Protein AF-0000000066528084 (afdb_homodimer)

Sequence (954 aa):
MPVKANIDTDSIFRFFLPEGPGLKYKRLAQGIEESIRNGVLRQGVKLPPHRILADKLGVTAGTVSRAYGELERMGLVEARVGDGTFVRNRGRERAREAGFRNFVDSTEMCNDMSRNMHIPGNETELLSRSLQQLSAAPELLQELMLYTPDTGLLRHRQAGATWLSHGEFQAEHQQILCVNGSQHGLLVVLMAMLRAGDTLVTEQLSYPGLISAAQLLGIKVLGLEMDEEGLLPDALEEACRTNRITALYCTPTIQNPTTAVMSGARRKEIAKICREHGLIVIEDETHAVLMAERPTPLCHLLPERGILIGGMSKAVAAGLRVGYVHAPASMVSRMAAALRNSCWMATPLVLEIASRWVEDGTASALLEYQRGEIARRQALVVDLLQGLTYRSHLCCPHFWVEVPAPWRAIEIEQGMRGQQHLVTTAEAFSTGRGTLPQAIRISVSNSPGGGNTLSDGFAVLAALLREGPQEMLTMRAMPVKANIDTDSIFRFFLPEGPGLKYKRLAQGIEESIRNGVLRQGVKLPPHRILADKLGVTAGTVSRAYGELERMGLVEARVGDGTFVRNRGRERAREAGFRNFVDSTEMCNDMSRNMHIPGNETELLSRSLQQLSAAPELLQELMLYTPDTGLLRHRQAGATWLSHGEFQAEHQQILCVNGSQHGLLVVLMAMLRAGDTLVTEQLSYPGLISAAQLLGIKVLGLEMDEEGLLPDALEEACRTNRITALYCTPTIQNPTTAVMSGARRKEIAKICREHGLIVIEDETHAVLMAERPTPLCHLLPERGILIGGMSKAVAAGLRVGYVHAPASMVSRMAAALRNSCWMATPLVLEIASRWVEDGTASALLEYQRGEIARRQALVVDLLQGLTYRSHLCCPHFWVEVPAPWRAIEIEQGMRGQQHLVTTAEAFSTGRGTLPQAIRISVSNSPGGGNTLSDGFAVLAALLREGPQEMLTMRA

InterPro domains:
  IPR000524 Transcription regulator HTH, GntR [PF00392] (24-87)
  IPR000524 Transcription regulator HTH, GntR [PS50949] (22-90)
  IPR000524 Transcription regulator HTH, GntR [SM00345] (28-87)
  IPR000524 Transcription regulator HTH, GntR [cd07377] (24-88)
  IPR004839 Aminotransferase, class I/classII, large domain [PF00155] (141-444)
  IPR015421 Pyridoxal phosphate-dependent transferase, major domain [G3DSA:3.40.640.10] (142-345)
  IPR015422 Pyridoxal phosphate-dependent transferase, small domain [G3DSA:3.90.1150.10] (346-467)
  IPR015424 Pyridoxal phosphate-dependent transferase [SSF53383] (138-465)
  IPR036388 Winged helix-like DNA-binding domain superfamily [G3DSA:1.10.10.10] (24-141)
  IPR036390 Winged helix DNA-binding domain superfamily [SSF46785] (24-95)
  IPR051446 HTH-type transcriptional regulator with aminotransferase domain [PTHR46577] (21-464)

Secondary structure (DSSP, 8-state):
--------HHHHHTTSS---SS-HHHHHHHHHHHHHHTTSS-TTPBPPPHHHHHHHHT--HHHHHHHHHHHHHTTSEEEETTTEEEE--SS---TTTT-S-S-----S--EE-SS--PPP-SHHHHHHHHHHHHHT-HHHHHHHTS---TT--HHHHHHHHHHH-BTTB---GGGEEEESSHHHHHHHHHHHH--TT-EEEEESB--HHHHHHHHHHT-EEEEE-EETTEE-HHHHHHHHHHS-EEEEEE--SS-TTT-----HHHHHHHHHHHHHHT-EEEEE-TTGGG-TTPPPPHHHH-TTTEEEEEESTTTT-GGG--EEEE--HHHHHHHHHHHHHHHSS--HHHHHHHHHHHHHSHHHHHHHHHHHHHHHHHHHHGGGGTTS-EE--TT-SEEEEEPPTT--HHHHHHHHHHTTEE-EEGGGGB-SSSPPP-EEEEESS--TTHHHHHHHHHHHHHHHHHH-HHHHHHH--/--------HHHHHTTSS---SS-HHHHHHHHHHHHHHTTSS-TTPBPPPHHHHHHHHT--HHHHHHHHHHHHHTTSEEEETTTEEEE--TT---TTTT-S-S-----S--EE-SS--PPP-SHHHHHHHHHHHHHT-HHHHHHHTS---TT--HHHHHHHHHHH-BTTB---GGGEEEESSHHHHHHHHHHHH--TT-EEEEESB--HHHHHHHHHHT-EEEEE-EETTEE-HHHHHHHHHHS---EEEE--BS-TTT--B--HHHHHHHHHHHHHHT-EEEEE-TTGGG-TTPPPPHHHH-TTTEEEEEESTTTT-GGG--EEEE--HHHHHHHHHHHHHHHSS--HHHHHHHHHHHHHSHHHHHHHHHHHHHHHHHHHHGGGGTTS-EE--TT-SEEEEEPPTT--HHHHHHHHHHTTEE-EEGGGGB-SSSPPP-EEEEESS--TTHHHHHHHHHHHHHHHHHH-HHHHHHH--

Organism: Pseudomonas aeruginosa (strain ATCC 15692 / DSM 22644 / CIP 104116 / JCM 14847 / LMG 12228 / 1C / PRS 101 / PAO1) (NCBI:txid208964)

Nearest PDB structures (foldseek):
  2zp7-assembly1_A  TM=8.833E-01  e=1.364E-23  Thermus thermophilus HB27
  8tn2-assembly1_A  TM=8.317E-01  e=1.800E-24  Streptomyces hygroscopicus
  5yhv-assembly1_B  TM=8.401E-01  e=3.558E-18  Mycobacterium tuberculosis H37Rv
  4wbt-assembly1_C-2  TM=7.778E-01  e=1.616E-14  Sinorhizobium meliloti 1021
  4wbt-assembly2_B-3  TM=7.788E-01  e=3.230E-14  Sinorhizobium meliloti 1021

Foldseek 3Di:
DPPPPPPVLLVLLLPLQDDDDDDRLQSSLVSVVVCDVVCVAPFFDFDDQLVVSCVSNVHDSVSSVVSLVVCVVVVQWDQDPPPHIGGHDPPDPDPVVCFPPPDDPPPPPFQEQADAFAFDDCLVVVVVVLVVVVVPPVVVVVVLVDADQAQADQLLLVLQQLLPDDDPRGFDSLQKGKALALLRVLLLCCVLQHAAPAEEEEAQFADLSNLVSCVVRNYHYHHFYADLQTHDLVRLLVCLVVDRHAAYEYARQLGPPAGHHHDPVRLLSNLVSCVVSVHQYEYECALVSLPNDHDDDSCVVVVPRYKYKYGLGNQRNVVLSIIMIGHRSVRRVSSSVSSCVVPNHHNHPSSVVSSVCSVVVVSVVSNVVSLVVLLVLCVLAVVLCPPFDWDHDSSHQKIKTAQDPPDALVLLQVLLVVVSYHWDFSVSRGSPDDDTGRIIIGGSRRGPPPSVSSNVSSNSSSCCSVPNRVVVVVVVD/DPPPPPPVLLVLLLQLADDDDDDRLQSSLVSVVVCDVVCVAPFFDFDDQLVVSCVSNVHDSVSSVVSLVVCVVVVQWDQDPPPHIGGHDPPDPDPVVCFPPPDDPPPDPFQEQADAFAFDDCLVVVVVVLVVVVVPPVVVVVVLVDADQAQADQLLLVLQQLLPDDDPRGFDSLQKGKALALLRVLLLCCVLQHAAPAEEEEAQFADLSNLVSCVVRNYHYHHFYADLQTHDLVRVLVCLVVDVHAAYEYARQLGPPAGHHHDPVRLLSNLVSCVVSVHQYEYECALVSLPNDHDDDSCVVVVPRYKYKYGLGNQRNVVLSIIMIGHRSVRRVSSSVSSCVVPNHHNHPSSVVSSVCSVVVVSVVSSVVSLVVLLVLCVLAVVLCPPFDWDHDSSHQKIKTAQDPPDALVLLQVLLVVVSYHWAFSVSRGSPDDDTGRIIIGGSRRGPPPSVSSNVSSNSSSCCSVPNSVVVVVVVD

Radius of gyration: 29.01 Å; Cα contacts (8 Å, |Δi|>4): 1860; chains: 2; bounding box: 85×79×78 Å

Solvent-accessible surface area (backbone atoms only — not comparable to full-atom values): 48671 Å² total; per-residue (Å²): 127,81,77,69,82,65,63,67,62,72,68,56,54,61,61,22,55,60,88,70,84,71,58,64,30,49,38,32,30,48,31,47,48,51,31,42,75,70,52,75,43,44,67,60,40,71,52,72,55,46,64,59,47,10,62,70,65,72,50,51,45,65,36,40,48,49,13,52,49,51,34,36,59,53,37,50,31,45,78,39,89,96,76,46,41,24,28,43,45,88,84,58,78,56,72,72,77,44,52,89,64,83,47,80,81,61,82,62,91,50,51,48,15,49,43,82,43,38,57,90,72,63,56,43,61,52,47,25,52,51,30,42,54,51,34,72,32,59,71,58,44,46,55,35,37,35,77,54,43,36,36,42,50,68,65,40,11,42,30,42,14,58,70,73,33,52,92,88,39,75,56,50,40,85,26,30,33,38,28,40,13,39,49,23,32,50,41,25,48,46,50,42,66,48,50,64,70,38,28,35,36,31,37,33,57,30,56,47,61,57,56,52,36,30,53,61,54,45,32,41,67,43,51,28,55,63,58,82,43,32,69,36,57,68,46,53,51,50,47,54,70,75,41,80,54,49,31,37,44,45,42,54,36,47,18,53,66,63,34,19,51,42,49,71,69,56,43,53,51,42,41,50,51,32,60,70,60,58,32,36,35,41,38,47,37,52,57,27,69,46,36,87,87,56,76,78,57,60,34,66,77,29,55,83,44,18,27,40,34,30,41,35,33,58,40,57,32,40,16,54,31,39,18,28,32,38,38,28,68,52,40,40,66,51,33,36,42,32,36,34,36,39,30,45,38,46,51,40,60,49,39,50,54,51,24,49,25,50,73,72,42,50,42,57,50,38,33,50,49,37,36,51,49,38,38,53,47,46,65,67,40,54,72,55,44,64,94,58,59,64,37,62,40,72,54,41,49,41,36,24,33,55,43,51,82,88,56,49,36,69,49,48,42,50,42,36,44,76,70,38,25,40,55,31,48,46,73,68,23,47,54,78,78,78,86,73,68,46,23,34,36,42,28,68,28,32,39,94,71,38,69,63,49,44,39,48,51,46,44,51,50,38,45,35,63,74,69,39,45,69,61,59,62,55,66,80,96,127,80,74,70,80,63,65,66,61,71,68,56,53,63,61,21,55,61,87,69,85,70,59,65,29,49,37,32,29,48,30,47,50,50,30,42,74,71,52,74,42,46,68,60,40,73,52,75,56,46,64,59,47,11,62,70,65,73,50,50,46,64,38,39,48,49,13,53,48,52,34,36,60,53,37,50,31,44,77,39,89,96,75,47,40,24,30,44,46,90,81,59,76,56,73,73,76,44,52,89,63,84,48,79,79,60,83,64,91,51,51,51,16,49,44,80,44,40,57,90,73,62,56,42,61,52,47,24,52,50,29,42,55,50,34,73,32,58,71,58,44,46,56,36,35,37,76,53,41,37,35,43,50,68,66,42,12,41,28,43,15,56,69,72,32,52,91,87,40,75,55,51,41,85,25,31,33,40,28,38,14,40,50,22,33,49,42,25,48,45,51,44,66,48,50,64,71,38,28,34,36,30,36,33,57,29,55,48,62,56,57,53,35,30,53,62,54,44,31,41,66,46,52,29,55,63,57,80,42,31,69,35,56,68,45,53,52,51,47,54,72,75,42,81,54,49,32,37,43,45,42,52,36,49,17,53,67,62,35,17,52,41,48,70,69,55,43,53,50,43,40,50,51,31,61,71,59,59,32,37,35,40,36,46,37,52,55,28,70,46,37,86,88,54,75,78,57,58,35,67,77,30,55,84,43,18,28,40,33,30,41,35,34,58,38,58,31,40,16,54,31,40,17,30,30,40,38,27,68,52,41,41,65,51,33,34,44,31,35,31,36,39,31,44,37,45,52,40,59,48,40,50,53,51,23,50,26,51,74,72,40,52,42,58,54,39,32,50,49,37,39,52,49,39,37,51,44,45,65,68,38,54,71,55,45,65,93,57,59,66,37,60,40,70,55,41,50,42,36,24,32,53,43,52,83,88,56,49,37,69,51,47,43,49,43,36,43,78,69,38,25,40,54,32,47,45,72,69,23,48,53,77,78,76,87,73,68,46,22,34,36,43,29,67,29,33,39,94,71,40,69,63,50,44,40,50,52,48,44,51,49,38,45,35,61,74,68,40,47,69,60,59,62,54,66,79,95

pLDDT: mean 89.69, std 14.73, range [22.78, 98.81]

Structure (mmCIF, N/CA/C/O backbone):
data_AF-0000000066528084-model_v1
#
loop_
_entity.id
_entity.type
_entity.pdbx_description
1 polymer 'Probable transcriptional regulator'
#
loop_
_atom_site.group_PDB
_atom_site.id
_at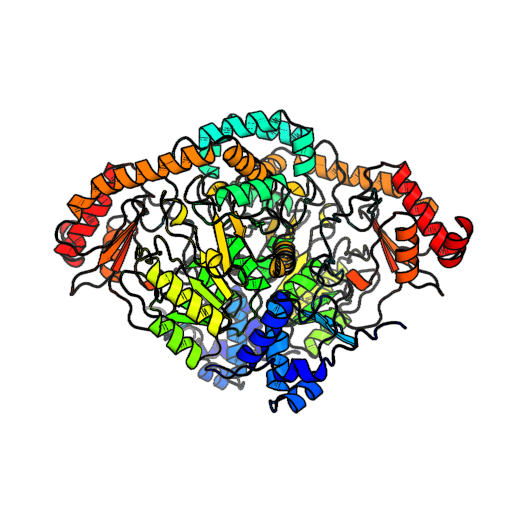om_site.type_symbol
_atom_site.label_atom_id
_atom_site.label_alt_id
_atom_site.label_comp_id
_atom_site.label_asym_id
_atom_site.label_entity_id
_atom_site.label_seq_id
_atom_site.pdbx_PDB_ins_code
_atom_site.Cartn_x
_atom_site.Cartn_y
_atom_site.Cartn_z
_atom_site.occupancy
_atom_site.B_iso_or_equiv
_atom_site.auth_seq_id
_atom_site.auth_comp_id
_atom_site.auth_asym_id
_atom_site.auth_atom_id
_atom_site.pdbx_PDB_model_num
ATOM 1 N N . MET A 1 1 ? -35.406 1.53 -43.5 1 22.78 1 MET A N 1
ATOM 2 C CA . MET A 1 1 ? -34.094 2.027 -43.969 1 22.78 1 MET A CA 1
ATOM 3 C C . MET A 1 1 ? -33.188 2.309 -42.781 1 22.78 1 MET A C 1
ATOM 5 O O . MET A 1 1 ? -33.594 2.994 -41.844 1 22.78 1 MET A O 1
ATOM 9 N N . PRO A 1 2 ? -32.25 1.439 -42.438 1 25.39 2 PRO A N 1
ATOM 10 C CA . PRO A 1 2 ? -31.422 1.535 -41.25 1 25.39 2 PRO A CA 1
ATOM 11 C C . PRO A 1 2 ? -30.734 2.893 -41.094 1 25.39 2 PRO A C 1
ATOM 13 O O . PRO A 1 2 ? -30.25 3.441 -42.094 1 25.39 2 PRO A O 1
ATOM 16 N N . VAL A 1 3 ? -31.422 3.914 -40.562 1 26.27 3 VAL A N 1
ATOM 17 C CA . VAL A 1 3 ? -30.719 5.176 -40.344 1 26.27 3 VAL A CA 1
ATOM 18 C C . VAL A 1 3 ? -29.234 4.902 -40.062 1 26.27 3 VAL A C 1
ATOM 20 O O . VAL A 1 3 ? -28.922 4.191 -39.094 1 26.27 3 VAL A O 1
ATOM 23 N N . LYS A 1 4 ? -28.469 4.785 -41.062 1 32.84 4 LYS A N 1
ATOM 24 C CA . LYS A 1 4 ? -27 4.738 -40.969 1 32.84 4 LYS A CA 1
ATOM 25 C C . LYS A 1 4 ? -26.484 5.633 -39.875 1 32.84 4 LYS A C 1
ATOM 27 O O . LYS A 1 4 ? -26.766 6.832 -39.844 1 32.84 4 LYS A O 1
ATOM 32 N N . ALA A 1 5 ? -26.5 5.254 -38.719 1 35.78 5 ALA A N 1
ATOM 33 C CA . ALA A 1 5 ? -25.859 5.75 -37.531 1 35.78 5 ALA A CA 1
ATOM 34 C C . ALA A 1 5 ? -24.578 6.52 -37.844 1 35.78 5 ALA A C 1
ATOM 36 O O . ALA A 1 5 ? -23.719 6.707 -37 1 35.78 5 ALA A O 1
ATOM 37 N N . ASN A 1 6 ? -24.266 6.664 -39.188 1 35.12 6 ASN A N 1
ATOM 38 C CA . ASN A 1 6 ? -23.156 7.473 -39.688 1 35.12 6 ASN A CA 1
ATOM 39 C C . ASN A 1 6 ? -23.281 8.93 -39.219 1 35.12 6 ASN A C 1
ATOM 41 O O . ASN A 1 6 ? -23.797 9.773 -39.969 1 35.12 6 ASN A O 1
ATOM 45 N N . ILE A 1 7 ? -23.891 9.32 -38.281 1 39.31 7 ILE A N 1
ATOM 46 C CA . ILE A 1 7 ? -23.594 10.703 -37.906 1 39.31 7 ILE A CA 1
ATOM 47 C C . ILE A 1 7 ? -22.203 11.07 -38.375 1 39.31 7 ILE A C 1
ATOM 49 O O . ILE A 1 7 ? -21.25 10.32 -38.188 1 39.31 7 ILE A O 1
ATOM 53 N N . ASP A 1 8 ? -21.922 11.719 -39.406 1 43.22 8 ASP A N 1
ATOM 54 C CA . ASP A 1 8 ? -20.688 12.203 -40 1 43.22 8 ASP A CA 1
ATOM 55 C C . ASP A 1 8 ? -19.625 12.422 -38.906 1 43.22 8 ASP A C 1
ATOM 57 O O . ASP A 1 8 ? -19.578 13.477 -38.281 1 43.22 8 ASP A O 1
ATOM 61 N N . THR A 1 9 ? -19.234 11.602 -38.125 1 50.62 9 THR A N 1
ATOM 62 C CA . THR A 1 9 ? -18.188 11.484 -37.125 1 50.62 9 THR A CA 1
ATOM 63 C C . THR A 1 9 ? -16.984 12.336 -37.5 1 50.62 9 THR A C 1
ATOM 65 O O . THR A 1 9 ? -16.297 12.898 -36.625 1 50.62 9 THR A O 1
ATOM 68 N N . ASP A 1 10 ? -16.75 12.469 -38.812 1 53.38 10 ASP A N 1
ATOM 69 C CA . ASP A 1 10 ? -15.648 13.305 -39.281 1 53.38 10 ASP A CA 1
ATOM 70 C C . ASP A 1 10 ? -15.883 14.773 -38.906 1 53.38 10 ASP A C 1
ATOM 72 O O . ASP A 1 10 ? -14.938 15.477 -38.531 1 53.38 10 ASP A O 1
ATOM 76 N N . SER A 1 11 ? -17.078 15.195 -39.125 1 57.75 11 SER A N 1
ATOM 77 C CA . SER A 1 11 ? -17.375 16.609 -38.906 1 57.75 11 SER A CA 1
ATOM 78 C C . SER A 1 11 ? -17.281 16.953 -37.406 1 57.75 11 SER A C 1
ATOM 80 O O . SER A 1 11 ? -16.922 18.062 -37.062 1 57.75 11 SER A O 1
ATOM 82 N N . ILE A 1 12 ? -17.516 16.016 -36.562 1 61.28 12 ILE A N 1
ATOM 83 C CA . ILE A 1 12 ? -17.609 16.297 -35.125 1 61.28 12 ILE A CA 1
ATOM 84 C C . ILE A 1 12 ? -16.203 16.453 -34.562 1 61.28 12 ILE A C 1
ATOM 86 O O . ILE A 1 12 ? -16 17.25 -33.625 1 61.28 12 ILE A O 1
ATOM 90 N N . PHE A 1 13 ? -15.297 15.898 -35.25 1 64.75 13 PHE A N 1
ATOM 91 C CA . PHE A 1 13 ? -13.969 15.867 -34.656 1 64.75 13 PHE A CA 1
ATOM 92 C C . PHE A 1 13 ? -13.258 17.188 -34.844 1 64.75 13 PHE A C 1
ATOM 94 O O . PHE A 1 13 ? -12.352 17.531 -34.062 1 64.75 13 PHE A O 1
ATOM 101 N N . ARG A 1 14 ? -13.898 17.953 -35.781 1 65 14 ARG A N 1
ATOM 102 C CA . ARG A 1 14 ? -13.273 19.25 -36.031 1 65 14 ARG A CA 1
ATOM 103 C C . ARG A 1 14 ? -13.5 20.203 -34.875 1 65 14 ARG A C 1
ATOM 105 O O . ARG A 1 14 ? -12.758 21.172 -34.688 1 65 14 ARG A O 1
ATOM 112 N N . PHE A 1 15 ? -14.391 19.719 -34 1 72.12 15 PHE A N 1
ATOM 113 C CA . PHE A 1 15 ? -14.75 20.625 -32.938 1 72.12 15 PHE A CA 1
ATOM 114 C C . PHE A 1 15 ? -14.133 20.156 -31.609 1 72.12 15 PHE A C 1
ATOM 116 O O . PHE A 1 15 ? -14.453 20.703 -30.547 1 72.12 15 PHE A O 1
ATOM 123 N N . PHE A 1 16 ? -13.289 19.219 -31.719 1 80.94 16 PHE A N 1
ATOM 124 C CA . PHE A 1 16 ? -12.727 18.672 -30.5 1 80.94 16 PHE A CA 1
ATOM 125 C C . PHE A 1 16 ? -11.734 19.641 -29.875 1 80.94 16 PHE A C 1
ATOM 127 O O . PHE A 1 16 ? -11.508 19.625 -28.656 1 80.94 16 PHE A O 1
ATOM 134 N N . LEU A 1 17 ? -11.188 20.531 -30.766 1 82.31 17 LEU A N 1
ATOM 135 C CA . LEU A 1 17 ? -10.133 21.406 -30.234 1 82.31 17 LEU A CA 1
ATOM 136 C C . LEU A 1 17 ? -10.648 22.828 -30.062 1 82.31 17 LEU A C 1
ATOM 138 O O . LEU A 1 17 ? -10.586 23.625 -31 1 82.31 17 LEU A O 1
ATOM 142 N N . PRO A 1 18 ? -11.141 23.125 -28.984 1 75.81 18 PRO A N 1
ATOM 143 C CA . PRO A 1 18 ? -11.586 24.5 -28.75 1 75.81 18 PRO A CA 1
ATOM 144 C C . PRO A 1 18 ? -10.422 25.5 -28.688 1 75.81 18 PRO A C 1
ATOM 146 O O . PRO A 1 18 ? -9.289 25.109 -28.422 1 75.81 18 PRO A O 1
ATOM 149 N N . GLU A 1 19 ? -10.766 26.719 -29.125 1 76.62 19 GLU A N 1
ATOM 150 C CA . GLU A 1 19 ? -9.773 27.781 -28.953 1 76.62 19 GLU A CA 1
ATOM 151 C C . GLU A 1 19 ? -9.641 28.172 -27.484 1 76.62 19 GLU A C 1
ATOM 153 O O . GLU A 1 19 ? -10.602 28.078 -26.719 1 76.62 19 GLU A O 1
ATOM 158 N N . GLY A 1 20 ? -8.492 28.281 -27.078 1 70.5 20 GLY A N 1
ATOM 159 C CA . GLY A 1 20 ? -8.305 28.688 -25.688 1 70.5 20 GLY A CA 1
ATOM 160 C C . GLY A 1 20 ? -6.867 28.594 -25.219 1 70.5 20 GLY A C 1
ATOM 161 O O . GLY A 1 20 ? -5.988 28.172 -25.984 1 70.5 20 GLY A O 1
ATOM 162 N N . PRO A 1 21 ? -6.672 29.109 -24.031 1 71.75 21 PRO A N 1
ATOM 163 C CA . PRO A 1 21 ? -5.328 29.016 -23.453 1 71.75 21 PRO A CA 1
ATOM 164 C C . PRO A 1 21 ? -4.977 27.625 -22.969 1 71.75 21 PRO A C 1
ATOM 166 O O . PRO A 1 21 ? -5.863 26.781 -22.797 1 71.75 21 PRO A O 1
ATOM 169 N N . GLY A 1 22 ? -3.699 27.328 -23.047 1 75.25 22 GLY A N 1
ATOM 170 C CA . GLY A 1 22 ? -3.23 26.062 -22.5 1 75.25 22 GLY A CA 1
ATOM 171 C C . GLY A 1 22 ? -2.6 25.156 -23.562 1 75.25 22 GLY A C 1
ATOM 172 O O . GLY A 1 22 ? -2.578 25.5 -24.734 1 75.25 22 GLY A O 1
ATOM 173 N N . LEU A 1 23 ? -2.205 24.062 -23.141 1 84.12 23 LEU A N 1
ATOM 174 C CA . LEU A 1 23 ? -1.55 23.125 -24.047 1 84.12 23 LEU A CA 1
ATOM 175 C C . LEU A 1 23 ? -2.564 22.453 -24.969 1 84.12 23 LEU A C 1
ATOM 177 O O . LEU A 1 23 ? -3.664 22.094 -24.547 1 84.12 23 LEU A O 1
ATOM 181 N N . LYS A 1 24 ? -2.273 22.328 -26.172 1 86.81 24 LYS A N 1
ATOM 182 C CA . LYS A 1 24 ? -3.188 21.844 -27.203 1 86.81 24 LYS A CA 1
ATOM 183 C C . LYS A 1 24 ? -3.717 20.453 -26.859 1 86.81 24 LYS A C 1
ATOM 185 O O . LYS A 1 24 ? -4.898 20.172 -27.062 1 86.81 24 LYS A O 1
ATOM 190 N N . TYR A 1 25 ? -2.828 19.594 -26.344 1 90 25 TYR A N 1
ATOM 191 C CA . TYR A 1 25 ? -3.291 18.234 -26.078 1 90 25 TYR A CA 1
ATOM 192 C C . TYR A 1 25 ? -4.312 18.203 -24.953 1 90 25 TYR A C 1
ATOM 194 O O . TYR A 1 25 ? -5.234 17.391 -24.953 1 90 25 TYR A O 1
ATOM 202 N N . LYS A 1 26 ? -4.227 19.109 -24.047 1 88.69 26 LYS A N 1
ATOM 203 C CA . LYS A 1 26 ? -5.195 19.203 -22.953 1 88.69 26 LYS A CA 1
ATOM 204 C C . LYS A 1 26 ? -6.539 19.719 -23.453 1 88.69 26 LYS A C 1
ATOM 206 O O . LYS A 1 26 ? -7.594 19.219 -23.062 1 88.69 26 LYS A O 1
ATOM 211 N N . ARG A 1 27 ? -6.457 20.672 -24.312 1 87.56 27 ARG A N 1
ATOM 212 C CA . ARG A 1 27 ? -7.68 21.219 -24.906 1 87.56 27 ARG A CA 1
ATOM 213 C C . ARG A 1 27 ? -8.398 20.156 -25.734 1 87.56 27 ARG A C 1
ATOM 215 O O . ARG A 1 27 ? -9.625 20.062 -25.703 1 87.56 27 ARG A O 1
ATOM 222 N N . LEU A 1 28 ? -7.594 19.5 -26.438 1 90.94 28 LEU A N 1
ATOM 223 C CA . LEU A 1 28 ? -8.156 18.422 -27.25 1 90.94 28 LEU A CA 1
ATOM 224 C C . LEU A 1 28 ? -8.805 17.359 -26.359 1 90.94 28 LEU A C 1
ATOM 226 O O . LEU A 1 28 ? -9.922 16.922 -26.625 1 90.94 28 LEU A O 1
ATOM 230 N N . ALA A 1 29 ? -8.078 16.953 -25.297 1 91.75 29 ALA A N 1
ATOM 231 C CA . ALA A 1 29 ? -8.617 15.969 -24.359 1 91.75 29 ALA A CA 1
ATOM 232 C C . ALA A 1 29 ? -9.93 16.453 -23.75 1 91.75 29 ALA A C 1
ATOM 234 O O . ALA A 1 29 ? -10.891 15.695 -23.625 1 91.75 29 ALA A O 1
ATOM 235 N N . GLN A 1 30 ? -9.961 17.688 -23.438 1 87.94 30 GLN A N 1
ATOM 236 C CA . GLN A 1 30 ? -11.156 18.281 -22.844 1 87.94 30 GLN A CA 1
ATOM 237 C C . GLN A 1 30 ? -12.32 18.25 -23.828 1 87.94 30 GLN A C 1
ATOM 239 O O . GLN A 1 30 ? -13.461 17.969 -23.438 1 87.94 30 GLN A O 1
ATOM 244 N N . GLY A 1 31 ? -12.062 18.625 -24.984 1 88.94 31 GLY A N 1
ATOM 245 C CA . GLY A 1 31 ? -13.094 18.594 -26 1 88.94 31 GLY A CA 1
ATOM 246 C C . GLY A 1 31 ? -13.688 17.219 -26.203 1 88.94 31 GLY A C 1
ATOM 247 O O . GLY A 1 31 ? -14.906 17.062 -26.297 1 88.94 31 GLY A O 1
ATOM 248 N N . ILE A 1 32 ? -12.82 16.266 -26.266 1 90.88 32 ILE A N 1
ATOM 249 C CA . ILE A 1 32 ? -13.281 14.898 -26.438 1 90.88 32 ILE A CA 1
ATOM 250 C C . ILE A 1 32 ? -14.047 14.445 -25.203 1 90.88 32 ILE A C 1
ATOM 252 O O . ILE A 1 32 ? -15.102 13.812 -25.312 1 90.88 32 ILE A O 1
ATOM 256 N N . GLU A 1 33 ? -13.5 14.75 -24.078 1 90.62 33 GLU A N 1
ATOM 257 C CA . GLU A 1 33 ? -14.164 14.414 -22.812 1 90.62 33 GLU A CA 1
ATOM 258 C C . GLU A 1 33 ? -15.578 14.977 -22.766 1 90.62 33 GLU A C 1
ATOM 260 O O . GLU A 1 33 ? -16.516 14.273 -22.391 1 90.62 33 GLU A O 1
ATOM 265 N N . GLU A 1 34 ? -15.719 16.203 -23.109 1 87.5 34 GLU A N 1
ATOM 266 C CA . GLU A 1 34 ? -17.031 16.859 -23.125 1 87.5 34 GLU A CA 1
ATOM 267 C C . GLU A 1 34 ? -17.984 16.172 -24.094 1 87.5 34 GLU A C 1
ATOM 269 O O . GLU A 1 34 ? -19.172 16.031 -23.828 1 87.5 34 GLU A O 1
ATOM 274 N N . SER A 1 35 ? -17.406 15.742 -25.172 1 89.12 35 SER A N 1
ATOM 275 C CA . SER A 1 35 ? -18.203 15.055 -26.172 1 89.12 35 SER A CA 1
ATOM 276 C C . SER A 1 35 ? -18.672 13.688 -25.688 1 89.12 35 SER A C 1
ATOM 278 O O . SER A 1 35 ? -19.781 13.242 -26.016 1 89.12 35 SER A O 1
ATOM 280 N N . ILE A 1 36 ? -17.891 13.07 -24.891 1 88.75 36 ILE A N 1
ATOM 281 C CA . ILE A 1 36 ? -18.266 11.789 -24.312 1 88.75 36 ILE A CA 1
ATOM 282 C C . ILE A 1 36 ? -19.328 12 -23.234 1 88.75 36 ILE A C 1
ATOM 284 O O . ILE A 1 36 ? -20.344 11.305 -23.219 1 88.75 36 ILE A O 1
ATOM 288 N N . ARG A 1 37 ? -19.172 12.992 -22.453 1 85 37 ARG A N 1
ATOM 289 C CA . ARG A 1 37 ? -20.062 13.25 -21.328 1 85 37 ARG A CA 1
ATOM 290 C C . ARG A 1 37 ? -21.438 13.719 -21.797 1 85 37 ARG A C 1
ATOM 292 O O . ARG A 1 37 ? -22.453 13.391 -21.188 1 85 37 ARG A O 1
ATOM 299 N N . ASN A 1 38 ? -21.438 14.477 -22.875 1 85.56 38 ASN A N 1
ATOM 300 C CA . ASN A 1 38 ? -22.688 15.016 -23.375 1 85.56 38 ASN A CA 1
ATOM 301 C C . ASN A 1 38 ? -23.375 14.047 -24.344 1 85.56 38 ASN A C 1
ATOM 303 O O . ASN A 1 38 ? -24.438 14.344 -24.875 1 85.56 38 ASN A O 1
ATOM 307 N N . GLY A 1 39 ? -22.719 12.945 -24.594 1 85.5 39 GLY A N 1
ATOM 308 C CA . GLY A 1 39 ? -23.344 11.883 -25.359 1 85.5 39 GLY A CA 1
ATOM 309 C C . GLY A 1 39 ? -23.109 12.008 -26.859 1 85.5 39 GLY A C 1
ATOM 310 O O . GLY A 1 39 ? -23.609 11.195 -27.641 1 85.5 39 GLY A O 1
ATOM 311 N N . VAL A 1 40 ? -22.375 13.008 -27.219 1 85.12 40 VAL A N 1
ATOM 312 C CA . VAL A 1 40 ? -22.031 13.148 -28.641 1 85.12 40 VAL A CA 1
ATOM 313 C C . VAL A 1 40 ? -21.234 11.93 -29.094 1 85.12 40 VAL A C 1
ATOM 315 O O . VAL A 1 40 ? -21.516 11.367 -30.156 1 85.12 40 VAL A O 1
ATOM 318 N N . LEU A 1 41 ? -20.281 11.609 -28.297 1 89.06 41 LEU A N 1
ATOM 319 C CA . LEU A 1 41 ? -19.562 10.352 -28.5 1 89.06 41 LEU A CA 1
ATOM 320 C C . LEU A 1 41 ? -20.156 9.25 -27.625 1 89.06 41 LEU A C 1
ATOM 322 O O . LEU A 1 41 ? -20.078 9.312 -26.406 1 89.06 41 LEU A O 1
ATOM 326 N N . ARG A 1 42 ? -20.734 8.336 -28.234 1 86.94 42 ARG A N 1
ATOM 327 C CA . ARG A 1 42 ? -21.406 7.258 -27.516 1 86.94 42 ARG A CA 1
ATOM 328 C C . ARG A 1 42 ? -20.406 6.262 -26.953 1 86.94 42 ARG A C 1
ATOM 330 O O . ARG A 1 42 ? -19.281 6.145 -27.469 1 86.94 42 ARG A O 1
ATOM 337 N N . GLN A 1 43 ? -20.875 5.605 -25.984 1 87.5 43 GLN A N 1
ATOM 338 C CA . GLN A 1 43 ? -20.062 4.539 -25.422 1 87.5 43 GLN A CA 1
ATOM 339 C C . GLN A 1 43 ? -19.766 3.467 -26.453 1 87.5 43 GLN A C 1
ATOM 341 O O . GLN A 1 43 ? -20.625 3.117 -27.266 1 87.5 43 GLN A O 1
ATOM 346 N N . GLY A 1 44 ? -18.562 3.07 -26.484 1 87.25 44 GLY A N 1
ATOM 347 C CA . GLY A 1 44 ? -18.172 1.979 -27.375 1 87.25 44 GLY A CA 1
ATOM 348 C C . GLY A 1 44 ? -17.703 2.447 -28.734 1 87.25 44 GLY A C 1
ATOM 349 O O . GLY A 1 44 ? -17.141 1.666 -29.5 1 87.25 44 GLY A O 1
ATOM 350 N N . VAL A 1 45 ? -17.859 3.736 -29.047 1 88.19 45 VAL A N 1
ATOM 351 C CA . VAL A 1 45 ? -17.484 4.25 -30.359 1 88.19 45 VAL A CA 1
ATOM 352 C C . VAL A 1 45 ? -15.969 4.273 -30.484 1 88.19 45 VAL A C 1
ATOM 354 O O . VAL A 1 45 ? -15.258 4.562 -29.516 1 88.19 45 VAL A O 1
ATOM 357 N N . LYS A 1 46 ? -15.508 3.941 -31.672 1 91.25 46 LYS A N 1
ATOM 358 C CA . LYS A 1 46 ? -14.086 3.99 -31.984 1 91.25 46 LYS A CA 1
ATOM 359 C C . LYS A 1 46 ? -13.648 5.414 -32.312 1 91.25 46 LYS A C 1
ATOM 361 O O . LYS A 1 46 ? -14.234 6.066 -33.156 1 91.25 46 LYS A O 1
ATOM 366 N N . LEU A 1 47 ? -12.648 5.895 -31.609 1 92.31 47 LEU A N 1
ATOM 367 C CA . LEU A 1 47 ? -12.086 7.203 -31.922 1 92.31 47 LEU A CA 1
ATOM 368 C C . LEU A 1 47 ? -11.18 7.137 -33.156 1 92.31 47 LEU A C 1
ATOM 370 O O . LEU A 1 47 ? -10.656 6.074 -33.469 1 92.31 47 LEU A O 1
ATOM 374 N N . PRO A 1 48 ? -10.969 8.227 -33.781 1 90.38 48 PRO A N 1
ATOM 375 C CA . PRO A 1 48 ? -10.086 8.211 -34.969 1 90.38 48 PRO A CA 1
ATOM 376 C C . PRO A 1 48 ? -8.648 7.855 -34.625 1 90.38 48 PRO A C 1
ATOM 378 O O . PRO A 1 48 ? -8.18 8.172 -33.531 1 90.38 48 PRO A O 1
ATOM 381 N N . PRO A 1 49 ? -8.023 7.168 -35.625 1 90.88 49 PRO A N 1
ATOM 382 C CA . PRO A 1 49 ? -6.59 6.949 -35.406 1 90.88 49 PRO A CA 1
ATOM 383 C C . PRO A 1 49 ? -5.816 8.25 -35.188 1 90.88 49 PRO A C 1
ATOM 385 O O . PRO A 1 49 ? -6.207 9.297 -35.719 1 90.88 49 PRO A O 1
ATOM 388 N N . HIS A 1 50 ? -4.727 8.148 -34.5 1 91.56 50 HIS A N 1
ATOM 389 C CA . HIS A 1 50 ? -3.947 9.305 -34.062 1 91.56 50 HIS A CA 1
ATOM 390 C C . HIS A 1 50 ? -3.572 10.188 -35.25 1 91.56 50 HIS A C 1
ATOM 392 O O . HIS A 1 50 ? -3.777 11.406 -35.219 1 91.56 50 HIS A O 1
ATOM 398 N N . ARG A 1 51 ? -3.107 9.586 -36.344 1 90.25 51 ARG A N 1
ATOM 399 C CA . ARG A 1 51 ? -2.613 10.336 -37.5 1 90.25 51 ARG A CA 1
ATOM 400 C C . ARG A 1 51 ? -3.758 11.023 -38.219 1 90.25 51 ARG A C 1
ATOM 402 O O . ARG A 1 51 ? -3.617 12.156 -38.688 1 90.25 51 ARG A O 1
ATOM 409 N N . ILE A 1 52 ? -4.852 10.406 -38.312 1 89.88 52 ILE A N 1
ATOM 410 C CA . ILE A 1 52 ? -6.008 10.953 -39 1 89.88 52 ILE A CA 1
ATOM 411 C C . ILE A 1 52 ? -6.555 12.148 -38.219 1 89.88 52 ILE A C 1
ATOM 413 O O . ILE A 1 52 ? -6.828 13.203 -38.812 1 89.88 52 ILE A O 1
ATOM 417 N N . LEU A 1 53 ? -6.707 11.945 -36.969 1 91.12 53 LEU A N 1
ATOM 418 C CA . LEU A 1 53 ? -7.223 13.039 -36.156 1 91.12 53 LEU A CA 1
ATOM 419 C C . LEU A 1 53 ? -6.254 14.219 -36.125 1 91.12 53 LEU A C 1
ATOM 421 O O . LEU A 1 53 ? -6.676 15.375 -36.188 1 91.12 53 LEU A O 1
ATOM 425 N N . ALA A 1 54 ? -4.965 13.906 -36.094 1 92.44 54 ALA A N 1
ATOM 426 C CA . ALA A 1 54 ? -3.939 14.945 -36.125 1 92.44 54 ALA A CA 1
ATOM 427 C C . ALA A 1 54 ? -4.055 15.781 -37.406 1 92.44 54 ALA A C 1
ATOM 429 O O . ALA A 1 54 ? -4.012 17.016 -37.344 1 92.44 54 ALA A O 1
ATOM 430 N N . ASP A 1 55 ? -4.246 15.117 -38.438 1 89.25 55 ASP A N 1
ATOM 431 C CA . ASP A 1 55 ? -4.371 15.773 -39.75 1 89.25 55 ASP A CA 1
ATOM 432 C C . ASP A 1 55 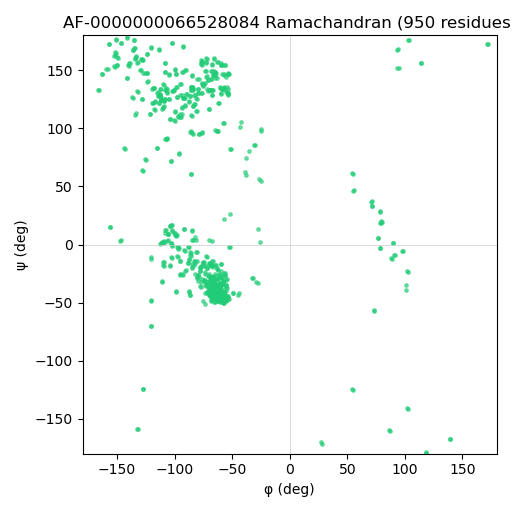? -5.629 16.641 -39.781 1 89.25 55 ASP A C 1
ATOM 434 O O . ASP A 1 55 ? -5.586 17.766 -40.281 1 89.25 55 ASP A O 1
ATOM 438 N N . LYS A 1 56 ? -6.637 16.172 -39.312 1 87.69 56 LYS A N 1
ATOM 439 C CA . LYS A 1 56 ? -7.918 16.875 -39.344 1 87.69 56 LYS A CA 1
ATOM 440 C C . LYS A 1 56 ? -7.883 18.141 -38.5 1 87.69 56 LYS A C 1
ATOM 442 O O . LYS A 1 56 ? -8.539 19.141 -38.812 1 87.69 56 LYS A O 1
ATOM 447 N N . LEU A 1 57 ? -7.164 18.047 -37.438 1 89.81 57 LEU A N 1
ATOM 448 C CA . LEU A 1 57 ? -7.172 19.141 -36.469 1 89.81 57 LEU A CA 1
ATOM 449 C C . LEU A 1 57 ? -5.965 20.062 -36.688 1 89.81 57 LEU A C 1
ATOM 451 O O . LEU A 1 57 ? -5.871 21.125 -36.062 1 89.81 57 LEU A O 1
ATOM 455 N N . GLY A 1 58 ? -5.023 19.625 -37.531 1 89 58 GLY A N 1
ATOM 456 C CA . GLY A 1 58 ? -3.822 20.422 -37.75 1 89 58 GLY A CA 1
ATOM 457 C C . GLY A 1 58 ? -2.875 20.422 -36.562 1 89 58 GLY A C 1
ATOM 458 O O . GLY A 1 58 ? -2.328 21.453 -36.188 1 89 58 GLY A O 1
ATOM 459 N N . VAL A 1 59 ? -2.826 19.312 -35.844 1 92.19 59 VAL A N 1
ATOM 460 C CA . VAL A 1 59 ? -1.901 19.156 -34.719 1 92.19 59 VAL A CA 1
ATOM 461 C C . VAL A 1 59 ? -0.985 17.969 -34.969 1 92.19 59 VAL A C 1
ATOM 463 O O . VAL A 1 59 ? -1.12 17.266 -36 1 92.19 59 VAL A O 1
ATOM 466 N N . THR A 1 60 ? 0.014 17.828 -34.188 1 92.81 60 THR A N 1
ATOM 467 C CA . THR A 1 60 ? 0.945 16.719 -34.344 1 92.81 60 THR A CA 1
ATOM 468 C C . THR A 1 60 ? 0.335 15.422 -33.812 1 92.81 60 THR A C 1
ATOM 470 O O . THR A 1 60 ? -0.567 15.453 -32.969 1 92.81 60 THR A O 1
ATOM 473 N N . ALA A 1 61 ? 0.822 14.359 -34.344 1 92.25 61 ALA A N 1
ATOM 474 C CA . ALA A 1 61 ? 0.405 13.047 -33.812 1 92.25 61 ALA A CA 1
ATOM 475 C C . ALA A 1 61 ? 0.704 12.914 -32.344 1 92.25 61 ALA A C 1
ATOM 477 O O . ALA A 1 61 ? -0.034 12.25 -31.609 1 92.25 61 ALA A O 1
ATOM 478 N N . GLY A 1 62 ? 1.734 13.547 -31.938 1 91.75 62 GLY A N 1
ATOM 479 C CA . GLY A 1 62 ? 2.094 13.547 -30.531 1 91.75 62 GLY A CA 1
ATOM 480 C C . GLY A 1 62 ? 1.054 14.219 -29.641 1 91.75 62 GLY A C 1
ATOM 481 O O . GLY A 1 62 ? 0.779 13.75 -28.531 1 91.75 62 GLY A O 1
ATOM 482 N N . THR A 1 63 ? 0.502 15.219 -30.188 1 91.81 63 THR A N 1
ATOM 483 C CA . THR A 1 63 ? -0.547 15.93 -29.469 1 91.81 63 THR A CA 1
ATOM 484 C C . THR A 1 63 ? -1.773 15.047 -29.281 1 91.81 63 THR A C 1
ATOM 486 O O . THR A 1 63 ? -2.34 14.984 -28.188 1 91.81 63 THR A O 1
ATOM 489 N N . VAL A 1 64 ? -2.107 14.367 -30.297 1 92.88 64 VAL A N 1
ATOM 490 C CA . VAL A 1 64 ? -3.256 13.469 -30.234 1 92.88 64 VAL A CA 1
ATOM 491 C C . VAL A 1 64 ? -2.953 12.312 -29.281 1 92.88 64 VAL A C 1
ATOM 493 O O . VAL A 1 64 ? -3.795 11.938 -28.469 1 92.88 64 VAL A O 1
ATOM 496 N N . SER A 1 65 ? -1.756 11.836 -29.375 1 92.5 65 SER A N 1
ATOM 497 C CA . SER A 1 65 ? -1.348 10.734 -28.5 1 92.5 65 SER A CA 1
ATOM 498 C C . SER A 1 65 ? -1.443 11.133 -27.031 1 92.5 65 SER A C 1
ATOM 500 O O . SER A 1 65 ? -1.957 10.375 -26.203 1 92.5 65 SER A O 1
ATOM 502 N N . ARG A 1 66 ? -1.022 12.281 -26.766 1 91.19 66 ARG A N 1
ATOM 503 C CA . ARG A 1 66 ? -1.066 12.773 -25.391 1 91.19 66 ARG A CA 1
ATOM 504 C C . ARG A 1 66 ? -2.504 12.992 -24.938 1 91.19 66 ARG A C 1
ATOM 506 O O . ARG A 1 66 ? -2.844 12.695 -23.781 1 91.19 66 ARG A O 1
ATOM 513 N N . ALA A 1 67 ? -3.297 13.445 -25.797 1 92.31 67 ALA A N 1
ATOM 514 C CA . ALA A 1 67 ? -4.703 13.664 -25.469 1 92.31 67 ALA A CA 1
ATOM 515 C C . ALA A 1 67 ? -5.406 12.344 -25.172 1 92.31 67 ALA A C 1
ATOM 517 O O . ALA A 1 67 ? -6.129 12.227 -24.172 1 92.31 67 ALA A O 1
ATOM 518 N N . TYR A 1 68 ? -5.152 11.398 -26.031 1 92.31 68 TYR A N 1
ATOM 519 C CA . TYR A 1 68 ? -5.73 10.078 -25.812 1 92.31 68 TYR A CA 1
ATOM 520 C C . TYR A 1 68 ? -5.215 9.469 -24.516 1 92.31 68 TYR A C 1
ATOM 522 O O . TYR A 1 68 ? -5.965 8.805 -23.797 1 92.31 68 TYR A O 1
ATOM 530 N N . GLY A 1 69 ? -3.943 9.758 -24.219 1 90.5 69 GLY A N 1
ATOM 531 C CA . GLY A 1 69 ? -3.373 9.305 -22.953 1 90.5 69 GLY A CA 1
ATOM 532 C C . GLY A 1 69 ? -4.066 9.891 -21.75 1 90.5 69 GLY A C 1
ATOM 533 O O . GLY A 1 69 ? -4.32 9.188 -20.766 1 90.5 69 GLY A O 1
ATOM 534 N N . GLU A 1 70 ? -4.371 11.117 -21.906 1 90.94 70 GLU A N 1
ATOM 535 C CA . GLU A 1 70 ? -5.09 11.781 -20.828 1 90.94 70 GLU A CA 1
ATOM 536 C C . GLU A 1 70 ? -6.477 11.172 -20.625 1 90.94 70 GLU A C 1
ATOM 538 O O . GLU A 1 70 ? -6.914 10.969 -19.484 1 90.94 70 GLU A O 1
ATOM 543 N N . LEU A 1 71 ? -7.168 10.945 -21.688 1 91.62 71 LEU A N 1
ATOM 544 C CA . LEU A 1 71 ? -8.516 10.391 -21.641 1 91.62 71 LEU A CA 1
ATOM 545 C C . LEU A 1 71 ? -8.492 8.969 -21.062 1 91.62 71 LEU A C 1
ATOM 547 O O . LEU A 1 71 ? -9.398 8.578 -20.328 1 91.62 71 LEU A O 1
ATOM 551 N N . GLU A 1 72 ? -7.438 8.273 -21.406 1 89.88 72 GLU A N 1
ATOM 552 C CA . GLU A 1 72 ? -7.27 6.926 -20.859 1 89.88 72 GLU A CA 1
ATOM 553 C C . GLU A 1 72 ? -7.023 6.965 -19.359 1 89.88 72 GLU A C 1
ATOM 555 O O . GLU A 1 72 ? -7.582 6.156 -18.609 1 89.88 72 GLU A O 1
ATOM 560 N N . ARG A 1 73 ? -6.289 7.891 -18.953 1 88.06 73 ARG A N 1
ATOM 561 C CA . ARG A 1 73 ? -6.008 8.094 -17.531 1 88.06 73 ARG A CA 1
ATOM 562 C C . ARG A 1 73 ? -7.293 8.375 -16.75 1 88.06 73 ARG A C 1
ATOM 564 O O . ARG A 1 73 ? -7.473 7.871 -15.648 1 88.06 73 ARG A O 1
ATOM 571 N N . MET A 1 74 ? -8.156 9.094 -17.438 1 89.06 74 MET A N 1
ATOM 572 C CA . MET A 1 74 ? -9.414 9.484 -16.812 1 89.06 74 MET A CA 1
ATOM 573 C C . MET A 1 74 ? -10.43 8.344 -16.875 1 89.06 74 MET A C 1
ATOM 575 O O . MET A 1 74 ? -11.531 8.453 -16.328 1 89.06 74 MET A O 1
ATOM 579 N N . GLY A 1 75 ? -10.055 7.277 -17.578 1 86.5 75 GLY A N 1
ATOM 580 C CA . GLY A 1 75 ? -10.93 6.117 -17.688 1 86.5 75 GLY A CA 1
ATOM 581 C C . GLY A 1 75 ? -12.031 6.305 -18.719 1 86.5 75 GLY A C 1
ATOM 582 O O . GLY A 1 75 ? -13.047 5.609 -18.672 1 86.5 75 GLY A O 1
ATOM 583 N N . LEU A 1 76 ? -11.914 7.203 -19.641 1 90.12 76 LEU A N 1
ATOM 584 C CA . LEU A 1 76 ? -12.977 7.535 -20.578 1 90.12 76 LEU A CA 1
ATOM 585 C C . LEU A 1 76 ? -12.82 6.758 -21.891 1 90.12 76 LEU A C 1
ATOM 587 O O . LEU A 1 76 ? -13.789 6.547 -22.609 1 90.12 76 LEU A O 1
ATOM 591 N N . VAL A 1 77 ? -11.5 6.383 -22.141 1 90.56 77 VAL A N 1
ATOM 592 C CA . VAL A 1 77 ? -11.242 5.641 -23.375 1 90.56 77 VAL A CA 1
ATOM 593 C C . VAL A 1 77 ? -10.336 4.445 -23.062 1 90.56 77 VAL A C 1
ATOM 595 O O . VAL A 1 77 ? -9.766 4.348 -21.969 1 90.56 77 VAL A O 1
ATOM 598 N N . GLU A 1 78 ? -10.289 3.494 -23.906 1 88.62 78 GLU A N 1
ATOM 599 C CA . GLU A 1 78 ? -9.43 2.32 -23.797 1 88.62 78 GLU A CA 1
ATOM 600 C C . GLU A 1 78 ? -8.766 1.985 -25.125 1 88.62 78 GLU A C 1
ATOM 602 O O . GLU A 1 78 ? -9.43 1.937 -26.156 1 88.62 78 GLU A O 1
ATOM 607 N N . ALA A 1 79 ? -7.473 1.886 -25.062 1 87.06 79 ALA A N 1
ATOM 608 C CA . ALA A 1 79 ? -6.734 1.452 -26.234 1 87.06 79 ALA A CA 1
ATOM 609 C C . ALA A 1 79 ? -6.742 -0.069 -26.359 1 87.06 79 ALA A C 1
ATOM 611 O O . ALA A 1 79 ? -6.516 -0.78 -25.391 1 87.06 79 ALA A O 1
ATOM 612 N N . ARG A 1 80 ? -7.098 -0.579 -27.469 1 81.25 80 ARG A N 1
ATOM 613 C CA . ARG A 1 80 ? -7.062 -2.004 -27.781 1 81.25 80 ARG A CA 1
ATOM 614 C C . ARG A 1 80 ? -5.988 -2.311 -28.812 1 81.25 80 ARG A C 1
ATOM 616 O O . ARG A 1 80 ? -6.047 -1.806 -29.938 1 81.25 80 ARG A O 1
ATOM 623 N N . VAL A 1 81 ? -5.074 -3.062 -28.391 1 74 81 VAL A N 1
ATOM 624 C CA . VAL A 1 81 ? -3.924 -3.367 -29.234 1 74 81 VAL A CA 1
ATOM 625 C C . VAL A 1 81 ? -4.398 -3.916 -30.578 1 74 81 VAL A C 1
ATOM 627 O O . VAL A 1 81 ? -5.184 -4.863 -30.6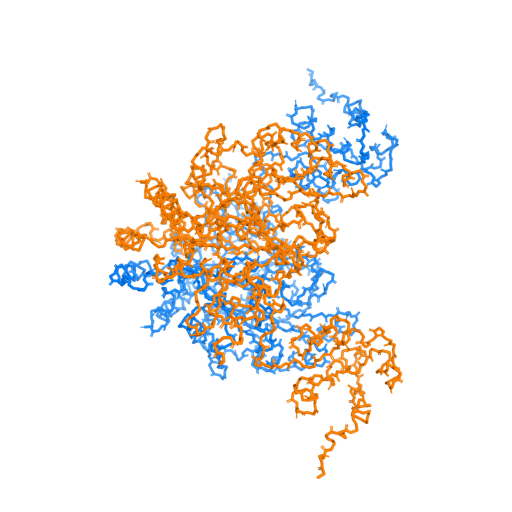25 1 74 81 VAL A O 1
ATOM 630 N N . GLY A 1 82 ? -3.902 -3.355 -31.547 1 77.44 82 GLY A N 1
ATOM 631 C CA . GLY A 1 82 ? -4.18 -3.811 -32.906 1 77.44 82 GLY A CA 1
ATOM 632 C C . GLY A 1 82 ? -5.535 -3.361 -33.406 1 77.44 82 GLY A C 1
ATOM 633 O O . GLY A 1 82 ? -5.887 -3.619 -34.562 1 77.44 82 GLY A O 1
ATOM 634 N N . ASP A 1 83 ? -6.34 -2.699 -32.625 1 82.75 83 ASP A N 1
ATOM 635 C CA . ASP A 1 83 ? -7.691 -2.338 -33.031 1 82.75 83 ASP A CA 1
ATOM 636 C C . ASP A 1 83 ? -7.887 -0.824 -33 1 82.75 83 ASP A C 1
ATOM 638 O O . ASP A 1 83 ? -8.297 -0.232 -34 1 82.75 83 ASP A O 1
ATOM 642 N N . GLY A 1 84 ? -7.465 -0.198 -31.906 1 89.5 84 GLY A N 1
ATOM 643 C CA . GLY A 1 84 ? -7.617 1.245 -31.812 1 89.5 84 GLY A CA 1
ATOM 644 C C . GLY A 1 84 ? -8.062 1.704 -30.438 1 89.5 84 GLY A C 1
ATOM 645 O O . GLY A 1 84 ? -7.953 0.962 -29.453 1 89.5 84 GLY A O 1
ATOM 646 N N . THR A 1 85 ? -8.484 2.998 -30.328 1 91.5 85 THR A N 1
ATOM 647 C CA . THR A 1 85 ? -8.938 3.592 -29.078 1 91.5 85 THR A CA 1
ATOM 648 C C . THR A 1 85 ? -10.453 3.771 -29.078 1 91.5 85 THR A C 1
ATOM 650 O O . THR A 1 85 ? -11.023 4.281 -30.047 1 91.5 85 THR A O 1
ATOM 653 N N . PHE A 1 86 ? -11.156 3.334 -28.016 1 92.12 86 PHE A N 1
ATOM 654 C CA . PHE A 1 86 ? -12.609 3.338 -27.938 1 92.12 86 PHE A CA 1
ATOM 655 C C . PHE A 1 86 ? -13.078 4.109 -26.703 1 92.12 86 PHE A C 1
ATOM 657 O O . PHE A 1 86 ? -12.406 4.113 -25.672 1 92.12 86 PHE A O 1
ATOM 664 N N . VAL A 1 87 ? -14.211 4.73 -26.844 1 91.69 87 VAL A N 1
ATOM 665 C CA . VAL A 1 87 ? -14.875 5.277 -25.672 1 91.69 87 VAL A CA 1
ATOM 666 C C . VAL A 1 87 ? -15.352 4.141 -24.766 1 91.69 87 VAL A C 1
ATOM 668 O O . VAL A 1 87 ? -16.016 3.209 -25.234 1 91.69 87 VAL A O 1
ATOM 671 N N . ARG A 1 88 ? -15.008 4.211 -23.531 1 86.69 88 ARG A N 1
ATOM 672 C CA . ARG A 1 88 ? -15.281 3.119 -22.594 1 86.69 88 ARG A CA 1
ATOM 673 C C . ARG A 1 88 ? -16.781 2.99 -22.328 1 86.69 88 ARG A C 1
ATOM 675 O O . ARG A 1 88 ? -17.484 3.994 -22.203 1 86.69 88 ARG A O 1
ATOM 682 N N . ASN A 1 89 ? -17.219 1.716 -22.203 1 75 89 ASN A N 1
ATOM 683 C CA . ASN A 1 89 ? -18.578 1.432 -21.766 1 75 89 ASN A CA 1
ATOM 684 C C . ASN A 1 89 ? -18.688 1.408 -20.25 1 75 89 ASN A C 1
ATOM 686 O O . ASN A 1 89 ? -17.891 0.735 -19.578 1 75 89 ASN A O 1
ATOM 690 N N . ARG A 1 90 ? -19.359 2.346 -19.609 1 59.59 90 ARG A N 1
ATOM 691 C CA . ARG A 1 90 ? -19.484 2.424 -18.156 1 59.59 90 ARG A CA 1
ATOM 692 C C . ARG A 1 90 ? -19.797 1.056 -17.562 1 59.59 90 ARG A C 1
ATOM 694 O O . ARG A 1 90 ? -19.344 0.732 -16.469 1 59.59 90 ARG A O 1
ATOM 701 N N . GLY A 1 91 ? -20.688 0.273 -18.125 1 50.19 91 GLY A N 1
ATOM 702 C CA . GLY A 1 91 ? -21.156 -0.989 -17.562 1 50.19 91 GLY A CA 1
ATOM 703 C C . GLY A 1 91 ? -20.188 -2.135 -17.812 1 50.19 91 GLY A C 1
ATOM 704 O O . GLY A 1 91 ? -20.312 -3.197 -17.188 1 50.19 91 GLY A O 1
ATOM 705 N N . ARG A 1 92 ? -19.453 -2.121 -18.734 1 45.28 92 ARG A N 1
ATOM 706 C CA . ARG A 1 92 ? -18.641 -3.285 -19.078 1 45.28 92 ARG A CA 1
ATOM 707 C C . ARG A 1 92 ? -17.25 -3.162 -18.484 1 45.28 92 ARG A C 1
ATOM 709 O O . ARG A 1 92 ? -16.469 -2.285 -18.875 1 45.28 92 ARG A O 1
ATOM 716 N N . GLU A 1 93 ? -17.031 -3.402 -17.234 1 43.78 93 GLU A N 1
ATOM 717 C CA . GLU A 1 93 ? -15.695 -3.566 -16.656 1 43.78 93 GLU A CA 1
ATOM 718 C C . GLU A 1 93 ? -14.805 -4.434 -17.547 1 43.78 93 GLU A C 1
ATOM 720 O O . GLU A 1 93 ? -15.227 -5.508 -17.984 1 43.78 93 GLU A O 1
ATOM 725 N N . ARG A 1 94 ? -13.906 -4.066 -18.344 1 43.09 94 ARG A N 1
ATOM 726 C CA . ARG A 1 94 ? -13.07 -4.895 -19.203 1 43.09 94 ARG A CA 1
ATOM 727 C C . ARG A 1 94 ? -12.344 -5.969 -18.406 1 43.09 94 ARG A C 1
ATOM 729 O O . ARG A 1 94 ? -11.805 -5.688 -17.328 1 43.09 94 ARG A O 1
ATOM 736 N N . ALA A 1 95 ? -12.336 -7.105 -18.906 1 40.81 95 ALA A N 1
ATOM 737 C CA . ALA A 1 95 ? -11.602 -8.32 -18.547 1 40.81 95 ALA A CA 1
ATOM 738 C C . ALA A 1 95 ? -10.117 -8.023 -18.375 1 40.81 95 ALA A C 1
ATOM 740 O O . ALA A 1 95 ? -9.469 -8.57 -17.484 1 40.81 95 ALA A O 1
ATOM 741 N N . ARG A 1 96 ? -9.633 -7.168 -19.344 1 42.16 96 ARG A N 1
ATOM 742 C CA . ARG A 1 96 ? -8.172 -7.082 -19.406 1 42.16 96 ARG A CA 1
ATOM 743 C C . ARG A 1 96 ? -7.629 -6.281 -18.219 1 42.16 96 ARG A C 1
ATOM 745 O O . ARG A 1 96 ? -6.539 -6.57 -17.719 1 42.16 96 ARG A O 1
ATOM 752 N N . GLU A 1 97 ? -8.242 -5.016 -18.031 1 41.47 97 GLU A N 1
ATOM 753 C CA . GLU A 1 97 ? -7.742 -4.242 -16.906 1 41.47 97 GLU A CA 1
ATOM 754 C C . GLU A 1 97 ? -7.941 -4.988 -15.594 1 41.47 97 GLU A C 1
ATOM 756 O O . GLU A 1 97 ? -7.281 -4.688 -14.594 1 41.47 97 GLU A O 1
ATOM 761 N N . ALA A 1 98 ? -8.914 -5.867 -15.719 1 45.81 98 ALA A N 1
ATOM 762 C CA . ALA A 1 98 ? -9.266 -6.512 -14.453 1 45.81 98 ALA A CA 1
ATOM 763 C C . ALA A 1 98 ? -8.133 -7.41 -13.961 1 45.81 98 ALA A C 1
ATOM 765 O O . ALA A 1 98 ? -8.016 -7.672 -12.766 1 45.81 98 ALA A O 1
ATOM 766 N N . GLY A 1 99 ? -7.023 -7.348 -14.781 1 46.97 99 GLY A N 1
ATOM 767 C CA . GLY A 1 99 ? -6 -8.234 -14.25 1 46.97 99 GLY A CA 1
ATOM 768 C C . GLY A 1 99 ? -6.574 -9.406 -13.477 1 46.97 99 GLY A C 1
ATOM 769 O O . GLY A 1 99 ? -7.734 -9.773 -13.672 1 46.97 99 GLY A O 1
ATOM 770 N N . PHE A 1 100 ? -5.711 -10.117 -12.852 1 49.25 100 PHE A N 1
ATOM 771 C CA . PHE A 1 100 ? -6.113 -11.188 -11.945 1 49.25 100 PHE A CA 1
ATOM 772 C C . PHE A 1 100 ? -7.031 -10.648 -10.852 1 49.25 100 PHE A C 1
ATOM 774 O O . PHE A 1 100 ? -6.68 -9.695 -10.148 1 49.25 100 PHE A O 1
ATOM 781 N N . ARG A 1 101 ? -8.242 -10.906 -10.953 1 54.53 101 ARG A N 1
ATOM 782 C CA . ARG A 1 101 ? -9.234 -10.398 -10.008 1 54.53 101 ARG A CA 1
ATOM 783 C C . ARG A 1 101 ? -9.336 -11.305 -8.789 1 54.53 101 ARG A C 1
ATOM 785 O O . ARG A 1 101 ? -9.172 -12.523 -8.891 1 54.53 101 ARG A O 1
ATOM 792 N N . ASN A 1 102 ? -9.383 -10.656 -7.641 1 48.03 102 ASN A N 1
ATOM 793 C CA . ASN A 1 102 ? -9.5 -11.383 -6.379 1 48.03 102 ASN A CA 1
ATOM 794 C C . ASN A 1 102 ? -10.898 -11.969 -6.191 1 48.03 102 ASN A C 1
ATOM 796 O O . ASN A 1 102 ? -11.086 -12.891 -5.395 1 48.03 102 ASN A O 1
ATOM 800 N N . PHE A 1 103 ? -11.93 -11.234 -6.738 1 45.91 103 PHE A N 1
ATOM 801 C CA . PHE A 1 103 ? -13.32 -11.57 -6.465 1 45.91 103 PHE A CA 1
ATOM 802 C C . PHE A 1 103 ? -14.141 -11.57 -7.75 1 45.91 103 PHE A C 1
ATOM 804 O O . PHE A 1 103 ? -13.961 -10.695 -8.602 1 45.91 103 PHE A O 1
ATOM 811 N N . VAL A 1 104 ? -14.602 -12.719 -8.133 1 43.81 104 VAL A N 1
ATOM 812 C CA . VAL A 1 104 ? -15.516 -12.773 -9.266 1 43.81 104 VAL A CA 1
ATOM 813 C C . VAL A 1 104 ? -16.906 -12.312 -8.828 1 43.81 104 VAL A C 1
ATOM 815 O O . VAL A 1 104 ? -17.516 -12.922 -7.938 1 43.81 104 VAL A O 1
ATOM 818 N N . ASP A 1 105 ? -17.266 -11.039 -9.055 1 45.75 105 ASP A N 1
ATOM 819 C CA . ASP A 1 105 ? -18.609 -10.508 -8.789 1 45.75 105 ASP A CA 1
ATOM 820 C C . ASP A 1 105 ? -19.672 -11.359 -9.461 1 45.75 105 ASP A C 1
ATOM 822 O O . ASP A 1 105 ? -20.844 -10.953 -9.547 1 45.75 105 ASP A O 1
ATOM 826 N N . SER A 1 106 ? -19.297 -12.344 -10.164 1 45.47 106 SER A N 1
ATOM 827 C CA . SER A 1 106 ? -20.391 -12.945 -10.906 1 45.47 106 SER A CA 1
ATOM 828 C C . SER A 1 106 ? -21.422 -13.555 -9.969 1 45.47 106 SER A C 1
ATOM 830 O O . SER A 1 106 ? -21.078 -14.352 -9.086 1 45.47 106 SER A O 1
ATOM 832 N N . THR A 1 107 ? -22.453 -12.852 -9.727 1 46.06 107 THR A N 1
ATOM 833 C CA . THR A 1 107 ? -23.688 -13.344 -9.133 1 46.06 107 THR A CA 1
ATOM 834 C C . THR A 1 107 ? -23.953 -14.789 -9.555 1 46.06 107 THR A C 1
ATOM 836 O O . THR A 1 107 ? -24.766 -15.477 -8.945 1 46.06 107 THR A O 1
ATOM 839 N N . GLU A 1 108 ? -23.5 -15.195 -10.695 1 51.47 108 GLU A N 1
ATOM 840 C CA . GLU A 1 108 ? -23.922 -16.516 -11.141 1 51.47 108 GLU A CA 1
ATOM 841 C C . GLU A 1 108 ? -23.062 -17.609 -10.508 1 51.47 108 GLU A C 1
ATOM 843 O O . GLU A 1 108 ? -21.875 -17.406 -10.234 1 51.47 108 GLU A O 1
ATOM 848 N N . MET A 1 109 ? -23.688 -18.547 -9.75 1 60.34 109 MET A N 1
ATOM 849 C CA . MET A 1 109 ? -23.234 -19.734 -9.039 1 60.34 109 MET A CA 1
ATOM 850 C C . MET A 1 109 ? -22.172 -20.484 -9.844 1 60.34 109 MET A C 1
ATOM 852 O O . MET A 1 109 ? -22.5 -21.344 -10.656 1 60.34 109 MET A O 1
ATOM 856 N N . CYS A 1 110 ? -20.969 -19.828 -10.133 1 79.56 110 CYS A N 1
ATOM 857 C CA . CYS A 1 110 ? -19.906 -20.547 -10.836 1 79.56 110 CYS A CA 1
ATOM 858 C C . CYS A 1 110 ? -18.906 -21.141 -9.844 1 79.56 110 CYS A C 1
ATOM 860 O O . CYS A 1 110 ? -18.703 -20.594 -8.766 1 79.56 110 CYS A O 1
ATOM 862 N N . ASN A 1 111 ? -18.672 -22.531 -10.062 1 90.31 111 ASN A N 1
ATOM 863 C CA . ASN A 1 111 ? -17.562 -23.188 -9.359 1 90.31 111 ASN A CA 1
ATOM 864 C C . ASN A 1 111 ? -16.219 -22.594 -9.766 1 90.31 111 ASN A C 1
ATOM 866 O O . ASN A 1 111 ? -15.68 -22.938 -10.812 1 90.31 111 ASN A O 1
ATOM 870 N N . ASP A 1 112 ? -15.711 -21.672 -8.938 1 91.06 112 ASP A N 1
ATOM 871 C CA . ASP A 1 112 ? -14.477 -20.969 -9.281 1 91.06 112 ASP A CA 1
ATOM 872 C C . ASP A 1 112 ? -13.258 -21.766 -8.828 1 91.06 112 ASP A C 1
ATOM 874 O O . ASP A 1 112 ? -12.828 -21.656 -7.676 1 91.06 112 ASP A O 1
ATOM 878 N N . MET A 1 113 ? -12.688 -22.516 -9.758 1 94.44 113 MET A N 1
ATOM 879 C CA . MET A 1 113 ? -11.492 -23.297 -9.477 1 94.44 113 MET A CA 1
ATOM 880 C C . MET A 1 113 ? -10.25 -22.625 -10.031 1 94.44 113 MET A C 1
ATOM 882 O O . MET A 1 113 ? -9.219 -23.266 -10.219 1 94.44 113 MET A O 1
ATOM 886 N N . SER A 1 114 ? -10.391 -21.297 -10.359 1 92.81 114 SER A N 1
ATOM 887 C CA . SER A 1 114 ? -9.305 -20.562 -11 1 92.81 114 SER A CA 1
ATOM 888 C C . SER A 1 114 ? -8.336 -19.984 -9.961 1 92.81 114 SER A C 1
ATOM 890 O O . SER A 1 114 ? -7.242 -19.547 -10.305 1 92.81 114 SER A O 1
ATOM 892 N N . ARG A 1 115 ? -8.695 -20.062 -8.633 1 89.5 115 ARG A N 1
ATOM 893 C CA . ARG A 1 115 ? -7.91 -19.406 -7.594 1 89.5 115 ARG A CA 1
ATOM 894 C C . ARG A 1 115 ? -7.578 -20.375 -6.461 1 89.5 115 ARG A C 1
ATOM 896 O O . ARG A 1 115 ? -8.344 -21.297 -6.176 1 89.5 115 ARG A O 1
ATOM 903 N N . ASN A 1 116 ? -6.441 -20.062 -5.906 1 91.81 116 ASN A N 1
ATOM 904 C CA . ASN A 1 116 ? -6.074 -20.75 -4.676 1 91.81 116 ASN A CA 1
ATOM 905 C C . ASN A 1 116 ? -6.527 -19.969 -3.443 1 91.81 116 ASN A C 1
ATOM 907 O O . ASN A 1 116 ? -6.266 -18.781 -3.334 1 91.81 116 ASN A O 1
ATOM 911 N N . MET A 1 117 ? -7.227 -20.625 -2.635 1 90.62 117 MET A N 1
ATOM 912 C CA . MET A 1 117 ? -7.656 -20.062 -1.358 1 90.62 117 MET A CA 1
ATOM 913 C C . MET A 1 117 ? -7.445 -21.062 -0.223 1 90.62 117 MET A C 1
ATOM 915 O O . MET A 1 117 ? -7.254 -22.25 -0.466 1 90.62 117 MET A O 1
ATOM 919 N N . HIS A 1 118 ? -7.41 -20.516 0.959 1 92.44 118 HIS A N 1
ATOM 920 C CA . HIS A 1 118 ? -7.465 -21.484 2.051 1 92.44 118 HIS A CA 1
ATOM 921 C C . HIS A 1 118 ? -8.812 -22.188 2.092 1 92.44 118 HIS A C 1
ATOM 923 O O . HIS A 1 118 ? -9.836 -21.609 1.722 1 92.44 118 HIS A O 1
ATOM 929 N N . ILE A 1 119 ? -8.812 -23.375 2.451 1 93.38 119 ILE A N 1
ATOM 930 C CA . ILE A 1 119 ? -10.039 -24.172 2.57 1 93.38 119 ILE A CA 1
ATOM 931 C C . ILE A 1 119 ? -10.68 -23.922 3.934 1 93.38 119 ILE A C 1
ATOM 933 O O . ILE A 1 119 ? -10.078 -24.203 4.973 1 93.38 119 ILE A O 1
ATOM 937 N N . PRO A 1 120 ? -11.914 -23.406 3.891 1 91.44 120 PRO A N 1
ATOM 938 C CA . PRO A 1 120 ? -12.547 -23.094 5.172 1 91.44 120 PRO A CA 1
ATOM 939 C C . PRO A 1 120 ? -12.594 -24.281 6.125 1 91.44 120 PRO A C 1
ATOM 941 O O . PRO A 1 120 ? -12.93 -25.391 5.707 1 91.44 120 PRO A O 1
ATOM 944 N N . GLY A 1 121 ? -12.195 -24.047 7.312 1 91.31 121 GLY A N 1
ATOM 945 C CA . GLY A 1 121 ? -12.266 -24.984 8.43 1 91.31 121 GLY A CA 1
ATOM 946 C C . GLY A 1 121 ? -12.938 -24.406 9.656 1 91.31 121 GLY A C 1
ATOM 947 O O . GLY A 1 121 ? -14.047 -23.891 9.57 1 91.31 121 GLY A O 1
ATOM 948 N N . ASN A 1 122 ? -12.234 -24.453 10.727 1 93 122 ASN A N 1
ATOM 949 C CA . ASN A 1 122 ? -12.82 -23.953 11.969 1 93 122 ASN A CA 1
ATOM 950 C C . ASN A 1 122 ? -12.258 -22.578 12.344 1 93 122 ASN A C 1
ATOM 952 O O . ASN A 1 122 ? -12.328 -22.172 13.5 1 93 122 ASN A O 1
ATOM 956 N N . GLU A 1 123 ? -11.617 -21.922 11.398 1 92.69 123 GLU A N 1
ATOM 957 C CA . GLU A 1 123 ? -10.984 -20.641 11.68 1 92.69 123 GLU A CA 1
ATOM 958 C C . GLU A 1 123 ? -12.008 -19.625 12.172 1 92.69 123 GLU A C 1
ATOM 960 O O . GLU A 1 123 ? -11.672 -18.734 12.961 1 92.69 123 GLU A O 1
ATOM 965 N N . THR A 1 124 ? -13.258 -19.75 11.781 1 94.19 124 THR A N 1
ATOM 966 C CA . THR A 1 124 ? -14.297 -18.812 12.211 1 94.19 124 THR A CA 1
ATOM 967 C C . THR A 1 124 ? -14.57 -18.953 13.703 1 94.19 124 THR A C 1
ATOM 969 O O . THR A 1 124 ? -14.68 -17.969 14.414 1 94.19 124 THR A O 1
ATOM 972 N N . GLU A 1 125 ? -14.695 -20.172 14.109 1 96.06 125 GLU A N 1
ATOM 973 C CA . GLU A 1 125 ? -14.891 -20.438 15.531 1 96.06 125 GLU A CA 1
ATOM 974 C C . GLU A 1 125 ? -13.703 -19.953 16.344 1 96.06 125 GLU A C 1
ATOM 976 O O . GLU A 1 125 ? -13.875 -19.406 17.438 1 96.06 125 GLU A O 1
ATOM 981 N N . LEU A 1 126 ? -12.57 -20.219 15.844 1 96.44 126 LEU A N 1
ATOM 982 C CA . LEU A 1 126 ? -11.352 -19.797 16.531 1 96.44 126 LEU A CA 1
ATOM 983 C C . LEU A 1 126 ? -11.258 -18.281 16.594 1 96.44 126 LEU A C 1
ATOM 985 O O . LEU A 1 126 ? -10.828 -17.719 17.609 1 96.44 126 LEU A O 1
ATOM 989 N N . LEU A 1 127 ? -11.656 -17.594 15.516 1 97.12 127 LEU A N 1
ATOM 990 C CA . LEU A 1 127 ? -11.711 -16.125 15.531 1 97.12 127 LEU A CA 1
ATOM 991 C C . LEU A 1 127 ? -12.711 -15.633 16.562 1 97.12 127 LEU A C 1
ATOM 993 O O . LEU A 1 127 ? -12.43 -14.672 17.281 1 97.12 127 LEU A O 1
ATOM 997 N N . SER A 1 128 ? -13.859 -16.266 16.578 1 97.56 128 SER A N 1
ATOM 998 C CA . SER A 1 128 ? -14.867 -15.914 17.578 1 97.56 128 SER A CA 1
ATOM 999 C C . SER A 1 128 ? -14.289 -15.945 18.984 1 97.56 128 SER A C 1
ATOM 1001 O O . SER A 1 128 ? -14.477 -15.008 19.766 1 97.56 128 SER A O 1
ATOM 1003 N N . ARG A 1 129 ? -13.586 -16.953 19.297 1 97.31 129 ARG A N 1
ATOM 1004 C CA . ARG A 1 129 ? -12.977 -17.109 20.609 1 97.31 129 ARG A CA 1
ATOM 1005 C C . ARG A 1 129 ? -11.93 -16.031 20.859 1 97.31 129 ARG A C 1
ATOM 1007 O O . ARG A 1 129 ? -11.852 -15.469 21.953 1 97.31 129 ARG A O 1
ATOM 1014 N N . SER A 1 130 ? -11.133 -15.789 19.891 1 97.25 130 SER A N 1
ATOM 1015 C CA . SER A 1 130 ? -10.086 -14.773 20.016 1 97.25 130 SER A CA 1
ATOM 1016 C C . SER A 1 130 ? -10.688 -13.391 20.234 1 97.25 130 SER A C 1
ATOM 1018 O O . SER A 1 130 ? -10.164 -12.602 21.031 1 97.25 130 SER A O 1
ATOM 1020 N N . LEU A 1 131 ? -11.758 -13.055 19.484 1 98 131 LEU A N 1
ATOM 1021 C CA . LEU A 1 131 ? -12.422 -11.766 19.656 1 98 131 LEU A CA 1
ATOM 1022 C C . LEU A 1 131 ? -12.992 -11.633 21.062 1 98 131 LEU A C 1
ATOM 1024 O O . LEU A 1 131 ? -12.93 -10.555 21.672 1 98 131 LEU A O 1
ATOM 1028 N N . GLN A 1 132 ? -13.539 -12.703 21.531 1 97.5 132 GLN A N 1
ATOM 1029 C CA . GLN A 1 132 ? -14.047 -12.711 22.891 1 97.5 132 GLN A CA 1
ATOM 1030 C C . GLN A 1 132 ? -12.938 -12.453 23.906 1 97.5 132 GLN A C 1
ATOM 1032 O O . GLN A 1 132 ? -13.094 -11.641 24.812 1 97.5 132 GLN A O 1
ATOM 1037 N N . GLN A 1 133 ? -11.859 -13.078 23.734 1 97.44 133 GLN A N 1
ATOM 1038 C CA . GLN A 1 133 ? -10.719 -12.906 24.641 1 97.44 133 GLN A CA 1
ATOM 1039 C C . GLN A 1 133 ? -10.18 -11.484 24.578 1 97.44 133 GLN A C 1
ATOM 1041 O O . GLN A 1 133 ? -9.883 -10.883 25.609 1 97.44 133 GLN A O 1
ATOM 1046 N N . LEU A 1 134 ? -10.07 -10.992 23.406 1 97.25 134 LEU A N 1
ATOM 1047 C CA . LEU A 1 134 ? -9.547 -9.641 23.234 1 97.25 134 LEU A CA 1
ATOM 1048 C C . LEU A 1 134 ? -10.484 -8.609 23.844 1 97.25 134 LEU A C 1
ATOM 1050 O O . LEU A 1 134 ? -10.039 -7.586 24.359 1 97.25 134 LEU A O 1
ATOM 1054 N N . SER A 1 135 ? -11.781 -8.883 23.734 1 97.44 135 SER A N 1
ATOM 1055 C CA . SER A 1 135 ? -12.766 -7.953 24.281 1 97.44 135 SER A CA 1
ATOM 1056 C C . SER A 1 135 ? -12.57 -7.781 25.797 1 97.44 135 SER A C 1
ATOM 1058 O O . SER A 1 135 ? -12.992 -6.773 26.359 1 97.44 135 SER A O 1
ATOM 1060 N N . ALA A 1 136 ? -11.852 -8.664 26.422 1 97 136 ALA A N 1
ATOM 1061 C CA . ALA A 1 136 ? -11.633 -8.648 27.875 1 97 136 ALA A CA 1
ATOM 1062 C C . ALA A 1 136 ? -10.258 -8.094 28.219 1 97 136 ALA A C 1
ATOM 1064 O O . ALA A 1 136 ? -9.812 -8.172 29.359 1 97 136 ALA A O 1
ATOM 1065 N N . ALA A 1 137 ? -9.578 -7.504 27.281 1 96.75 137 ALA A N 1
ATOM 1066 C CA . ALA A 1 137 ? -8.219 -7 27.5 1 96.75 137 ALA A CA 1
ATOM 1067 C C . ALA A 1 137 ? -8.125 -5.52 27.141 1 96.75 137 ALA A C 1
ATOM 1069 O O . ALA A 1 137 ? -7.402 -5.152 26.203 1 96.75 137 ALA A O 1
ATOM 1070 N N . PRO A 1 138 ? -8.664 -4.676 27.922 1 94.56 138 PRO A N 1
ATOM 1071 C CA . PRO A 1 138 ? -8.781 -3.26 27.562 1 94.56 138 PRO A CA 1
ATOM 1072 C C . PRO A 1 138 ? -7.426 -2.582 27.375 1 94.56 138 PRO A C 1
ATOM 1074 O O . PRO A 1 138 ? -7.277 -1.717 26.516 1 94.56 138 PRO A O 1
ATOM 1077 N N . GLU A 1 139 ? -6.461 -2.91 28.188 1 94.75 139 GLU A N 1
ATOM 1078 C CA . GLU A 1 139 ? -5.145 -2.295 28.047 1 94.75 139 GLU A CA 1
ATOM 1079 C C . GLU A 1 139 ? -4.52 -2.625 26.703 1 94.75 139 GLU A C 1
ATOM 1081 O O . GLU A 1 139 ? -3.902 -1.765 26.062 1 94.75 139 GLU A O 1
ATOM 1086 N N . LEU A 1 140 ? -4.715 -3.818 26.328 1 96.12 140 LEU A N 1
ATOM 1087 C CA . LEU A 1 140 ? -4.223 -4.254 25.031 1 96.12 140 LEU A CA 1
ATOM 1088 C C . LEU A 1 140 ? -4.961 -3.539 23.906 1 96.12 140 LEU A C 1
ATOM 1090 O O . LEU A 1 140 ? -4.344 -3.092 22.938 1 96.12 140 LEU A O 1
ATOM 1094 N N . LEU A 1 141 ? -6.203 -3.49 24.031 1 96.38 141 LEU A N 1
ATOM 1095 C CA . LEU A 1 141 ? -7.016 -2.83 23.016 1 96.38 141 LEU A CA 1
ATOM 1096 C C . LEU A 1 141 ? -6.645 -1.354 22.906 1 96.38 141 LEU A C 1
ATOM 1098 O O . LEU A 1 141 ? -6.641 -0.797 21.812 1 96.38 141 LEU A O 1
ATOM 1102 N N . GLN A 1 142 ? -6.355 -0.702 24 1 94.38 142 GLN A N 1
ATOM 1103 C CA . GLN A 1 142 ? -5.926 0.692 23.984 1 94.38 142 GLN A CA 1
ATOM 1104 C C . GLN A 1 142 ? -4.641 0.866 23.172 1 94.38 142 GLN A C 1
ATOM 1106 O O . GLN A 1 142 ? -4.527 1.795 22.375 1 94.38 142 GLN A O 1
ATOM 1111 N N . GLU A 1 143 ? -3.721 0.003 23.375 1 93.81 143 GLU A N 1
ATOM 1112 C CA . GLU A 1 143 ? -2.467 0.038 22.625 1 93.81 143 GLU A CA 1
ATOM 1113 C C . GLU A 1 143 ? -2.715 -0.119 21.125 1 93.81 143 GLU A C 1
ATOM 1115 O O . GLU A 1 143 ? -2.133 0.605 20.312 1 93.81 143 GLU A O 1
ATOM 1120 N N . LEU A 1 144 ? -3.598 -1.018 20.781 1 95.44 144 LEU A N 1
ATOM 1121 C CA . LEU A 1 144 ? -3.852 -1.368 19.391 1 95.44 144 LEU A CA 1
ATOM 1122 C C . LEU A 1 144 ? -4.598 -0.247 18.672 1 95.44 144 LEU A C 1
ATOM 1124 O O . LEU A 1 144 ? -4.629 -0.206 17.438 1 95.44 144 LEU A O 1
ATOM 1128 N N . MET A 1 145 ? -5.254 0.625 19.391 1 93.62 145 MET A N 1
ATOM 1129 C CA . MET A 1 145 ? -6.047 1.7 18.797 1 93.62 145 MET A CA 1
ATOM 1130 C C . MET A 1 145 ? -5.18 2.922 18.5 1 93.62 145 MET A C 1
ATOM 1132 O O . MET A 1 145 ? -5.621 3.857 17.844 1 93.62 145 MET A O 1
ATOM 1136 N N . LEU A 1 146 ? -3.914 2.906 18.938 1 90.69 146 LEU A N 1
ATOM 1137 C CA . LEU A 1 146 ? -2.973 4 18.734 1 90.69 146 LEU A CA 1
ATOM 1138 C C . LEU A 1 146 ? -2.004 3.68 17.609 1 90.69 146 LEU A C 1
ATOM 1140 O O . LEU A 1 146 ? -2.098 2.617 16.984 1 90.69 146 LEU A O 1
ATOM 1144 N N . TYR A 1 147 ? -1.238 4.621 17.266 1 88.75 147 TYR A N 1
ATOM 1145 C CA . TYR A 1 147 ? -0.158 4.355 16.312 1 88.75 147 TYR A CA 1
ATOM 1146 C C . TYR A 1 147 ? 0.889 3.432 16.922 1 88.75 147 TYR A C 1
ATOM 1148 O O . TYR A 1 147 ? 1.242 3.578 18.109 1 88.75 147 TYR A O 1
ATOM 1156 N N . THR A 1 148 ? 1.264 2.469 16.203 1 89.75 148 THR A N 1
ATOM 1157 C CA . THR A 1 148 ? 2.328 1.544 16.578 1 89.75 148 THR A CA 1
ATOM 1158 C C . THR A 1 148 ? 3.525 1.689 15.641 1 89.75 148 THR A C 1
ATOM 1160 O O . THR A 1 148 ? 3.447 2.387 14.625 1 89.75 148 THR A O 1
ATOM 1163 N N . PRO A 1 149 ? 4.637 1.101 16.016 1 90.19 149 PRO A N 1
ATOM 1164 C CA . PRO A 1 149 ? 5.793 1.195 15.125 1 90.19 149 PRO A CA 1
ATOM 1165 C C . PRO A 1 149 ? 5.48 0.738 13.703 1 90.19 149 PRO A C 1
ATOM 1167 O O . PRO A 1 149 ? 4.711 -0.208 13.516 1 90.19 149 PRO A O 1
ATOM 1170 N N . ASP A 1 150 ? 6.113 1.343 12.734 1 91.69 150 ASP A N 1
ATOM 1171 C CA . ASP A 1 150 ? 5.824 1.079 11.328 1 91.69 150 ASP A CA 1
ATOM 1172 C C . ASP A 1 150 ? 6.062 -0.39 10.984 1 91.69 150 ASP A C 1
ATOM 1174 O O . ASP A 1 150 ? 5.316 -0.978 10.195 1 91.69 150 ASP A O 1
ATOM 1178 N N . THR A 1 151 ? 7.078 -1.017 11.625 1 94.75 151 THR A N 1
ATOM 1179 C CA . THR A 1 151 ? 7.406 -2.4 11.297 1 94.75 151 THR A CA 1
ATOM 1180 C C . THR A 1 151 ? 6.492 -3.363 12.047 1 94.75 151 THR A C 1
ATOM 1182 O O . THR A 1 151 ? 6.465 -4.559 11.75 1 94.75 151 THR A O 1
ATOM 1185 N N . GLY A 1 152 ? 5.789 -2.889 13.047 1 96.5 152 GLY A N 1
ATOM 1186 C CA . GLY A 1 152 ? 4.949 -3.713 13.898 1 96.5 152 GLY A CA 1
ATOM 1187 C C . GLY A 1 152 ? 5.438 -3.779 15.328 1 96.5 152 GLY A C 1
ATOM 1188 O O . GLY A 1 152 ? 6.621 -3.545 15.602 1 96.5 152 GLY A O 1
ATOM 1189 N N . LEU A 1 153 ? 4.566 -4.062 16.281 1 97.19 153 LEU A N 1
ATOM 1190 C CA . LEU A 1 153 ? 4.926 -4.281 17.672 1 97.19 153 LEU A CA 1
ATOM 1191 C C . LEU A 1 153 ? 5.902 -5.445 17.812 1 97.19 153 LEU A C 1
ATOM 1193 O O . LEU A 1 153 ? 5.91 -6.352 16.969 1 97.19 153 LEU A O 1
ATOM 1197 N N . LEU A 1 154 ? 6.664 -5.41 18.844 1 97.38 154 LEU A N 1
ATOM 1198 C CA . LEU A 1 154 ? 7.691 -6.426 19.047 1 97.38 154 LEU A CA 1
ATOM 1199 C C . LEU A 1 154 ? 7.094 -7.824 19 1 97.38 154 LEU A C 1
ATOM 1201 O O . LEU A 1 154 ? 7.602 -8.695 18.281 1 97.38 154 LEU A O 1
ATOM 1205 N N . ARG A 1 155 ? 5.984 -8.023 19.703 1 97.88 155 ARG A N 1
ATOM 1206 C CA . ARG A 1 155 ? 5.391 -9.352 19.766 1 97.88 155 ARG A CA 1
ATOM 1207 C C . ARG A 1 155 ? 4.836 -9.766 18.406 1 97.88 155 ARG A C 1
ATOM 1209 O O . ARG A 1 155 ? 4.812 -10.953 18.062 1 97.88 155 ARG A O 1
ATOM 1216 N N . HIS A 1 156 ? 4.387 -8.781 17.578 1 98.62 156 HIS A N 1
ATOM 1217 C CA . HIS A 1 156 ? 3.934 -9.094 16.234 1 98.62 156 HIS A CA 1
ATOM 1218 C C . HIS A 1 156 ? 5.094 -9.547 15.352 1 98.62 156 HIS A C 1
ATOM 1220 O O . HIS A 1 156 ? 4.961 -10.508 14.586 1 98.62 156 HIS A O 1
ATOM 1226 N N . ARG A 1 157 ? 6.223 -8.852 15.445 1 98.69 157 ARG A N 1
ATOM 1227 C CA . ARG A 1 157 ? 7.414 -9.203 14.68 1 98.69 157 ARG A CA 1
ATOM 1228 C C . ARG A 1 157 ? 7.973 -10.547 15.133 1 98.69 157 ARG A C 1
ATOM 1230 O O . ARG A 1 157 ? 8.469 -11.328 14.312 1 98.69 157 ARG A O 1
ATOM 1237 N N . GLN A 1 158 ? 7.898 -10.805 16.453 1 98.75 158 GLN A N 1
ATOM 1238 C CA . GLN A 1 158 ? 8.32 -12.102 16.984 1 98.75 158 GLN A CA 1
ATOM 1239 C C . GLN A 1 158 ? 7.461 -13.234 16.422 1 98.75 158 GLN A C 1
ATOM 1241 O O . GLN A 1 158 ? 7.973 -14.289 16.047 1 98.75 158 GLN A O 1
ATOM 1246 N N . ALA A 1 159 ? 6.211 -13.031 16.359 1 98.69 159 ALA A N 1
ATOM 1247 C CA . ALA A 1 159 ? 5.305 -14.008 15.75 1 98.69 159 ALA A CA 1
ATOM 1248 C C . ALA A 1 159 ? 5.648 -14.242 14.281 1 98.69 159 ALA A C 1
ATOM 1250 O O . ALA A 1 159 ? 5.637 -15.383 13.812 1 98.69 159 ALA A O 1
ATOM 1251 N N . GLY A 1 160 ? 5.969 -13.164 13.57 1 98.56 160 GLY A N 1
ATOM 1252 C CA . GLY A 1 160 ? 6.391 -13.289 12.18 1 98.56 160 GLY A CA 1
ATOM 1253 C C . GLY A 1 160 ? 7.664 -14.102 12.016 1 98.56 160 GLY A C 1
ATOM 1254 O O . GLY A 1 160 ? 7.773 -14.922 11.102 1 98.56 160 GLY A O 1
ATOM 1255 N N . ALA A 1 161 ? 8.586 -13.836 12.906 1 98.62 161 ALA A N 1
ATOM 1256 C CA . ALA A 1 161 ? 9.828 -14.602 12.891 1 98.62 161 ALA A CA 1
ATOM 1257 C C . ALA A 1 161 ? 9.555 -16.094 13.086 1 98.62 161 ALA A C 1
ATOM 1259 O O . ALA A 1 161 ? 10.086 -16.922 12.344 1 98.62 161 ALA A O 1
ATOM 1260 N N . THR A 1 162 ? 8.727 -16.359 14.023 1 98.31 162 THR A N 1
ATOM 1261 C CA . THR A 1 162 ? 8.359 -17.75 14.289 1 98.31 162 THR A CA 1
ATOM 1262 C C . THR A 1 162 ? 7.66 -18.375 13.086 1 98.31 162 THR A C 1
ATOM 1264 O O . THR A 1 162 ? 7.984 -19.484 12.68 1 98.31 162 THR A O 1
ATOM 1267 N N . TRP A 1 163 ? 6.777 -17.688 12.492 1 97.56 163 TRP A N 1
ATOM 1268 C CA . TRP A 1 163 ? 5.973 -18.172 11.383 1 97.56 163 TRP A CA 1
ATOM 1269 C C . TRP A 1 163 ? 6.848 -18.5 10.18 1 97.56 163 TRP A C 1
ATOM 1271 O O . TRP A 1 163 ? 6.625 -19.516 9.492 1 97.56 163 TRP A O 1
ATOM 1281 N N . LEU A 1 164 ? 7.879 -17.672 9.898 1 97.62 164 LEU A N 1
ATOM 1282 C CA . LEU A 1 164 ? 8.703 -17.828 8.703 1 97.62 164 LEU A CA 1
ATOM 1283 C C . LEU A 1 164 ? 9.82 -18.828 8.93 1 97.62 164 LEU A C 1
ATOM 1285 O O . LEU A 1 164 ? 10.375 -19.375 7.977 1 97.62 164 LEU A O 1
ATOM 1289 N N . SER A 1 165 ? 10.133 -19.078 10.195 1 97.44 165 SER A N 1
ATOM 1290 C CA . SER A 1 165 ? 11.258 -19.953 10.516 1 97.44 165 SER A CA 1
ATOM 1291 C C . SER A 1 165 ? 10.906 -21.422 10.25 1 97.44 165 SER A C 1
ATOM 1293 O O . SER A 1 165 ? 9.781 -21.844 10.508 1 97.44 165 SER A O 1
ATOM 1295 N N . HIS A 1 166 ? 11.805 -22.156 9.695 1 95.5 166 HIS A N 1
ATOM 1296 C CA . HIS A 1 166 ? 11.695 -23.594 9.508 1 95.5 166 HIS A CA 1
ATOM 1297 C C . HIS A 1 166 ? 13.062 -24.219 9.211 1 95.5 166 HIS A C 1
ATOM 1299 O O . HIS A 1 166 ? 13.922 -23.562 8.602 1 95.5 166 HIS A O 1
ATOM 1305 N N . GLY A 1 167 ? 13.242 -25.406 9.672 1 94.69 167 GLY A N 1
ATOM 1306 C CA . GLY A 1 167 ? 14.516 -26.078 9.445 1 94.69 167 GLY A CA 1
ATOM 1307 C C . GLY A 1 167 ? 15.703 -25.266 9.93 1 94.69 167 GLY A C 1
ATOM 1308 O O . GLY A 1 167 ? 15.727 -24.812 11.078 1 94.69 167 GLY A O 1
ATOM 1309 N N . GLU A 1 168 ? 16.656 -25.047 8.938 1 95.31 168 GLU A N 1
ATOM 1310 C CA . GLU A 1 168 ? 17.859 -24.328 9.281 1 95.31 168 GLU A CA 1
ATOM 1311 C C . GLU A 1 168 ? 17.641 -22.812 9.227 1 95.31 168 GLU A C 1
ATOM 1313 O O . GLU A 1 168 ? 18.438 -22.047 9.758 1 95.31 168 GLU A O 1
ATOM 1318 N N . PHE A 1 169 ? 16.656 -22.453 8.594 1 97.12 169 PHE A N 1
ATOM 1319 C CA . PHE A 1 169 ? 16.375 -21.031 8.484 1 97.12 169 PHE A CA 1
ATOM 1320 C C . PHE A 1 169 ? 15.68 -20.516 9.734 1 97.12 169 PHE A C 1
ATOM 1322 O O . PHE A 1 169 ? 14.555 -20.922 10.031 1 97.12 169 PHE A O 1
ATOM 1329 N N . GLN A 1 170 ? 16.359 -19.641 10.445 1 97.19 170 GLN A N 1
ATOM 1330 C CA . GLN A 1 170 ? 15.828 -19.016 11.656 1 97.19 170 GLN A CA 1
ATOM 1331 C C . GLN A 1 170 ? 15.797 -17.5 11.523 1 97.19 170 GLN A C 1
ATOM 1333 O O . GLN A 1 170 ? 16.844 -16.844 11.492 1 97.19 170 GLN A O 1
ATOM 1338 N N . ALA A 1 171 ? 14.578 -16.984 11.469 1 96.75 171 ALA A N 1
ATOM 1339 C CA . ALA A 1 171 ? 14.414 -15.531 11.344 1 96.75 171 ALA A CA 1
ATOM 1340 C C . ALA A 1 171 ? 14.469 -14.859 12.711 1 96.75 171 ALA A C 1
ATOM 1342 O O . ALA A 1 171 ? 14.016 -15.43 13.711 1 96.75 171 ALA A O 1
ATOM 1343 N N . GLU A 1 172 ? 15.016 -13.68 12.742 1 97.31 172 GLU A N 1
ATOM 1344 C CA . GLU A 1 172 ? 15.023 -12.844 13.938 1 97.31 172 GLU A CA 1
ATOM 1345 C C . GLU A 1 172 ? 14.023 -11.703 13.82 1 97.31 172 GLU A C 1
ATOM 1347 O O . GLU A 1 172 ? 13.852 -11.125 12.742 1 97.31 172 GLU A O 1
ATOM 1352 N N . HIS A 1 173 ? 13.422 -11.328 14.953 1 97.38 173 HIS A N 1
ATOM 1353 C CA . HIS A 1 173 ? 12.359 -10.336 14.945 1 97.38 173 HIS A CA 1
ATOM 1354 C C . HIS A 1 173 ? 12.859 -8.992 14.422 1 97.38 173 HIS A C 1
ATOM 1356 O O . HIS A 1 173 ? 12.086 -8.219 13.852 1 97.38 173 HIS A O 1
ATOM 1362 N N . GLN A 1 174 ? 14.156 -8.672 14.539 1 96.19 174 GLN A N 1
ATOM 1363 C CA . GLN A 1 174 ? 14.727 -7.406 14.094 1 96.19 174 GLN A CA 1
ATOM 1364 C C . GLN A 1 174 ? 14.734 -7.312 12.57 1 96.19 174 GLN A C 1
ATOM 1366 O O . GLN A 1 174 ? 14.883 -6.223 12.008 1 96.19 174 GLN A O 1
ATOM 1371 N N . GLN A 1 175 ? 14.555 -8.453 11.93 1 97.69 175 GLN A N 1
ATOM 1372 C CA . GLN A 1 175 ? 14.602 -8.516 10.469 1 97.69 175 GLN A CA 1
ATOM 1373 C C . GLN A 1 175 ? 13.195 -8.68 9.891 1 97.69 175 GLN A C 1
ATOM 1375 O O . GLN A 1 175 ? 13.047 -8.969 8.695 1 97.69 175 GLN A O 1
ATOM 1380 N N . ILE A 1 176 ? 12.211 -8.539 10.789 1 98.62 176 ILE A N 1
ATOM 1381 C CA . ILE A 1 176 ? 10.836 -8.812 10.359 1 98.62 176 ILE A CA 1
ATOM 1382 C C . ILE A 1 176 ? 10.07 -7.496 10.234 1 98.62 176 ILE A C 1
ATOM 1384 O O . ILE A 1 176 ? 10.164 -6.633 11.109 1 98.62 176 ILE A O 1
ATOM 1388 N N . LEU A 1 177 ? 9.367 -7.32 9.141 1 98.69 177 LEU A N 1
ATOM 1389 C CA . LEU A 1 177 ? 8.352 -6.285 8.969 1 98.69 177 LEU A CA 1
ATOM 1390 C C . LEU A 1 177 ? 6.961 -6.902 8.852 1 98.69 177 LEU A C 1
ATOM 1392 O O . LEU A 1 177 ? 6.754 -7.832 8.07 1 98.69 177 LEU A O 1
ATOM 1396 N N . CYS A 1 178 ? 6.012 -6.422 9.656 1 98.75 178 CYS A N 1
ATOM 1397 C CA . CYS A 1 178 ? 4.613 -6.82 9.531 1 98.75 178 CYS A CA 1
ATOM 1398 C C . CYS A 1 178 ? 3.928 -6.059 8.406 1 98.75 178 CYS A C 1
ATOM 1400 O O . CYS A 1 178 ? 4.082 -4.844 8.297 1 98.75 178 CYS A O 1
ATOM 1402 N N . VAL A 1 179 ? 3.199 -6.738 7.586 1 98.69 179 VAL A N 1
ATOM 1403 C CA . VAL A 1 179 ? 2.551 -6.129 6.43 1 98.69 179 VAL A CA 1
ATOM 1404 C C . VAL A 1 179 ? 1.115 -6.641 6.312 1 98.69 179 VAL A C 1
ATOM 1406 O O . VAL A 1 179 ? 0.732 -7.594 6.992 1 98.69 179 VAL A O 1
ATOM 1409 N N . ASN A 1 180 ? 0.296 -6.004 5.484 1 98.31 180 ASN A N 1
ATOM 1410 C CA . ASN A 1 180 ? -1.097 -6.375 5.258 1 98.31 180 ASN A CA 1
ATOM 1411 C C . ASN A 1 180 ? -1.223 -7.453 4.184 1 98.31 180 ASN A C 1
ATOM 1413 O O . ASN A 1 180 ? -1.9 -7.25 3.176 1 98.31 180 ASN A O 1
ATOM 1417 N N . GLY A 1 181 ? -0.604 -8.625 4.438 1 97.69 181 GLY A N 1
ATOM 1418 C CA . GLY A 1 181 ? -0.579 -9.727 3.49 1 97.69 181 GLY A CA 1
ATOM 1419 C C . GLY A 1 181 ? 0.652 -9.719 2.604 1 97.69 181 GLY A C 1
ATOM 1420 O O . GLY A 1 181 ? 1.365 -8.719 2.527 1 97.69 181 GLY A O 1
ATOM 1421 N N . SER A 1 182 ? 0.885 -10.812 1.89 1 97.69 182 SER A N 1
ATOM 1422 C CA . SER A 1 182 ? 2.088 -11 1.085 1 97.69 182 SER A CA 1
ATOM 1423 C C . SER A 1 182 ? 2.139 -10.008 -0.073 1 97.69 182 SER A C 1
ATOM 1425 O O . SER A 1 182 ? 3.213 -9.531 -0.444 1 97.69 182 SER A O 1
ATOM 1427 N N . GLN A 1 183 ? 1.011 -9.703 -0.678 1 97.62 183 GLN A N 1
ATOM 1428 C CA . GLN A 1 183 ? 0.985 -8.742 -1.772 1 97.62 183 GLN A CA 1
ATOM 1429 C C . GLN A 1 183 ? 1.474 -7.371 -1.311 1 97.62 183 GLN A C 1
ATOM 1431 O O . GLN A 1 183 ? 2.223 -6.699 -2.023 1 97.62 183 GLN A O 1
ATOM 1436 N N . HIS A 1 184 ? 1.002 -6.938 -0.163 1 98.5 184 HIS A N 1
ATOM 1437 C CA . HIS A 1 184 ? 1.504 -5.688 0.398 1 98.5 184 HIS A CA 1
ATOM 1438 C C . HIS A 1 184 ? 3.004 -5.766 0.66 1 98.5 184 HIS A C 1
ATOM 1440 O O . HIS A 1 184 ? 3.736 -4.812 0.384 1 98.5 184 HIS A O 1
ATOM 1446 N N . GLY A 1 185 ? 3.434 -6.902 1.233 1 98.69 185 GLY A N 1
ATOM 1447 C CA . GLY A 1 185 ? 4.863 -7.109 1.413 1 98.69 185 GLY A CA 1
ATOM 1448 C C . GLY A 1 185 ? 5.652 -6.961 0.128 1 98.69 185 GLY A C 1
ATOM 1449 O O . GLY A 1 185 ? 6.707 -6.324 0.111 1 98.69 185 GLY A O 1
ATOM 1450 N N . LEU A 1 186 ? 5.141 -7.543 -0.931 1 98.62 186 LEU A N 1
ATOM 1451 C CA . LEU A 1 186 ? 5.781 -7.445 -2.24 1 98.62 186 LEU A CA 1
ATOM 1452 C C . LEU A 1 186 ? 5.871 -5.992 -2.689 1 98.62 186 LEU A C 1
ATOM 1454 O O . LEU A 1 186 ? 6.926 -5.543 -3.148 1 98.62 186 LEU A O 1
ATOM 1458 N N . LEU A 1 187 ? 4.812 -5.281 -2.531 1 98.5 187 LEU A N 1
ATOM 1459 C CA . LEU A 1 187 ? 4.812 -3.871 -2.906 1 98.5 187 LEU A CA 1
ATOM 1460 C C . LEU A 1 187 ? 5.867 -3.098 -2.123 1 98.5 187 LEU A C 1
ATOM 1462 O O . LEU A 1 187 ? 6.625 -2.314 -2.699 1 98.5 187 LEU A O 1
ATOM 1466 N N . VAL A 1 188 ? 5.918 -3.279 -0.838 1 98.38 188 VAL A N 1
ATOM 1467 C CA . VAL A 1 188 ? 6.867 -2.604 0.04 1 98.38 188 VAL A CA 1
ATOM 1468 C C . VAL A 1 188 ? 8.297 -2.885 -0.427 1 98.38 188 VAL A C 1
ATOM 1470 O O . VAL A 1 188 ? 9.109 -1.968 -0.535 1 98.38 188 VAL A O 1
ATOM 1473 N N . VAL A 1 189 ? 8.555 -4.137 -0.724 1 98.56 189 VAL A N 1
ATOM 1474 C CA . VAL A 1 189 ? 9.891 -4.531 -1.156 1 98.56 189 VAL A CA 1
ATOM 1475 C C . VAL A 1 189 ? 10.227 -3.852 -2.482 1 98.56 189 VAL A C 1
ATOM 1477 O O . VAL A 1 189 ? 11.312 -3.297 -2.643 1 98.56 189 VAL A O 1
ATOM 1480 N N . LEU A 1 190 ? 9.312 -3.867 -3.41 1 98.19 190 LEU A N 1
ATOM 1481 C CA . LEU A 1 190 ? 9.555 -3.271 -4.723 1 98.19 190 LEU A CA 1
ATOM 1482 C C . LEU A 1 190 ? 9.789 -1.77 -4.602 1 98.19 190 LEU A C 1
ATOM 1484 O O . LEU A 1 190 ? 10.734 -1.236 -5.191 1 98.19 190 LEU A O 1
ATOM 1488 N N . MET A 1 191 ? 8.984 -1.132 -3.822 1 96.44 191 MET A N 1
ATOM 1489 C CA . MET A 1 191 ? 9.109 0.312 -3.648 1 96.44 191 MET A CA 1
ATOM 1490 C C . MET A 1 191 ? 10.414 0.665 -2.951 1 96.44 191 MET A C 1
ATOM 1492 O O . MET A 1 191 ? 11.016 1.699 -3.24 1 96.44 191 MET A O 1
ATOM 1496 N N . ALA A 1 192 ? 10.828 -0.154 -2.041 1 96 192 ALA A N 1
ATOM 1497 C CA . ALA A 1 192 ? 12.008 0.134 -1.229 1 96 192 ALA A CA 1
ATOM 1498 C C . ALA A 1 192 ? 13.289 -0.133 -2.012 1 96 192 ALA A C 1
ATOM 1500 O O . ALA A 1 192 ? 14.273 0.593 -1.865 1 96 192 ALA A O 1
ATOM 1501 N N . MET A 1 193 ? 13.242 -1.19 -2.857 1 96.38 193 MET A N 1
ATOM 1502 C CA . MET A 1 193 ? 14.516 -1.711 -3.35 1 96.38 193 MET A CA 1
ATOM 1503 C C . MET A 1 193 ? 14.688 -1.4 -4.832 1 96.38 193 MET A C 1
ATOM 1505 O O . MET A 1 193 ? 15.797 -1.479 -5.359 1 96.38 193 MET A O 1
ATOM 1509 N N . LEU A 1 194 ? 13.602 -1.074 -5.52 1 96.12 194 LEU A N 1
ATOM 1510 C CA . LEU A 1 194 ? 13.695 -0.845 -6.957 1 96.12 194 LEU A CA 1
ATOM 1511 C C . LEU A 1 194 ? 13.164 0.536 -7.324 1 96.12 194 LEU A C 1
ATOM 1513 O O . LEU A 1 194 ? 12.531 1.199 -6.504 1 96.12 194 LEU A O 1
ATOM 1517 N N . ARG A 1 195 ? 13.516 0.955 -8.531 1 92.62 195 ARG A N 1
ATOM 1518 C CA . ARG A 1 195 ? 13.039 2.197 -9.133 1 92.62 195 ARG A CA 1
ATOM 1519 C C . ARG A 1 195 ? 12.469 1.948 -10.523 1 92.62 195 ARG A C 1
ATOM 1521 O O . ARG A 1 195 ? 12.758 0.923 -11.148 1 92.62 195 ARG A O 1
ATOM 1528 N N . ALA A 1 196 ? 11.617 2.936 -10.953 1 93.44 196 ALA A N 1
ATOM 1529 C CA . ALA A 1 196 ? 11.148 2.861 -12.328 1 93.44 196 ALA A CA 1
ATOM 1530 C C . ALA A 1 196 ? 12.32 2.762 -13.305 1 93.44 196 ALA A C 1
ATOM 1532 O O . ALA A 1 196 ? 13.305 3.49 -13.172 1 93.44 196 ALA A O 1
ATOM 1533 N N . GLY A 1 197 ? 12.211 1.797 -14.195 1 93.94 197 GLY A N 1
ATOM 1534 C CA . GLY A 1 197 ? 13.273 1.601 -15.172 1 93.94 197 GLY A CA 1
ATOM 1535 C C . GLY A 1 197 ? 14.18 0.433 -14.836 1 93.94 197 GLY A C 1
ATOM 1536 O O . GLY A 1 197 ? 14.875 -0.09 -15.703 1 93.94 197 GLY A O 1
ATOM 1537 N N . ASP A 1 198 ? 14.25 0.041 -13.555 1 95.38 198 ASP A N 1
ATOM 1538 C CA . ASP A 1 198 ? 15.023 -1.135 -13.172 1 95.38 198 ASP A CA 1
ATOM 1539 C C . ASP A 1 198 ? 14.461 -2.398 -13.82 1 95.38 198 ASP A C 1
ATOM 1541 O O . ASP A 1 198 ? 13.289 -2.443 -14.188 1 95.38 198 ASP A O 1
ATOM 1545 N N . THR A 1 199 ? 15.312 -3.424 -13.953 1 97.25 199 THR A N 1
ATOM 1546 C CA . THR A 1 199 ? 14.898 -4.711 -14.508 1 97.25 199 THR A CA 1
ATOM 1547 C C . THR A 1 199 ? 14.859 -5.777 -13.414 1 97.25 199 THR A C 1
ATOM 1549 O O . THR A 1 199 ? 15.836 -5.957 -12.688 1 97.25 199 THR A O 1
ATOM 1552 N N . LEU A 1 200 ? 13.766 -6.336 -13.297 1 98.38 200 LEU A N 1
ATOM 1553 C CA . LEU A 1 200 ? 13.516 -7.477 -12.422 1 98.38 200 LEU A CA 1
ATOM 1554 C C . LEU A 1 200 ? 13.328 -8.75 -13.234 1 98.38 200 LEU A C 1
ATOM 1556 O O . LEU A 1 200 ? 12.531 -8.781 -14.172 1 98.38 200 LEU A O 1
ATOM 1560 N N . VAL A 1 201 ? 14.141 -9.805 -12.922 1 98.44 201 VAL A N 1
ATOM 1561 C CA . VAL A 1 201 ? 13.953 -11.086 -13.609 1 98.44 201 VAL A CA 1
ATOM 1562 C C . VAL A 1 201 ? 13.141 -12.031 -12.727 1 98.44 201 VAL A C 1
ATOM 1564 O O . VAL A 1 201 ? 13.188 -11.938 -11.5 1 98.44 201 VAL A O 1
ATOM 1567 N N . THR A 1 202 ? 12.359 -12.852 -13.328 1 98.44 202 THR A N 1
ATOM 1568 C CA . THR A 1 202 ? 11.539 -13.852 -12.656 1 98.44 202 THR A CA 1
ATOM 1569 C C . THR A 1 202 ? 11.312 -15.062 -13.57 1 98.44 202 THR A C 1
ATOM 1571 O O . THR A 1 202 ? 11.875 -15.133 -14.664 1 98.44 202 THR A O 1
ATOM 1574 N N . GLU A 1 203 ? 10.68 -16.062 -13.094 1 97.5 203 GLU A N 1
ATOM 1575 C CA . GLU A 1 203 ? 10.258 -17.203 -13.891 1 97.5 203 GLU A CA 1
ATOM 1576 C C . GLU A 1 203 ? 9.359 -16.766 -15.055 1 97.5 203 GLU A C 1
ATOM 1578 O O . GLU A 1 203 ? 8.562 -15.844 -14.914 1 97.5 203 GLU A O 1
ATOM 1583 N N . GLN A 1 204 ? 9.453 -17.469 -16.172 1 96.25 204 GLN A N 1
ATOM 1584 C CA . GLN A 1 204 ? 8.656 -17.141 -17.344 1 96.25 204 GLN A CA 1
ATOM 1585 C C . GLN A 1 204 ? 7.172 -17.109 -17.016 1 96.25 204 GLN A C 1
ATOM 1587 O O . GLN A 1 204 ? 6.43 -16.281 -17.547 1 96.25 204 GLN A O 1
ATOM 1592 N N . LEU A 1 205 ? 6.719 -18.109 -16.281 1 96.75 205 LEU A N 1
ATOM 1593 C CA . LEU A 1 205 ? 5.406 -18.109 -15.648 1 96.75 205 LEU A CA 1
ATOM 1594 C C . LEU A 1 205 ? 5.516 -17.734 -14.172 1 96.75 205 LEU A C 1
ATOM 1596 O O . LEU A 1 205 ? 6.168 -18.453 -13.398 1 96.75 205 LEU A O 1
ATOM 1600 N N . SER A 1 206 ? 4.953 -16.594 -13.844 1 96.81 206 SER A N 1
ATOM 1601 C CA . SER A 1 206 ? 5.156 -16.078 -12.492 1 96.81 206 SER A CA 1
ATOM 1602 C C . SER A 1 206 ? 3.85 -15.562 -11.898 1 96.81 206 SER A C 1
ATOM 1604 O O . SER A 1 206 ? 2.787 -15.695 -12.508 1 96.81 206 SER A O 1
ATOM 1606 N N . TYR A 1 207 ? 3.906 -15.164 -10.68 1 96.81 207 TYR A N 1
ATOM 1607 C CA . TYR A 1 207 ? 2.762 -14.68 -9.914 1 96.81 207 TYR A CA 1
ATOM 1608 C C . TYR A 1 207 ? 2.176 -13.422 -10.555 1 96.81 207 TYR A C 1
ATOM 1610 O O . TYR A 1 207 ? 2.859 -12.406 -10.672 1 96.81 207 TYR A O 1
ATOM 1618 N N . PRO A 1 208 ? 0.889 -13.43 -10.93 1 95 208 PRO A N 1
ATOM 1619 C CA . PRO A 1 208 ? 0.278 -12.273 -11.594 1 95 208 PRO A CA 1
ATOM 1620 C C . PRO A 1 208 ? 0.366 -11 -10.758 1 95 208 PRO A C 1
ATOM 1622 O O . PRO A 1 208 ? 0.489 -9.898 -11.305 1 95 208 PRO A O 1
ATOM 1625 N N . GLY A 1 209 ? 0.29 -11.125 -9.414 1 95.5 209 GLY A N 1
ATOM 1626 C CA . GLY A 1 209 ? 0.408 -9.961 -8.539 1 95.5 209 GLY A CA 1
ATOM 1627 C C . GLY A 1 209 ? 1.739 -9.25 -8.68 1 95.5 209 GLY A C 1
ATOM 1628 O O . GLY A 1 209 ? 1.801 -8.023 -8.594 1 95.5 209 GLY A O 1
ATOM 1629 N N . LEU A 1 210 ? 2.83 -9.992 -8.914 1 97.31 210 LEU A N 1
ATOM 1630 C CA . LEU A 1 210 ? 4.141 -9.414 -9.172 1 97.31 210 LEU A CA 1
ATOM 1631 C C . LEU A 1 210 ? 4.141 -8.633 -10.484 1 97.31 210 LEU A C 1
ATOM 1633 O O . LEU A 1 210 ? 4.617 -7.496 -10.539 1 97.31 210 LEU A O 1
ATOM 1637 N N . ILE A 1 211 ? 3.643 -9.25 -11.5 1 95 211 ILE A N 1
ATOM 1638 C CA . ILE A 1 211 ? 3.66 -8.672 -12.836 1 95 211 ILE A CA 1
ATOM 1639 C C . ILE A 1 211 ? 2.896 -7.352 -12.844 1 95 211 ILE A C 1
ATOM 1641 O O . ILE A 1 211 ? 3.408 -6.336 -13.32 1 95 211 ILE A O 1
ATOM 1645 N N . SER A 1 212 ? 1.763 -7.363 -12.242 1 93.62 212 SER A N 1
ATOM 1646 C CA . SER A 1 212 ? 0.915 -6.176 -12.227 1 93.62 212 SER A CA 1
ATOM 1647 C C . SER A 1 212 ? 1.522 -5.074 -11.367 1 93.62 212 SER A C 1
ATOM 1649 O O . SER A 1 212 ? 1.496 -3.898 -11.742 1 93.62 212 SER A O 1
ATOM 1651 N N . ALA A 1 213 ? 2.053 -5.41 -10.211 1 95.5 213 ALA A N 1
ATOM 1652 C CA . ALA A 1 213 ? 2.686 -4.426 -9.328 1 95.5 213 ALA A CA 1
ATOM 1653 C C . ALA A 1 213 ? 3.9 -3.795 -10 1 95.5 213 ALA A C 1
ATOM 1655 O O . ALA A 1 213 ? 4.102 -2.58 -9.914 1 95.5 213 ALA A O 1
ATOM 1656 N N . ALA A 1 214 ? 4.711 -4.598 -10.68 1 95.81 214 ALA A N 1
ATOM 1657 C CA . ALA A 1 214 ? 5.887 -4.094 -11.383 1 95.81 214 ALA A CA 1
ATOM 1658 C C . ALA A 1 214 ? 5.488 -3.109 -12.477 1 95.81 214 ALA A C 1
ATOM 1660 O O . ALA A 1 214 ? 6.113 -2.057 -12.633 1 95.81 214 ALA A O 1
ATOM 1661 N N . GLN A 1 215 ? 4.453 -3.486 -13.164 1 91.38 215 GLN A N 1
ATOM 1662 C CA . GLN A 1 215 ? 3.959 -2.611 -14.227 1 91.38 215 GLN A CA 1
ATOM 1663 C C . GLN A 1 215 ? 3.527 -1.26 -13.664 1 91.38 215 GLN A C 1
ATOM 1665 O O . GLN A 1 215 ? 3.875 -0.214 -14.219 1 91.38 215 GLN A O 1
ATOM 1670 N N . LEU A 1 216 ? 2.822 -1.294 -12.641 1 89.19 216 LEU A N 1
ATOM 1671 C CA . LEU A 1 216 ? 2.34 -0.071 -12.008 1 89.19 216 LEU A CA 1
ATOM 1672 C C . LEU A 1 216 ? 3.504 0.804 -11.555 1 89.19 216 LEU A C 1
ATOM 1674 O O . LEU A 1 216 ? 3.422 2.033 -11.609 1 89.19 216 LEU A O 1
ATOM 1678 N N . LEU A 1 217 ? 4.594 0.218 -11.156 1 94.19 217 LEU A N 1
ATOM 1679 C CA . LEU A 1 217 ? 5.734 0.938 -10.602 1 94.19 217 LEU A CA 1
ATOM 1680 C C . LEU A 1 217 ? 6.734 1.299 -11.695 1 94.19 217 LEU A C 1
ATOM 1682 O O . LEU A 1 217 ? 7.762 1.925 -11.422 1 94.19 217 LEU A O 1
ATOM 1686 N N . GLY A 1 218 ? 6.465 0.825 -12.93 1 93.19 218 GLY A N 1
ATOM 1687 C CA . GLY A 1 218 ? 7.359 1.115 -14.039 1 93.19 218 GLY A CA 1
ATOM 1688 C C . GLY A 1 218 ? 8.602 0.245 -14.047 1 93.19 218 GLY A C 1
ATOM 1689 O O . GLY A 1 218 ? 9.617 0.607 -14.648 1 93.19 218 GLY A O 1
ATOM 1690 N N . ILE A 1 219 ? 8.578 -0.859 -13.344 1 96.06 219 ILE A N 1
ATOM 1691 C CA . ILE A 1 219 ? 9.68 -1.813 -13.297 1 96.06 219 ILE A CA 1
ATOM 1692 C C . ILE A 1 219 ? 9.602 -2.76 -14.492 1 96.06 219 ILE A C 1
ATOM 1694 O O . ILE A 1 219 ? 8.516 -3.25 -14.828 1 96.06 219 ILE A O 1
ATOM 1698 N N . LYS A 1 220 ? 10.672 -3.004 -15.188 1 96.44 220 LYS A N 1
ATOM 1699 C CA . LYS A 1 220 ? 10.727 -3.949 -16.297 1 96.44 220 LYS A CA 1
ATOM 1700 C C . LYS A 1 220 ? 10.844 -5.383 -15.789 1 96.44 220 LYS A C 1
ATOM 1702 O O . LYS A 1 220 ? 11.703 -5.688 -14.961 1 96.44 220 LYS A O 1
ATOM 1707 N N . VAL A 1 221 ? 9.984 -6.25 -16.312 1 97 221 VAL A N 1
ATOM 1708 C CA . VAL A 1 221 ? 9.992 -7.648 -15.891 1 97 221 VAL A CA 1
ATOM 1709 C C . VAL A 1 221 ? 10.469 -8.531 -17.047 1 97 221 VAL A C 1
ATOM 1711 O O . VAL A 1 221 ? 9.953 -8.438 -18.156 1 97 221 VAL A O 1
ATOM 1714 N N . LEU A 1 222 ? 11.492 -9.297 -16.781 1 96.81 222 LEU A N 1
ATOM 1715 C CA . LEU A 1 222 ? 12.008 -10.258 -17.75 1 96.81 222 LEU A CA 1
ATOM 1716 C C . LEU A 1 222 ? 11.789 -11.688 -17.266 1 96.81 222 LEU A C 1
ATOM 1718 O O . LEU A 1 222 ? 12.289 -12.07 -16.203 1 96.81 222 LEU A O 1
ATOM 1722 N N . GLY A 1 223 ? 11.07 -12.469 -18.062 1 97.19 223 GLY A N 1
ATOM 1723 C CA . GLY A 1 223 ? 10.82 -13.867 -17.75 1 97.19 223 GLY A CA 1
ATOM 1724 C C . GLY A 1 223 ? 11.93 -14.789 -18.234 1 97.19 223 GLY A C 1
ATOM 1725 O O . GLY A 1 223 ? 12.383 -14.672 -19.375 1 97.19 223 GLY A O 1
ATOM 1726 N N . LEU A 1 224 ? 12.352 -15.664 -17.375 1 97.19 224 LEU A N 1
ATOM 1727 C CA . LEU A 1 224 ? 13.43 -16.594 -17.688 1 97.19 224 LEU A CA 1
ATOM 1728 C C . LEU A 1 224 ? 12.891 -18 -17.859 1 97.19 224 LEU A C 1
ATOM 1730 O O . LEU A 1 224 ? 11.898 -18.375 -17.234 1 97.19 224 LEU A O 1
ATOM 1734 N N . GLU A 1 225 ? 13.602 -18.781 -18.578 1 96.31 225 GLU A N 1
ATOM 1735 C CA . GLU A 1 225 ? 13.203 -20.141 -18.891 1 96.31 225 GLU A CA 1
ATOM 1736 C C . GLU A 1 225 ? 13.172 -21 -17.625 1 96.31 225 GLU A C 1
ATOM 1738 O O . GLU A 1 225 ? 13.945 -20.781 -16.688 1 96.31 225 GLU A O 1
ATOM 1743 N N . MET A 1 226 ? 12.25 -21.969 -17.672 1 96.56 226 MET A N 1
ATOM 1744 C CA . MET A 1 226 ? 12.008 -22.844 -16.531 1 96.56 226 MET A CA 1
ATOM 1745 C C . MET A 1 226 ? 12.055 -24.312 -16.969 1 96.56 226 MET A C 1
ATOM 1747 O O . MET A 1 226 ? 11.977 -24.609 -18.156 1 96.56 226 MET A O 1
ATOM 1751 N N . ASP A 1 227 ? 12.266 -25.188 -16.047 1 96.81 227 ASP A N 1
ATOM 1752 C CA . ASP A 1 227 ? 12.047 -26.625 -16.234 1 96.81 227 ASP A CA 1
ATOM 1753 C C . ASP A 1 227 ? 11.258 -27.219 -15.062 1 96.81 227 ASP A C 1
ATOM 1755 O O . ASP A 1 227 ? 10.484 -26.516 -14.406 1 96.81 227 ASP A O 1
ATOM 1759 N N . GLU A 1 228 ? 11.305 -28.5 -14.82 1 95.69 228 GLU A N 1
ATOM 1760 C CA . GLU A 1 228 ? 10.484 -29.188 -13.836 1 95.69 228 GLU A CA 1
ATOM 1761 C C . GLU A 1 228 ? 10.844 -28.766 -12.414 1 95.69 228 GLU A C 1
ATOM 1763 O O . GLU A 1 228 ? 10.07 -28.984 -11.477 1 95.69 228 GLU A O 1
ATOM 1768 N N . GLU A 1 229 ? 12 -28.109 -12.297 1 96.88 229 GLU A N 1
ATOM 1769 C CA . GLU A 1 229 ? 12.43 -27.641 -10.977 1 96.88 229 GLU A CA 1
ATOM 1770 C C . GLU A 1 229 ? 12.266 -26.141 -10.844 1 96.88 229 GLU A C 1
ATOM 1772 O O . GLU A 1 229 ? 12.641 -25.547 -9.82 1 96.88 229 GLU A O 1
ATOM 1777 N N . GLY A 1 230 ? 11.719 -25.484 -11.828 1 97.19 230 GLY A N 1
ATOM 1778 C CA . GLY A 1 230 ? 11.547 -24.047 -11.773 1 97.19 230 GLY A CA 1
ATOM 1779 C C . GLY A 1 230 ? 12.578 -23.297 -12.586 1 97.19 230 GLY A C 1
ATOM 1780 O O . GLY A 1 230 ? 12.906 -23.688 -13.703 1 97.19 230 GLY A O 1
ATOM 1781 N N . LEU A 1 231 ? 13.055 -22.219 -12.117 1 98.06 231 LEU A N 1
ATOM 1782 C CA . LEU A 1 231 ? 13.953 -21.281 -12.781 1 98.06 231 LEU A CA 1
ATOM 1783 C C . LEU A 1 231 ? 15.25 -21.969 -13.195 1 98.06 231 LEU A C 1
ATOM 1785 O O . LEU A 1 231 ? 15.852 -22.688 -12.398 1 98.06 231 LEU A O 1
ATOM 1789 N N . LEU A 1 232 ? 15.695 -21.75 -14.43 1 98.44 232 LEU A N 1
ATOM 1790 C CA . LEU A 1 232 ? 16.938 -22.328 -14.93 1 98.44 232 LEU A CA 1
ATOM 1791 C C . LEU A 1 232 ? 18.125 -21.438 -14.578 1 98.44 232 LEU A C 1
ATOM 1793 O O . LEU A 1 232 ? 18.156 -20.266 -14.938 1 98.44 232 LEU A O 1
ATOM 1797 N N . PRO A 1 233 ? 19.172 -22.047 -13.953 1 98.38 233 PRO A N 1
ATOM 1798 C CA . PRO A 1 233 ? 20.359 -21.266 -13.625 1 98.38 233 PRO A CA 1
ATOM 1799 C C . PRO A 1 233 ? 21.047 -20.672 -14.859 1 98.38 233 PRO A C 1
ATOM 1801 O O . PRO A 1 233 ? 21.469 -19.516 -14.836 1 98.38 233 PRO A O 1
ATOM 1804 N N . ASP A 1 234 ? 21.109 -21.422 -15.938 1 98.12 234 ASP A N 1
ATOM 1805 C CA . ASP A 1 234 ? 21.766 -20.953 -17.156 1 98.12 234 ASP A CA 1
ATOM 1806 C C . ASP A 1 234 ? 21.047 -19.734 -17.734 1 98.12 234 ASP A C 1
ATOM 1808 O O . ASP A 1 234 ? 21.688 -18.797 -18.219 1 98.12 234 ASP A O 1
ATOM 1812 N N . ALA A 1 235 ? 19.781 -19.75 -17.688 1 97.56 235 ALA A N 1
ATOM 1813 C CA . ALA A 1 235 ? 19 -18.609 -18.172 1 97.56 235 ALA A CA 1
ATOM 1814 C C . ALA A 1 235 ? 19.266 -17.375 -17.328 1 97.56 235 ALA A C 1
ATOM 1816 O O . ALA A 1 235 ? 19.375 -16.266 -17.844 1 97.56 235 ALA A O 1
ATOM 1817 N N . LEU A 1 236 ? 19.344 -17.562 -16.031 1 98.12 236 LEU A N 1
ATOM 1818 C CA . LEU A 1 236 ? 19.656 -16.469 -15.117 1 98.12 236 LEU A CA 1
ATOM 1819 C C . LEU A 1 236 ? 21.031 -15.891 -15.406 1 98.12 236 LEU A C 1
ATOM 1821 O O . LEU A 1 236 ? 21.203 -14.672 -15.5 1 98.12 236 LEU A O 1
ATOM 1825 N N . GLU A 1 237 ? 21.969 -16.781 -15.578 1 96.81 237 GLU A N 1
ATOM 1826 C CA . GLU A 1 237 ? 23.344 -16.359 -15.875 1 96.81 237 GLU A CA 1
ATOM 1827 C C . GLU A 1 237 ? 23.406 -15.555 -17.172 1 96.81 237 GLU A C 1
ATOM 1829 O O . GLU A 1 237 ? 24.047 -14.508 -17.219 1 96.81 237 GLU A O 1
ATOM 1834 N N . GLU A 1 238 ? 22.766 -16.062 -18.141 1 96.25 238 GLU A N 1
ATOM 1835 C CA . GLU A 1 238 ? 22.75 -15.391 -19.438 1 96.25 238 GLU A CA 1
ATOM 1836 C C . GLU A 1 238 ? 22.094 -14.016 -19.344 1 96.25 238 GLU A C 1
ATOM 1838 O O . GLU A 1 238 ? 22.594 -13.039 -19.906 1 96.25 238 GLU A O 1
ATOM 1843 N N . ALA A 1 239 ? 20.984 -13.93 -18.656 1 95.75 239 ALA A N 1
ATOM 1844 C CA . ALA A 1 239 ? 20.312 -12.648 -18.469 1 95.75 239 ALA A CA 1
ATOM 1845 C C . ALA A 1 239 ? 21.219 -11.641 -17.781 1 95.75 239 ALA A C 1
ATOM 1847 O O . ALA A 1 239 ? 21.25 -10.461 -18.156 1 95.75 239 ALA A O 1
ATOM 1848 N N . CYS A 1 240 ? 21.969 -12.078 -16.797 1 93.69 240 CYS A N 1
ATOM 1849 C CA . CYS A 1 240 ? 22.844 -11.203 -16.031 1 93.69 240 CYS A CA 1
ATOM 1850 C C . CYS A 1 240 ? 24 -10.703 -16.891 1 93.69 240 CYS A C 1
ATOM 1852 O O . CYS A 1 240 ? 24.516 -9.609 -16.672 1 93.69 240 CYS A O 1
ATOM 1854 N N . ARG A 1 241 ? 24.344 -11.492 -17.844 1 89.81 241 ARG A N 1
ATOM 1855 C CA . ARG A 1 241 ? 25.453 -11.133 -18.719 1 89.81 241 ARG A CA 1
ATOM 1856 C C . ARG A 1 241 ? 25.031 -10.117 -19.766 1 89.81 241 ARG A C 1
ATOM 1858 O O . ARG A 1 241 ? 25.828 -9.281 -20.203 1 89.81 241 ARG A O 1
ATOM 1865 N N . THR A 1 242 ? 23.781 -10.156 -20.094 1 91.06 242 THR A N 1
ATOM 1866 C CA . THR A 1 242 ? 23.344 -9.398 -21.266 1 91.06 242 THR A CA 1
ATOM 1867 C C . THR A 1 242 ? 22.5 -8.195 -20.844 1 91.06 242 THR A C 1
ATOM 1869 O O . THR A 1 242 ? 22.219 -7.316 -21.656 1 91.06 242 THR A O 1
ATOM 1872 N N . ASN A 1 243 ? 22.062 -8.203 -19.625 1 91.19 243 ASN A N 1
ATOM 1873 C CA . ASN A 1 243 ? 21.203 -7.129 -19.141 1 91.19 243 ASN A CA 1
ATOM 1874 C C . ASN A 1 243 ? 21.688 -6.594 -17.797 1 91.19 243 ASN A C 1
ATOM 1876 O O . ASN A 1 243 ? 22.406 -7.277 -17.062 1 91.19 243 ASN A O 1
ATOM 1880 N N . ARG A 1 244 ? 21.312 -5.379 -17.516 1 91.88 244 ARG A N 1
ATOM 1881 C CA . ARG A 1 244 ? 21.484 -4.824 -16.188 1 91.88 244 ARG A CA 1
ATOM 1882 C C . ARG A 1 244 ? 20.328 -5.219 -15.273 1 91.88 244 ARG A C 1
ATOM 1884 O O . ARG A 1 244 ? 19.312 -4.523 -15.211 1 91.88 244 ARG A O 1
ATOM 1891 N N . ILE A 1 245 ? 20.562 -6.25 -14.562 1 95.69 245 ILE A N 1
ATOM 1892 C CA . ILE A 1 245 ? 19.516 -6.793 -13.719 1 95.69 245 ILE A CA 1
ATOM 1893 C C . ILE A 1 245 ? 19.688 -6.301 -12.281 1 95.69 245 ILE A C 1
ATOM 1895 O O . ILE A 1 245 ? 20.797 -6.352 -11.742 1 95.69 245 ILE A O 1
ATOM 1899 N N . THR A 1 246 ? 18.547 -5.887 -11.672 1 96.25 246 THR A N 1
ATOM 1900 C CA . THR A 1 246 ? 18.609 -5.367 -10.312 1 96.25 246 THR A CA 1
ATOM 1901 C C . THR A 1 246 ? 18.219 -6.445 -9.305 1 96.25 246 THR A C 1
ATOM 1903 O O . THR A 1 246 ? 18.812 -6.551 -8.234 1 96.25 246 THR A O 1
ATOM 1906 N N . ALA A 1 247 ? 17.219 -7.203 -9.656 1 98.38 247 ALA A N 1
ATOM 1907 C CA . ALA A 1 247 ? 16.656 -8.125 -8.672 1 98.38 247 ALA A CA 1
ATOM 1908 C C . ALA A 1 247 ? 16.078 -9.367 -9.344 1 98.38 247 ALA A C 1
ATOM 1910 O O . ALA A 1 247 ? 15.781 -9.352 -10.539 1 98.38 247 ALA A O 1
ATOM 1911 N N . LEU A 1 248 ? 16.031 -10.445 -8.578 1 98.75 248 LEU A N 1
ATOM 1912 C CA . LEU A 1 248 ? 15.32 -11.68 -8.914 1 98.75 248 LEU A CA 1
ATOM 1913 C C . LEU A 1 248 ? 14.125 -11.891 -7.996 1 98.75 248 LEU A C 1
ATOM 1915 O O . LEU A 1 248 ? 14.258 -11.812 -6.773 1 98.75 248 LEU A O 1
ATOM 1919 N N . TYR A 1 249 ? 12.984 -12.047 -8.586 1 98.81 249 TYR A N 1
ATOM 1920 C CA . TYR A 1 249 ? 11.828 -12.602 -7.875 1 98.81 249 TYR A CA 1
ATOM 1921 C C . TYR A 1 249 ? 11.625 -14.07 -8.227 1 98.81 249 TYR A C 1
ATOM 1923 O O . TYR A 1 249 ? 11.617 -14.438 -9.406 1 98.81 249 TYR A O 1
ATOM 1931 N N . CYS A 1 250 ? 11.422 -14.938 -7.188 1 97.38 250 CYS A N 1
ATOM 1932 C CA . CYS A 1 250 ? 11.195 -16.328 -7.531 1 97.38 250 CYS A CA 1
ATOM 1933 C C . CYS A 1 250 ? 10.344 -17.031 -6.469 1 97.38 250 CYS A C 1
ATOM 1935 O O . CYS A 1 250 ? 10.273 -16.562 -5.328 1 97.38 250 CYS A O 1
ATOM 1937 N N . THR A 1 251 ? 9.641 -18.031 -6.828 1 98.12 251 THR A N 1
ATOM 1938 C CA . THR A 1 251 ? 8.859 -18.953 -6 1 98.12 251 THR A CA 1
ATOM 1939 C C . THR A 1 251 ? 9.438 -20.359 -6.074 1 98.12 251 THR A C 1
ATOM 1941 O O . THR A 1 251 ? 8.875 -21.234 -6.746 1 98.12 251 THR A O 1
ATOM 1944 N N . PRO A 1 252 ? 10.453 -20.656 -5.289 1 98.19 252 PRO A N 1
ATOM 1945 C CA . PRO A 1 252 ? 11.203 -21.906 -5.473 1 98.19 252 PRO A CA 1
ATOM 1946 C C . PRO A 1 252 ? 10.477 -23.125 -4.922 1 98.19 252 PRO A C 1
ATOM 1948 O O . PRO A 1 252 ? 10.859 -24.266 -5.215 1 98.19 252 PRO A O 1
ATOM 1951 N N . THR A 1 253 ? 9.523 -22.922 -4.055 1 98.12 253 THR A N 1
ATOM 1952 C CA . THR A 1 253 ? 8.781 -24.016 -3.461 1 98.12 253 THR A CA 1
ATOM 1953 C C . THR A 1 253 ? 7.293 -23.906 -3.795 1 98.12 253 THR A C 1
ATOM 1955 O O . THR A 1 253 ? 6.645 -22.922 -3.449 1 98.12 253 THR A O 1
ATOM 1958 N N . ILE A 1 254 ? 6.801 -25.016 -4.453 1 97.56 254 ILE A N 1
ATOM 1959 C CA . ILE A 1 254 ? 5.426 -25.047 -4.941 1 97.56 254 ILE A CA 1
ATOM 1960 C C . ILE A 1 254 ? 5.168 -23.828 -5.828 1 97.56 254 ILE A C 1
ATOM 1962 O O . ILE A 1 254 ? 4.309 -23 -5.52 1 97.56 254 ILE A O 1
ATOM 1966 N N . GLN A 1 255 ? 5.934 -23.812 -6.883 1 97.88 255 GLN A N 1
ATOM 1967 C CA . GLN A 1 255 ? 5.914 -22.688 -7.816 1 97.88 255 GLN A CA 1
ATOM 1968 C C . GLN A 1 255 ? 4.523 -22.5 -8.414 1 97.88 255 GLN A C 1
ATOM 1970 O O . GLN A 1 255 ? 3.854 -23.469 -8.773 1 97.88 255 GLN A O 1
ATOM 1975 N N . ASN A 1 256 ? 4.039 -21.375 -8.383 1 96.62 256 ASN A N 1
ATOM 1976 C CA . ASN A 1 256 ? 2.779 -20.969 -9 1 96.62 256 ASN A CA 1
ATOM 1977 C C . ASN A 1 256 ? 2.998 -20.375 -10.383 1 96.62 256 ASN A C 1
ATOM 1979 O O . ASN A 1 256 ? 3.576 -19.281 -10.516 1 96.62 256 ASN A O 1
ATOM 1983 N N . PRO A 1 257 ? 2.594 -21.094 -11.414 1 96.75 257 PRO A N 1
ATOM 1984 C CA . PRO A 1 257 ? 1.508 -22.078 -11.391 1 96.75 257 PRO A CA 1
ATOM 1985 C C . PRO A 1 257 ? 2.002 -23.516 -11.586 1 96.75 257 PRO A C 1
ATOM 1987 O O . PRO A 1 257 ? 1.208 -24.453 -11.531 1 96.75 257 PRO A O 1
ATOM 1990 N N . THR A 1 258 ? 3.238 -23.797 -11.734 1 97.38 258 THR A N 1
ATOM 1991 C CA . THR A 1 258 ? 3.729 -25.031 -12.32 1 97.38 258 THR A CA 1
ATOM 1992 C C . THR A 1 258 ? 3.875 -26.109 -11.242 1 97.38 258 THR A C 1
ATOM 1994 O O . THR A 1 258 ? 4.133 -27.281 -11.555 1 97.38 258 THR A O 1
ATOM 1997 N N . THR A 1 259 ? 3.814 -25.75 -10.008 1 97.69 259 THR A N 1
ATOM 1998 C CA . THR A 1 259 ? 3.869 -26.656 -8.859 1 97.69 259 THR A CA 1
ATOM 1999 C C . THR A 1 259 ? 5.301 -27.125 -8.602 1 97.69 259 THR A C 1
ATOM 2001 O O . THR A 1 259 ? 5.543 -27.953 -7.719 1 97.69 259 THR A O 1
ATOM 2004 N N . ALA A 1 260 ? 6.297 -26.625 -9.289 1 97.5 260 ALA A N 1
ATOM 2005 C CA . ALA A 1 260 ? 7.691 -27.062 -9.203 1 97.5 260 ALA A CA 1
ATOM 2006 C C . ALA A 1 260 ? 8.266 -26.781 -7.812 1 97.5 260 ALA A C 1
ATOM 2008 O O . ALA A 1 260 ? 7.922 -25.781 -7.176 1 97.5 260 ALA A O 1
ATOM 2009 N N . VAL A 1 261 ? 9.094 -27.672 -7.344 1 98.06 261 VAL A N 1
ATOM 2010 C CA . VAL A 1 261 ? 9.914 -27.5 -6.148 1 98.06 261 VAL A CA 1
ATOM 2011 C C . VAL A 1 261 ? 11.391 -27.547 -6.523 1 98.06 261 VAL A C 1
ATOM 2013 O O . VAL A 1 261 ? 11.883 -28.562 -7.023 1 98.06 261 VAL A O 1
ATOM 2016 N N . MET A 1 262 ? 12.055 -26.469 -6.332 1 98.38 262 MET A N 1
ATOM 2017 C CA . MET A 1 262 ? 13.469 -26.344 -6.672 1 98.38 262 MET A CA 1
ATOM 2018 C C . MET A 1 262 ? 14.328 -27.203 -5.742 1 98.38 262 MET A C 1
ATOM 2020 O O . MET A 1 262 ? 14.156 -27.156 -4.52 1 98.38 262 MET A O 1
ATOM 2024 N N . SER A 1 263 ? 15.266 -27.969 -6.289 1 97.81 263 SER A N 1
ATOM 2025 C CA . SER A 1 263 ? 16.141 -28.828 -5.492 1 97.81 263 SER A CA 1
ATOM 2026 C C . SER A 1 263 ? 17.172 -27.984 -4.738 1 97.81 263 SER A C 1
ATOM 2028 O O . SER A 1 263 ? 17.406 -26.828 -5.07 1 97.81 263 SER A O 1
ATOM 2030 N N . GLY A 1 264 ? 17.75 -28.609 -3.684 1 97.25 264 GLY A N 1
ATOM 2031 C CA . GLY A 1 264 ? 18.812 -27.953 -2.938 1 97.25 264 GLY A CA 1
ATOM 2032 C C . GLY A 1 264 ? 20 -27.562 -3.803 1 97.25 264 GLY A C 1
ATOM 2033 O O . GLY A 1 264 ? 20.547 -26.469 -3.648 1 97.25 264 GLY A O 1
ATOM 2034 N N . ALA A 1 265 ? 20.391 -28.469 -4.668 1 97.94 265 ALA A N 1
ATOM 2035 C CA . ALA A 1 265 ? 21.516 -28.203 -5.559 1 97.94 265 ALA A CA 1
ATOM 2036 C C . ALA A 1 265 ? 21.25 -27 -6.441 1 97.94 265 ALA A C 1
ATOM 2038 O O . ALA A 1 265 ? 22.125 -26.141 -6.609 1 97.94 265 ALA A O 1
ATOM 2039 N N . ARG A 1 266 ? 20.109 -26.938 -7 1 98.19 266 ARG A N 1
ATOM 2040 C CA . ARG A 1 266 ? 19.734 -25.828 -7.859 1 98.19 266 ARG A CA 1
ATOM 2041 C C . ARG A 1 266 ? 19.672 -24.516 -7.066 1 98.19 266 ARG A C 1
ATOM 2043 O O . ARG A 1 266 ? 20.062 -23.469 -7.574 1 98.19 266 ARG A O 1
ATOM 2050 N N . ARG A 1 267 ? 19.172 -24.531 -5.906 1 98.38 267 ARG A N 1
ATOM 2051 C CA . ARG A 1 267 ? 19.141 -23.359 -5.039 1 98.38 267 ARG A CA 1
ATOM 2052 C C . ARG A 1 267 ? 20.531 -22.812 -4.805 1 98.38 267 ARG A C 1
ATOM 2054 O O . ARG A 1 267 ? 20.75 -21.594 -4.836 1 98.38 267 ARG A O 1
ATOM 2061 N N . LYS A 1 268 ? 21.484 -23.672 -4.551 1 98.25 268 LYS A N 1
ATOM 2062 C CA . LYS A 1 268 ? 22.859 -23.25 -4.348 1 98.25 268 LYS A CA 1
ATOM 2063 C C . LYS A 1 268 ? 23.438 -22.594 -5.602 1 98.25 268 LYS A C 1
ATOM 2065 O O . LYS A 1 268 ? 24.141 -21.594 -5.512 1 98.25 268 LYS A O 1
ATOM 2070 N N . GLU A 1 269 ? 23.109 -23.188 -6.711 1 98.38 269 GLU A N 1
ATOM 2071 C CA . GLU A 1 269 ? 23.578 -22.625 -7.977 1 98.38 269 GLU A CA 1
ATOM 2072 C C . GLU A 1 269 ? 22.984 -21.234 -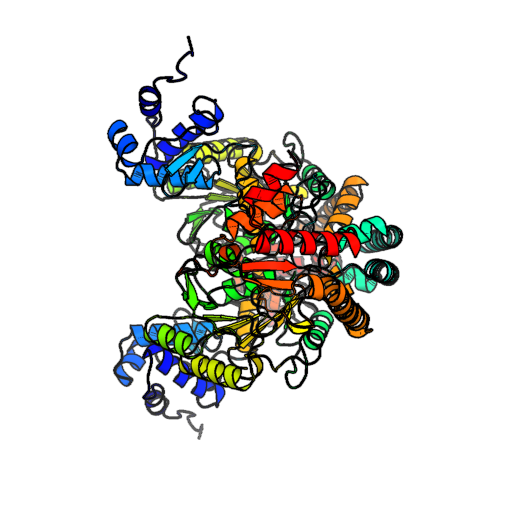8.219 1 98.38 269 GLU A C 1
ATOM 2074 O O . GLU A 1 269 ? 23.719 -20.312 -8.586 1 98.38 269 GLU A O 1
ATOM 2079 N N . ILE A 1 270 ? 21.719 -21.078 -8.016 1 98.56 270 ILE A N 1
ATOM 2080 C CA . ILE A 1 270 ? 21.031 -19.797 -8.203 1 98.56 270 ILE A CA 1
ATOM 2081 C C . ILE A 1 270 ? 21.609 -18.766 -7.234 1 98.56 270 ILE A C 1
ATOM 2083 O O . ILE A 1 270 ? 21.875 -17.625 -7.625 1 98.56 270 ILE A O 1
ATOM 2087 N N . ALA A 1 271 ? 21.797 -19.156 -5.98 1 98.06 271 ALA A N 1
ATOM 2088 C CA . ALA A 1 271 ? 22.359 -18.25 -4.977 1 98.06 271 ALA A CA 1
ATOM 2089 C C . ALA A 1 271 ? 23.734 -17.766 -5.398 1 98.06 271 ALA A C 1
ATOM 2091 O O . ALA A 1 271 ? 24.062 -16.578 -5.258 1 98.06 271 ALA A O 1
ATOM 2092 N N . LYS A 1 272 ? 24.516 -18.703 -5.918 1 96.75 272 LYS A N 1
ATOM 2093 C CA . LYS A 1 272 ? 25.859 -18.359 -6.375 1 96.75 272 LYS A CA 1
ATOM 2094 C C . LYS A 1 272 ? 25.812 -17.297 -7.48 1 96.75 272 LYS A C 1
ATOM 2096 O O . LYS A 1 272 ? 26.531 -16.312 -7.43 1 96.75 272 LYS A O 1
ATOM 2101 N N . ILE A 1 273 ? 24.953 -17.5 -8.453 1 96.56 273 ILE A N 1
ATOM 2102 C CA . ILE A 1 273 ? 24.828 -16.562 -9.57 1 96.56 273 ILE A CA 1
ATOM 2103 C C . ILE A 1 273 ? 24.375 -15.203 -9.062 1 96.56 273 ILE A C 1
ATOM 2105 O O . ILE A 1 273 ? 24.938 -14.172 -9.453 1 96.56 273 ILE A O 1
ATOM 2109 N N . CYS A 1 274 ? 23.391 -15.18 -8.172 1 96.56 274 CYS A N 1
ATOM 2110 C CA . CYS A 1 274 ? 22.859 -13.93 -7.645 1 96.56 274 CYS A CA 1
ATOM 2111 C C . CYS A 1 274 ? 23.938 -13.164 -6.871 1 96.56 274 CYS A C 1
ATOM 2113 O O . CYS A 1 274 ? 24.031 -11.945 -6.977 1 96.56 274 CYS A O 1
ATOM 2115 N N . ARG A 1 275 ? 24.703 -13.914 -6.117 1 92.75 275 ARG A N 1
ATOM 2116 C CA . ARG A 1 275 ? 25.781 -13.289 -5.363 1 92.75 275 ARG A CA 1
ATOM 2117 C C . ARG A 1 275 ? 26.812 -12.672 -6.301 1 92.75 275 ARG A C 1
ATOM 2119 O O . ARG A 1 275 ? 27.219 -11.523 -6.117 1 92.75 275 ARG A O 1
ATOM 2126 N N . GLU A 1 276 ? 27.188 -13.414 -7.309 1 90.25 276 GLU A N 1
ATOM 2127 C CA . GLU A 1 276 ? 28.219 -12.992 -8.25 1 90.25 276 GLU A CA 1
ATOM 2128 C C . GLU A 1 276 ? 27.797 -11.734 -9.008 1 90.25 276 GLU A C 1
ATOM 2130 O O . GLU A 1 276 ? 28.625 -10.883 -9.32 1 90.25 276 GLU A O 1
ATOM 2135 N N . HIS A 1 277 ? 26.562 -11.656 -9.266 1 91.81 277 HIS A N 1
ATOM 2136 C CA . HIS A 1 277 ? 26.094 -10.547 -10.086 1 91.81 277 HIS A CA 1
ATOM 2137 C C . HIS A 1 277 ? 25.422 -9.469 -9.234 1 91.81 277 HIS A C 1
ATOM 2139 O O . HIS A 1 277 ? 24.891 -8.492 -9.766 1 91.81 277 HIS A O 1
ATOM 2145 N N . GLY A 1 278 ? 25.391 -9.664 -7.934 1 91.75 278 GLY A N 1
ATOM 2146 C CA . GLY A 1 278 ? 24.906 -8.648 -7.012 1 91.75 278 GLY A CA 1
ATOM 2147 C C . GLY A 1 278 ? 23.406 -8.43 -7.086 1 91.75 278 GLY A C 1
ATOM 2148 O O . GLY A 1 278 ? 22.938 -7.297 -6.988 1 91.75 278 GLY A O 1
ATOM 2149 N N . LEU A 1 279 ? 22.609 -9.453 -7.289 1 95.69 279 LEU A N 1
ATOM 2150 C CA . LEU A 1 279 ? 21.156 -9.328 -7.395 1 95.69 279 LEU A CA 1
ATOM 2151 C C . LEU A 1 279 ? 20.5 -9.359 -6.02 1 95.69 279 LEU A C 1
ATOM 2153 O O . LEU A 1 279 ? 20.906 -10.141 -5.156 1 95.69 279 LEU A O 1
ATOM 2157 N N . ILE A 1 280 ? 19.547 -8.461 -5.793 1 97.25 280 ILE A N 1
ATOM 2158 C CA . ILE A 1 280 ? 18.609 -8.656 -4.688 1 97.25 280 ILE A CA 1
ATOM 2159 C C . ILE A 1 280 ? 17.688 -9.828 -4.992 1 97.25 280 ILE A C 1
ATOM 2161 O O . ILE A 1 280 ? 17.203 -9.977 -6.117 1 97.25 280 ILE A O 1
ATOM 2165 N N . VAL A 1 281 ? 17.516 -10.703 -4.051 1 98.44 281 VAL A N 1
ATOM 2166 C CA . VAL A 1 281 ? 16.656 -11.859 -4.273 1 98.44 281 VAL A CA 1
ATOM 2167 C C . VAL A 1 281 ? 15.391 -11.727 -3.443 1 98.44 281 VAL A C 1
ATOM 2169 O O . VAL A 1 281 ? 15.445 -11.617 -2.215 1 98.44 281 VAL A O 1
ATOM 2172 N N . ILE A 1 282 ? 14.25 -11.672 -4.09 1 98.81 282 ILE A N 1
ATOM 2173 C CA . ILE A 1 282 ? 12.93 -11.648 -3.471 1 98.81 282 ILE A CA 1
ATOM 2174 C C . ILE A 1 282 ? 12.273 -13.023 -3.6 1 98.81 282 ILE A C 1
ATOM 2176 O O . ILE A 1 282 ? 11.898 -13.438 -4.699 1 98.81 282 ILE A O 1
ATOM 2180 N N . GLU A 1 283 ? 12.188 -13.695 -2.531 1 98.81 283 GLU A N 1
ATOM 2181 C CA . GLU A 1 283 ? 11.656 -15.055 -2.508 1 98.81 283 GLU A CA 1
ATOM 2182 C C . GLU A 1 283 ? 10.242 -15.086 -1.933 1 98.81 283 GLU A C 1
ATOM 2184 O O . GLU A 1 283 ? 10 -14.578 -0.837 1 98.81 283 GLU A O 1
ATOM 2189 N N . ASP A 1 284 ? 9.305 -15.641 -2.666 1 97.94 284 ASP A N 1
ATOM 2190 C CA . ASP A 1 284 ? 7.906 -15.773 -2.268 1 97.94 284 ASP A CA 1
ATOM 2191 C C . ASP A 1 284 ? 7.645 -17.125 -1.611 1 97.94 284 ASP A C 1
ATOM 2193 O O . ASP A 1 284 ? 7.703 -18.172 -2.273 1 97.94 284 ASP A O 1
ATOM 2197 N N . GLU A 1 285 ? 7.258 -17.094 -0.393 1 95.06 285 GLU A N 1
ATOM 2198 C CA . GLU A 1 285 ? 7.062 -18.297 0.413 1 95.06 285 GLU A CA 1
ATOM 2199 C C . GLU A 1 285 ? 5.578 -18.578 0.643 1 95.06 285 GLU A C 1
ATOM 2201 O O . GLU A 1 285 ? 5.219 -19.422 1.458 1 95.06 285 GLU A O 1
ATOM 2206 N N . THR A 1 286 ? 4.734 -17.969 -0.016 1 93.88 286 THR A N 1
ATOM 2207 C CA . THR A 1 286 ? 3.301 -17.969 0.248 1 93.88 286 THR A CA 1
ATOM 2208 C C . THR A 1 286 ? 2.74 -19.375 0.227 1 93.88 286 THR A C 1
ATOM 2210 O O . THR A 1 286 ? 2.014 -19.781 1.139 1 93.88 286 THR A O 1
ATOM 2213 N N . HIS A 1 287 ? 3.078 -20.203 -0.774 1 95.81 287 HIS A N 1
ATOM 2214 C CA . HIS A 1 287 ? 2.576 -21.578 -0.857 1 95.81 287 HIS A CA 1
ATOM 2215 C C . HIS A 1 287 ? 3.51 -22.547 -0.144 1 95.81 287 HIS A C 1
ATOM 2217 O O . HIS A 1 287 ? 3.105 -23.656 0.201 1 95.81 287 HIS A O 1
ATOM 2223 N N . ALA A 1 288 ? 4.762 -22.125 0.01 1 96.81 288 ALA A N 1
ATOM 2224 C CA . ALA A 1 288 ? 5.789 -23.016 0.543 1 96.81 288 ALA A CA 1
ATOM 2225 C C . ALA A 1 288 ? 5.41 -23.531 1.933 1 96.81 288 ALA A C 1
ATOM 2227 O O . ALA A 1 288 ? 5.738 -24.656 2.301 1 96.81 288 ALA A O 1
ATOM 2228 N N . VAL A 1 289 ? 4.715 -22.719 2.648 1 95.38 289 VAL A N 1
ATOM 2229 C CA . VAL A 1 289 ? 4.371 -23.016 4.035 1 95.38 289 VAL A CA 1
ATOM 2230 C C . VAL A 1 289 ? 3.496 -24.266 4.09 1 95.38 289 VAL A C 1
ATOM 2232 O O . VAL A 1 289 ? 3.465 -24.969 5.109 1 95.38 289 VAL A O 1
ATOM 2235 N N . LEU A 1 290 ? 2.85 -24.625 3.014 1 97 290 LEU A N 1
ATOM 2236 C CA . LEU A 1 290 ? 1.963 -25.781 2.951 1 97 290 LEU A CA 1
ATOM 2237 C C . LEU A 1 290 ? 2.764 -27.078 2.928 1 97 290 LEU A C 1
ATOM 2239 O O . LEU A 1 290 ? 2.205 -28.172 3.115 1 97 290 LEU A O 1
ATOM 2243 N N . MET A 1 291 ? 4.043 -26.953 2.66 1 95.94 291 MET A N 1
ATOM 2244 C CA . MET A 1 291 ? 4.949 -28.109 2.684 1 95.94 291 MET A CA 1
ATOM 2245 C C . MET A 1 291 ? 5.676 -28.203 4.02 1 95.94 291 MET A C 1
ATOM 2247 O O . MET A 1 291 ? 6.539 -27.375 4.32 1 95.94 291 MET A O 1
ATOM 2251 N N . ALA A 1 292 ? 5.352 -29.156 4.785 1 92.06 292 ALA A N 1
ATOM 2252 C CA . ALA A 1 292 ? 5.902 -29.281 6.129 1 92.06 292 ALA A CA 1
ATOM 2253 C C . ALA A 1 292 ? 7.426 -29.359 6.094 1 92.06 292 ALA A C 1
ATOM 2255 O O . ALA A 1 292 ? 8.109 -28.625 6.824 1 92.06 292 ALA A O 1
ATOM 2256 N N . GLU A 1 293 ? 7.895 -30.25 5.242 1 92.5 293 GLU A N 1
ATOM 2257 C CA . GLU A 1 293 ? 9.336 -30.375 5.066 1 92.5 293 GLU A CA 1
ATOM 2258 C C . GLU A 1 293 ? 9.797 -29.703 3.773 1 92.5 293 GLU A C 1
ATOM 2260 O O . GLU A 1 293 ? 10.25 -30.375 2.846 1 92.5 293 GLU A O 1
ATOM 2265 N N . ARG A 1 294 ? 9.75 -28.406 3.828 1 93.44 294 ARG A N 1
ATOM 2266 C CA . ARG A 1 294 ? 10.148 -27.672 2.631 1 93.44 294 ARG A CA 1
ATOM 2267 C C . ARG A 1 294 ? 11.641 -27.359 2.65 1 93.44 294 ARG A C 1
ATOM 2269 O O . ARG A 1 294 ? 12.234 -27.234 3.721 1 93.44 294 ARG A O 1
ATOM 2276 N N . PRO A 1 295 ? 12.258 -27.281 1.416 1 95.75 295 PRO A N 1
ATOM 2277 C CA . PRO A 1 295 ? 13.688 -26.953 1.333 1 95.75 295 PRO A CA 1
ATOM 2278 C C . PRO A 1 295 ? 14.031 -25.609 1.957 1 95.75 295 PRO A C 1
ATOM 2280 O O . PRO A 1 295 ? 13.172 -24.734 2.049 1 95.75 295 PRO A O 1
ATOM 2283 N N . THR A 1 296 ? 15.258 -25.531 2.355 1 95.94 296 THR A N 1
ATOM 2284 C CA . THR A 1 296 ? 15.766 -24.266 2.881 1 95.94 296 THR A CA 1
ATOM 2285 C C . THR A 1 296 ? 15.602 -23.141 1.857 1 95.94 296 THR A C 1
ATOM 2287 O O . THR A 1 296 ? 15.898 -23.328 0.676 1 95.94 296 THR A O 1
ATOM 2290 N N . PRO A 1 297 ? 15.102 -22 2.314 1 97.12 297 PRO A N 1
ATOM 2291 C CA . PRO A 1 297 ? 14.898 -20.906 1.354 1 97.12 297 PRO A CA 1
ATOM 2292 C C . PRO A 1 297 ? 16.203 -20.344 0.807 1 97.12 297 PRO A C 1
ATOM 2294 O O . PRO A 1 297 ? 17.25 -20.453 1.457 1 97.12 297 PRO A O 1
ATOM 2297 N N . LEU A 1 298 ? 16.172 -19.766 -0.364 1 97.12 298 LEU A N 1
ATOM 2298 C CA . LEU A 1 298 ? 17.312 -19.109 -1.002 1 97.12 298 LEU A CA 1
ATOM 2299 C C . LEU A 1 298 ? 17.906 -18.047 -0.09 1 97.12 298 LEU A C 1
ATOM 2301 O O . LEU A 1 298 ? 19.125 -17.859 -0.065 1 97.12 298 LEU A O 1
ATOM 2305 N N . CYS A 1 299 ? 17.062 -17.359 0.628 1 95.94 299 CYS A N 1
ATOM 2306 C CA . CYS A 1 299 ? 17.5 -16.25 1.45 1 95.94 299 CYS A CA 1
ATOM 2307 C C . CYS A 1 299 ? 18.438 -16.719 2.555 1 95.94 299 CYS A C 1
ATOM 2309 O O . CYS A 1 299 ? 19.234 -15.938 3.074 1 95.94 299 CYS A O 1
ATOM 2311 N N . HIS A 1 300 ? 18.266 -17.969 2.945 1 97.19 300 HIS A N 1
ATOM 2312 C CA . HIS A 1 300 ? 19.203 -18.547 3.9 1 97.19 300 HIS A CA 1
ATOM 2313 C C . HIS A 1 300 ? 20.609 -18.625 3.314 1 97.19 300 HIS A C 1
ATOM 2315 O O . HIS A 1 300 ? 21.609 -18.453 4.035 1 97.19 300 HIS A O 1
ATOM 2321 N N . LEU A 1 301 ? 20.734 -18.938 2.031 1 97.31 301 LEU A N 1
ATOM 2322 C CA . LEU A 1 301 ? 22 -19.047 1.326 1 97.31 301 LEU A CA 1
ATOM 2323 C C . LEU A 1 301 ? 22.562 -17.672 0.989 1 97.31 301 LEU A C 1
ATOM 2325 O O . LEU A 1 301 ? 23.75 -17.531 0.69 1 97.31 301 LEU A O 1
ATOM 2329 N N . LEU A 1 302 ? 21.688 -16.656 1 1 96.5 302 LEU A N 1
ATOM 2330 C CA . LEU A 1 302 ? 22.047 -15.273 0.67 1 96.5 302 LEU A CA 1
ATOM 2331 C C . LEU A 1 302 ? 21.609 -14.32 1.772 1 96.5 302 LEU A C 1
ATOM 2333 O O . LEU A 1 302 ? 20.812 -13.406 1.527 1 96.5 302 LEU A O 1
ATOM 2337 N N . PRO A 1 303 ? 22.125 -14.43 2.969 1 94.75 303 PRO A N 1
ATOM 2338 C CA . PRO A 1 303 ? 21.641 -13.625 4.09 1 94.75 303 PRO A CA 1
ATOM 2339 C C . PRO A 1 303 ? 21.891 -12.125 3.893 1 94.75 303 PRO A C 1
ATOM 2341 O O . PRO A 1 303 ? 21.219 -11.297 4.516 1 94.75 303 PRO A O 1
ATOM 2344 N N . GLU A 1 304 ? 22.766 -11.789 3.006 1 91.56 304 GLU A N 1
ATOM 2345 C CA . GLU A 1 304 ? 23.141 -10.391 2.816 1 91.56 304 GLU A CA 1
ATOM 2346 C C . GLU A 1 304 ? 22.219 -9.711 1.804 1 91.56 304 GLU A C 1
ATOM 2348 O O . GLU A 1 304 ? 22.188 -8.477 1.708 1 91.56 304 GLU A O 1
ATOM 2353 N N . ARG A 1 305 ? 21.453 -10.492 1.004 1 95 305 ARG A N 1
ATOM 2354 C CA . ARG A 1 305 ? 20.703 -9.836 -0.054 1 95 305 ARG A CA 1
ATOM 2355 C C . ARG A 1 305 ? 19.375 -10.562 -0.312 1 95 305 ARG A C 1
ATOM 2357 O O . ARG A 1 305 ? 18.609 -10.164 -1.188 1 95 305 ARG A O 1
ATOM 2364 N N . GLY A 1 306 ? 19.109 -11.555 0.452 1 97.69 306 GLY A N 1
ATOM 2365 C CA . GLY A 1 306 ? 17.875 -12.305 0.3 1 97.69 306 GLY A CA 1
ATOM 2366 C C . GLY A 1 306 ? 16.719 -11.75 1.129 1 97.69 306 GLY A C 1
ATOM 2367 O O . GLY A 1 306 ? 16.891 -11.477 2.318 1 97.69 306 GLY A O 1
ATOM 2368 N N . ILE A 1 307 ? 15.594 -11.531 0.508 1 98.69 307 ILE A N 1
ATOM 2369 C CA . ILE A 1 307 ? 14.352 -11.102 1.138 1 98.69 307 ILE A CA 1
ATOM 2370 C C . ILE A 1 307 ? 13.297 -12.203 1.011 1 98.69 307 ILE A C 1
ATOM 2372 O O . ILE A 1 307 ? 13.133 -12.789 -0.06 1 98.69 307 ILE A O 1
ATOM 2376 N N . LEU A 1 308 ? 12.656 -12.523 2.117 1 98.75 308 LEU A N 1
ATOM 2377 C CA . LEU A 1 308 ? 11.625 -13.555 2.139 1 98.75 308 LEU A CA 1
ATOM 2378 C C . LEU A 1 308 ? 10.266 -12.953 2.455 1 98.75 308 LEU A C 1
ATOM 2380 O O . LEU A 1 308 ? 10.125 -12.188 3.412 1 98.75 308 LEU A O 1
ATOM 2384 N N . ILE A 1 309 ? 9.273 -13.258 1.606 1 98.69 309 ILE A N 1
ATOM 2385 C CA . ILE A 1 309 ? 7.906 -12.797 1.822 1 98.69 309 ILE A CA 1
ATOM 2386 C C . ILE A 1 309 ? 7.008 -14 2.125 1 98.69 309 ILE A C 1
ATOM 2388 O O . ILE A 1 309 ? 6.98 -14.969 1.366 1 98.69 309 ILE A O 1
ATOM 2392 N N . GLY A 1 310 ? 6.297 -13.914 3.201 1 97.62 310 GLY A N 1
ATOM 2393 C CA . GLY A 1 310 ? 5.332 -14.945 3.568 1 97.62 310 GLY A CA 1
ATOM 2394 C C . GLY A 1 310 ? 4.047 -14.383 4.145 1 97.62 310 GLY A C 1
ATOM 2395 O O . GLY A 1 310 ? 4.039 -13.281 4.699 1 97.62 310 GLY A O 1
ATOM 2396 N N . GLY A 1 311 ? 2.998 -15.094 4.023 1 95.81 311 GLY A N 1
ATOM 2397 C CA . GLY A 1 311 ? 1.706 -14.672 4.535 1 95.81 311 GLY A CA 1
ATOM 2398 C C . GLY A 1 311 ? 0.899 -15.805 5.133 1 95.81 311 GLY A C 1
ATOM 2399 O O . GLY A 1 311 ? 1.344 -16.953 5.137 1 95.81 311 GLY A O 1
ATOM 2400 N N . MET A 1 312 ? -0.214 -15.477 5.633 1 96.5 312 MET A N 1
ATOM 2401 C CA . MET A 1 312 ? -1.057 -16.438 6.32 1 96.5 312 MET A CA 1
ATOM 2402 C C . MET A 1 312 ? -2.309 -16.75 5.508 1 96.5 312 MET A C 1
ATOM 2404 O O . MET A 1 312 ? -3.131 -17.578 5.918 1 96.5 312 MET A O 1
ATOM 2408 N N . SER A 1 313 ? -2.449 -16.188 4.352 1 94.62 313 SER A N 1
ATOM 2409 C CA . SER A 1 313 ? -3.691 -16.219 3.586 1 94.62 313 SER A CA 1
ATOM 2410 C C . SER A 1 313 ? -3.998 -17.609 3.068 1 94.62 313 SER A C 1
ATOM 2412 O O . SER A 1 313 ? -5.16 -17.969 2.881 1 94.62 313 SER A O 1
ATOM 2414 N N . LYS A 1 314 ? -2.99 -18.422 2.771 1 94 314 LYS A N 1
ATOM 2415 C CA . LYS A 1 314 ? -3.205 -19.734 2.186 1 94 314 LYS A CA 1
ATOM 2416 C C . LYS A 1 314 ? -3.229 -20.828 3.26 1 94 314 LYS A C 1
ATOM 2418 O O . LYS A 1 314 ? -3.691 -21.938 3.016 1 94 314 LYS A O 1
ATOM 2423 N N . ALA A 1 315 ? -2.789 -20.5 4.449 1 93.88 315 ALA A N 1
ATOM 2424 C CA . ALA A 1 315 ? -2.619 -21.5 5.504 1 93.88 315 ALA A CA 1
ATOM 2425 C C . ALA A 1 315 ? -3.641 -21.297 6.617 1 93.88 315 ALA A C 1
ATOM 2427 O O . ALA A 1 315 ? -3.988 -22.25 7.328 1 93.88 315 ALA A O 1
ATOM 2428 N N . VAL A 1 316 ? -4.027 -20.062 6.84 1 94.44 316 VAL A N 1
ATOM 2429 C CA . VAL A 1 316 ? -4.836 -19.719 8.008 1 94.44 316 VAL A CA 1
ATOM 2430 C C . VAL A 1 316 ? -6.152 -19.094 7.555 1 94.44 316 VAL A C 1
ATOM 2432 O O . VAL A 1 316 ? -7.211 -19.719 7.641 1 94.44 316 VAL A O 1
ATOM 2435 N N . ALA A 1 317 ? -6.055 -17.906 7.035 1 93.38 317 ALA A N 1
ATOM 2436 C CA . ALA A 1 317 ? -7.25 -17.219 6.543 1 93.38 317 ALA A CA 1
ATOM 2437 C C . ALA A 1 317 ? -6.875 -16.016 5.676 1 93.38 317 ALA A C 1
ATOM 2439 O O . ALA A 1 317 ? -6.074 -15.18 6.09 1 93.38 317 ALA A O 1
ATOM 2440 N N . ALA A 1 318 ? -7.539 -15.953 4.547 1 91.38 318 ALA A N 1
ATOM 2441 C CA . ALA A 1 318 ? -7.262 -14.875 3.605 1 91.38 318 ALA A CA 1
ATOM 2442 C C . ALA A 1 318 ? -7.703 -13.523 4.176 1 91.38 318 ALA A C 1
ATOM 2444 O O . ALA A 1 318 ? -7.031 -12.516 3.979 1 91.38 318 ALA A O 1
ATOM 2445 N N . GLY A 1 319 ? -8.742 -13.508 4.914 1 94 319 GLY A N 1
ATOM 2446 C CA . GLY A 1 319 ? -9.359 -12.273 5.379 1 94 319 GLY A CA 1
ATOM 2447 C C . GLY A 1 319 ? -8.586 -11.609 6.508 1 94 319 GLY A C 1
ATOM 2448 O O . GLY A 1 319 ? -8.805 -10.438 6.812 1 94 319 GLY A O 1
ATOM 2449 N N . LEU A 1 320 ? -7.688 -12.312 7.152 1 95.12 320 LEU A N 1
ATOM 2450 C CA . LEU A 1 320 ? -6.867 -11.703 8.195 1 95.12 320 LEU A CA 1
ATOM 2451 C C . LEU A 1 320 ? -5.934 -10.648 7.613 1 95.12 320 LEU A C 1
ATOM 2453 O O . LEU A 1 320 ? -5.547 -9.711 8.312 1 95.12 320 LEU A O 1
ATOM 2457 N N . ARG A 1 321 ? -5.543 -10.836 6.387 1 97.06 321 ARG A N 1
ATOM 2458 C CA . ARG A 1 321 ? -4.66 -9.922 5.668 1 97.06 321 ARG A CA 1
ATOM 2459 C C . ARG A 1 321 ? -3.361 -9.703 6.441 1 97.06 321 ARG A C 1
ATOM 2461 O O . ARG A 1 321 ? -2.906 -8.562 6.582 1 97.06 321 ARG A O 1
ATOM 2468 N N . VAL A 1 322 ? -2.764 -10.742 6.898 1 98.25 322 VAL A N 1
ATOM 2469 C CA . VAL A 1 322 ? -1.505 -10.664 7.633 1 98.25 322 VAL A CA 1
ATOM 2470 C C . VAL A 1 322 ? -0.389 -11.312 6.812 1 98.25 322 VAL A C 1
ATOM 2472 O O . VAL A 1 322 ? -0.572 -12.383 6.238 1 98.25 322 VAL A O 1
ATOM 2475 N N . GLY A 1 323 ? 0.712 -10.648 6.727 1 98.38 323 GLY A N 1
ATOM 2476 C CA . GLY A 1 323 ? 1.938 -11.148 6.125 1 98.38 323 GLY A CA 1
ATOM 2477 C C . GLY A 1 323 ? 3.191 -10.633 6.801 1 98.38 323 GLY A C 1
ATOM 2478 O O . GLY A 1 323 ? 3.115 -9.781 7.691 1 98.38 323 GLY A O 1
ATOM 2479 N N . TYR A 1 324 ? 4.32 -11.141 6.41 1 98.81 324 TYR A N 1
ATOM 2480 C CA . TYR A 1 324 ? 5.621 -10.789 6.973 1 98.81 324 TYR A CA 1
ATOM 2481 C C . TYR A 1 324 ? 6.688 -10.727 5.883 1 98.81 324 TYR A C 1
ATOM 2483 O O . TYR A 1 324 ? 6.668 -11.523 4.945 1 98.81 324 TYR A O 1
ATOM 2491 N N . VAL A 1 325 ? 7.574 -9.789 6.051 1 98.81 325 VAL A N 1
ATOM 2492 C CA . VAL A 1 325 ? 8.773 -9.695 5.223 1 98.81 325 VAL A CA 1
ATOM 2493 C C . VAL A 1 325 ? 10.016 -9.875 6.086 1 98.81 325 VAL A C 1
ATOM 2495 O O . VAL A 1 325 ? 10.164 -9.227 7.125 1 98.81 325 VAL A O 1
ATOM 2498 N N . HIS A 1 326 ? 10.828 -10.82 5.766 1 98.75 326 HIS A N 1
ATOM 2499 C CA . HIS A 1 326 ? 12.164 -10.961 6.336 1 98.75 326 HIS A CA 1
ATOM 2500 C C . HIS A 1 326 ? 13.227 -10.367 5.418 1 98.75 326 HIS A C 1
ATOM 2502 O O . HIS A 1 326 ? 13.266 -10.68 4.227 1 98.75 326 HIS A O 1
ATOM 2508 N N . ALA A 1 327 ? 13.992 -9.539 5.922 1 98 327 ALA A N 1
ATOM 2509 C CA . ALA A 1 327 ? 15.023 -8.883 5.125 1 98 327 ALA A CA 1
ATOM 2510 C C . ALA A 1 327 ? 16.328 -8.773 5.906 1 98 327 ALA A C 1
ATOM 2512 O O . ALA A 1 327 ? 16.328 -8.805 7.137 1 98 327 ALA A O 1
ATOM 2513 N N . PRO A 1 328 ? 17.5 -8.656 5.148 1 95.69 328 PRO A N 1
ATOM 2514 C CA . PRO A 1 328 ? 18.734 -8.305 5.844 1 95.69 328 PRO A CA 1
ATOM 2515 C C . PRO A 1 328 ? 18.609 -7.043 6.691 1 95.69 328 PRO A C 1
ATOM 2517 O O . PRO A 1 328 ? 17.906 -6.105 6.305 1 95.69 328 PRO A O 1
ATOM 2520 N N . ALA A 1 329 ? 19.312 -7.004 7.777 1 92.12 329 ALA A N 1
ATOM 2521 C CA . ALA A 1 329 ? 19.219 -5.902 8.727 1 92.12 329 ALA A CA 1
ATOM 2522 C C . ALA A 1 329 ? 19.484 -4.562 8.047 1 92.12 329 ALA A C 1
ATOM 2524 O O . ALA A 1 329 ? 18.844 -3.562 8.359 1 92.12 329 ALA A O 1
ATOM 2525 N N . SER A 1 330 ? 20.359 -4.547 7.098 1 90.12 330 SER A N 1
ATOM 2526 C CA . SER A 1 330 ? 20.781 -3.32 6.43 1 90.12 330 SER A CA 1
ATOM 2527 C C . SER A 1 330 ? 19.656 -2.756 5.566 1 90.12 330 SER A C 1
ATOM 2529 O O . SER A 1 330 ? 19.688 -1.586 5.18 1 90.12 330 SER A O 1
ATOM 2531 N N . MET A 1 331 ? 18.656 -3.574 5.254 1 93.62 331 MET A N 1
ATOM 2532 C CA . MET A 1 331 ? 17.594 -3.16 4.332 1 93.62 331 MET A CA 1
ATOM 2533 C C . MET A 1 331 ? 16.328 -2.791 5.086 1 93.62 331 MET A C 1
ATOM 2535 O O . MET A 1 331 ? 15.406 -2.207 4.516 1 93.62 331 MET A O 1
ATOM 2539 N N . VAL A 1 332 ? 16.234 -3.086 6.383 1 94.75 332 VAL A N 1
ATOM 2540 C CA . VAL A 1 332 ? 15.008 -2.992 7.164 1 94.75 332 VAL A CA 1
ATOM 2541 C C . VAL A 1 332 ? 14.539 -1.539 7.223 1 94.75 332 VAL A C 1
ATOM 2543 O O . VAL A 1 332 ? 13.352 -1.255 7.066 1 94.75 332 VAL A O 1
ATOM 2546 N N . SER A 1 333 ? 15.422 -0.595 7.418 1 90.75 333 SER A N 1
ATOM 2547 C CA . SER A 1 333 ? 15.047 0.808 7.566 1 90.75 333 SER A CA 1
ATOM 2548 C C . SER A 1 333 ? 14.391 1.344 6.301 1 90.75 333 SER A C 1
ATOM 2550 O O . SER A 1 333 ? 13.406 2.084 6.371 1 90.75 333 SER A O 1
ATOM 2552 N N . ARG A 1 334 ? 14.922 1.002 5.172 1 91.56 334 ARG A N 1
ATOM 2553 C CA . ARG A 1 334 ? 14.352 1.442 3.902 1 91.56 334 ARG A CA 1
ATOM 2554 C C . ARG A 1 334 ? 12.977 0.82 3.672 1 91.56 334 ARG A C 1
ATOM 2556 O O . ARG A 1 334 ? 12.07 1.478 3.16 1 91.56 334 ARG A O 1
ATOM 2563 N N . MET A 1 335 ? 12.883 -0.406 4.027 1 95.88 335 MET A N 1
ATOM 2564 C CA . MET A 1 335 ? 11.594 -1.076 3.879 1 95.88 335 MET A CA 1
ATOM 2565 C C . MET A 1 335 ? 10.562 -0.503 4.852 1 95.88 335 MET A C 1
ATOM 2567 O O . MET A 1 335 ? 9.383 -0.39 4.516 1 95.88 335 MET A O 1
ATOM 2571 N N . ALA A 1 336 ? 11.031 -0.183 6.035 1 95.56 336 ALA A N 1
ATOM 2572 C CA . ALA A 1 336 ? 10.148 0.465 7.008 1 95.56 336 ALA A CA 1
ATOM 2573 C C . ALA A 1 336 ? 9.633 1.796 6.473 1 95.56 336 ALA A C 1
ATOM 2575 O O . ALA A 1 336 ? 8.453 2.119 6.637 1 95.56 336 ALA A O 1
ATOM 2576 N N . ALA A 1 337 ? 10.469 2.531 5.836 1 92.88 337 ALA A N 1
ATOM 2577 C CA . ALA A 1 337 ? 10.055 3.795 5.23 1 92.88 337 ALA A CA 1
ATOM 2578 C C . ALA A 1 337 ? 9.016 3.566 4.137 1 92.88 337 ALA A C 1
ATOM 2580 O O . ALA A 1 337 ? 8.016 4.285 4.062 1 92.88 337 ALA A O 1
ATOM 2581 N N . ALA A 1 338 ? 9.258 2.576 3.309 1 96.25 338 ALA A N 1
ATOM 2582 C CA . ALA A 1 338 ? 8.297 2.242 2.26 1 96.25 338 ALA A CA 1
ATOM 2583 C C . ALA A 1 338 ? 6.957 1.825 2.857 1 96.25 338 ALA A C 1
ATOM 2585 O O . ALA A 1 338 ? 5.898 2.186 2.336 1 96.25 338 ALA A O 1
ATOM 2586 N N . LEU A 1 339 ? 7.043 1.062 3.902 1 97.62 339 LEU A N 1
ATOM 2587 C CA . LEU A 1 339 ? 5.836 0.636 4.598 1 97.62 339 LEU A CA 1
ATOM 2588 C C . LEU A 1 339 ? 5.07 1.836 5.148 1 97.62 339 LEU A C 1
ATOM 2590 O O . LEU A 1 339 ? 3.863 1.96 4.934 1 97.62 339 LEU A O 1
ATOM 2594 N N . ARG A 1 340 ? 5.75 2.727 5.766 1 95.5 340 ARG A N 1
ATOM 2595 C CA . ARG A 1 340 ? 5.141 3.941 6.297 1 95.5 340 ARG A CA 1
ATOM 2596 C C . ARG A 1 340 ? 4.496 4.762 5.188 1 95.5 340 ARG A C 1
ATOM 2598 O O . ARG A 1 340 ? 3.375 5.254 5.344 1 95.5 340 ARG A O 1
ATOM 2605 N N . ASN A 1 341 ? 5.16 4.812 4.117 1 94.75 341 ASN A N 1
ATOM 2606 C CA . ASN A 1 341 ? 4.672 5.605 2.994 1 94.75 341 ASN A CA 1
ATOM 2607 C C . ASN A 1 341 ? 3.492 4.926 2.303 1 94.75 341 ASN A C 1
ATOM 2609 O O . ASN A 1 341 ? 2.754 5.57 1.555 1 94.75 341 ASN A O 1
ATOM 2613 N N . SER A 1 342 ? 3.365 3.662 2.541 1 97.31 342 SER A N 1
ATOM 2614 C CA . SER A 1 342 ? 2.277 2.928 1.901 1 97.31 342 SER A CA 1
ATOM 2615 C C . SER A 1 342 ? 0.996 3.01 2.723 1 97.31 342 SER A C 1
ATOM 2617 O O . SER A 1 342 ? -0.084 3.244 2.176 1 97.31 342 SER A O 1
ATOM 2619 N N . CYS A 1 343 ? 1.188 2.84 4.035 1 96.5 343 CYS A N 1
ATOM 2620 C CA . CYS A 1 343 ? -0.039 2.789 4.82 1 96.5 343 CYS A CA 1
ATOM 2621 C C . CYS A 1 343 ? 0.225 3.178 6.273 1 96.5 343 CYS A C 1
ATOM 2623 O O . CYS A 1 343 ? -0.589 2.895 7.152 1 96.5 343 CYS A O 1
ATOM 2625 N N . TRP A 1 344 ? 1.342 3.775 6.578 1 93.75 344 TRP A N 1
ATOM 2626 C CA . TRP A 1 344 ? 1.784 4.18 7.91 1 93.75 344 TRP A CA 1
ATOM 2627 C C . TRP A 1 344 ? 2.193 2.965 8.734 1 93.75 344 TRP A C 1
ATOM 2629 O O . TRP A 1 344 ? 3.314 2.902 9.25 1 93.75 344 TRP A O 1
ATOM 2639 N N . MET A 1 345 ? 1.342 2.033 8.914 1 95.81 345 MET A N 1
ATOM 2640 C CA . MET A 1 345 ? 1.559 0.775 9.625 1 95.81 345 MET A CA 1
ATOM 2641 C C . MET A 1 345 ? 0.543 -0.276 9.188 1 95.81 345 MET A C 1
ATOM 2643 O O . MET A 1 345 ? -0.558 0.062 8.75 1 95.81 345 MET A O 1
ATOM 2647 N N . ALA A 1 346 ? 0.996 -1.496 9.273 1 97.75 346 ALA A N 1
ATOM 2648 C CA . ALA A 1 346 ? 0.031 -2.572 9.062 1 97.75 346 ALA A CA 1
ATOM 2649 C C . ALA A 1 346 ? -1.015 -2.596 10.172 1 97.75 346 ALA A C 1
ATOM 2651 O O . ALA A 1 346 ? -0.802 -2.029 11.25 1 97.75 346 ALA A O 1
ATOM 2652 N N . THR A 1 347 ? -2.129 -3.195 9.953 1 98.06 347 THR A N 1
ATOM 2653 C CA . THR A 1 347 ? -3.291 -3.125 10.828 1 98.06 347 THR A CA 1
ATOM 2654 C C . THR A 1 347 ? -3.033 -3.879 12.125 1 98.06 347 THR A C 1
ATOM 2656 O O . THR A 1 347 ? -2.932 -5.105 12.133 1 98.06 347 THR A O 1
ATOM 2659 N N . PRO A 1 348 ? -3.035 -3.209 13.242 1 97.75 348 PRO A N 1
ATOM 2660 C CA . PRO A 1 348 ? -2.574 -3.814 14.5 1 97.75 348 PRO A CA 1
ATOM 2661 C C . PRO A 1 348 ? -3.518 -4.902 15.008 1 97.75 348 PRO A C 1
ATOM 2663 O O . PRO A 1 348 ? -3.062 -5.938 15.5 1 97.75 348 PRO A O 1
ATOM 2666 N N . LEU A 1 349 ? -4.785 -4.734 14.898 1 98 349 LEU A N 1
ATOM 2667 C CA . LEU A 1 349 ? -5.746 -5.648 15.508 1 98 349 LEU A CA 1
ATOM 2668 C C . LEU A 1 349 ? -5.594 -7.055 14.938 1 98 349 LEU A C 1
ATOM 2670 O O . LEU A 1 349 ? -5.508 -8.031 15.688 1 98 349 LEU A O 1
ATOM 2674 N N . VAL A 1 350 ? -5.52 -7.188 13.641 1 98.19 350 VAL A N 1
ATOM 2675 C CA . VAL A 1 350 ? -5.434 -8.508 13.031 1 98.19 350 VAL A CA 1
ATOM 2676 C C . VAL A 1 350 ? -4.035 -9.086 13.234 1 98.19 350 VAL A C 1
ATOM 2678 O O . VAL A 1 350 ? -3.869 -10.297 13.375 1 98.19 350 VAL A O 1
ATOM 2681 N N . LEU A 1 351 ? -3.047 -8.219 13.297 1 98.44 351 LEU A N 1
ATOM 2682 C CA . LEU A 1 351 ? -1.704 -8.68 13.625 1 98.44 351 LEU A CA 1
ATOM 2683 C C . LEU A 1 351 ? -1.663 -9.258 15.039 1 98.44 351 LEU A C 1
ATOM 2685 O O . LEU A 1 351 ? -0.957 -10.234 15.297 1 98.44 351 LEU A O 1
ATOM 2689 N N . GLU A 1 352 ? -2.414 -8.617 15.93 1 98.5 352 GLU A N 1
ATOM 2690 C CA . GLU A 1 352 ? -2.498 -9.141 17.297 1 98.5 352 GLU A CA 1
ATOM 2691 C C . GLU A 1 352 ? -3.131 -10.523 17.312 1 98.5 352 GLU A C 1
ATOM 2693 O O . GLU A 1 352 ? -2.619 -11.438 17.969 1 98.5 352 GLU A O 1
ATOM 2698 N N . ILE A 1 353 ? -4.203 -10.688 16.594 1 98.25 353 ILE A N 1
ATOM 2699 C CA . ILE A 1 353 ? -4.887 -11.977 16.516 1 98.25 353 ILE A CA 1
ATOM 2700 C C . ILE A 1 353 ? -3.938 -13.023 15.938 1 98.25 353 ILE A C 1
ATOM 2702 O O . ILE A 1 353 ? -3.773 -14.102 16.516 1 98.25 353 ILE A O 1
ATOM 2706 N N . ALA A 1 354 ? -3.285 -12.719 14.859 1 98.38 354 ALA A N 1
ATOM 2707 C CA . ALA A 1 354 ? -2.354 -13.633 14.211 1 98.38 354 ALA A CA 1
ATOM 2708 C C . ALA A 1 354 ? -1.21 -14.008 15.148 1 98.38 354 ALA A C 1
ATOM 2710 O O . ALA A 1 354 ? -0.786 -15.164 15.188 1 98.38 354 ALA A O 1
ATOM 2711 N N . SER A 1 355 ? -0.71 -12.992 15.859 1 98.44 355 SER A N 1
ATOM 2712 C CA . SER A 1 355 ? 0.394 -13.242 16.781 1 98.44 355 SER A CA 1
ATOM 2713 C C . SER A 1 355 ? -0.01 -14.219 17.875 1 98.44 355 SER A C 1
ATOM 2715 O O . SER A 1 355 ? 0.747 -15.141 18.203 1 98.44 355 SER A O 1
ATOM 2717 N N . ARG A 1 356 ? -1.167 -14.055 18.391 1 98 356 ARG A N 1
ATOM 2718 C CA . ARG A 1 356 ? -1.684 -14.977 19.406 1 98 356 ARG A CA 1
ATOM 2719 C C . ARG A 1 356 ? -1.843 -16.375 18.828 1 98 356 ARG A C 1
ATOM 2721 O O . ARG A 1 356 ? -1.511 -17.375 19.484 1 98 356 ARG A O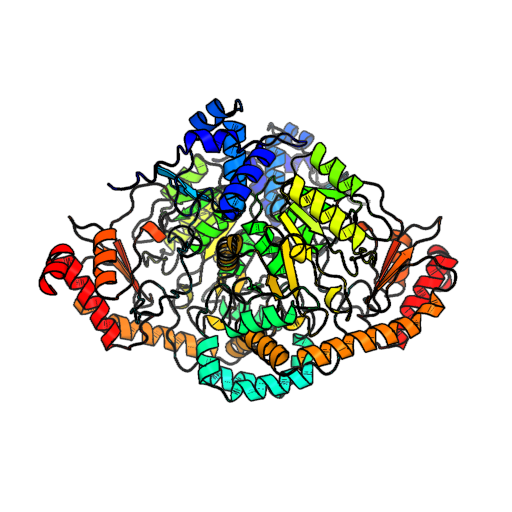 1
ATOM 2728 N N . TRP A 1 357 ? -2.34 -16.453 17.625 1 98.44 357 TRP A N 1
ATOM 2729 C CA . TRP A 1 357 ? -2.562 -17.734 16.969 1 98.44 357 TRP A CA 1
ATOM 2730 C C . TRP A 1 357 ? -1.241 -18.453 16.703 1 98.44 357 TRP A C 1
ATOM 2732 O O . TRP A 1 357 ? -1.174 -19.688 16.75 1 98.44 357 TRP A O 1
ATOM 2742 N N . VAL A 1 358 ? -0.19 -17.703 16.406 1 98.38 358 VAL A N 1
ATOM 2743 C CA . VAL A 1 358 ? 1.133 -18.281 16.234 1 98.38 358 VAL A CA 1
ATOM 2744 C C . VAL A 1 358 ? 1.661 -18.781 17.578 1 98.38 358 VAL A C 1
ATOM 2746 O O . VAL A 1 358 ? 2.172 -19.906 17.672 1 98.38 358 VAL A O 1
ATOM 2749 N N . GLU A 1 359 ? 1.51 -18.031 18.562 1 97.69 359 GLU A N 1
ATOM 2750 C CA . GLU A 1 359 ? 2.064 -18.312 19.891 1 97.69 359 GLU A CA 1
ATOM 2751 C C . GLU A 1 359 ? 1.361 -19.5 20.547 1 97.69 359 GLU A C 1
ATOM 2753 O O . GLU A 1 359 ? 2.008 -20.344 21.156 1 97.69 359 GLU A O 1
ATOM 2758 N N . ASP A 1 360 ? 0.043 -19.578 20.359 1 97.38 360 ASP A N 1
ATOM 2759 C CA . ASP A 1 360 ? -0.691 -20.578 21.125 1 97.38 360 ASP A CA 1
ATOM 2760 C C . ASP A 1 360 ? -0.895 -21.844 20.297 1 97.38 360 ASP A C 1
ATOM 2762 O O . ASP A 1 360 ? -1.549 -22.797 20.75 1 97.38 360 ASP A O 1
ATOM 2766 N N . GLY A 1 361 ? -0.459 -21.844 19.047 1 97.38 361 GLY A N 1
ATOM 2767 C CA . GLY A 1 361 ? -0.502 -23.047 18.25 1 97.38 361 GLY A CA 1
ATOM 2768 C C . GLY A 1 361 ? -1.703 -23.109 17.328 1 97.38 361 GLY A C 1
ATOM 2769 O O . GLY A 1 361 ? -1.808 -24.016 16.484 1 97.38 361 GLY A O 1
ATOM 2770 N N . THR A 1 362 ? -2.596 -22.188 17.406 1 97.69 362 THR A N 1
ATOM 2771 C CA . THR A 1 362 ? -3.781 -22.141 16.547 1 97.69 362 THR A CA 1
ATOM 2772 C C . THR A 1 362 ? -3.391 -22.078 15.078 1 97.69 362 THR A C 1
ATOM 2774 O O . THR A 1 362 ? -3.941 -22.812 14.258 1 97.69 362 THR A O 1
ATOM 2777 N N . ALA A 1 363 ? -2.443 -21.25 14.75 1 97.81 363 ALA A N 1
ATOM 2778 C CA . ALA A 1 363 ? -1.997 -21.125 13.367 1 97.81 363 ALA A CA 1
ATOM 2779 C C . ALA A 1 363 ? -1.453 -22.438 12.836 1 97.81 363 ALA A C 1
ATOM 2781 O O . ALA A 1 363 ? -1.752 -22.828 11.703 1 97.81 363 ALA A O 1
ATOM 2782 N N . SER A 1 364 ? -0.689 -23.109 13.641 1 97.06 364 SER A N 1
ATOM 2783 C CA . SER A 1 364 ? -0.139 -24.406 13.242 1 97.06 364 SER A CA 1
ATOM 2784 C C . SER A 1 364 ? -1.245 -25.438 13.031 1 97.06 364 SER A C 1
ATOM 2786 O O . SER A 1 364 ? -1.169 -26.25 12.109 1 97.06 364 SER A O 1
ATOM 2788 N N . ALA A 1 365 ? -2.219 -25.422 13.867 1 97.56 365 ALA A N 1
ATOM 2789 C CA . ALA A 1 365 ? -3.34 -26.359 13.734 1 97.56 365 ALA A CA 1
ATOM 2790 C C . ALA A 1 365 ? -4.117 -26.094 12.445 1 97.56 365 ALA A C 1
ATOM 2792 O O . ALA A 1 365 ? -4.508 -27.047 11.75 1 97.56 365 ALA A O 1
ATOM 2793 N N . LEU A 1 366 ? -4.34 -24.875 12.164 1 97.44 366 LEU A N 1
ATOM 2794 C CA . LEU A 1 366 ? -5.039 -24.516 10.938 1 97.44 366 LEU A CA 1
ATOM 2795 C C . LEU A 1 366 ? -4.219 -24.906 9.711 1 97.44 366 LEU A C 1
ATOM 2797 O O . LEU A 1 366 ? -4.77 -25.359 8.711 1 97.44 366 LEU A O 1
ATOM 2801 N N . LEU A 1 367 ? -2.934 -24.688 9.766 1 97.38 367 LEU A N 1
ATOM 2802 C CA . LEU A 1 367 ? -2.033 -25.094 8.695 1 97.38 367 LEU A CA 1
ATOM 2803 C C . LEU A 1 367 ? -2.107 -26.594 8.453 1 97.38 367 LEU A C 1
ATOM 2805 O O . LEU A 1 367 ? -2.176 -27.047 7.309 1 97.38 367 LEU A O 1
ATOM 2809 N N . GLU A 1 368 ? -2.09 -27.359 9.516 1 97.12 368 GLU A N 1
ATOM 2810 C CA . GLU A 1 368 ? -2.186 -28.812 9.391 1 97.12 368 GLU A CA 1
ATOM 2811 C C . GLU A 1 368 ? -3.527 -29.234 8.789 1 97.12 368 GLU A C 1
ATOM 2813 O O . GLU A 1 368 ? -3.594 -30.172 8 1 97.12 368 GLU A O 1
ATOM 2818 N N . TYR A 1 369 ? -4.535 -28.562 9.18 1 96.5 369 TYR A N 1
ATOM 2819 C CA . TYR A 1 369 ? -5.844 -28.797 8.578 1 96.5 369 TYR A CA 1
ATOM 2820 C C . TYR A 1 369 ? -5.793 -28.578 7.066 1 96.5 369 TYR A C 1
ATOM 2822 O O . TYR A 1 369 ? -6.324 -29.391 6.301 1 96.5 369 TYR A O 1
ATOM 2830 N N . GLN A 1 370 ? -5.191 -27.484 6.621 1 96.44 370 GLN A N 1
ATOM 2831 C CA . GLN A 1 370 ? -5.062 -27.203 5.199 1 96.44 370 GLN A CA 1
ATOM 2832 C C . GLN A 1 370 ? -4.328 -28.328 4.477 1 96.44 370 GLN A C 1
ATOM 2834 O O . GLN A 1 370 ? -4.77 -28.781 3.424 1 96.44 370 GLN A O 1
ATOM 2839 N N . ARG A 1 371 ? -3.207 -28.797 5.051 1 96.62 371 ARG A N 1
ATOM 2840 C CA . ARG A 1 371 ? -2.422 -29.875 4.453 1 96.62 371 ARG A CA 1
ATOM 2841 C C . ARG A 1 371 ? -3.266 -31.125 4.27 1 96.62 371 ARG A C 1
ATOM 2843 O O . ARG A 1 371 ? -3.262 -31.734 3.195 1 96.62 371 ARG A O 1
ATOM 2850 N N . GLY A 1 372 ? -3.963 -31.469 5.309 1 96.31 372 GLY A N 1
ATOM 2851 C CA . GLY A 1 372 ? -4.812 -32.656 5.25 1 96.31 372 GLY A CA 1
ATOM 2852 C C . GLY A 1 372 ? -5.934 -32.531 4.234 1 96.31 372 GLY A C 1
ATOM 2853 O O . GLY A 1 372 ? -6.195 -33.469 3.482 1 96.31 372 GLY A O 1
ATOM 2854 N N . GLU A 1 373 ? -6.562 -31.375 4.219 1 95.5 373 GLU A N 1
ATOM 2855 C CA . GLU A 1 373 ? -7.695 -31.172 3.32 1 95.5 373 GLU A CA 1
ATOM 2856 C C . GLU A 1 373 ? -7.238 -31.125 1.865 1 95.5 373 GLU A C 1
ATOM 2858 O O . GLU A 1 373 ? -7.926 -31.625 0.974 1 95.5 373 GLU A O 1
ATOM 2863 N N . ILE A 1 374 ? -6.137 -30.484 1.584 1 96.62 374 ILE A N 1
ATOM 2864 C CA . ILE A 1 374 ? -5.586 -30.438 0.234 1 96.62 374 ILE A CA 1
ATOM 2865 C C . ILE A 1 374 ? -5.301 -31.859 -0.256 1 96.62 374 ILE A C 1
ATOM 2867 O O . ILE A 1 374 ? -5.699 -32.219 -1.362 1 96.62 374 ILE A O 1
ATOM 2871 N N . ALA A 1 375 ? -4.68 -32.625 0.581 1 96.44 375 ALA A N 1
ATOM 2872 C CA . ALA A 1 375 ? -4.371 -34.031 0.228 1 96.44 375 ALA A CA 1
ATOM 2873 C C . ALA A 1 375 ? -5.648 -34.812 -0.046 1 96.44 375 ALA A C 1
ATOM 2875 O O . ALA A 1 375 ? -5.719 -35.562 -1.014 1 96.44 375 ALA A O 1
ATOM 2876 N N . ARG A 1 376 ? -6.578 -34.656 0.781 1 95.69 376 ARG A N 1
ATOM 2877 C CA . ARG A 1 376 ? -7.852 -35.344 0.634 1 95.69 376 ARG A CA 1
ATOM 2878 C C . ARG A 1 376 ? -8.531 -34.969 -0.676 1 95.69 376 ARG A C 1
ATOM 2880 O O . ARG A 1 376 ? -9.016 -35.844 -1.402 1 95.69 376 ARG A O 1
ATOM 2887 N N . ARG A 1 377 ? -8.602 -33.719 -0.936 1 96.31 377 ARG A N 1
ATOM 2888 C CA . ARG A 1 377 ? -9.281 -33.25 -2.135 1 96.31 377 ARG A CA 1
ATOM 2889 C C . ARG A 1 377 ? -8.523 -33.656 -3.395 1 96.31 377 ARG A C 1
ATOM 2891 O O . ARG A 1 377 ? -9.133 -33.938 -4.426 1 96.31 377 ARG A O 1
ATOM 2898 N N . GLN A 1 378 ? -7.207 -33.656 -3.35 1 96.81 378 GLN A N 1
ATOM 2899 C CA . GLN A 1 378 ? -6.422 -34.188 -4.465 1 96.81 378 GLN A CA 1
ATOM 2900 C C . GLN A 1 378 ? -6.754 -35.625 -4.734 1 96.81 378 GLN A C 1
ATOM 2902 O O . GLN A 1 378 ? -6.91 -36.031 -5.891 1 96.81 378 GLN A O 1
ATOM 2907 N N . ALA A 1 379 ? -6.859 -36.406 -3.711 1 96.31 379 ALA A N 1
ATOM 2908 C CA . ALA A 1 379 ? -7.156 -37.812 -3.836 1 96.31 379 ALA A CA 1
ATOM 2909 C C . ALA A 1 379 ? -8.516 -38.062 -4.488 1 96.31 379 ALA A C 1
ATOM 2911 O O . ALA A 1 379 ? -8.719 -39.031 -5.184 1 96.31 379 ALA A O 1
ATOM 2912 N N . LEU A 1 380 ? -9.391 -37.125 -4.281 1 95.75 380 LEU A N 1
ATOM 2913 C CA . LEU A 1 380 ? -10.734 -37.219 -4.832 1 95.75 380 LEU A CA 1
ATOM 2914 C C . LEU A 1 380 ? -10.719 -37.062 -6.348 1 95.75 380 LEU A C 1
ATOM 2916 O O . LEU A 1 380 ? -11.609 -37.562 -7.043 1 95.75 380 LEU A O 1
ATOM 2920 N N . VAL A 1 381 ? -9.695 -36.344 -6.855 1 97.25 381 VAL A N 1
ATOM 2921 C CA . VAL A 1 381 ? -9.859 -35.938 -8.242 1 97.25 381 VAL A CA 1
ATOM 2922 C C . VAL A 1 381 ? -8.734 -36.5 -9.094 1 97.25 381 VAL A C 1
ATOM 2924 O O . VAL A 1 381 ? -8.82 -36.5 -10.328 1 97.25 381 VAL A O 1
ATOM 2927 N N . VAL A 1 382 ? -7.68 -37.062 -8.531 1 97.06 382 VAL A N 1
ATOM 2928 C CA . VAL A 1 382 ? -6.473 -37.469 -9.242 1 97.06 382 VAL A CA 1
ATOM 2929 C C . VAL A 1 382 ? -6.82 -38.531 -10.273 1 97.06 382 VAL A C 1
ATOM 2931 O O . VAL A 1 382 ? -6.281 -38.531 -11.383 1 97.06 382 VAL A O 1
ATOM 2934 N N . ASP A 1 383 ? -7.73 -39.406 -9.977 1 97.06 383 ASP A N 1
ATOM 2935 C CA . ASP A 1 383 ? -8.102 -40.5 -10.867 1 97.06 383 ASP A CA 1
ATOM 2936 C C . ASP A 1 383 ? -8.828 -39.969 -12.109 1 97.06 383 ASP A C 1
ATOM 2938 O O . ASP A 1 383 ? -8.797 -40.625 -13.164 1 97.06 383 ASP A O 1
ATOM 2942 N N . LEU A 1 384 ? -9.492 -38.906 -11.938 1 97.19 384 LEU A N 1
ATOM 2943 C CA . LEU A 1 384 ? -10.211 -38.312 -13.062 1 97.19 384 LEU A CA 1
ATOM 2944 C C . LEU A 1 384 ? -9.242 -37.781 -14.117 1 97.19 384 LEU A C 1
ATOM 2946 O O . LEU A 1 384 ? -9.633 -37.562 -15.266 1 97.19 384 LEU A O 1
ATOM 2950 N N . LEU A 1 385 ? -7.988 -37.594 -13.773 1 97.19 385 LEU A N 1
ATOM 2951 C CA . LEU A 1 385 ? -6.988 -37.031 -14.68 1 97.19 385 LEU A CA 1
ATOM 2952 C C . LEU A 1 385 ? -6.133 -38.125 -15.297 1 97.19 385 LEU A C 1
ATOM 2954 O O . LEU A 1 385 ? -5.117 -37.844 -15.938 1 97.19 385 LEU A O 1
ATOM 2958 N N . GLN A 1 386 ? -6.559 -39.312 -15.086 1 95.88 386 GLN A N 1
ATOM 2959 C CA . GLN A 1 386 ? -5.809 -40.438 -15.648 1 95.88 386 GLN A CA 1
ATOM 2960 C C . GLN A 1 386 ? -5.672 -40.312 -17.156 1 95.88 386 GLN A C 1
ATOM 2962 O O . GLN A 1 386 ? -6.641 -39.969 -17.844 1 95.88 386 GLN A O 1
ATOM 2967 N N . GLY A 1 387 ? -4.465 -40.562 -17.641 1 95.25 387 GLY A N 1
ATOM 2968 C CA . GLY A 1 387 ? -4.207 -40.469 -19.062 1 95.25 387 GLY A CA 1
ATOM 2969 C C . GLY A 1 387 ? -3.818 -39.094 -19.531 1 95.25 387 GLY A C 1
ATOM 2970 O O . GLY A 1 387 ? -3.41 -38.906 -20.672 1 95.25 387 GLY A O 1
ATOM 2971 N N . LEU A 1 388 ? -3.982 -38.156 -18.688 1 96.81 388 LEU A N 1
ATOM 2972 C CA . LEU A 1 388 ? -3.6 -36.781 -19 1 96.81 388 LEU A CA 1
ATOM 2973 C C . LEU A 1 388 ? -2.244 -36.438 -18.391 1 96.81 388 LEU A C 1
ATOM 2975 O O . LEU A 1 388 ? -1.829 -37.062 -17.406 1 96.81 388 LEU A O 1
ATOM 2979 N N . THR A 1 389 ? -1.553 -35.562 -19.047 1 97.31 389 THR A N 1
ATOM 2980 C CA . THR A 1 389 ? -0.272 -35.094 -18.531 1 97.31 389 THR A CA 1
ATOM 2981 C C . THR A 1 389 ? -0.469 -33.906 -17.594 1 97.31 389 THR A C 1
ATOM 2983 O O . THR A 1 389 ? -1.06 -32.875 -17.984 1 97.31 389 THR A O 1
ATOM 2986 N N . TYR A 1 390 ? -0.026 -33.969 -16.406 1 97.56 390 TYR A N 1
ATOM 2987 C CA . TYR A 1 390 ? -0.146 -32.906 -15.43 1 97.56 390 TYR A CA 1
ATOM 2988 C C . TYR A 1 390 ? 0.977 -32.969 -14.406 1 97.56 390 TYR A C 1
ATOM 2990 O O . TYR A 1 390 ? 1.72 -33.938 -14.344 1 97.56 390 TYR A O 1
ATOM 2998 N N . ARG A 1 391 ? 1.16 -31.875 -13.727 1 97.06 391 ARG A N 1
ATOM 2999 C CA . ARG A 1 391 ? 2.045 -31.797 -12.57 1 97.06 391 ARG A CA 1
ATOM 3000 C C . ARG A 1 391 ? 1.291 -31.297 -11.344 1 97.06 391 ARG A C 1
ATOM 3002 O O . ARG A 1 391 ? 0.419 -30.422 -11.453 1 97.06 391 ARG A O 1
ATOM 3009 N N . SER A 1 392 ? 1.625 -31.891 -10.242 1 95.81 392 SER A N 1
ATOM 3010 C CA . SER A 1 392 ? 1.203 -31.406 -8.938 1 95.81 392 SER A CA 1
ATOM 3011 C C . SER A 1 392 ? 2.135 -31.891 -7.836 1 95.81 392 SER A C 1
ATOM 3013 O O . SER A 1 392 ? 3.186 -32.469 -8.117 1 95.81 392 SER A O 1
ATOM 3015 N N . HIS A 1 393 ? 1.939 -31.406 -6.703 1 92.88 393 HIS A N 1
ATOM 3016 C CA . HIS A 1 393 ? 2.555 -31.875 -5.465 1 92.88 393 HIS A CA 1
ATOM 3017 C C . HIS A 1 393 ? 1.5 -32.156 -4.406 1 92.88 393 HIS A C 1
ATOM 3019 O O . HIS A 1 393 ? 0.441 -31.547 -4.379 1 92.88 393 HIS A O 1
ATOM 3025 N N . LEU A 1 394 ? 1.771 -33.094 -3.604 1 90.94 394 LEU A N 1
ATOM 3026 C CA . LEU A 1 394 ? 0.801 -33.562 -2.607 1 90.94 394 LEU A CA 1
ATOM 3027 C C . LEU A 1 394 ? 0.336 -32.375 -1.745 1 90.94 394 LEU A C 1
ATOM 3029 O O . LEU A 1 394 ? -0.798 -32.375 -1.26 1 90.94 394 LEU A O 1
ATOM 3033 N N . CYS A 1 395 ? 1.192 -31.438 -1.568 1 93 395 CYS A N 1
ATOM 3034 C CA . CYS A 1 395 ? 0.883 -30.297 -0.702 1 93 395 CYS A CA 1
ATOM 3035 C C . CYS A 1 395 ? 0.4 -29.109 -1.517 1 93 395 CYS A C 1
ATOM 3037 O O . CYS A 1 395 ? 0.073 -28.062 -0.956 1 93 395 CYS A O 1
ATOM 3039 N N . CYS A 1 396 ? 0.381 -29.188 -2.777 1 96.38 396 CYS A N 1
ATOM 3040 C CA . CYS A 1 396 ? 0.012 -28.094 -3.662 1 96.38 396 CYS A CA 1
ATOM 3041 C C . CYS A 1 396 ? -1.501 -28.016 -3.832 1 96.38 396 CYS A C 1
ATOM 3043 O O . CYS A 1 396 ? -2.154 -29.031 -4.098 1 96.38 396 CYS A O 1
ATOM 3045 N N . PRO A 1 397 ? -2.092 -26.859 -3.754 1 96.88 397 PRO A N 1
ATOM 3046 C CA . PRO A 1 397 ? -3.551 -26.75 -3.814 1 96.88 397 PRO A CA 1
ATOM 3047 C C . PRO A 1 397 ? -4.082 -26.703 -5.246 1 96.88 397 PRO A C 1
ATOM 3049 O O . PRO A 1 397 ? -5.242 -26.344 -5.469 1 96.88 397 PRO A O 1
ATOM 3052 N N . HIS A 1 398 ? -3.254 -27.016 -6.25 1 97.62 398 HIS A N 1
ATOM 3053 C CA . HIS A 1 398 ? -3.744 -27.016 -7.625 1 97.62 398 HIS A CA 1
ATOM 3054 C C . HIS A 1 398 ? -2.975 -28 -8.492 1 97.62 398 HIS A C 1
ATOM 3056 O O . HIS A 1 398 ? -1.974 -28.578 -8.047 1 97.62 398 HIS A O 1
ATOM 3062 N N . PHE A 1 399 ? -3.516 -28.297 -9.656 1 98.19 399 PHE A N 1
ATOM 3063 C CA . PHE A 1 399 ? -2.883 -29.062 -10.719 1 98.19 399 PHE A CA 1
ATOM 3064 C C . PHE A 1 399 ? -2.545 -28.172 -11.906 1 98.19 399 PHE A C 1
ATOM 3066 O O . PHE A 1 399 ? -3.297 -27.25 -12.227 1 98.19 399 PHE A O 1
ATOM 3073 N N . TRP A 1 400 ? -1.4 -28.406 -12.406 1 98.38 400 TRP A N 1
ATOM 3074 C CA . TRP A 1 400 ? -0.986 -27.812 -13.68 1 98.38 400 TRP A CA 1
ATOM 3075 C C . TRP A 1 400 ? -1.124 -28.828 -14.812 1 98.38 400 TRP A C 1
ATOM 3077 O O . TRP A 1 400 ? -0.314 -29.75 -14.93 1 98.38 400 TRP A O 1
ATOM 3087 N N . VAL A 1 401 ? -2.141 -28.641 -15.688 1 98.38 401 VAL A N 1
ATOM 3088 C CA . VAL A 1 401 ? -2.539 -29.688 -16.625 1 98.38 401 VAL A CA 1
ATOM 3089 C C . VAL A 1 401 ? -2.225 -29.234 -18.062 1 98.38 401 VAL A C 1
ATOM 3091 O O . VAL A 1 401 ? -2.604 -28.141 -18.469 1 98.38 401 VAL A O 1
ATOM 3094 N N . GLU A 1 402 ? -1.551 -30.062 -18.781 1 97.81 402 GLU A N 1
ATOM 3095 C CA . GLU A 1 402 ? -1.257 -29.781 -20.188 1 97.81 402 GLU A CA 1
ATOM 3096 C C . GLU A 1 402 ? -2.486 -30.016 -21.062 1 97.81 402 GLU A C 1
ATOM 3098 O O . GLU A 1 402 ? -3.242 -30.953 -20.844 1 97.81 402 GLU A O 1
ATOM 3103 N N . VAL A 1 403 ? -2.652 -29.141 -21.953 1 97.5 403 VAL A N 1
ATOM 3104 C CA . VAL A 1 403 ? -3.719 -29.281 -22.938 1 97.5 403 VAL A CA 1
ATOM 3105 C C . VAL A 1 403 ? -3.195 -30.031 -24.172 1 97.5 403 VAL A C 1
ATOM 3107 O O . VAL A 1 403 ? -2.303 -29.547 -24.859 1 97.5 403 VAL A O 1
ATOM 3110 N N . PRO A 1 404 ? -3.773 -31.141 -24.453 1 95.38 404 PRO A N 1
ATOM 3111 C CA . PRO A 1 404 ? -3.275 -31.891 -25.609 1 95.38 404 PRO A CA 1
ATOM 3112 C C . PRO A 1 404 ? -3.635 -31.25 -26.938 1 95.38 404 PRO A C 1
ATOM 3114 O O . PRO A 1 404 ? -4.703 -30.656 -27.078 1 95.38 404 PRO A O 1
ATOM 3117 N N . ALA A 1 405 ? -2.721 -31.391 -27.844 1 91.94 405 ALA A N 1
ATOM 3118 C CA . ALA A 1 405 ? -3.023 -30.953 -29.219 1 91.94 405 ALA A CA 1
ATOM 3119 C C . ALA A 1 405 ? -4.266 -31.672 -29.75 1 91.94 405 ALA A C 1
ATOM 3121 O O . ALA A 1 405 ? -4.523 -32.812 -29.406 1 91.94 405 ALA A O 1
ATOM 3122 N N . PRO A 1 406 ? -4.98 -31.062 -30.484 1 93.06 406 PRO A N 1
ATOM 3123 C CA . PRO A 1 406 ? -4.777 -29.766 -31.109 1 93.06 406 PRO A CA 1
ATOM 3124 C C . PRO A 1 406 ? -5.457 -28.625 -30.359 1 93.06 406 PRO A C 1
ATOM 3126 O O . PRO A 1 406 ? -5.535 -27.5 -30.859 1 93.06 406 PRO A O 1
ATOM 3129 N N . TRP A 1 407 ? -5.953 -28.969 -29.219 1 92.75 407 TRP A N 1
ATOM 3130 C CA . TRP A 1 407 ? -6.746 -27.969 -28.531 1 92.75 407 TRP A CA 1
ATOM 3131 C C . TRP A 1 407 ? -5.855 -26.859 -27.969 1 92.75 407 TRP A C 1
ATOM 3133 O O . TRP A 1 407 ? -4.664 -27.062 -27.75 1 92.75 407 TRP A O 1
ATOM 3143 N N . ARG A 1 408 ? -6.551 -25.719 -27.797 1 93.88 408 ARG A N 1
ATOM 3144 C CA . ARG A 1 408 ? -5.895 -24.594 -27.156 1 93.88 408 ARG A CA 1
ATOM 3145 C C . ARG A 1 408 ? -6.438 -24.359 -25.75 1 93.88 408 ARG A C 1
ATOM 3147 O O . ARG A 1 408 ? -7.621 -24.594 -25.484 1 93.88 408 ARG A O 1
ATOM 3154 N N . ALA A 1 409 ? -5.535 -23.859 -24.906 1 95.56 409 ALA A N 1
ATOM 3155 C CA . ALA A 1 409 ? -5.91 -23.641 -23.516 1 95.56 409 ALA A CA 1
ATOM 3156 C C . ALA A 1 409 ? -7.133 -22.719 -23.406 1 95.56 409 ALA A C 1
ATOM 3158 O O . ALA A 1 409 ? -8.023 -22.953 -22.594 1 95.56 409 ALA A O 1
ATOM 3159 N N . ILE A 1 410 ? -7.18 -21.719 -24.266 1 92.19 410 ILE A N 1
ATOM 3160 C CA . ILE A 1 410 ? -8.266 -20.75 -24.203 1 92.19 410 ILE A CA 1
ATOM 3161 C C . ILE A 1 410 ? -9.586 -21.438 -24.578 1 92.19 410 ILE A C 1
ATOM 3163 O O . ILE A 1 410 ? -10.641 -21.094 -24.031 1 92.19 410 ILE A O 1
ATOM 3167 N N . GLU A 1 411 ? -9.594 -22.406 -25.438 1 94.12 411 GLU A N 1
ATOM 3168 C CA . GLU A 1 411 ? -10.789 -23.141 -25.812 1 94.12 411 GLU A CA 1
ATOM 3169 C C . GLU A 1 411 ? -11.305 -23.984 -24.656 1 94.12 411 GLU A C 1
ATOM 3171 O O . GLU A 1 411 ? -12.516 -24.078 -24.438 1 94.12 411 GLU A O 1
ATOM 3176 N N . ILE A 1 412 ? -10.352 -24.578 -24.031 1 96.06 412 ILE A N 1
ATOM 3177 C CA . ILE A 1 412 ? -10.727 -25.391 -22.875 1 96.06 412 ILE A CA 1
ATOM 3178 C C . ILE A 1 412 ? -11.32 -24.5 -21.781 1 96.06 412 ILE A C 1
ATOM 3180 O O . ILE A 1 412 ? -12.328 -24.859 -21.172 1 96.06 412 ILE A O 1
ATOM 3184 N N . GLU A 1 413 ? -10.688 -23.359 -21.5 1 95.19 413 GLU A N 1
ATOM 3185 C CA . GLU A 1 413 ? -11.18 -22.406 -20.516 1 95.19 413 GLU A CA 1
ATOM 3186 C C . GLU A 1 413 ? -12.609 -21.969 -20.828 1 95.19 413 GLU A C 1
ATOM 3188 O O . GLU A 1 413 ? -13.453 -21.906 -19.938 1 95.19 413 GLU A O 1
ATOM 3193 N N . GLN A 1 414 ? -12.883 -21.688 -22.062 1 92.56 414 GLN A N 1
ATOM 3194 C CA . GLN A 1 414 ? -14.219 -21.281 -22.5 1 92.56 414 GLN A CA 1
ATOM 3195 C C . GLN A 1 414 ? -15.227 -22.422 -22.312 1 92.56 414 GLN A C 1
ATOM 3197 O O . GLN A 1 414 ? -16.359 -22.188 -21.906 1 92.56 414 GLN A O 1
ATOM 3202 N N . GLY A 1 415 ? -14.812 -23.594 -22.703 1 93.62 415 GLY A N 1
ATOM 3203 C CA . GLY A 1 415 ? -15.656 -24.75 -22.469 1 93.62 415 GLY A CA 1
ATOM 3204 C C . GLY A 1 415 ? -16.016 -24.938 -21.016 1 93.62 415 GLY A C 1
ATOM 3205 O O . GLY A 1 415 ? -17.172 -25.234 -20.688 1 93.62 415 GLY A O 1
ATOM 3206 N N . MET A 1 416 ? -15.023 -24.828 -20.156 1 95.31 416 MET A N 1
ATOM 3207 C CA . MET A 1 416 ? -15.242 -24.922 -18.719 1 95.31 416 MET A CA 1
ATOM 3208 C C . MET A 1 416 ? -16.234 -23.859 -18.25 1 95.31 416 MET A C 1
ATOM 3210 O O . MET A 1 416 ? -17.156 -24.156 -17.5 1 95.31 416 MET A O 1
ATOM 3214 N N . ARG A 1 417 ? -16.016 -22.641 -18.703 1 92 417 ARG A N 1
ATOM 3215 C CA . ARG A 1 417 ? -16.906 -21.531 -18.344 1 92 417 ARG A CA 1
ATOM 3216 C C . ARG A 1 417 ? -18.328 -21.812 -18.781 1 92 417 ARG A C 1
ATOM 3218 O O . ARG A 1 417 ? -19.281 -21.5 -18.062 1 92 417 ARG A O 1
ATOM 3225 N N . GLY A 1 418 ? -18.484 -22.297 -19.969 1 89.88 418 GLY A N 1
ATOM 3226 C CA . GLY A 1 418 ? -19.797 -22.656 -20.469 1 89.88 418 GLY A CA 1
ATOM 3227 C C . GLY A 1 418 ? -20.516 -23.656 -19.578 1 89.88 418 GLY A C 1
ATOM 3228 O O . GLY A 1 418 ? -21.75 -23.719 -19.578 1 89.88 418 GLY A O 1
ATOM 3229 N N . GLN A 1 419 ? -19.75 -24.422 -18.875 1 91.94 419 GLN A N 1
ATOM 3230 C CA . GLN A 1 419 ? -20.297 -25.391 -17.938 1 91.94 419 GLN A CA 1
ATOM 3231 C C . GLN A 1 419 ? -20.281 -24.875 -16.516 1 91.94 419 GLN A C 1
ATOM 3233 O O . GLN A 1 419 ? -20.359 -25.656 -15.562 1 91.94 419 GLN A O 1
ATOM 3238 N N . GLN A 1 420 ? -19.953 -23.625 -16.312 1 90.69 420 GLN A N 1
ATOM 3239 C CA . GLN A 1 420 ? -20.047 -22.906 -15.055 1 90.69 420 GLN A CA 1
ATOM 3240 C C . GLN A 1 420 ? -18.875 -23.266 -14.133 1 90.69 420 GLN A C 1
ATOM 3242 O O . GLN A 1 420 ? -19.047 -23.344 -12.914 1 90.69 420 GLN A O 1
ATOM 3247 N N . HIS A 1 421 ? -17.766 -23.625 -14.742 1 93.19 421 HIS A N 1
ATOM 3248 C CA . HIS A 1 421 ? -16.516 -23.812 -14.016 1 93.19 421 HIS A CA 1
ATOM 3249 C C . HIS A 1 421 ? -15.445 -22.828 -14.5 1 93.19 421 HIS A C 1
ATOM 3251 O O . HIS A 1 421 ? -15.289 -22.609 -15.703 1 93.19 421 HIS A O 1
ATOM 3257 N N . LEU A 1 422 ? -14.742 -22.219 -13.547 1 93.44 422 LEU A N 1
ATOM 3258 C CA . LEU A 1 422 ? -13.68 -21.281 -13.914 1 93.44 422 LEU A CA 1
ATOM 3259 C C . LEU A 1 422 ? -12.312 -21.891 -13.656 1 93.44 422 LEU A C 1
ATOM 3261 O O . LEU A 1 422 ? -12.102 -22.562 -12.633 1 93.44 422 LEU A O 1
ATOM 3265 N N . VAL A 1 423 ? -11.406 -21.781 -14.586 1 95.12 423 VAL A N 1
ATOM 3266 C CA . VAL A 1 423 ? -10.016 -22.203 -14.477 1 95.12 423 VAL A CA 1
ATOM 3267 C C . VAL A 1 423 ? -9.094 -21.109 -15.023 1 95.12 423 VAL A C 1
ATOM 3269 O O . VAL A 1 423 ? -9.57 -20.125 -15.594 1 95.12 423 VAL A O 1
ATOM 3272 N N . THR A 1 424 ? -7.797 -21.25 -14.781 1 95.38 424 THR A N 1
ATOM 3273 C CA . THR A 1 424 ? -6.855 -20.234 -15.234 1 95.38 424 THR A CA 1
ATOM 3274 C C . THR A 1 424 ? -5.844 -20.828 -16.219 1 95.38 424 THR A C 1
ATOM 3276 O O . THR A 1 424 ? -5.305 -21.906 -15.977 1 95.38 424 THR A O 1
ATOM 3279 N N . THR A 1 425 ? -5.621 -20.109 -17.312 1 95.62 425 THR A N 1
ATOM 3280 C CA . THR A 1 425 ? -4.668 -20.562 -18.328 1 95.62 425 THR A CA 1
ATOM 3281 C C . THR A 1 425 ? -3.287 -19.969 -18.062 1 95.62 425 THR A C 1
ATOM 3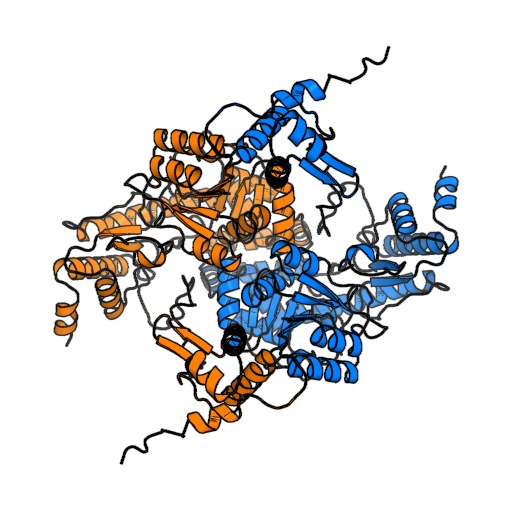283 O O . THR A 1 425 ? -3.137 -19.078 -17.234 1 95.62 425 THR A O 1
ATOM 3286 N N . ALA A 1 426 ? -2.326 -20.453 -18.781 1 95.5 426 ALA A N 1
ATOM 3287 C CA . ALA A 1 426 ? -0.937 -20.016 -18.656 1 95.5 426 ALA A CA 1
ATOM 3288 C C . ALA A 1 426 ? -0.796 -18.531 -18.938 1 95.5 426 ALA A C 1
ATOM 3290 O O . ALA A 1 426 ? 0.084 -17.859 -18.375 1 95.5 426 ALA A O 1
ATOM 3291 N N . GLU A 1 427 ? -1.627 -17.969 -19.672 1 91.38 427 GLU A N 1
ATOM 3292 C CA . GLU A 1 427 ? -1.558 -16.562 -20.094 1 91.38 427 GLU A CA 1
ATOM 3293 C C . GLU A 1 427 ? -1.619 -15.625 -18.891 1 91.38 427 GLU A C 1
ATOM 3295 O O . GLU A 1 427 ? -0.971 -14.578 -18.875 1 91.38 427 GLU A O 1
ATOM 3300 N N . ALA A 1 428 ? -2.33 -16 -17.906 1 92.44 428 ALA A N 1
ATOM 3301 C CA . ALA A 1 428 ? -2.518 -15.164 -16.734 1 92.44 428 ALA A CA 1
ATOM 3302 C C . ALA A 1 428 ? -1.215 -15.023 -15.945 1 92.44 428 ALA A C 1
ATOM 3304 O O . ALA A 1 428 ? -1.054 -14.086 -15.164 1 92.44 428 ALA A O 1
ATOM 3305 N N . PHE A 1 429 ? -0.273 -15.922 -16.172 1 95.88 429 PHE A N 1
ATOM 3306 C CA . PHE A 1 429 ? 0.954 -15.984 -15.391 1 95.88 429 PHE A CA 1
ATOM 3307 C C . PHE A 1 429 ? 2.15 -15.531 -16.219 1 95.88 429 PHE A C 1
ATOM 3309 O O . PHE A 1 429 ? 3.283 -15.523 -15.734 1 95.88 429 PHE A O 1
ATOM 3316 N N . SER A 1 430 ? 1.883 -15.141 -17.438 1 94.62 430 SER A N 1
ATOM 3317 C CA . SER A 1 430 ? 2.963 -14.891 -18.391 1 94.62 430 SER A CA 1
ATOM 3318 C C . SER A 1 430 ? 3.604 -13.531 -18.141 1 94.62 430 SER A C 1
ATOM 3320 O O . SER A 1 430 ? 2.906 -12.547 -17.875 1 94.62 430 SER A O 1
ATOM 3322 N N . THR A 1 431 ? 4.887 -13.438 -18.297 1 91.75 431 THR A N 1
ATOM 3323 C CA . THR A 1 431 ? 5.617 -12.18 -18.188 1 91.75 431 THR A CA 1
ATOM 3324 C C . THR A 1 431 ? 5.742 -11.508 -19.547 1 91.75 431 THR A C 1
ATOM 3326 O O . THR A 1 431 ? 6.332 -10.438 -19.672 1 91.75 431 THR A O 1
ATOM 3329 N N . GLY A 1 432 ? 5.016 -11.938 -20.531 1 78.06 432 GLY A N 1
ATOM 3330 C CA . GLY A 1 432 ? 4.914 -11.273 -21.812 1 78.06 432 GLY A CA 1
ATOM 3331 C C . GLY A 1 432 ? 5.777 -11.922 -22.891 1 78.06 432 GLY A C 1
ATOM 3332 O O . GLY A 1 432 ? 5.465 -11.836 -24.078 1 78.06 432 GLY A O 1
ATOM 3333 N N . ARG A 1 433 ? 6.973 -12.469 -22.625 1 67.25 433 ARG A N 1
ATOM 3334 C CA . ARG A 1 433 ? 7.879 -12.898 -23.688 1 67.25 433 ARG A CA 1
ATOM 3335 C C . ARG A 1 433 ? 7.836 -14.414 -23.875 1 67.25 433 ARG A C 1
ATOM 3337 O O . ARG A 1 433 ? 7.668 -15.156 -22.906 1 67.25 433 ARG A O 1
ATOM 3344 N N . GLY A 1 434 ? 7.707 -14.727 -25.125 1 70.38 434 GLY A N 1
ATOM 3345 C CA . GLY A 1 434 ? 7.957 -16.109 -25.484 1 70.38 434 GLY A CA 1
ATOM 3346 C C . GLY A 1 434 ? 6.684 -16.906 -25.719 1 70.38 434 GLY A C 1
ATOM 3347 O O . GLY A 1 434 ? 5.582 -16.375 -25.578 1 70.38 434 GLY A O 1
ATOM 3348 N N . THR A 1 435 ? 6.898 -18.094 -26.109 1 83.88 435 THR A N 1
ATOM 3349 C CA . THR A 1 435 ? 5.809 -19.031 -26.328 1 83.88 435 THR A CA 1
ATOM 3350 C C . THR A 1 435 ? 5.273 -19.578 -25.016 1 83.88 435 THR A C 1
ATOM 3352 O O . THR A 1 435 ? 6.047 -19.953 -24.125 1 83.88 435 THR A O 1
ATOM 3355 N N . LEU A 1 436 ? 4.031 -19.531 -24.891 1 89.94 436 LEU A N 1
ATOM 3356 C CA . LEU A 1 436 ? 3.395 -20.031 -23.672 1 89.94 436 LEU A CA 1
ATOM 3357 C C . LEU A 1 436 ? 2.949 -21.469 -23.828 1 89.94 436 LEU A C 1
ATOM 3359 O O . LEU A 1 436 ? 2.471 -21.859 -24.906 1 89.94 436 LEU A O 1
ATOM 3363 N N . PRO A 1 437 ? 3.16 -22.25 -22.844 1 93 437 PRO A N 1
ATOM 3364 C CA . PRO A 1 437 ? 2.611 -23.594 -22.906 1 93 437 PRO A CA 1
ATOM 3365 C C . PRO A 1 437 ? 1.084 -23.609 -22.906 1 93 437 PRO A C 1
ATOM 3367 O O . PRO A 1 437 ? 0.449 -22.719 -22.359 1 93 437 PRO A O 1
ATOM 3370 N N . GLN A 1 438 ? 0.585 -24.578 -23.625 1 95.5 438 GLN A N 1
ATOM 3371 C CA . GLN A 1 438 ? -0.844 -24.844 -23.516 1 95.5 438 GLN A CA 1
ATOM 3372 C C . GLN A 1 438 ? -1.158 -25.641 -22.25 1 95.5 438 GLN A C 1
ATOM 3374 O O . GLN A 1 438 ? -1.055 -26.875 -22.234 1 95.5 438 GLN A O 1
ATOM 3379 N N . ALA A 1 439 ? -1.513 -24.922 -21.219 1 97.38 439 ALA A N 1
ATOM 3380 C CA . ALA A 1 439 ? -1.74 -25.547 -19.922 1 97.38 439 ALA A CA 1
ATOM 3381 C C . ALA A 1 439 ? -2.797 -24.797 -19.125 1 97.38 439 ALA A C 1
ATOM 3383 O O . ALA A 1 439 ? -3.104 -23.641 -19.422 1 97.38 439 ALA A O 1
ATOM 3384 N N . ILE A 1 440 ? -3.348 -25.484 -18.156 1 97 440 ILE A N 1
ATOM 3385 C CA . ILE A 1 440 ? -4.398 -24.953 -17.281 1 97 440 ILE A CA 1
ATOM 3386 C C . ILE A 1 440 ? -4.055 -25.234 -15.828 1 97 440 ILE A C 1
ATOM 3388 O O . ILE A 1 440 ? -3.637 -26.344 -15.484 1 97 440 ILE A O 1
ATOM 3392 N N . ARG A 1 441 ? -4.172 -24.188 -15.055 1 97.69 441 ARG A N 1
ATOM 3393 C CA . ARG A 1 441 ? -4.145 -24.391 -13.609 1 97.69 441 ARG A CA 1
ATOM 3394 C C . ARG A 1 441 ? -5.551 -24.594 -13.055 1 97.69 441 ARG A C 1
ATOM 3396 O O . ARG A 1 441 ? -6.438 -23.781 -13.281 1 97.69 441 ARG A O 1
ATOM 3403 N N . ILE A 1 442 ? -5.793 -25.625 -12.352 1 97.12 442 ILE A N 1
ATOM 3404 C CA . ILE A 1 442 ? -7.082 -25.906 -11.734 1 97.12 442 ILE A CA 1
ATOM 3405 C C . ILE A 1 442 ? -6.891 -26.203 -10.25 1 97.12 442 ILE A C 1
ATOM 3407 O O . ILE A 1 442 ? -6.098 -27.078 -9.891 1 97.12 442 ILE A O 1
ATOM 3411 N N . SER A 1 443 ? -7.578 -25.5 -9.398 1 96.62 443 SER A N 1
ATOM 3412 C CA . SER A 1 443 ? -7.391 -25.547 -7.953 1 96.62 443 SER A CA 1
ATOM 3413 C C . SER A 1 443 ? -8.336 -26.547 -7.305 1 96.62 443 SER A C 1
ATOM 3415 O O . SER A 1 443 ? -9.461 -26.734 -7.766 1 96.62 443 SER A O 1
ATOM 3417 N N . VAL A 1 444 ? -7.949 -27.172 -6.242 1 96.31 444 VAL A N 1
ATOM 3418 C CA . VAL A 1 444 ? -8.797 -28.047 -5.441 1 96.31 444 VAL A CA 1
ATOM 3419 C C . VAL A 1 444 ? -9.25 -27.312 -4.18 1 96.31 444 VAL A C 1
ATOM 3421 O O . VAL A 1 444 ? -10.008 -27.875 -3.379 1 96.31 444 VAL A O 1
ATOM 3424 N N . SER A 1 445 ? -8.773 -26.047 -4.07 1 92 445 SER A N 1
ATOM 3425 C CA . SER A 1 445 ? -8.953 -25.391 -2.779 1 92 445 SER A CA 1
ATOM 3426 C C . SER A 1 445 ? -10.242 -24.578 -2.75 1 92 445 SER A C 1
ATOM 3428 O O . SER A 1 445 ? -10.75 -24.25 -1.677 1 92 445 SER A O 1
ATOM 3430 N N . ASN A 1 446 ? -10.695 -24.141 -3.814 1 81.12 446 ASN A N 1
ATOM 3431 C CA . ASN A 1 446 ? -11.914 -23.344 -3.834 1 81.12 446 ASN A CA 1
ATOM 3432 C C . ASN A 1 446 ? -13.094 -24.109 -4.414 1 81.12 446 ASN A C 1
ATOM 3434 O O . ASN A 1 446 ? -13.305 -24.109 -5.629 1 81.12 446 ASN A O 1
ATOM 3438 N N . SER A 1 447 ? -13.891 -24.812 -3.637 1 77.31 447 SER A N 1
ATOM 3439 C CA . SER A 1 447 ? -15.102 -25.516 -4.055 1 77.31 447 SER A CA 1
ATOM 3440 C C . SER A 1 447 ? -16.172 -25.453 -2.982 1 77.31 447 SER A C 1
ATOM 3442 O O . SER A 1 447 ? -16.328 -26.375 -2.186 1 77.31 447 SER A O 1
ATOM 3444 N N . PRO A 1 448 ? -16.859 -24.328 -3.018 1 71.5 448 PRO A N 1
ATOM 3445 C CA . PRO A 1 448 ? -17.859 -24.125 -1.973 1 71.5 448 PRO A CA 1
ATOM 3446 C C . PRO A 1 448 ? -18.891 -25.25 -1.929 1 71.5 448 PRO A C 1
ATOM 3448 O O . PRO A 1 448 ? -19.484 -25.5 -0.878 1 71.5 448 PRO A O 1
ATOM 3451 N N . GLY A 1 449 ? -19.125 -25.953 -2.99 1 73.56 449 GLY A N 1
ATOM 3452 C CA . GLY A 1 449 ? -20.109 -27.016 -3.041 1 73.56 449 GLY A CA 1
ATOM 3453 C C . GLY A 1 449 ? -19.594 -28.344 -2.537 1 73.56 449 GLY A C 1
ATOM 3454 O O . GLY A 1 449 ? -20.281 -29.359 -2.602 1 73.56 449 GLY A O 1
ATOM 3455 N N . GLY A 1 450 ? -18.406 -28.359 -2.059 1 82.06 450 GLY A N 1
ATOM 3456 C CA . GLY A 1 450 ? -17.859 -29.578 -1.459 1 82.06 450 GLY A CA 1
ATOM 3457 C C . GLY A 1 450 ? -17.203 -30.5 -2.469 1 82.06 450 GLY A C 1
ATOM 3458 O O . GLY A 1 450 ? -16.797 -30.047 -3.547 1 82.06 450 GLY A O 1
ATOM 3459 N N . GLY A 1 451 ? -17.094 -31.719 -2.039 1 88.75 451 GLY A N 1
ATOM 3460 C CA . GLY A 1 451 ? -16.375 -32.719 -2.803 1 88.75 451 GLY A CA 1
ATOM 3461 C C . GLY A 1 451 ? -17.031 -33.031 -4.133 1 88.75 451 GLY A C 1
ATOM 3462 O O . GLY A 1 451 ? -16.344 -33.25 -5.137 1 88.75 451 GLY A O 1
ATOM 3463 N N . ASN A 1 452 ? -18.312 -33.031 -4.16 1 91 452 ASN A N 1
ATOM 3464 C CA . ASN A 1 452 ? -19.031 -33.344 -5.391 1 91 452 ASN A CA 1
ATOM 3465 C C . ASN A 1 452 ? -18.812 -32.312 -6.465 1 91 452 ASN A C 1
ATOM 3467 O O . ASN A 1 452 ? -18.562 -32.625 -7.629 1 91 452 ASN A O 1
ATOM 3471 N N . THR A 1 453 ? -18.906 -31.094 -6.039 1 92.12 453 THR A N 1
ATOM 3472 C CA . THR A 1 453 ? -18.688 -30 -6.973 1 92.12 453 THR A CA 1
ATOM 3473 C C . THR A 1 453 ? -17.25 -30 -7.492 1 92.12 453 THR A C 1
ATOM 3475 O O . THR A 1 453 ? -17 -29.719 -8.664 1 92.12 453 THR A O 1
ATOM 3478 N N . LEU A 1 454 ? -16.375 -30.344 -6.609 1 95 454 LEU A N 1
ATOM 3479 C CA . LEU A 1 454 ? -14.977 -30.453 -6.977 1 95 454 LEU A CA 1
ATOM 3480 C C . LEU A 1 454 ? -14.773 -31.547 -8.023 1 95 454 LEU A C 1
ATOM 3482 O O . LEU A 1 454 ? -14.148 -31.312 -9.062 1 95 454 LEU A O 1
ATOM 3486 N N . SER A 1 455 ? -15.336 -32.688 -7.77 1 96.06 455 SER A N 1
ATOM 3487 C CA . SER A 1 455 ? -15.219 -33.812 -8.688 1 96.06 455 SER A CA 1
ATOM 3488 C C . SER A 1 455 ? -15.859 -33.469 -10.031 1 96.06 455 SER A C 1
ATOM 3490 O O . SER A 1 455 ? -15.336 -33.844 -11.086 1 96.06 455 SER A O 1
ATOM 3492 N N . ASP A 1 456 ? -16.969 -32.812 -9.938 1 95.12 456 ASP A N 1
ATOM 3493 C CA . ASP A 1 456 ? -17.672 -32.406 -11.156 1 95.12 456 ASP A CA 1
ATOM 3494 C C . ASP A 1 456 ? -16.797 -31.516 -12.031 1 95.12 456 ASP A C 1
ATOM 3496 O O . ASP A 1 456 ? -16.703 -31.703 -13.242 1 95.12 456 ASP A O 1
ATOM 3500 N N . GLY A 1 457 ? -16.172 -30.516 -11.453 1 96.19 457 GLY A N 1
ATOM 3501 C CA . GLY A 1 457 ? -15.297 -29.625 -12.188 1 96.19 457 GLY A CA 1
ATOM 3502 C C . GLY A 1 457 ? -14.141 -30.344 -12.859 1 96.19 457 GLY A C 1
ATOM 3503 O O . GLY A 1 457 ? -13.836 -30.094 -14.023 1 96.19 457 GLY A O 1
ATOM 3504 N N . PHE A 1 458 ? -13.531 -31.266 -12.203 1 97.69 458 PHE A N 1
ATOM 3505 C CA . PHE A 1 458 ? -12.398 -32 -12.742 1 97.69 458 PHE A CA 1
ATOM 3506 C C . PHE A 1 458 ? -12.859 -33 -13.812 1 97.69 458 PHE A C 1
ATOM 3508 O O . PHE A 1 458 ? -12.141 -33.25 -14.789 1 97.69 458 PHE A O 1
ATOM 3515 N N . ALA A 1 459 ? -14.039 -33.562 -13.617 1 97.12 459 ALA A N 1
ATOM 3516 C CA . ALA A 1 459 ? -14.594 -34.469 -14.633 1 97.12 459 ALA A CA 1
ATOM 3517 C C . ALA A 1 459 ? -14.852 -33.719 -15.938 1 97.12 459 ALA A C 1
ATOM 3519 O O . ALA A 1 459 ? -14.57 -34.219 -17.016 1 97.12 459 ALA A O 1
ATOM 3520 N N . VAL A 1 460 ? -15.406 -32.562 -15.758 1 96.5 460 VAL A N 1
ATOM 3521 C CA . VAL A 1 460 ? -15.672 -31.719 -16.922 1 96.5 460 VAL A CA 1
ATOM 3522 C C . VAL A 1 460 ? -14.359 -31.391 -17.625 1 96.5 460 VAL A C 1
ATOM 3524 O O . VAL A 1 460 ? -14.266 -31.469 -18.859 1 96.5 460 VAL A O 1
ATOM 3527 N N . LEU A 1 461 ? -13.328 -31.031 -16.891 1 97.62 461 LEU A N 1
ATOM 3528 C CA . LEU A 1 461 ? -12.023 -30.719 -17.484 1 97.62 461 LEU A CA 1
ATOM 3529 C C . LEU A 1 461 ? -11.477 -31.922 -18.25 1 97.62 461 LEU A C 1
ATOM 3531 O O . LEU A 1 461 ? -11.023 -31.781 -19.391 1 97.62 461 LEU A O 1
ATOM 3535 N N . ALA A 1 462 ? -11.531 -33.062 -17.609 1 97.38 462 ALA A N 1
ATOM 3536 C CA . ALA A 1 462 ? -11.016 -34.281 -18.234 1 97.38 462 ALA A CA 1
ATOM 3537 C C . ALA A 1 462 ? -11.734 -34.562 -19.531 1 97.38 462 ALA A C 1
ATOM 3539 O O . ALA A 1 462 ? -11.102 -34.938 -20.531 1 97.38 462 ALA A O 1
ATOM 3540 N N . ALA A 1 463 ? -13.008 -34.438 -19.5 1 96.25 463 ALA A N 1
ATOM 3541 C CA . ALA A 1 463 ? -13.812 -34.688 -20.703 1 96.25 463 ALA A CA 1
ATOM 3542 C C . ALA A 1 463 ? -13.445 -33.719 -21.828 1 96.25 463 ALA A C 1
ATOM 3544 O O . ALA A 1 463 ? -13.289 -34.125 -22.969 1 96.25 463 ALA A O 1
ATOM 3545 N N . LEU A 1 464 ? -13.32 -32.469 -21.469 1 96.5 464 LEU A N 1
ATOM 3546 C CA . LEU A 1 464 ? -12.977 -31.453 -22.469 1 96.5 464 LEU A CA 1
ATOM 3547 C C . LEU A 1 464 ? -11.594 -31.703 -23.047 1 96.5 464 LEU A C 1
ATOM 3549 O O . LEU A 1 464 ? -11.375 -31.5 -24.25 1 96.5 464 LEU A O 1
ATOM 3553 N N . LEU A 1 465 ? -10.688 -32.188 -22.266 1 96.88 465 LEU A N 1
ATOM 3554 C CA . LEU A 1 465 ? -9.32 -32.406 -22.703 1 96.88 465 LEU A CA 1
ATOM 3555 C C . LEU A 1 465 ? -9.242 -33.656 -23.594 1 96.88 465 LEU A C 1
ATOM 3557 O O . LEU A 1 465 ? -8.422 -33.719 -24.516 1 96.88 465 LEU A O 1
ATOM 3561 N N . ARG A 1 466 ? -10.133 -34.625 -23.359 1 94.19 466 ARG A N 1
ATOM 3562 C CA . ARG A 1 466 ? -10.117 -35.875 -24.109 1 94.19 466 ARG A CA 1
ATOM 3563 C C . ARG A 1 466 ? -10.93 -35.75 -25.391 1 94.19 466 ARG A C 1
ATOM 3565 O O . ARG A 1 466 ? -10.516 -36.25 -26.438 1 94.19 466 ARG A O 1
ATOM 3572 N N . GLU A 1 467 ? -12.086 -35.062 -25.25 1 90.69 467 GLU A N 1
ATOM 3573 C CA . GLU A 1 467 ? -13.047 -35.094 -26.359 1 90.69 467 GLU A CA 1
ATOM 3574 C C . GLU A 1 467 ? -13.016 -33.781 -27.125 1 90.69 467 GLU A C 1
ATOM 3576 O O . GLU A 1 467 ? -13.5 -33.688 -28.266 1 90.69 467 GLU A O 1
ATOM 3581 N N . GLY A 1 468 ? -12.508 -32.719 -26.594 1 87.56 468 GLY A N 1
ATOM 3582 C CA . GLY A 1 468 ? -12.469 -31.422 -27.234 1 87.56 468 GLY A CA 1
ATOM 3583 C C . GLY A 1 468 ? -13.641 -30.531 -26.844 1 87.56 468 GLY A C 1
ATOM 3584 O O . GLY A 1 468 ? -14.688 -31.016 -26.422 1 87.56 468 GLY A O 1
ATOM 3585 N N . PRO A 1 469 ? -13.516 -29.188 -26.844 1 79.81 469 PRO A N 1
ATOM 3586 C CA . PRO A 1 469 ? -14.555 -28.25 -26.453 1 79.81 469 PRO A CA 1
ATOM 3587 C C . PRO A 1 469 ? -15.742 -28.219 -27.406 1 79.81 469 PRO A C 1
ATOM 3589 O O . PRO A 1 469 ? -16.828 -27.781 -27.047 1 79.81 469 PRO A O 1
ATOM 3592 N N . GLN A 1 470 ? -15.758 -28.312 -28.688 1 64.12 470 GLN A N 1
ATOM 3593 C CA . GLN A 1 470 ? -16.844 -28.188 -29.656 1 64.12 470 GLN A CA 1
ATOM 3594 C C . GLN A 1 470 ? -17.953 -29.203 -29.375 1 64.12 470 GLN A C 1
ATOM 3596 O O . GLN A 1 470 ? -19.125 -28.906 -29.547 1 64.12 470 GLN A O 1
ATOM 3601 N N . GLU A 1 471 ? -17.594 -30.391 -29.203 1 53.94 471 GLU A N 1
ATOM 3602 C CA . GLU A 1 471 ? -18.609 -31.438 -29.156 1 53.94 471 GLU A CA 1
ATOM 3603 C C . GLU A 1 471 ? -19.547 -31.266 -27.969 1 53.94 471 GLU A C 1
ATOM 3605 O O . GLU A 1 471 ? -20.719 -31.609 -28.031 1 53.94 471 GLU A O 1
ATOM 3610 N N . MET A 1 472 ? -19.125 -30.734 -26.953 1 50.88 472 MET A N 1
ATOM 3611 C CA . MET A 1 472 ? -19.969 -30.625 -25.766 1 50.88 472 MET A CA 1
ATOM 3612 C C . MET A 1 472 ? -20.938 -29.469 -25.875 1 50.88 472 MET A C 1
ATOM 3614 O O . MET A 1 472 ? -21.922 -29.391 -25.125 1 50.88 472 MET A O 1
ATOM 3618 N N . LEU A 1 473 ? -20.609 -28.484 -26.562 1 48.06 473 LEU A N 1
ATOM 3619 C CA . LEU A 1 473 ? -21.625 -27.469 -26.812 1 48.06 473 LEU A CA 1
ATOM 3620 C C . LEU A 1 473 ? -22.766 -28.031 -27.656 1 48.06 473 LEU A C 1
ATOM 3622 O O . LEU A 1 473 ? -23.906 -27.562 -27.531 1 48.06 473 LEU A O 1
ATOM 3626 N N . THR A 1 474 ? -22.531 -28.953 -28.5 1 43.59 474 THR A N 1
ATOM 3627 C CA . THR A 1 474 ? -23.578 -29.562 -29.312 1 43.59 474 THR A CA 1
ATOM 3628 C C . THR A 1 474 ? -24.391 -30.562 -28.484 1 43.59 474 THR A C 1
ATOM 3630 O O . THR A 1 474 ? -25.5 -30.922 -28.859 1 43.59 474 THR A O 1
ATOM 3633 N N . MET A 1 475 ? -23.859 -31.203 -27.578 1 39.38 475 MET A N 1
ATOM 3634 C CA . MET A 1 475 ? -24.672 -32.219 -26.875 1 39.38 475 MET A CA 1
ATOM 3635 C C . MET A 1 475 ? -25.719 -31.531 -26 1 39.38 475 MET A C 1
ATOM 3637 O O . MET A 1 475 ? -26.688 -32.156 -25.578 1 39.38 475 MET A O 1
ATOM 3641 N N . ARG A 1 476 ? -25.422 -30.453 -25.297 1 40.72 476 ARG A N 1
ATOM 3642 C CA . ARG A 1 476 ? -26.516 -29.859 -24.547 1 40.72 476 ARG A CA 1
ATOM 3643 C C . ARG A 1 476 ? -27.359 -28.953 -25.438 1 40.72 476 ARG A C 1
ATOM 3645 O O . ARG A 1 476 ? -28.281 -28.281 -24.953 1 40.72 476 ARG A O 1
ATOM 3652 N N . ALA A 1 477 ? -27.094 -28.938 -26.719 1 36.28 477 ALA A N 1
ATOM 3653 C CA . ALA A 1 477 ? -28.219 -28.422 -27.484 1 36.28 477 ALA A CA 1
ATOM 3654 C C . ALA A 1 477 ? -29.188 -29.547 -27.844 1 36.28 477 ALA A C 1
ATOM 3656 O O . ALA A 1 477 ? -28.766 -30.656 -28.188 1 36.28 477 ALA A O 1
ATOM 3657 N N . MET B 1 1 ? 51.062 8.602 21.531 1 23.88 1 MET B N 1
ATOM 3658 C CA . MET B 1 1 ? 51.094 8.969 20.125 1 23.88 1 MET B CA 1
ATOM 3659 C C . MET B 1 1 ? 49.844 8.438 19.406 1 23.88 1 MET B C 1
ATOM 3661 O O . MET B 1 1 ? 49.5 7.254 19.531 1 23.88 1 MET B O 1
ATOM 3665 N N . PRO B 1 2 ? 48.812 9.219 19.156 1 26.78 2 PRO B N 1
ATOM 3666 C CA . PRO B 1 2 ? 47.531 8.781 18.594 1 26.78 2 PRO B CA 1
ATOM 3667 C C . PRO B 1 2 ? 47.688 7.957 17.328 1 26.78 2 PRO B C 1
ATOM 3669 O O . PRO B 1 2 ? 48.5 8.297 16.453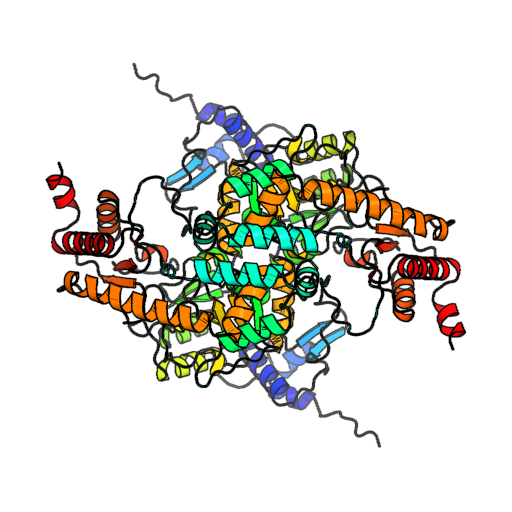 1 26.78 2 PRO B O 1
ATOM 3672 N N . VAL B 1 3 ? 47.969 6.672 17.422 1 26.31 3 VAL B N 1
ATOM 3673 C CA . VAL B 1 3 ? 48 5.871 16.203 1 26.31 3 VAL B CA 1
ATOM 3674 C C . VAL B 1 3 ? 47 6.434 15.188 1 26.31 3 VAL B C 1
ATOM 3676 O O . VAL B 1 3 ? 45.812 6.504 15.461 1 26.31 3 VAL B O 1
ATOM 3679 N N . LYS B 1 4 ? 47.469 7.402 14.445 1 32.84 4 LYS B N 1
ATOM 3680 C CA . LYS B 1 4 ? 46.719 7.855 13.266 1 32.84 4 LYS B CA 1
ATOM 3681 C C . LYS B 1 4 ? 46.062 6.684 12.531 1 32.84 4 LYS B C 1
ATOM 3683 O O . LYS B 1 4 ? 46.75 5.742 12.125 1 32.84 4 LYS B O 1
ATOM 3688 N N . ALA B 1 5 ? 45.094 6.156 12.977 1 35.47 5 ALA B N 1
ATOM 3689 C CA . ALA B 1 5 ? 44.188 5.211 12.344 1 35.47 5 ALA B CA 1
ATOM 3690 C C . ALA B 1 5 ? 44.156 5.391 10.828 1 35.47 5 ALA B C 1
ATOM 3692 O O . ALA B 1 5 ? 43.125 5.707 10.25 1 35.47 5 ALA B O 1
ATOM 3693 N N . ASN B 1 6 ? 45.125 6.16 10.25 1 35.72 6 ASN B N 1
ATOM 3694 C CA . ASN B 1 6 ? 45.375 6.254 8.812 1 35.72 6 ASN B CA 1
ATOM 3695 C C . ASN B 1 6 ? 45.531 4.875 8.18 1 35.72 6 ASN B C 1
ATOM 3697 O O . ASN B 1 6 ? 46.656 4.391 8.039 1 35.72 6 ASN B O 1
ATOM 3701 N N . ILE B 1 7 ? 45.062 3.84 8.578 1 40.09 7 ILE B N 1
ATOM 3702 C CA . ILE B 1 7 ? 45.125 2.727 7.637 1 40.09 7 ILE B CA 1
ATOM 3703 C C . ILE B 1 7 ? 45.188 3.26 6.207 1 40.09 7 ILE B C 1
ATOM 3705 O O . ILE B 1 7 ? 44.406 4.137 5.824 1 40.09 7 ILE B O 1
ATOM 3709 N N . ASP B 1 8 ? 46.219 3.395 5.559 1 43.88 8 ASP B N 1
ATOM 3710 C CA . ASP B 1 8 ? 46.469 3.781 4.172 1 43.88 8 ASP B CA 1
ATOM 3711 C C . ASP B 1 8 ? 45.25 3.463 3.305 1 43.88 8 ASP B C 1
ATOM 3713 O O . ASP B 1 8 ? 45.094 2.344 2.809 1 43.88 8 ASP B O 1
ATOM 3717 N N . THR B 1 9 ? 44.094 3.838 3.504 1 51.09 9 THR B N 1
ATOM 3718 C CA . THR B 1 9 ? 42.812 3.812 2.811 1 51.09 9 THR B CA 1
ATOM 3719 C C . THR B 1 9 ? 43.031 3.793 1.299 1 51.09 9 THR B C 1
ATOM 3721 O O . THR B 1 9 ? 42.25 3.172 0.572 1 51.09 9 THR B O 1
ATOM 3724 N N . ASP B 1 10 ? 44.094 4.445 0.84 1 53.56 10 ASP B N 1
ATOM 3725 C CA . ASP B 1 10 ? 44.375 4.445 -0.592 1 53.56 10 ASP B CA 1
ATOM 3726 C C . ASP B 1 10 ? 44.688 3.035 -1.089 1 53.56 10 ASP B C 1
ATOM 3728 O O . ASP B 1 10 ? 44.281 2.65 -2.182 1 53.56 10 ASP B O 1
ATOM 3732 N N . SER B 1 11 ? 45.5 2.377 -0.339 1 57.81 11 SER B N 1
ATOM 3733 C CA . SER B 1 11 ? 45.938 1.053 -0.774 1 57.81 11 SER B CA 1
ATOM 3734 C C . SER B 1 11 ? 44.781 0.066 -0.782 1 57.81 11 SER B C 1
ATOM 3736 O O . SER B 1 11 ? 44.719 -0.851 -1.605 1 57.81 11 SER B O 1
ATOM 3738 N N . ILE B 1 12 ? 43.812 0.285 0.023 1 60.84 12 ILE B N 1
ATOM 3739 C CA . ILE B 1 12 ? 42.719 -0.682 0.187 1 60.84 12 ILE B CA 1
ATOM 3740 C C . ILE B 1 12 ? 41.75 -0.58 -0.99 1 60.84 12 ILE B C 1
ATOM 3742 O O . ILE B 1 12 ? 41.188 -1.586 -1.425 1 60.84 12 ILE B O 1
ATOM 3746 N N . PHE B 1 13 ? 41.812 0.56 -1.583 1 64.19 13 PHE B N 1
ATOM 3747 C CA . PHE B 1 13 ? 40.781 0.785 -2.58 1 64.19 13 PHE B CA 1
ATOM 3748 C C . PHE B 1 13 ? 41.156 0.132 -3.906 1 64.19 13 PHE B C 1
ATOM 3750 O O . PHE B 1 13 ? 40.281 -0.197 -4.711 1 64.19 13 PHE B O 1
ATOM 3757 N N . ARG B 1 14 ? 42.469 -0.195 -3.939 1 64.56 14 ARG B N 1
ATOM 3758 C CA . ARG B 1 14 ? 42.906 -0.826 -5.176 1 64.56 14 ARG B CA 1
ATOM 3759 C C . ARG B 1 14 ? 42.375 -2.248 -5.293 1 64.56 14 ARG B C 1
ATOM 3761 O O . ARG B 1 14 ? 42.281 -2.797 -6.391 1 64.56 14 ARG B O 1
ATOM 3768 N N . PHE B 1 15 ? 41.844 -2.654 -4.141 1 71.81 15 PHE B N 1
ATOM 3769 C CA . PHE B 1 15 ? 41.406 -4.047 -4.133 1 71.81 15 PHE B CA 1
ATOM 3770 C C . PHE B 1 15 ? 39.875 -4.137 -4.199 1 71.81 15 PHE B C 1
ATOM 3772 O O . PHE B 1 15 ? 39.312 -5.227 -4.07 1 71.81 15 PHE B O 1
ATOM 3779 N N . PHE B 1 16 ? 39.312 -3.025 -4.43 1 80.06 16 PHE B N 1
ATOM 3780 C CA . PHE B 1 16 ? 37.844 -3.029 -4.43 1 80.06 16 PHE B CA 1
ATOM 3781 C C . PHE B 1 16 ? 37.312 -3.699 -5.688 1 80.06 16 PHE B C 1
ATOM 3783 O O . PHE B 1 16 ? 36.188 -4.238 -5.688 1 80.06 16 PHE B O 1
ATOM 3790 N N . LEU B 1 17 ? 38.156 -3.67 -6.754 1 81.75 17 LEU B N 1
ATOM 3791 C CA . LEU B 1 17 ? 37.625 -4.191 -8.008 1 81.75 17 LEU B CA 1
ATOM 3792 C C . LEU B 1 17 ? 38.25 -5.551 -8.328 1 81.75 17 LEU B C 1
ATOM 3794 O O . LEU B 1 17 ? 39.312 -5.629 -8.953 1 81.75 17 LEU B O 1
ATOM 3798 N N . PRO B 1 18 ? 37.656 -6.551 -7.93 1 75.5 18 PRO B N 1
ATOM 3799 C CA . PRO B 1 18 ? 38.188 -7.883 -8.266 1 75.5 18 PRO B CA 1
ATOM 3800 C C . PRO B 1 18 ? 38.062 -8.203 -9.758 1 75.5 18 PRO B C 1
ATOM 3802 O O . PRO B 1 18 ? 37.219 -7.621 -10.445 1 75.5 18 PRO B O 1
ATOM 3805 N N . GLU B 1 19 ? 39.031 -9.008 -10.211 1 76.31 19 GLU B N 1
ATOM 3806 C CA . GLU B 1 19 ? 38.906 -9.508 -11.57 1 76.31 19 GLU B CA 1
ATOM 3807 C C . GLU B 1 19 ? 37.781 -10.547 -11.68 1 76.31 19 GLU B C 1
ATOM 3809 O O . GLU B 1 19 ? 37.5 -11.273 -10.719 1 76.31 19 GLU B O 1
ATOM 3814 N N . GLY B 1 20 ? 37 -10.391 -12.609 1 70.5 20 GLY B N 1
ATOM 3815 C CA . GLY B 1 20 ? 35.969 -11.383 -12.773 1 70.5 20 GLY B CA 1
ATOM 3816 C C . GLY B 1 20 ? 34.938 -10.992 -13.828 1 70.5 20 GLY B C 1
ATOM 3817 O O . GLY B 1 20 ? 35.062 -9.93 -14.445 1 70.5 20 GLY B O 1
ATOM 3818 N N . PRO B 1 21 ? 34.094 -11.93 -14.094 1 71.88 21 PRO B N 1
ATOM 3819 C CA . PRO B 1 21 ? 33.031 -11.664 -15.062 1 71.88 21 PRO B CA 1
ATOM 3820 C C . PRO B 1 21 ? 31.938 -10.734 -14.523 1 71.88 21 PRO B C 1
ATOM 3822 O O . PRO B 1 21 ? 31.828 -10.555 -13.305 1 71.88 21 PRO B O 1
ATOM 3825 N N . GLY B 1 22 ? 31.359 -9.984 -15.43 1 75.38 22 GLY B N 1
ATOM 3826 C CA . GLY B 1 22 ? 30.234 -9.148 -15.047 1 75.38 22 GLY B CA 1
ATOM 3827 C C . GLY B 1 22 ? 30.5 -7.664 -15.242 1 75.38 22 GLY B C 1
ATOM 3828 O O . GLY B 1 22 ? 31.609 -7.273 -15.617 1 75.38 22 GLY B O 1
ATOM 3829 N N . LEU B 1 23 ? 29.578 -6.91 -14.906 1 84.06 23 LEU B N 1
ATOM 3830 C CA . LEU B 1 23 ? 29.688 -5.465 -15.078 1 84.06 23 LEU B CA 1
ATOM 3831 C C . LEU B 1 23 ? 30.609 -4.867 -14.016 1 84.06 23 LEU B C 1
ATOM 3833 O O . LEU B 1 23 ? 30.562 -5.258 -12.852 1 84.06 23 LEU B O 1
ATOM 3837 N N . LYS B 1 24 ? 31.438 -4.012 -14.383 1 86.75 24 LYS B N 1
ATOM 3838 C CA . LYS B 1 24 ? 32.469 -3.447 -13.523 1 86.75 24 LYS B CA 1
ATOM 3839 C C . LYS B 1 24 ? 31.875 -2.801 -12.281 1 86.75 24 LYS B C 1
ATOM 3841 O O . LYS B 1 24 ? 32.406 -2.936 -11.18 1 86.75 24 LYS B O 1
ATOM 3846 N N . TYR B 1 25 ? 30.734 -2.082 -12.461 1 89.94 25 TYR B N 1
ATOM 3847 C CA . TYR B 1 25 ? 30.188 -1.391 -11.297 1 89.94 25 TYR B CA 1
ATOM 3848 C C . TYR B 1 25 ? 29.672 -2.385 -10.266 1 89.94 25 TYR B C 1
ATOM 3850 O O . TYR B 1 25 ? 29.734 -2.133 -9.062 1 89.94 25 TYR B O 1
ATOM 3858 N N . LYS B 1 26 ? 29.219 -3.508 -10.688 1 88.69 26 LYS B N 1
ATOM 3859 C CA . LYS B 1 26 ? 28.766 -4.547 -9.766 1 88.69 26 LYS B CA 1
ATOM 3860 C C . LYS B 1 26 ? 29.922 -5.176 -9.016 1 88.69 26 LYS B C 1
ATOM 3862 O O . LYS B 1 26 ? 29.828 -5.434 -7.816 1 88.69 26 LYS B O 1
ATOM 3867 N N . ARG B 1 27 ? 30.969 -5.402 -9.742 1 87.5 27 ARG B N 1
ATOM 3868 C CA . ARG B 1 27 ? 32.156 -5.965 -9.117 1 87.5 27 ARG B CA 1
ATOM 3869 C C . ARG B 1 27 ? 32.75 -5.008 -8.078 1 87.5 27 ARG B C 1
ATOM 3871 O O . ARG B 1 27 ? 33.156 -5.43 -7.004 1 87.5 27 ARG B O 1
ATOM 3878 N N . LEU B 1 28 ? 32.719 -3.82 -8.484 1 90.88 28 LEU B N 1
ATOM 3879 C CA . LEU B 1 28 ? 33.219 -2.799 -7.555 1 90.88 28 LEU B CA 1
ATOM 3880 C C . LEU B 1 28 ? 32.344 -2.744 -6.312 1 90.88 28 LEU B C 1
ATOM 3882 O O . LEU B 1 28 ? 32.844 -2.709 -5.188 1 90.88 28 LEU B O 1
ATOM 3886 N N . ALA B 1 29 ? 31 -2.732 -6.527 1 91.75 29 ALA B N 1
ATOM 3887 C CA . ALA B 1 29 ? 30.062 -2.723 -5.406 1 91.75 29 ALA B CA 1
ATOM 3888 C C . ALA B 1 29 ? 30.281 -3.928 -4.496 1 91.75 29 ALA B C 1
ATOM 3890 O O . ALA B 1 29 ? 30.281 -3.795 -3.27 1 91.75 29 ALA B O 1
ATOM 3891 N N . GLN B 1 30 ? 30.516 -5.02 -5.086 1 87.88 30 GLN B N 1
ATOM 3892 C CA . GLN B 1 30 ? 30.734 -6.246 -4.324 1 87.88 30 GLN B CA 1
ATOM 3893 C C . GLN B 1 30 ? 32.031 -6.152 -3.502 1 87.88 30 GLN B C 1
ATOM 3895 O O . GLN B 1 30 ? 32.062 -6.598 -2.354 1 87.88 30 GLN B O 1
ATOM 3900 N N . GLY B 1 31 ? 33 -5.703 -4.102 1 88.88 31 GLY B N 1
ATOM 3901 C CA . GLY B 1 31 ? 34.25 -5.523 -3.391 1 88.88 31 GLY B CA 1
ATOM 3902 C C . GLY B 1 31 ? 34.156 -4.613 -2.184 1 88.88 31 GLY B C 1
ATOM 3903 O O . GLY B 1 31 ? 34.656 -4.93 -1.107 1 88.88 31 GLY B O 1
ATOM 3904 N N . ILE B 1 32 ? 33.469 -3.545 -2.389 1 90.88 32 ILE B N 1
ATOM 3905 C CA . ILE B 1 32 ? 33.281 -2.602 -1.293 1 90.88 32 ILE B CA 1
ATOM 3906 C C . ILE B 1 32 ? 32.375 -3.232 -0.224 1 90.88 32 ILE B C 1
ATOM 3908 O O . ILE B 1 32 ? 32.656 -3.113 0.972 1 90.88 32 ILE B O 1
ATOM 3912 N N . GLU B 1 33 ? 31.359 -3.861 -0.667 1 90.5 33 GLU B N 1
ATOM 3913 C CA . GLU B 1 33 ? 30.453 -4.555 0.25 1 90.5 33 GLU B CA 1
ATOM 3914 C C . GLU B 1 33 ? 31.219 -5.547 1.125 1 90.5 33 GLU B C 1
ATOM 3916 O O . GLU B 1 33 ? 31.016 -5.59 2.34 1 90.5 33 GLU B O 1
ATOM 3921 N N . GLU B 1 34 ? 32.031 -6.34 0.527 1 87.44 34 GLU B N 1
ATOM 3922 C CA . GLU B 1 34 ? 32.812 -7.324 1.256 1 87.44 34 GLU B CA 1
ATOM 3923 C C . GLU B 1 34 ? 33.75 -6.648 2.264 1 87.44 34 GLU B C 1
ATOM 3925 O O . GLU B 1 34 ? 33.938 -7.16 3.367 1 87.44 34 GLU B O 1
ATOM 3930 N N . SER B 1 35 ? 34.25 -5.531 1.854 1 89.12 35 SER B N 1
ATOM 3931 C CA . SER B 1 35 ? 35.125 -4.785 2.732 1 89.12 35 SER B CA 1
ATOM 3932 C C . SER B 1 35 ? 34.375 -4.223 3.934 1 89.12 35 SER B C 1
ATOM 3934 O O . SER B 1 35 ? 34.938 -4.129 5.031 1 89.12 35 SER B O 1
ATOM 3936 N N . ILE B 1 36 ? 33.188 -3.877 3.74 1 88.69 36 ILE B N 1
ATOM 3937 C CA . ILE B 1 36 ? 32.344 -3.385 4.832 1 88.69 36 ILE B CA 1
ATOM 3938 C C . ILE B 1 36 ? 31.969 -4.539 5.762 1 88.69 36 ILE B C 1
ATOM 3940 O O . ILE B 1 36 ? 32.094 -4.426 6.984 1 88.69 36 ILE B O 1
ATOM 3944 N N . ARG B 1 37 ? 31.656 -5.645 5.215 1 84.75 37 ARG B N 1
ATOM 3945 C CA . ARG B 1 37 ? 31.188 -6.793 5.977 1 84.75 37 ARG B CA 1
ATOM 3946 C C . ARG B 1 37 ? 32.312 -7.426 6.781 1 84.75 37 ARG B C 1
ATOM 3948 O O . ARG B 1 37 ? 32.094 -7.902 7.898 1 84.75 37 ARG B O 1
ATOM 3955 N N . ASN B 1 38 ? 33.5 -7.402 6.211 1 85.5 38 ASN B N 1
ATOM 3956 C CA . ASN B 1 38 ? 34.625 -8.023 6.875 1 85.5 38 ASN B CA 1
ATOM 3957 C C . ASN B 1 38 ? 35.344 -7.051 7.824 1 85.5 38 ASN B C 1
ATOM 3959 O O . ASN B 1 38 ? 36.312 -7.402 8.461 1 85.5 38 ASN B O 1
ATOM 3963 N N . GLY B 1 39 ? 34.844 -5.844 7.836 1 85.38 39 GLY B N 1
ATOM 3964 C CA . GLY B 1 39 ? 35.344 -4.883 8.812 1 85.38 39 GLY B CA 1
ATOM 3965 C C . GLY B 1 39 ? 36.531 -4.07 8.32 1 85.38 39 GLY B C 1
ATOM 3966 O O . GLY B 1 39 ? 37.062 -3.244 9.055 1 85.38 39 GLY B O 1
ATOM 3967 N N . VAL B 1 40 ? 36.906 -4.328 7.117 1 85.19 40 VAL B N 1
ATOM 3968 C CA . VAL B 1 40 ? 38 -3.529 6.543 1 85.19 40 VAL B CA 1
ATOM 3969 C C . VAL B 1 40 ? 37.562 -2.062 6.48 1 85.19 40 VAL B C 1
ATOM 3971 O O . VAL B 1 40 ? 38.344 -1.174 6.855 1 85.19 40 VAL B O 1
ATOM 3974 N N . LEU B 1 41 ? 36.406 -1.887 5.977 1 88.94 41 LEU B N 1
ATOM 3975 C CA . LEU B 1 41 ? 35.781 -0.564 6.043 1 88.94 41 LEU B CA 1
ATOM 3976 C C . LEU B 1 41 ? 34.875 -0.446 7.262 1 88.94 41 LEU B C 1
ATOM 3978 O O . LEU B 1 41 ? 33.844 -1.129 7.344 1 88.94 41 LEU B O 1
ATOM 3982 N N . ARG B 1 42 ? 35.25 0.338 8.148 1 86.88 42 ARG B N 1
ATOM 3983 C CA . ARG B 1 42 ? 34.531 0.488 9.391 1 86.88 42 ARG B CA 1
ATOM 3984 C C . ARG B 1 42 ? 33.25 1.324 9.188 1 86.88 42 ARG B C 1
ATOM 3986 O O . ARG B 1 42 ? 33.188 2.129 8.258 1 86.88 42 ARG B O 1
ATOM 3993 N N . GLN B 1 43 ? 32.375 1.102 10.086 1 87.44 43 GLN B N 1
ATOM 3994 C CA . GLN B 1 43 ? 31.172 1.911 10.078 1 87.44 43 GLN B CA 1
ATOM 3995 C C . GLN B 1 43 ? 31.5 3.391 10.25 1 87.44 43 GLN B C 1
ATOM 3997 O O . GLN B 1 43 ? 32.375 3.75 11.039 1 87.44 43 GLN B O 1
ATOM 4002 N N . GLY B 1 44 ? 30.875 4.18 9.477 1 87.19 44 GLY B N 1
ATOM 4003 C CA . GLY B 1 44 ? 31.031 5.617 9.617 1 87.19 44 GLY B CA 1
ATOM 4004 C C . GLY B 1 44 ? 32.156 6.191 8.766 1 87.19 44 GLY B C 1
ATOM 4005 O O . GLY B 1 44 ? 32.25 7.41 8.609 1 87.19 44 GLY B O 1
ATOM 4006 N N . VAL B 1 45 ? 32.969 5.332 8.156 1 88.12 45 VAL B N 1
ATOM 4007 C CA . VAL B 1 45 ? 34.094 5.805 7.363 1 88.12 45 VAL B CA 1
ATOM 4008 C C . VAL B 1 45 ? 33.594 6.453 6.074 1 88.12 45 VAL B C 1
ATOM 4010 O O . VAL B 1 45 ? 32.625 5.988 5.48 1 88.12 45 VAL B O 1
ATOM 4013 N N . LYS B 1 46 ? 34.25 7.508 5.695 1 91.12 46 LYS B N 1
ATOM 4014 C CA . LYS B 1 46 ? 33.938 8.195 4.445 1 91.12 46 LYS B CA 1
ATOM 4015 C C . LYS B 1 46 ? 34.594 7.484 3.258 1 91.12 46 LYS B C 1
ATOM 4017 O O . LYS B 1 46 ? 35.812 7.227 3.262 1 91.12 46 LYS B O 1
ATOM 4022 N N . LEU B 1 47 ? 33.812 7.141 2.281 1 92.25 47 LEU B N 1
ATOM 4023 C CA . LEU B 1 47 ? 34.312 6.547 1.056 1 92.25 47 LEU B CA 1
ATOM 4024 C C . LEU B 1 47 ? 34.938 7.609 0.16 1 92.25 47 LEU B C 1
ATOM 4026 O O . LEU B 1 47 ? 34.594 8.789 0.248 1 92.25 47 LEU B O 1
ATOM 4030 N N . PRO B 1 48 ? 35.812 7.246 -0.696 1 90.31 48 PRO B N 1
ATOM 4031 C CA . PRO B 1 48 ? 36.438 8.234 -1.593 1 90.31 48 PRO B CA 1
ATOM 4032 C C . PRO B 1 48 ? 35.406 8.875 -2.537 1 90.31 48 PRO B C 1
ATOM 4034 O O . PRO B 1 48 ? 34.438 8.227 -2.926 1 90.31 48 PRO B O 1
ATOM 4037 N N . PRO B 1 49 ? 35.719 10.164 -2.834 1 90.75 49 PRO B N 1
ATOM 4038 C CA . PRO B 1 49 ? 34.875 10.773 -3.865 1 90.75 49 PRO B CA 1
ATOM 4039 C C . PRO B 1 49 ? 34.875 9.992 -5.176 1 90.75 49 PRO B C 1
ATOM 4041 O O . PRO B 1 49 ? 35.875 9.336 -5.5 1 90.75 49 PRO B O 1
ATOM 4044 N N . HIS B 1 50 ? 33.844 10.117 -5.922 1 91.5 50 HIS B N 1
ATOM 4045 C CA . HIS B 1 50 ? 33.594 9.32 -7.125 1 91.5 50 HIS B CA 1
ATOM 4046 C C . HIS B 1 50 ? 34.781 9.453 -8.102 1 91.5 50 HIS B C 1
ATOM 4048 O O . HIS B 1 50 ? 35.312 8.445 -8.578 1 91.5 50 HIS B O 1
ATOM 4054 N N . ARG B 1 51 ? 35.25 10.672 -8.328 1 90.12 51 ARG B N 1
ATOM 4055 C CA . ARG B 1 51 ? 36.281 10.922 -9.32 1 90.12 51 ARG B CA 1
ATOM 4056 C C . ARG B 1 51 ? 37.625 10.367 -8.867 1 90.12 51 ARG B C 1
ATOM 4058 O O . ARG B 1 51 ? 38.375 9.82 -9.664 1 90.12 51 ARG B O 1
ATOM 4065 N N . ILE B 1 52 ? 37.906 10.445 -7.641 1 89.75 52 ILE B N 1
ATOM 4066 C CA . ILE B 1 52 ? 39.156 9.969 -7.094 1 89.75 52 ILE B CA 1
ATOM 4067 C C . ILE B 1 52 ? 39.219 8.445 -7.176 1 89.75 52 ILE B C 1
ATOM 4069 O O . ILE B 1 52 ? 40.219 7.875 -7.613 1 89.75 52 ILE B O 1
ATOM 4073 N N . LEU B 1 53 ? 38.156 7.852 -6.734 1 91.06 53 LEU B N 1
ATOM 4074 C CA . LEU B 1 53 ? 38.125 6.395 -6.781 1 91.06 53 LEU B CA 1
ATOM 4075 C C . LEU B 1 53 ? 38.188 5.891 -8.219 1 91.06 53 LEU B C 1
ATOM 4077 O O . LEU B 1 53 ? 38.844 4.887 -8.508 1 91.06 53 LEU B O 1
ATOM 4081 N N . ALA B 1 54 ? 37.469 6.586 -9.109 1 92.31 54 ALA B N 1
ATOM 4082 C CA . ALA B 1 54 ? 37.5 6.238 -10.523 1 92.31 54 ALA B CA 1
ATOM 4083 C C . ALA B 1 54 ? 38.906 6.266 -11.078 1 92.31 54 ALA B C 1
ATOM 4085 O O . ALA B 1 54 ? 39.344 5.336 -11.766 1 92.31 54 ALA B O 1
ATOM 4086 N N . ASP B 1 55 ? 39.594 7.254 -10.719 1 89.12 55 ASP B N 1
ATOM 4087 C CA . ASP B 1 55 ? 40.969 7.414 -11.172 1 89.12 55 ASP B CA 1
ATOM 4088 C C . ASP B 1 55 ? 41.875 6.312 -10.617 1 89.12 55 ASP B C 1
ATOM 4090 O O . ASP B 1 55 ? 42.688 5.75 -11.336 1 89.12 55 ASP B O 1
ATOM 4094 N N . LYS B 1 56 ? 41.688 5.992 -9.461 1 87.5 56 LYS B N 1
ATOM 4095 C CA . LYS B 1 56 ? 42.531 4.996 -8.789 1 87.5 56 LYS B CA 1
ATOM 4096 C C . LYS B 1 56 ? 42.312 3.605 -9.375 1 87.5 56 LYS B C 1
ATOM 4098 O O . LYS B 1 56 ? 43.219 2.789 -9.43 1 87.5 56 LYS B O 1
ATOM 4103 N N . LEU B 1 57 ? 41.094 3.379 -9.758 1 89.69 57 LEU B N 1
ATOM 4104 C CA . LEU B 1 57 ? 40.719 2.035 -10.203 1 89.69 57 LEU B CA 1
ATOM 4105 C C . LEU B 1 57 ? 40.75 1.936 -11.719 1 89.69 57 LEU B C 1
ATOM 4107 O O . LEU B 1 57 ? 40.594 0.846 -12.281 1 89.69 57 LEU B O 1
ATOM 4111 N N . GLY B 1 58 ? 40.906 3.082 -12.398 1 88.81 58 GLY B N 1
ATOM 4112 C CA . GLY B 1 58 ? 40.906 3.084 -13.852 1 88.81 58 GLY B CA 1
ATOM 4113 C C . GLY B 1 58 ? 39.531 2.816 -14.453 1 88.81 58 GLY B C 1
ATOM 4114 O O . GLY B 1 58 ? 39.406 2.059 -15.422 1 88.81 58 GLY B O 1
ATOM 4115 N N . VAL B 1 59 ? 38.5 3.26 -13.781 1 92 59 VAL B N 1
ATOM 4116 C CA . VAL B 1 59 ? 37.156 3.135 -14.289 1 92 59 VAL B CA 1
ATOM 4117 C C . VAL B 1 59 ? 36.531 4.52 -14.43 1 92 59 VAL B C 1
ATOM 4119 O O . VAL B 1 59 ? 37.156 5.527 -14.094 1 92 59 VAL B O 1
ATOM 4122 N N . THR B 1 60 ? 35.406 4.578 -15.055 1 92.69 60 THR B N 1
ATOM 4123 C CA . THR B 1 60 ? 34.719 5.855 -15.242 1 92.69 60 THR B CA 1
ATOM 4124 C C . THR B 1 60 ? 34.031 6.293 -13.953 1 92.69 60 THR B C 1
ATOM 4126 O O . THR B 1 60 ? 33.719 5.465 -13.102 1 92.69 60 THR B O 1
ATOM 4129 N N . ALA B 1 61 ? 33.844 7.559 -13.859 1 92.25 61 ALA B N 1
ATOM 4130 C CA . ALA B 1 61 ? 33.094 8.102 -12.727 1 92.25 61 ALA B CA 1
ATOM 4131 C C . ALA B 1 61 ? 31.703 7.512 -12.672 1 92.25 61 ALA B C 1
ATOM 4133 O O . ALA B 1 61 ? 31.141 7.324 -11.594 1 92.25 61 ALA B O 1
ATOM 4134 N N . GLY B 1 62 ? 31.188 7.223 -13.797 1 91.81 62 GLY B N 1
ATOM 4135 C CA . GLY B 1 62 ? 29.875 6.602 -13.875 1 91.81 62 GLY B CA 1
ATOM 4136 C C . GLY B 1 62 ? 29.828 5.223 -13.25 1 91.81 62 GLY B C 1
ATOM 4137 O O . GLY B 1 62 ? 28.844 4.863 -12.602 1 91.81 62 GLY B O 1
ATOM 4138 N N . THR B 1 63 ? 30.891 4.555 -13.422 1 91.75 63 THR B N 1
ATOM 4139 C CA . THR B 1 63 ? 31 3.227 -12.836 1 91.75 63 THR B CA 1
ATOM 4140 C C . THR B 1 63 ? 31 3.309 -11.312 1 91.75 63 THR B C 1
ATOM 4142 O O . THR B 1 63 ? 30.297 2.541 -10.641 1 91.75 63 THR B O 1
ATOM 4145 N N . VAL B 1 64 ? 31.703 4.238 -10.82 1 92.81 64 VAL B N 1
ATOM 4146 C CA . VAL B 1 64 ? 31.781 4.422 -9.375 1 92.81 64 VAL B CA 1
ATOM 4147 C C . VAL B 1 64 ? 30.422 4.891 -8.852 1 92.81 64 VAL B C 1
ATOM 4149 O O . VAL B 1 64 ? 29.938 4.395 -7.828 1 92.81 64 VAL B O 1
ATOM 4152 N N . SER B 1 65 ? 29.812 5.754 -9.602 1 92.5 65 SER B N 1
ATOM 4153 C CA . SER B 1 65 ? 28.5 6.258 -9.211 1 92.5 65 SER B CA 1
ATOM 4154 C C . SER B 1 65 ? 27.484 5.133 -9.125 1 92.5 65 SER B C 1
ATOM 4156 O O . SER B 1 65 ? 26.719 5.051 -8.156 1 92.5 65 SER B O 1
ATOM 4158 N N . ARG B 1 66 ? 27.531 4.297 -10.039 1 91.19 66 ARG B N 1
ATOM 4159 C CA . ARG B 1 66 ? 26.609 3.168 -10.062 1 91.19 66 ARG B CA 1
ATOM 4160 C C . ARG B 1 66 ? 26.906 2.199 -8.922 1 91.19 66 ARG B C 1
ATOM 4162 O O . ARG B 1 66 ? 25.984 1.663 -8.305 1 91.19 66 ARG B O 1
ATOM 4169 N N . ALA B 1 67 ? 28.109 2.014 -8.648 1 92.31 67 ALA B N 1
ATOM 4170 C CA . ALA B 1 67 ? 28.5 1.126 -7.551 1 92.31 67 ALA B CA 1
ATOM 4171 C C . ALA B 1 67 ? 28.016 1.676 -6.211 1 92.31 67 ALA B C 1
ATOM 4173 O O . ALA B 1 67 ? 27.453 0.943 -5.398 1 92.31 67 ALA B O 1
ATOM 4174 N N . TYR B 1 68 ? 28.281 2.949 -6.051 1 92.31 68 TYR B N 1
ATOM 4175 C CA . TYR B 1 68 ? 27.828 3.59 -4.82 1 92.31 68 TYR B CA 1
ATOM 4176 C C . TYR B 1 68 ? 26.312 3.545 -4.715 1 92.31 68 TYR B C 1
ATOM 4178 O O . TYR B 1 68 ? 25.766 3.355 -3.627 1 92.31 68 TYR B O 1
ATOM 4186 N N . GLY B 1 69 ? 25.656 3.666 -5.875 1 90.44 69 GLY B N 1
ATOM 4187 C CA . GLY B 1 69 ? 24.203 3.547 -5.906 1 90.44 69 GLY B CA 1
ATOM 4188 C C . GLY B 1 69 ? 23.703 2.182 -5.469 1 90.44 69 GLY B C 1
ATOM 4189 O O . GLY B 1 69 ? 22.734 2.078 -4.727 1 90.44 69 GLY B O 1
ATOM 4190 N N . GLU B 1 70 ? 24.422 1.229 -5.902 1 90.88 70 GLU B N 1
ATOM 4191 C CA . GLU B 1 70 ? 24.078 -0.135 -5.508 1 90.88 70 GLU B CA 1
ATOM 4192 C C . GLU B 1 70 ? 24.25 -0.331 -4.004 1 90.88 70 GLU B C 1
ATOM 4194 O O . GLU B 1 70 ? 23.406 -0.961 -3.357 1 90.88 70 GLU B O 1
ATOM 4199 N N . LEU B 1 71 ? 25.328 0.148 -3.469 1 91.56 71 LEU B N 1
ATOM 4200 C CA . LEU B 1 71 ? 25.609 0.009 -2.045 1 91.56 71 LEU B CA 1
ATOM 4201 C C . LEU B 1 71 ? 24.594 0.763 -1.207 1 91.56 71 LEU B C 1
ATOM 4203 O O . LEU B 1 71 ? 24.203 0.302 -0.131 1 91.56 71 LEU B O 1
ATOM 4207 N N . GLU B 1 72 ? 24.156 1.871 -1.757 1 89.75 72 GLU B N 1
ATOM 4208 C CA . GLU B 1 72 ? 23.125 2.645 -1.082 1 89.75 72 GLU B CA 1
ATOM 4209 C C . GLU B 1 72 ? 21.797 1.898 -1.075 1 89.75 72 GLU B C 1
ATOM 4211 O O . GLU B 1 72 ? 21.094 1.875 -0.06 1 89.75 72 GLU B O 1
ATOM 4216 N N . ARG B 1 73 ? 21.516 1.278 -2.113 1 87.94 73 ARG B N 1
ATOM 4217 C CA . ARG B 1 73 ? 20.312 0.47 -2.236 1 87.94 73 ARG B CA 1
ATOM 4218 C C . ARG B 1 73 ? 20.297 -0.659 -1.212 1 87.94 73 ARG B C 1
ATOM 4220 O O . ARG B 1 73 ? 19.266 -0.954 -0.615 1 87.94 73 ARG B O 1
ATOM 4227 N N . MET B 1 74 ? 21.5 -1.17 -1.003 1 89.06 74 MET B N 1
ATOM 4228 C CA . MET B 1 74 ? 21.641 -2.293 -0.079 1 89.06 74 MET B CA 1
ATOM 4229 C C . MET B 1 74 ? 21.656 -1.808 1.367 1 89.06 74 MET B C 1
ATOM 4231 O O . MET B 1 74 ? 21.703 -2.615 2.297 1 89.06 74 MET B O 1
ATOM 4235 N N . GLY B 1 75 ? 21.672 -0.483 1.526 1 86.44 75 GLY B N 1
ATOM 4236 C CA . GLY B 1 75 ? 21.672 0.101 2.857 1 86.44 75 GLY B CA 1
ATOM 4237 C C . GLY B 1 75 ? 23.047 0.089 3.516 1 86.44 75 GLY B C 1
ATOM 4238 O O . GLY B 1 75 ? 23.156 0.182 4.738 1 86.44 75 GLY B O 1
ATOM 4239 N N . LEU B 1 76 ? 24.109 -0.024 2.789 1 90.12 76 LEU B N 1
ATOM 4240 C CA . LEU B 1 76 ? 25.453 -0.179 3.346 1 90.12 76 LEU B CA 1
ATOM 4241 C C . LEU B 1 76 ? 26.156 1.167 3.436 1 90.12 76 LEU B C 1
ATOM 4243 O O . LEU B 1 76 ? 27.078 1.336 4.238 1 90.12 76 LEU B O 1
ATOM 4247 N N . VAL B 1 77 ? 25.703 2.1 2.514 1 90.56 77 VAL B N 1
ATOM 4248 C CA . VAL B 1 77 ? 26.312 3.422 2.512 1 90.56 77 VAL B CA 1
ATOM 4249 C C . VAL B 1 77 ? 25.234 4.5 2.459 1 90.56 77 VAL B C 1
ATOM 4251 O O . VAL B 1 77 ? 24.062 4.203 2.209 1 90.56 77 VAL B O 1
ATOM 4254 N N . GLU B 1 78 ? 25.547 5.688 2.793 1 88.56 78 GLU B N 1
ATOM 4255 C CA . GLU B 1 78 ? 24.641 6.832 2.74 1 88.56 78 GLU B CA 1
ATOM 4256 C C . GLU B 1 78 ? 25.344 8.062 2.172 1 88.56 78 GLU B C 1
ATOM 4258 O O . GLU B 1 78 ? 26.453 8.391 2.586 1 88.56 78 GLU B O 1
ATOM 4263 N N . ALA B 1 79 ? 24.719 8.617 1.175 1 87 79 ALA B N 1
ATOM 4264 C CA . ALA B 1 79 ? 25.234 9.867 0.625 1 87 79 ALA B CA 1
ATOM 4265 C C . ALA B 1 79 ? 24.75 11.062 1.44 1 87 79 ALA B C 1
ATOM 4267 O O . ALA B 1 79 ? 23.562 11.148 1.783 1 87 79 ALA B O 1
ATOM 4268 N N . ARG B 1 80 ? 25.609 11.898 1.851 1 81.31 80 ARG B N 1
ATOM 4269 C CA . ARG B 1 80 ? 25.297 13.141 2.549 1 81.31 80 ARG B CA 1
ATOM 4270 C C . ARG B 1 80 ? 25.594 14.352 1.673 1 81.31 80 ARG B C 1
ATOM 4272 O O . ARG B 1 80 ? 26.75 14.555 1.267 1 81.31 80 ARG B O 1
ATOM 4279 N N . VAL B 1 81 ? 24.578 15.047 1.393 1 74.19 81 VAL B N 1
ATOM 4280 C CA . VAL B 1 81 ? 24.688 16.188 0.482 1 74.19 81 VAL B CA 1
ATOM 4281 C C . VAL B 1 81 ? 25.781 17.141 0.964 1 74.19 81 VAL B C 1
ATOM 4283 O O . VAL B 1 81 ? 25.797 17.547 2.129 1 74.19 81 VAL B O 1
ATOM 4286 N N . GLY B 1 82 ? 26.594 17.438 0.112 1 77.56 82 GLY B N 1
ATOM 4287 C CA . GLY B 1 82 ? 27.641 18.391 0.382 1 77.56 82 GLY B CA 1
ATOM 4288 C C . GLY B 1 82 ? 28.797 17.797 1.174 1 77.56 82 GLY B C 1
ATOM 4289 O O . GLY B 1 82 ? 29.797 18.484 1.43 1 77.56 82 GLY B O 1
ATOM 4290 N N . ASP B 1 83 ? 28.734 16.562 1.586 1 82.81 83 ASP B N 1
ATOM 4291 C CA . ASP B 1 83 ? 29.766 15.977 2.439 1 82.81 83 ASP B CA 1
ATOM 4292 C C . ASP B 1 83 ? 30.406 14.766 1.774 1 82.81 83 ASP B C 1
ATOM 4294 O O . ASP B 1 83 ? 31.625 14.719 1.616 1 82.81 83 ASP B O 1
ATOM 4298 N N . GLY B 1 84 ? 29.594 13.875 1.273 1 89.44 84 GLY B N 1
ATOM 4299 C CA . GLY B 1 84 ? 30.125 12.688 0.622 1 89.44 84 GLY B CA 1
ATOM 4300 C C . GLY B 1 84 ? 29.344 11.422 0.951 1 89.44 84 GLY B C 1
ATOM 4301 O O . GLY B 1 84 ? 28.203 11.492 1.421 1 89.44 84 GLY B O 1
ATOM 4302 N N . THR B 1 85 ? 29.938 10.234 0.6 1 91.5 85 THR B N 1
ATOM 4303 C CA . THR B 1 85 ? 29.312 8.938 0.837 1 91.5 85 THR B CA 1
ATOM 4304 C C . THR B 1 85 ? 30 8.211 1.99 1 91.5 85 THR B C 1
ATOM 4306 O O . THR B 1 85 ? 31.219 8.133 2.039 1 91.5 85 THR B O 1
ATOM 4309 N N . PHE B 1 86 ? 29.234 7.691 2.979 1 92.06 86 PHE B N 1
ATOM 4310 C CA . PHE B 1 86 ? 29.766 7.074 4.191 1 92.06 86 PHE B CA 1
ATOM 4311 C C . PHE B 1 86 ? 29.234 5.652 4.348 1 92.06 86 PHE B C 1
ATOM 4313 O O . PHE B 1 86 ? 28.109 5.359 3.951 1 92.06 86 PHE B O 1
ATOM 4320 N N . VAL B 1 87 ? 30.062 4.816 4.922 1 91.56 87 VAL B N 1
ATOM 4321 C CA . VAL B 1 87 ? 29.562 3.514 5.352 1 91.56 87 VAL B CA 1
ATOM 4322 C C . VAL B 1 87 ? 28.578 3.688 6.504 1 91.56 87 VAL B C 1
ATOM 4324 O O . VAL B 1 87 ? 28.875 4.371 7.488 1 91.56 87 VAL B O 1
ATOM 4327 N N . ARG B 1 88 ? 27.422 3.102 6.363 1 86.62 88 ARG B N 1
ATOM 4328 C CA . ARG B 1 88 ? 26.344 3.311 7.324 1 86.62 88 ARG B CA 1
ATOM 4329 C C . ARG B 1 88 ? 26.672 2.676 8.672 1 86.62 88 ARG B C 1
ATOM 4331 O O . ARG B 1 88 ? 27.25 1.589 8.727 1 86.62 88 ARG B O 1
ATOM 4338 N N . ASN B 1 89 ? 26.266 3.396 9.742 1 74.75 89 ASN B N 1
ATOM 4339 C CA . ASN B 1 89 ? 26.344 2.84 11.086 1 74.75 89 ASN B CA 1
ATOM 4340 C C . ASN B 1 89 ? 25.125 1.986 11.414 1 74.75 89 ASN B C 1
ATOM 4342 O O . ASN B 1 89 ? 23.984 2.422 11.219 1 74.75 89 ASN B O 1
ATOM 4346 N N . ARG B 1 90 ? 25.234 0.673 11.539 1 59.53 90 ARG B N 1
ATOM 4347 C CA . ARG B 1 90 ? 24.109 -0.225 11.812 1 59.53 90 ARG B CA 1
ATOM 4348 C C . ARG B 1 90 ? 23.203 0.349 12.898 1 59.53 90 ARG B C 1
ATOM 4350 O O . ARG B 1 90 ? 21.984 0.159 12.859 1 59.53 90 ARG B O 1
ATOM 4357 N N . GLY B 1 91 ? 23.719 0.934 13.961 1 50.16 91 GLY B N 1
ATOM 4358 C CA . GLY B 1 91 ? 22.938 1.397 15.109 1 50.16 91 GLY B CA 1
ATOM 4359 C C . GLY B 1 91 ? 22.312 2.756 14.883 1 50.16 91 GLY B C 1
ATOM 4360 O O . GLY B 1 91 ? 21.438 3.168 15.648 1 50.16 91 GLY B O 1
ATOM 4361 N N . ARG B 1 92 ? 22.781 3.533 14.125 1 45.62 92 ARG B N 1
ATOM 4362 C CA . ARG B 1 92 ? 22.266 4.895 14.031 1 45.62 92 ARG B CA 1
ATOM 4363 C C . ARG B 1 92 ? 21.266 5.023 12.891 1 45.62 92 ARG B C 1
ATOM 4365 O O . ARG B 1 92 ? 21.625 4.887 11.719 1 45.62 92 ARG B O 1
ATOM 4372 N N . GLU B 1 93 ? 20.047 4.609 13.039 1 43.62 93 GLU B N 1
ATOM 4373 C CA . GLU B 1 93 ? 18.953 4.918 12.109 1 43.62 93 GLU B CA 1
ATOM 4374 C C . GLU B 1 93 ? 19 6.383 11.68 1 43.62 93 GLU B C 1
ATOM 4376 O O . GLU B 1 93 ? 19.172 7.273 12.516 1 43.62 93 GLU B O 1
ATOM 4381 N N . ARG B 1 94 ? 19.375 6.863 10.547 1 43.84 94 ARG B N 1
ATOM 4382 C CA . ARG B 1 94 ? 19.422 8.258 10.109 1 43.84 94 ARG B CA 1
ATOM 4383 C C . ARG B 1 94 ? 18.078 8.945 10.305 1 43.84 94 ARG B C 1
ATOM 4385 O O . ARG B 1 94 ? 17.047 8.398 9.93 1 43.84 94 ARG B O 1
ATOM 4392 N N . ALA B 1 95 ? 18.125 10.07 10.836 1 40.97 95 ALA B N 1
ATOM 4393 C CA . ALA B 1 95 ? 17.078 11.078 10.953 1 40.97 95 ALA B CA 1
ATOM 4394 C C . ALA B 1 95 ? 16.406 11.336 9.609 1 40.97 95 ALA B C 1
ATOM 4396 O O . ALA B 1 95 ? 15.195 11.508 9.531 1 40.97 95 ALA B O 1
ATOM 4397 N N . ARG B 1 96 ? 17.312 11.391 8.562 1 42.41 96 ARG B N 1
ATOM 4398 C CA . ARG B 1 96 ? 16.781 11.906 7.309 1 42.41 96 ARG B CA 1
ATOM 4399 C C . ARG B 1 96 ? 15.906 10.867 6.617 1 42.41 96 ARG B C 1
ATOM 4401 O O . ARG B 1 96 ? 14.93 11.211 5.953 1 42.41 96 ARG B O 1
ATOM 4408 N N . GLU B 1 97 ? 16.484 9.57 6.512 1 42 97 GLU B N 1
ATOM 4409 C CA . GLU B 1 97 ? 15.656 8.562 5.863 1 42 97 GLU B CA 1
ATOM 4410 C C . GLU B 1 97 ? 14.367 8.32 6.645 1 42 97 GLU B C 1
ATOM 4412 O O . GLU B 1 97 ? 13.398 7.781 6.105 1 42 97 GLU B O 1
ATOM 4417 N N . ALA B 1 98 ? 14.531 8.711 7.914 1 46.31 98 ALA B N 1
ATOM 4418 C CA . ALA B 1 98 ? 13.383 8.375 8.75 1 46.31 98 ALA B CA 1
ATOM 4419 C C . ALA B 1 98 ? 12.172 9.227 8.391 1 46.31 98 ALA B C 1
ATOM 4421 O O . ALA B 1 98 ? 11.031 8.828 8.633 1 46.31 98 ALA B O 1
ATOM 4422 N N . GLY B 1 99 ? 12.398 10.062 7.32 1 46.84 99 GLY B N 1
ATOM 4423 C CA . GLY B 1 99 ? 11.211 10.859 7.047 1 46.84 99 GLY B CA 1
ATOM 4424 C C . GLY B 1 99 ? 10.352 11.094 8.273 1 46.84 99 GLY B C 1
ATOM 4425 O O . GLY B 1 99 ? 10.836 11.008 9.406 1 46.84 99 GLY B O 1
ATOM 4426 N N . PHE B 1 100 ? 9.203 11.609 8.031 1 49.5 100 PHE B N 1
ATOM 4427 C CA . PHE B 1 100 ? 8.203 11.773 9.078 1 49.5 100 PHE B CA 1
ATOM 4428 C C . PHE B 1 100 ? 7.875 10.43 9.719 1 49.5 100 PHE B C 1
ATOM 4430 O O . PHE B 1 100 ? 7.512 9.477 9.031 1 49.5 100 PHE B O 1
ATOM 4437 N N . ARG B 1 101 ? 8.352 10.203 10.852 1 54.44 101 ARG B N 1
ATOM 4438 C CA . ARG B 1 101 ? 8.172 8.938 11.547 1 54.44 101 ARG B CA 1
ATOM 4439 C C . ARG B 1 101 ? 6.852 8.906 12.305 1 54.44 101 ARG B C 1
ATOM 4441 O O . ARG B 1 101 ? 6.395 9.938 12.805 1 54.44 101 ARG B O 1
ATOM 4448 N N . ASN B 1 102 ? 6.176 7.777 12.164 1 48.25 102 ASN B N 1
ATOM 4449 C CA . ASN B 1 102 ? 4.898 7.59 12.844 1 48.25 102 ASN B CA 1
ATOM 4450 C C . ASN B 1 102 ? 5.086 7.395 14.352 1 48.25 102 ASN B C 1
ATOM 4452 O O . ASN B 1 102 ? 4.148 7.582 15.125 1 48.25 102 ASN B O 1
ATOM 4456 N N . PHE B 1 103 ? 6.242 6.75 14.734 1 46.69 103 PHE B N 1
ATOM 4457 C CA . PHE B 1 103 ? 6.461 6.305 16.109 1 46.69 103 PHE B CA 1
ATOM 4458 C C . PHE B 1 103 ? 7.859 6.676 16.578 1 46.69 103 PHE B C 1
ATOM 4460 O O . PHE B 1 103 ? 8.828 6.555 15.82 1 46.69 103 PHE B O 1
ATOM 4467 N N . VAL B 1 104 ? 7.941 7.582 17.5 1 43.91 104 VAL B N 1
ATOM 4468 C CA . VAL B 1 104 ? 9.242 7.859 18.109 1 43.91 104 VAL B CA 1
ATOM 4469 C C . VAL B 1 104 ? 9.602 6.75 19.094 1 43.91 104 VAL B C 1
ATOM 4471 O O . VAL B 1 104 ? 8.875 6.52 20.062 1 43.91 104 VAL B O 1
ATOM 4474 N N . ASP B 1 105 ? 10.398 5.746 18.656 1 45.47 105 ASP B N 1
ATOM 4475 C CA . ASP B 1 105 ? 10.906 4.691 19.531 1 45.47 105 ASP B CA 1
ATOM 4476 C C . ASP B 1 105 ? 11.578 5.281 20.766 1 45.47 105 ASP B C 1
ATOM 4478 O O . ASP B 1 105 ? 12.281 4.574 21.5 1 45.47 105 ASP B O 1
ATOM 4482 N N . SER B 1 106 ? 11.648 6.543 20.844 1 45.09 106 SER B N 1
ATOM 4483 C CA . SER B 1 106 ? 12.477 6.973 21.969 1 45.09 106 SER B CA 1
ATOM 4484 C C . SER B 1 106 ? 11.898 6.52 23.297 1 45.09 106 SER B C 1
ATOM 4486 O O . SER B 1 106 ? 10.727 6.77 23.594 1 45.09 106 SER B O 1
ATOM 4488 N N . THR B 1 107 ? 12.398 5.449 23.781 1 45.44 107 THR B N 1
ATOM 4489 C CA . THR B 1 107 ? 12.242 5.016 25.156 1 45.44 107 THR B CA 1
ATOM 4490 C C . THR B 1 107 ? 12.133 6.215 26.094 1 45.44 107 THR B C 1
ATOM 4492 O O . THR B 1 107 ? 11.711 6.074 27.25 1 45.44 107 THR B O 1
ATOM 4495 N N . GLU B 1 108 ? 12.727 7.32 25.75 1 51.25 108 GLU B N 1
ATOM 4496 C CA . GLU B 1 108 ? 12.758 8.375 26.766 1 51.25 108 GLU B CA 1
ATOM 4497 C C . GLU B 1 108 ? 11.453 9.172 26.766 1 51.25 108 GLU B C 1
ATOM 4499 O O . GLU B 1 108 ? 10.812 9.328 25.719 1 51.25 108 GLU B O 1
ATOM 4504 N N . MET B 1 109 ? 10.742 9.203 27.906 1 60.09 109 MET B N 1
ATOM 4505 C CA . MET B 1 109 ? 9.516 9.875 28.328 1 60.09 109 MET B CA 1
ATOM 4506 C C . MET B 1 109 ? 9.438 11.281 27.75 1 60.09 109 MET B C 1
ATOM 4508 O O . MET B 1 109 ? 9.844 12.25 28.391 1 60.09 109 MET B O 1
ATOM 4512 N N . CYS B 1 110 ? 9.445 11.43 26.344 1 79.44 110 CYS B N 1
ATOM 4513 C CA . CYS B 1 110 ? 9.297 12.766 25.766 1 79.44 110 CYS B CA 1
ATOM 4514 C C . CYS B 1 110 ? 7.836 13.055 25.438 1 79.44 110 CYS B C 1
ATOM 4516 O O . CYS B 1 110 ? 7.066 12.141 25.141 1 79.44 110 CYS B O 1
ATOM 4518 N N . ASN B 1 111 ? 7.383 14.297 25.969 1 90.25 111 ASN B N 1
ATOM 4519 C CA . ASN B 1 111 ? 6.102 14.828 25.531 1 90.25 111 ASN B CA 1
ATOM 4520 C C . ASN B 1 111 ? 6.105 15.133 24.031 1 90.25 111 ASN B C 1
ATOM 4522 O O . ASN B 1 111 ? 6.625 16.172 23.609 1 90.25 111 ASN B O 1
ATOM 4526 N N . ASP B 1 112 ? 5.57 14.188 23.234 1 91.06 112 ASP B N 1
ATOM 4527 C CA . ASP B 1 112 ? 5.609 14.336 21.781 1 91.06 112 ASP B CA 1
ATOM 4528 C C . ASP B 1 112 ? 4.43 15.164 21.281 1 91.06 112 ASP B C 1
ATOM 4530 O O . ASP B 1 112 ? 3.342 14.633 21.047 1 91.06 112 ASP B O 1
ATOM 4534 N N . MET B 1 113 ? 4.691 16.438 21.062 1 94.38 113 MET B N 1
ATOM 4535 C CA . MET B 1 113 ? 3.67 17.344 20.531 1 94.38 113 MET B CA 1
ATOM 4536 C C . MET B 1 113 ? 3.889 17.625 19.062 1 94.38 113 MET B C 1
ATOM 4538 O O . MET B 1 113 ? 3.377 18.609 18.516 1 94.38 113 MET B O 1
ATOM 4542 N N . SER B 1 114 ? 4.723 16.766 18.406 1 92.75 114 SER B N 1
ATOM 4543 C CA . SER B 1 114 ? 5.102 16.969 17.016 1 92.75 114 SER B CA 1
ATOM 4544 C C . SER B 1 114 ? 4.074 16.375 16.062 1 92.75 114 SER B C 1
ATOM 4546 O O . SER B 1 114 ? 4.086 16.656 14.859 1 92.75 114 SER B O 1
ATOM 4548 N N . ARG B 1 115 ? 3.08 15.57 16.594 1 89.5 115 ARG B N 1
ATOM 4549 C CA . ARG B 1 115 ? 2.162 14.828 15.742 1 89.5 115 ARG B CA 1
ATOM 4550 C C . ARG B 1 115 ? 0.714 15.055 16.172 1 89.5 115 ARG B C 1
ATOM 4552 O O . ARG B 1 115 ? 0.434 15.289 17.344 1 89.5 115 ARG B O 1
ATOM 4559 N N . ASN B 1 116 ? -0.092 14.969 15.141 1 91.75 116 ASN B N 1
ATOM 4560 C CA . ASN B 1 116 ? -1.527 14.953 15.398 1 91.75 116 ASN B CA 1
ATOM 4561 C C . ASN B 1 116 ? -2.057 13.523 15.539 1 91.75 116 ASN B C 1
ATOM 4563 O O . ASN B 1 116 ? -1.779 12.672 14.695 1 91.75 116 ASN B O 1
ATOM 4567 N N . MET B 1 117 ? -2.691 13.297 16.594 1 90.62 117 MET B N 1
ATOM 4568 C CA . MET B 1 117 ? -3.354 12.023 16.828 1 90.62 117 MET B CA 1
ATOM 4569 C C . MET B 1 117 ? -4.762 12.234 17.375 1 90.62 117 MET B C 1
ATOM 4571 O O . MET B 1 117 ? -5.098 13.328 17.828 1 90.62 117 MET B O 1
ATOM 4575 N N . HIS B 1 118 ? -5.543 11.195 17.234 1 92.44 118 HIS B N 1
ATOM 4576 C CA . HIS B 1 118 ? -6.797 11.305 17.969 1 92.44 118 HIS B CA 1
ATOM 4577 C C . HIS B 1 118 ? -6.559 11.289 19.484 1 92.44 118 HIS B C 1
ATOM 4579 O O . HIS B 1 118 ? -5.613 10.656 19.953 1 92.44 118 HIS B O 1
ATOM 4585 N N . ILE B 1 119 ? -7.32 11.984 20.172 1 93.44 119 ILE B N 1
ATOM 4586 C CA . ILE B 1 119 ? -7.227 12.031 21.625 1 93.44 119 ILE B CA 1
ATOM 4587 C C . ILE B 1 119 ? -7.992 10.852 22.234 1 93.44 119 ILE B C 1
ATOM 4589 O O . ILE B 1 119 ? -9.203 10.727 22.031 1 93.44 119 ILE B O 1
ATOM 4593 N N . PRO B 1 120 ? -7.262 10.016 22.969 1 91.44 120 PRO B N 1
ATOM 4594 C CA . PRO B 1 120 ? -7.934 8.836 23.516 1 91.44 120 PRO B CA 1
ATOM 4595 C C . PRO B 1 120 ? -9.164 9.188 24.344 1 91.44 120 PRO B C 1
ATOM 4597 O O . PRO B 1 120 ? -9.117 10.117 25.156 1 91.44 120 PRO B O 1
ATOM 4600 N N . GLY B 1 121 ? -10.227 8.531 24.062 1 91.31 121 GLY B N 1
ATOM 4601 C CA . GLY B 1 121 ? -11.477 8.594 24.797 1 91.31 121 GLY B CA 1
ATOM 4602 C C . GLY B 1 121 ? -11.992 7.227 25.219 1 91.31 121 GLY B C 1
ATOM 4603 O O . GLY B 1 121 ? -11.266 6.453 25.844 1 91.31 121 GLY B O 1
ATOM 4604 N N . ASN B 1 122 ? -13.18 6.957 24.828 1 92.94 122 ASN B N 1
ATOM 4605 C CA . ASN B 1 122 ? -13.766 5.684 25.234 1 92.94 122 ASN B CA 1
ATOM 4606 C C . ASN B 1 122 ? -13.773 4.684 24.078 1 92.94 122 ASN B C 1
ATOM 4608 O O . ASN B 1 122 ? -14.539 3.719 24.094 1 92.94 122 ASN B O 1
ATOM 4612 N N . GLU B 1 123 ? -13 4.957 23.062 1 92.69 123 GLU B N 1
ATOM 4613 C CA . GLU B 1 123 ? -12.992 4.094 21.875 1 92.69 123 GLU B CA 1
ATOM 4614 C C . GLU B 1 123 ? -12.586 2.666 22.25 1 92.69 123 GLU B C 1
ATOM 4616 O O . GLU B 1 123 ? -13.023 1.708 21.609 1 92.69 123 GLU B O 1
ATOM 4621 N N . THR B 1 124 ? -11.805 2.486 23.281 1 94.19 124 THR B N 1
ATOM 4622 C CA . THR B 1 124 ? -11.367 1.161 23.703 1 94.19 124 THR B CA 1
ATOM 4623 C C . THR B 1 124 ? -12.547 0.35 24.234 1 94.19 124 THR B C 1
ATOM 4625 O O . THR B 1 124 ? -12.703 -0.825 23.891 1 94.19 124 THR B O 1
ATOM 4628 N N . GLU B 1 125 ? -13.297 0.993 25.062 1 96.06 125 GLU B N 1
ATOM 4629 C CA . GLU B 1 125 ? -14.5 0.341 25.578 1 96.06 125 GLU B CA 1
ATOM 4630 C C . GLU B 1 125 ? -15.477 -0.004 24.469 1 96.06 125 GLU B C 1
ATOM 4632 O O . GLU B 1 125 ? -16.094 -1.072 24.469 1 96.06 125 GLU B O 1
ATOM 4637 N N . LEU B 1 126 ? -15.617 0.895 23.594 1 96.5 126 LEU B N 1
ATOM 4638 C CA . LEU B 1 126 ? -16.516 0.685 22.453 1 96.5 126 LEU B CA 1
ATOM 4639 C C . LEU B 1 126 ? -16.016 -0.447 21.562 1 96.5 126 LEU B C 1
ATOM 4641 O O . LEU B 1 126 ? -16.812 -1.243 21.062 1 96.5 126 LEU B O 1
ATOM 4645 N N . LEU B 1 127 ? -14.703 -0.529 21.359 1 97.12 127 LEU B N 1
ATOM 4646 C CA . LEU B 1 127 ? -14.125 -1.642 20.625 1 97.12 127 LEU B CA 1
ATOM 4647 C C . LEU B 1 127 ? -14.375 -2.965 21.328 1 97.12 127 LEU B C 1
ATOM 4649 O O . LEU B 1 127 ? -14.719 -3.965 20.688 1 97.12 127 LEU B O 1
ATOM 4653 N N . SER B 1 128 ? -14.172 -2.945 22.625 1 97.56 128 SER B N 1
ATOM 4654 C CA . SER B 1 128 ? -14.445 -4.137 23.422 1 97.56 128 SER B CA 1
ATOM 4655 C C . SER B 1 128 ? -15.859 -4.652 23.188 1 97.56 128 SER B C 1
ATOM 4657 O O . SER B 1 128 ? -16.062 -5.844 22.938 1 97.56 128 SER B O 1
ATOM 4659 N N . ARG B 1 129 ? -16.781 -3.799 23.188 1 97.31 129 ARG B N 1
ATOM 4660 C CA . ARG B 1 129 ? -18.188 -4.156 22.969 1 97.31 129 ARG B CA 1
ATOM 4661 C C . ARG B 1 129 ? -18.391 -4.688 21.547 1 97.31 129 ARG B C 1
ATOM 4663 O O . ARG B 1 129 ? -19.109 -5.672 21.359 1 97.31 129 ARG B O 1
ATOM 4670 N N . SER B 1 130 ? -17.828 -4.031 20.609 1 97.25 130 SER B N 1
ATOM 4671 C CA . SER B 1 130 ? -17.969 -4.449 19.219 1 97.25 130 SER B CA 1
ATOM 4672 C C . SER B 1 130 ? -17.375 -5.836 19 1 97.25 130 SER B C 1
ATOM 4674 O O . SER B 1 130 ? -17.922 -6.648 18.266 1 97.25 130 SER B O 1
ATOM 4676 N N . LEU B 1 131 ? -16.172 -6.102 19.594 1 98 131 LEU B N 1
ATOM 4677 C CA . LEU B 1 131 ? -15.547 -7.41 19.469 1 98 131 LEU B CA 1
ATOM 4678 C C . LEU B 1 131 ? -16.422 -8.492 20.078 1 98 131 LEU B C 1
ATOM 4680 O O . LEU B 1 131 ? -16.531 -9.594 19.531 1 98 131 LEU B O 1
ATOM 4684 N N . GLN B 1 132 ? -17 -8.148 21.188 1 97.5 132 GLN B N 1
ATOM 4685 C CA . GLN B 1 132 ? -17.922 -9.086 21.812 1 97.5 132 GLN B CA 1
ATOM 4686 C C . GLN B 1 132 ? -19.109 -9.391 20.906 1 97.5 132 GLN B C 1
ATOM 4688 O O . GLN B 1 132 ? -19.484 -10.555 20.75 1 97.5 132 GLN B O 1
ATOM 4693 N N . GLN B 1 133 ? -19.656 -8.422 20.328 1 97.44 133 GLN B N 1
ATOM 4694 C CA . GLN B 1 133 ? -20.797 -8.594 19.438 1 97.44 133 GLN B CA 1
ATOM 4695 C C . GLN B 1 133 ? -20.422 -9.414 18.219 1 97.44 133 GLN B C 1
ATOM 4697 O O . GLN B 1 133 ? -21.156 -10.305 17.797 1 97.44 133 GLN B O 1
ATOM 4702 N N . LEU B 1 134 ? -19.297 -9.109 17.672 1 97.31 134 LEU B N 1
ATOM 4703 C CA . LEU B 1 134 ? -18.844 -9.812 16.484 1 97.31 134 LEU B CA 1
ATOM 4704 C C . LEU B 1 134 ? -18.562 -11.281 16.797 1 97.31 134 LEU B C 1
ATOM 4706 O O . LEU B 1 134 ? -18.781 -12.148 15.945 1 97.31 134 LEU B O 1
ATOM 4710 N N . SER B 1 135 ? -18.062 -11.516 18 1 97.44 135 SER B N 1
ATOM 4711 C CA . SER B 1 135 ? -17.766 -12.891 18.391 1 97.44 135 SER B CA 1
ATOM 4712 C C . SER B 1 135 ? -19.016 -13.758 18.359 1 97.44 135 SER B C 1
ATOM 4714 O O . SER B 1 135 ? -18.938 -14.984 18.25 1 97.44 135 SER B O 1
ATOM 4716 N N . ALA B 1 136 ? -20.172 -13.164 18.344 1 97 136 ALA B N 1
ATOM 4717 C CA . ALA B 1 136 ? -21.453 -13.875 18.375 1 97 136 ALA B CA 1
ATOM 4718 C C . ALA B 1 136 ? -22.078 -13.93 16.984 1 97 136 ALA B C 1
ATOM 4720 O O . ALA B 1 136 ? -23.234 -14.328 16.844 1 97 136 ALA B O 1
ATOM 4721 N N . ALA B 1 137 ? -21.359 -13.609 15.969 1 96.81 137 ALA B N 1
ATOM 4722 C CA . ALA B 1 137 ? -21.891 -13.57 14.609 1 96.81 137 ALA B CA 1
ATOM 4723 C C . ALA B 1 137 ? -21.047 -14.438 13.672 1 96.81 137 ALA B C 1
ATOM 4725 O O . ALA B 1 137 ? -20.422 -13.93 12.742 1 96.81 137 ALA B O 1
ATOM 4726 N N . PRO B 1 138 ? -21.156 -15.695 13.773 1 94.56 138 PRO B N 1
ATOM 4727 C CA . PRO B 1 138 ? -20.266 -16.609 13.055 1 94.56 138 PRO B CA 1
ATOM 4728 C C . PRO B 1 138 ? -20.391 -16.484 11.539 1 94.56 138 PRO B C 1
ATOM 4730 O O . PRO B 1 138 ? -19.406 -16.594 10.812 1 94.56 138 PRO B O 1
ATOM 4733 N N . GLU B 1 139 ? -21.578 -16.297 11.039 1 94.75 139 GLU B N 1
ATOM 4734 C CA . GLU B 1 139 ? -21.766 -16.172 9.594 1 94.75 139 GLU B CA 1
ATOM 4735 C C . GLU B 1 139 ? -21.031 -14.945 9.055 1 94.75 139 GLU B C 1
ATOM 4737 O O . GLU B 1 139 ? -20.422 -15.008 7.98 1 94.75 139 GLU B O 1
ATOM 4742 N N . LEU B 1 140 ? -21.125 -13.938 9.797 1 96.19 140 LEU B N 1
ATOM 4743 C CA . LEU B 1 140 ? -20.406 -12.719 9.43 1 96.19 140 LEU B CA 1
ATOM 4744 C C . LEU B 1 140 ? -18.906 -12.93 9.484 1 96.19 140 LEU B C 1
ATOM 4746 O O . LEU B 1 140 ? -18.172 -12.492 8.586 1 96.19 140 LEU B O 1
ATOM 4750 N N . LEU B 1 141 ? -18.484 -13.516 10.508 1 96.44 141 LEU B N 1
ATOM 4751 C CA . LEU B 1 141 ? -17.062 -13.773 10.672 1 96.44 141 LEU B CA 1
ATOM 4752 C C . LEU B 1 141 ? -16.547 -14.664 9.547 1 96.44 141 LEU B C 1
ATOM 4754 O O . LEU B 1 141 ? -15.414 -14.477 9.07 1 96.44 141 LEU B O 1
ATOM 4758 N N . GLN B 1 142 ? -17.297 -15.633 9.125 1 94.44 142 GLN B N 1
ATOM 4759 C CA . GLN B 1 142 ? -16.922 -16.5 8.016 1 94.44 142 GLN B CA 1
ATOM 4760 C C . GLN B 1 142 ? -16.719 -15.695 6.734 1 94.44 142 GLN B C 1
ATOM 4762 O O . GLN B 1 142 ? -15.734 -15.906 6.016 1 94.44 142 GLN B O 1
ATOM 4767 N N . GLU B 1 143 ? -17.594 -14.797 6.461 1 93.88 143 GLU B N 1
ATOM 4768 C CA . GLU B 1 143 ? -17.469 -13.93 5.293 1 93.88 143 GLU B CA 1
ATOM 4769 C C . GLU B 1 143 ? -16.188 -13.094 5.355 1 93.88 143 GLU B C 1
ATOM 4771 O O . GLU B 1 143 ? -15.477 -12.969 4.355 1 93.88 143 GLU B O 1
ATOM 4776 N N . LEU B 1 144 ? -15.891 -12.578 6.516 1 95.5 144 LEU B N 1
ATOM 4777 C CA . LEU B 1 144 ? -14.773 -11.664 6.703 1 95.5 144 LEU B CA 1
ATOM 4778 C C . LEU B 1 144 ? -13.445 -12.398 6.605 1 95.5 144 LEU B C 1
ATOM 4780 O O . LEU B 1 144 ? -12.398 -11.773 6.422 1 95.5 144 LEU B O 1
ATOM 4784 N N . MET B 1 145 ? -13.43 -13.688 6.785 1 93.75 145 MET B N 1
ATOM 4785 C CA . MET B 1 145 ? -12.203 -14.477 6.77 1 93.75 145 MET B CA 1
ATOM 4786 C C . MET B 1 145 ? -11.844 -14.898 5.348 1 93.75 145 MET B C 1
ATOM 4788 O O . MET B 1 145 ? -10.742 -15.406 5.105 1 93.75 145 MET B O 1
ATOM 4792 N N . LEU B 1 146 ? -12.711 -14.633 4.371 1 90.81 146 LEU B N 1
ATOM 4793 C CA . LEU B 1 146 ? -12.5 -14.977 2.969 1 90.81 146 LEU B CA 1
ATOM 4794 C C . LEU B 1 146 ? -12.078 -13.742 2.17 1 90.81 146 LEU B C 1
ATOM 4796 O O . LEU B 1 146 ? -11.945 -12.656 2.727 1 90.81 146 LEU B O 1
ATOM 4800 N N . TYR B 1 147 ? -11.742 -13.969 0.975 1 88.94 147 TYR B N 1
ATOM 4801 C CA . TYR B 1 147 ? -11.5 -12.836 0.083 1 88.94 147 TYR B CA 1
ATOM 4802 C C . TYR B 1 147 ? -12.789 -12.078 -0.189 1 88.94 147 TYR B C 1
ATOM 4804 O O . TYR B 1 147 ? -13.852 -12.68 -0.384 1 88.94 147 TYR B O 1
ATOM 4812 N N . THR B 1 148 ? -12.727 -10.812 -0.084 1 89.88 148 THR B N 1
ATOM 4813 C CA . THR B 1 148 ? -13.828 -9.914 -0.405 1 89.88 148 THR B CA 1
ATOM 4814 C C . THR B 1 148 ? -13.492 -9.055 -1.619 1 89.88 148 THR B C 1
ATOM 4816 O O . THR B 1 148 ? -12.352 -9.055 -2.09 1 89.88 148 THR B O 1
ATOM 4819 N N . PRO B 1 149 ? -14.484 -8.383 -2.158 1 90.38 149 PRO B N 1
ATOM 4820 C CA . PRO B 1 149 ? -14.18 -7.52 -3.303 1 90.38 149 PRO B CA 1
ATOM 4821 C C . PRO B 1 149 ? -13.055 -6.531 -3.012 1 90.38 149 PRO B C 1
ATOM 4823 O O . PRO B 1 149 ? -12.945 -6.02 -1.893 1 90.38 149 PRO B O 1
ATOM 4826 N N . ASP B 1 150 ? -12.281 -6.203 -4.016 1 91.81 150 ASP B N 1
ATOM 4827 C CA . ASP B 1 150 ? -11.102 -5.355 -3.85 1 91.81 150 ASP B CA 1
ATOM 4828 C C . ASP B 1 150 ? -11.484 -3.986 -3.297 1 91.81 150 ASP B C 1
ATOM 4830 O O . ASP B 1 150 ? -10.75 -3.414 -2.484 1 91.81 150 ASP B O 1
ATOM 4834 N N . THR B 1 151 ? -12.664 -3.467 -3.699 1 94.88 151 THR B N 1
ATOM 4835 C CA . THR B 1 151 ? -13.062 -2.131 -3.268 1 94.88 151 THR B CA 1
ATOM 4836 C C . THR B 1 151 ? -13.688 -2.174 -1.874 1 94.88 151 THR B C 1
ATOM 4838 O O . THR B 1 151 ? -13.891 -1.132 -1.247 1 94.88 151 THR B O 1
ATOM 4841 N N . GLY B 1 152 ? -14.039 -3.342 -1.398 1 96.62 152 GLY B N 1
ATOM 4842 C CA . GLY B 1 152 ? -14.727 -3.514 -0.128 1 96.62 152 GLY B CA 1
ATOM 4843 C C . GLY B 1 152 ? -16.141 -4.055 -0.28 1 96.62 152 GLY B C 1
ATOM 4844 O O . GLY B 1 152 ? -16.75 -3.916 -1.34 1 96.62 152 GLY B O 1
ATOM 4845 N N . LEU B 1 153 ? -16.672 -4.695 0.74 1 97.19 153 LEU B N 1
ATOM 4846 C CA . LEU B 1 153 ? -18.062 -5.152 0.77 1 97.19 153 LEU B CA 1
ATOM 4847 C C . LEU B 1 153 ? -19.016 -3.98 0.616 1 97.19 153 LEU B C 1
ATOM 4849 O O . LEU B 1 153 ? -18.688 -2.848 0.972 1 97.19 153 LEU B O 1
ATOM 4853 N N . LEU B 1 154 ? -20.172 -4.27 0.132 1 97.44 154 LEU B N 1
ATOM 4854 C CA . LEU B 1 154 ? -21.156 -3.227 -0.135 1 97.44 154 LEU B CA 1
ATOM 4855 C C . LEU B 1 154 ? -21.422 -2.389 1.112 1 97.44 154 LEU B C 1
ATOM 4857 O O . LEU B 1 154 ? -21.375 -1.157 1.057 1 97.44 154 LEU B O 1
ATOM 4861 N N . ARG B 1 155 ? -21.609 -3.053 2.242 1 97.88 155 ARG B N 1
ATOM 4862 C CA . ARG B 1 155 ? -21.938 -2.324 3.465 1 97.88 155 ARG B CA 1
ATOM 4863 C C . ARG B 1 155 ? -20.75 -1.496 3.941 1 97.88 155 ARG B C 1
ATOM 4865 O O . ARG B 1 155 ? -20.938 -0.439 4.551 1 97.88 155 ARG B O 1
ATOM 4872 N N . HIS B 1 156 ? -19.516 -1.962 3.646 1 98.62 156 HIS B 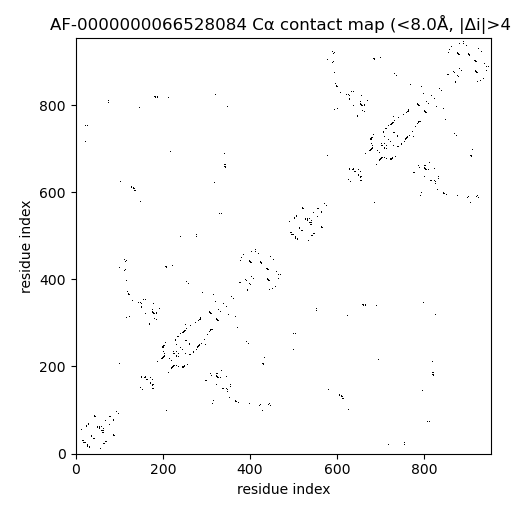N 1
ATOM 4873 C CA . HIS B 1 156 ? -18.344 -1.173 3.986 1 98.62 156 HIS B CA 1
ATOM 4874 C C . HIS B 1 156 ? -18.266 0.094 3.139 1 98.62 156 HIS B C 1
ATOM 4876 O O . HIS B 1 156 ? -17.953 1.171 3.652 1 98.62 156 HIS B O 1
ATOM 4882 N N . ARG B 1 157 ? -18.516 -0.043 1.847 1 98.69 157 ARG B N 1
ATOM 4883 C CA . ARG B 1 157 ? -18.516 1.099 0.938 1 98.69 157 ARG B CA 1
ATOM 4884 C C . ARG B 1 157 ? -19.641 2.072 1.271 1 98.69 157 ARG B C 1
ATOM 4886 O O . ARG B 1 157 ? -19.469 3.287 1.159 1 98.69 157 ARG B O 1
ATOM 4893 N N . GLN B 1 158 ? -20.797 1.521 1.675 1 98.75 158 GLN B N 1
ATOM 4894 C CA . GLN B 1 158 ? -21.906 2.365 2.107 1 98.75 158 GLN B CA 1
ATOM 4895 C C . GLN B 1 158 ? -21.531 3.174 3.348 1 98.75 158 GLN B C 1
ATOM 4897 O O . GLN B 1 158 ? -21.859 4.359 3.439 1 98.75 158 GLN B O 1
ATOM 4902 N N . ALA B 1 159 ? -20.891 2.578 4.262 1 98.69 159 ALA B N 1
ATOM 4903 C CA . ALA B 1 159 ? -20.406 3.279 5.449 1 98.69 159 ALA B CA 1
ATOM 4904 C C . ALA B 1 159 ? -19.422 4.387 5.07 1 98.69 159 ALA B C 1
ATOM 4906 O O . ALA B 1 159 ? -19.469 5.484 5.629 1 98.69 159 ALA B O 1
ATOM 4907 N N . GLY B 1 160 ? -18.547 4.09 4.113 1 98.56 160 GLY B N 1
ATOM 4908 C CA . GLY B 1 160 ? -17.625 5.102 3.621 1 98.56 160 GLY B CA 1
ATOM 4909 C C . GLY B 1 160 ? -18.328 6.285 2.982 1 98.56 160 GLY B C 1
ATOM 4910 O O . GLY B 1 160 ? -17.938 7.434 3.199 1 98.56 160 GLY B O 1
ATOM 4911 N N . ALA B 1 161 ? -19.328 5.969 2.215 1 98.62 161 ALA B N 1
ATOM 4912 C CA . ALA B 1 161 ? -20.125 7.031 1.604 1 98.62 161 ALA B CA 1
ATOM 4913 C C . ALA B 1 161 ? -20.75 7.93 2.668 1 98.62 161 ALA B C 1
ATOM 4915 O O . ALA B 1 161 ? -20.688 9.156 2.57 1 98.62 161 ALA B O 1
ATOM 4916 N N . THR B 1 162 ? -21.297 7.301 3.645 1 98.31 162 THR B N 1
ATOM 4917 C CA . THR B 1 162 ? -21.906 8.047 4.742 1 98.31 162 THR B CA 1
ATOM 4918 C C . THR B 1 162 ? -20.859 8.891 5.473 1 98.31 162 THR B C 1
ATOM 4920 O O . THR B 1 162 ? -21.094 10.07 5.746 1 98.31 162 THR B O 1
ATOM 4923 N N . TRP B 1 163 ? -19.734 8.344 5.727 1 97.56 163 TRP B N 1
ATOM 4924 C CA . TRP B 1 163 ? -18.688 9.008 6.496 1 97.56 163 TRP B CA 1
ATOM 4925 C C . TRP B 1 163 ? -18.172 10.242 5.766 1 97.56 163 TRP B C 1
ATOM 4927 O O . TRP B 1 163 ? -17.922 11.273 6.391 1 97.56 163 TRP B O 1
ATOM 4937 N N . LEU B 1 164 ? -18.047 10.172 4.418 1 97.56 164 LEU B N 1
ATOM 4938 C CA . LEU B 1 164 ? -17.453 11.25 3.637 1 97.56 164 LEU B CA 1
ATOM 4939 C C . LEU B 1 164 ? -18.484 12.312 3.295 1 97.56 164 LEU B C 1
ATOM 4941 O O . LEU B 1 164 ? -18.141 13.453 2.982 1 97.56 164 LEU B O 1
ATOM 4945 N N . SER B 1 165 ? -19.75 11.945 3.359 1 97.44 165 SER B N 1
ATOM 4946 C CA . SER B 1 165 ? -20.812 12.859 2.959 1 97.44 165 SER B CA 1
ATOM 4947 C C . SER B 1 165 ? -21.016 13.953 4 1 97.44 165 SER B C 1
ATOM 4949 O O . SER B 1 165 ? -20.953 13.703 5.203 1 97.44 165 SER B O 1
ATOM 4951 N N . HIS B 1 166 ? -21.219 15.156 3.574 1 95.38 166 HIS B N 1
ATOM 4952 C CA . HIS B 1 166 ? -21.578 16.297 4.414 1 95.38 166 HIS B CA 1
ATOM 4953 C C . HIS B 1 166 ? -22.141 17.438 3.576 1 95.38 166 HIS B C 1
ATOM 4955 O O . HIS B 1 166 ? -21.719 17.641 2.428 1 95.38 166 HIS B O 1
ATOM 4961 N N . GLY B 1 167 ? -23.062 18.156 4.148 1 94.62 167 GLY B N 1
ATOM 4962 C CA . GLY B 1 167 ? -23.656 19.266 3.42 1 94.62 167 GLY B CA 1
ATOM 4963 C C . GLY B 1 167 ? -24.219 18.859 2.07 1 94.62 167 GLY B C 1
ATOM 4964 O O . GLY B 1 167 ? -24.984 17.906 1.976 1 94.62 167 GLY B O 1
ATOM 4965 N N . GLU B 1 168 ? -23.688 19.594 1.022 1 95.25 168 GLU B N 1
ATOM 4966 C CA . GLU B 1 168 ? -24.188 19.344 -0.327 1 95.25 168 GLU B CA 1
ATOM 4967 C C . GLU B 1 168 ? -23.453 18.172 -0.968 1 95.25 168 GLU B C 1
ATOM 4969 O O . GLU B 1 168 ? -23.922 17.609 -1.969 1 95.25 168 GLU B O 1
ATOM 4974 N N . PHE B 1 169 ? -22.406 17.859 -0.441 1 97.06 169 PHE B N 1
ATOM 4975 C CA . PHE B 1 169 ? -21.641 16.75 -0.999 1 97.06 169 PHE B CA 1
ATOM 4976 C C . PHE B 1 169 ? -22.188 15.414 -0.511 1 97.06 169 PHE B C 1
ATOM 4978 O O . PHE B 1 169 ? -22.125 15.109 0.683 1 97.06 169 PHE B O 1
ATOM 4985 N N . GLN B 1 170 ? -22.703 14.641 -1.446 1 97.12 170 GLN B N 1
ATOM 4986 C CA . GLN B 1 170 ? -23.25 13.312 -1.167 1 97.12 170 GLN B CA 1
ATOM 4987 C C . GLN B 1 170 ? -22.531 12.242 -1.983 1 97.12 170 GLN B C 1
ATOM 4989 O O . GLN B 1 170 ? -22.672 12.188 -3.207 1 97.12 170 GLN B O 1
ATOM 4994 N N . ALA B 1 171 ? -21.797 11.414 -1.252 1 96.69 171 ALA B N 1
ATOM 4995 C CA . ALA B 1 171 ? -21.062 10.336 -1.917 1 96.69 171 ALA B CA 1
ATOM 4996 C C . ALA B 1 171 ? -21.953 9.109 -2.121 1 96.69 171 ALA B C 1
ATOM 4998 O O . ALA B 1 171 ? -22.812 8.82 -1.29 1 96.69 171 ALA B O 1
ATOM 4999 N N . GLU B 1 172 ? -21.734 8.445 -3.215 1 97.25 172 GLU B N 1
ATOM 5000 C CA . GLU B 1 172 ? -22.406 7.176 -3.49 1 97.25 172 GLU B CA 1
ATOM 5001 C C . GLU B 1 172 ? -21.469 5.996 -3.301 1 97.25 172 GLU B C 1
ATOM 5003 O O . GLU B 1 172 ? -20.281 6.086 -3.631 1 97.25 172 GLU B O 1
ATOM 5008 N N . HIS B 1 173 ? -22.016 4.867 -2.842 1 97.31 173 HIS B N 1
ATOM 5009 C CA . HIS B 1 173 ? -21.188 3.711 -2.504 1 97.31 173 HIS B CA 1
ATOM 5010 C C . HIS B 1 173 ? -20.438 3.195 -3.727 1 97.31 173 HIS B C 1
ATOM 5012 O O . HIS B 1 173 ? -19.344 2.631 -3.6 1 97.31 173 HIS B O 1
ATOM 5018 N N . GLN B 1 174 ? -20.922 3.412 -4.957 1 96.19 174 GLN B N 1
ATOM 5019 C CA . GLN B 1 174 ? -20.297 2.936 -6.184 1 96.19 174 GLN B CA 1
ATOM 5020 C C . GLN B 1 174 ? -19 3.695 -6.469 1 96.19 174 GLN B C 1
ATOM 5022 O O . GLN B 1 174 ? -18.172 3.246 -7.27 1 96.19 174 GLN B O 1
ATOM 5027 N N . GLN B 1 175 ? -18.844 4.82 -5.789 1 97.69 175 GLN B N 1
ATOM 5028 C CA . GLN B 1 175 ? -17.688 5.676 -6.008 1 97.69 175 GLN B CA 1
ATOM 5029 C C . GLN B 1 175 ? -16.703 5.562 -4.852 1 97.69 175 GLN B C 1
ATOM 5031 O O . GLN B 1 175 ? -15.758 6.359 -4.754 1 97.69 175 GLN B O 1
ATOM 5036 N N . ILE B 1 176 ? -16.984 4.586 -3.979 1 98.62 176 ILE B N 1
ATOM 5037 C CA . ILE B 1 176 ? -16.172 4.488 -2.768 1 98.62 176 ILE B CA 1
ATOM 5038 C C . ILE B 1 176 ? -15.258 3.273 -2.861 1 98.62 176 ILE B C 1
ATOM 5040 O O . ILE B 1 176 ? -15.68 2.193 -3.275 1 98.62 176 ILE B O 1
ATOM 5044 N N . LEU B 1 177 ? -13.992 3.465 -2.541 1 98.69 177 LEU B N 1
ATOM 5045 C CA . LEU B 1 177 ? -13.039 2.393 -2.289 1 98.69 177 LEU B CA 1
ATOM 5046 C C . LEU B 1 177 ? -12.609 2.375 -0.826 1 98.69 177 LEU B C 1
ATOM 5048 O O . LEU B 1 177 ? -12.242 3.412 -0.27 1 98.69 177 LEU B O 1
ATOM 5052 N N . CYS B 1 178 ? -12.711 1.214 -0.175 1 98.75 178 CYS B N 1
ATOM 5053 C CA . CYS B 1 178 ? -12.195 1.034 1.178 1 98.75 178 CYS B CA 1
ATOM 5054 C C . CYS B 1 178 ? -10.688 0.805 1.16 1 98.75 178 CYS B C 1
ATOM 5056 O O . CYS B 1 178 ? -10.18 0.018 0.356 1 98.75 178 CYS B O 1
ATOM 5058 N N . VAL B 1 179 ? -9.969 1.478 2.006 1 98.69 179 VAL B N 1
ATOM 5059 C CA . VAL B 1 179 ? -8.516 1.396 2.033 1 98.69 179 VAL B CA 1
ATOM 5060 C C . VAL B 1 179 ? -8.031 1.283 3.479 1 98.69 179 VAL B C 1
ATOM 5062 O O . VAL B 1 179 ? -8.812 1.478 4.418 1 98.69 179 VAL B O 1
ATOM 5065 N N . ASN B 1 180 ? -6.766 0.938 3.686 1 98.31 180 ASN B N 1
ATOM 5066 C CA . ASN B 1 180 ? -6.156 0.797 5.004 1 98.31 180 ASN B CA 1
ATOM 5067 C C . ASN B 1 180 ? -5.633 2.133 5.527 1 98.31 180 ASN B C 1
ATOM 5069 O O . ASN B 1 180 ? -4.445 2.266 5.82 1 98.31 180 ASN B O 1
ATOM 5073 N N . GLY B 1 181 ? -6.555 3.111 5.688 1 97.69 181 GLY B N 1
ATOM 5074 C CA . GLY B 1 181 ? -6.203 4.457 6.121 1 97.69 181 GLY B CA 1
ATOM 5075 C C . GLY B 1 181 ? -5.977 5.414 4.965 1 97.69 181 GLY B C 1
ATOM 5076 O O . GLY B 1 181 ? -5.816 4.984 3.82 1 97.69 181 GLY B O 1
ATOM 5077 N N . SER B 1 182 ? -5.895 6.699 5.254 1 97.62 182 SER B N 1
ATOM 5078 C CA . SER B 1 182 ? -5.793 7.742 4.238 1 97.62 182 SER B CA 1
ATOM 5079 C C . SER B 1 182 ? -4.473 7.652 3.48 1 97.62 182 SER B C 1
ATOM 5081 O O . SER B 1 182 ? -4.418 7.926 2.281 1 97.62 182 SER B O 1
ATOM 5083 N N . GLN B 1 183 ? -3.393 7.312 4.156 1 97.62 183 GLN B N 1
ATOM 5084 C CA . GLN B 1 183 ? -2.104 7.176 3.488 1 97.62 183 GLN B CA 1
ATOM 5085 C C . GLN B 1 183 ? -2.154 6.094 2.41 1 97.62 183 GLN B C 1
ATOM 5087 O O . GLN B 1 183 ? -1.61 6.273 1.318 1 97.62 183 GLN B O 1
ATOM 5092 N N . HIS B 1 184 ? -2.746 4.969 2.742 1 98.44 184 HIS B N 1
ATOM 5093 C CA . HIS B 1 184 ? -2.932 3.932 1.735 1 98.44 184 HIS B CA 1
ATOM 5094 C C . HIS B 1 184 ? -3.789 4.43 0.578 1 98.44 184 HIS B C 1
ATOM 5096 O O . HIS B 1 184 ? -3.488 4.156 -0.586 1 98.44 184 HIS B O 1
ATOM 5102 N N . GLY B 1 185 ? -4.879 5.133 0.929 1 98.69 185 GLY B N 1
ATOM 5103 C CA . GLY B 1 185 ? -5.688 5.746 -0.111 1 98.69 185 GLY B CA 1
ATOM 5104 C C . GLY B 1 185 ? -4.891 6.637 -1.042 1 98.69 185 GLY B C 1
ATOM 5105 O O . GLY B 1 185 ? -5.062 6.582 -2.262 1 98.69 185 GLY B O 1
ATOM 5106 N N . LEU B 1 186 ? -4.035 7.449 -0.463 1 98.62 186 LEU B N 1
ATOM 5107 C CA . LEU B 1 186 ? -3.176 8.328 -1.243 1 98.62 186 LEU B CA 1
ATOM 5108 C C . LEU B 1 186 ? -2.277 7.527 -2.176 1 98.62 186 LEU B C 1
ATOM 5110 O O . LEU B 1 186 ? -2.152 7.852 -3.359 1 98.62 186 LEU B O 1
ATOM 5114 N N . LEU B 1 187 ? -1.699 6.492 -1.664 1 98.5 187 LEU B N 1
ATOM 5115 C CA . LEU B 1 187 ? -0.84 5.645 -2.486 1 98.5 187 LEU B CA 1
ATOM 5116 C C . LEU B 1 187 ? -1.618 5.055 -3.656 1 98.5 187 LEU B C 1
ATOM 5118 O O . LEU B 1 187 ? -1.146 5.078 -4.797 1 98.5 187 LEU B O 1
ATOM 5122 N N . VAL B 1 188 ? -2.771 4.516 -3.402 1 98.31 188 VAL B N 1
ATOM 5123 C CA . VAL B 1 188 ? -3.625 3.906 -4.418 1 98.31 188 VAL B CA 1
ATOM 5124 C C . VAL B 1 188 ? -3.93 4.926 -5.516 1 98.31 188 VAL B C 1
ATOM 5126 O O . VAL B 1 188 ? -3.816 4.617 -6.703 1 98.31 188 VAL B O 1
ATOM 5129 N N . VAL B 1 189 ? -4.273 6.117 -5.098 1 98.56 189 VAL B N 1
ATOM 5130 C CA . VAL B 1 189 ? -4.613 7.168 -6.051 1 98.56 189 VAL B CA 1
ATOM 5131 C C . VAL B 1 189 ? -3.391 7.512 -6.898 1 98.56 189 VAL B C 1
ATOM 5133 O O . VAL B 1 189 ? -3.486 7.609 -8.125 1 98.56 189 VAL B O 1
ATOM 5136 N N . LEU B 1 190 ? -2.26 7.672 -6.285 1 98.19 190 LEU B N 1
ATOM 5137 C CA . LEU B 1 190 ? -1.043 8.031 -7.004 1 98.19 190 LEU B CA 1
ATOM 5138 C C . LEU B 1 190 ? -0.656 6.938 -7.996 1 98.19 190 LEU B C 1
ATOM 5140 O O . LEU B 1 190 ? -0.344 7.227 -9.156 1 98.19 190 LEU B O 1
ATOM 5144 N N . MET B 1 191 ? -0.717 5.723 -7.559 1 96.5 191 MET B N 1
ATOM 5145 C CA . MET B 1 191 ? -0.351 4.602 -8.422 1 96.5 191 MET B CA 1
ATOM 5146 C C . MET B 1 191 ? -1.324 4.469 -9.586 1 96.5 191 MET B C 1
ATOM 5148 O O . MET B 1 191 ? -0.928 4.098 -10.695 1 96.5 191 MET B O 1
ATOM 5152 N N . ALA B 1 192 ? -2.559 4.746 -9.336 1 96.06 192 ALA B N 1
ATOM 5153 C CA . ALA B 1 192 ? -3.598 4.551 -10.344 1 96.06 192 ALA B CA 1
ATOM 5154 C C . ALA B 1 192 ? -3.576 5.668 -11.383 1 96.06 192 ALA B C 1
ATOM 5156 O O . ALA B 1 192 ? -3.811 5.43 -12.57 1 96.06 192 ALA B O 1
ATOM 5157 N N . MET B 1 193 ? -3.268 6.898 -10.891 1 96.38 193 MET B N 1
ATOM 5158 C CA . MET B 1 193 ? -3.582 8.047 -11.734 1 96.38 193 MET B CA 1
ATOM 5159 C C . MET B 1 193 ? -2.309 8.688 -12.281 1 96.38 193 MET B C 1
ATOM 5161 O O . MET B 1 193 ? -2.355 9.461 -13.234 1 96.38 193 MET B O 1
ATOM 5165 N N . LEU B 1 194 ? -1.173 8.391 -11.656 1 96.12 194 LEU B N 1
ATOM 5166 C CA . LEU B 1 194 ? 0.064 9.039 -12.086 1 96.12 194 LEU B CA 1
ATOM 5167 C C . LEU B 1 194 ? 1.123 8 -12.445 1 96.12 194 LEU B C 1
ATOM 5169 O O . LEU B 1 194 ? 0.963 6.816 -12.148 1 96.12 194 LEU B O 1
ATOM 5173 N N . ARG B 1 195 ? 2.141 8.484 -13.148 1 92.69 195 ARG B N 1
ATOM 5174 C CA . ARG B 1 195 ? 3.314 7.699 -13.516 1 92.69 195 ARG B CA 1
ATOM 5175 C C . ARG B 1 195 ? 4.602 8.414 -13.117 1 92.69 195 ARG B C 1
ATOM 5177 O O . ARG B 1 195 ? 4.598 9.625 -12.898 1 92.69 195 ARG B O 1
ATOM 5184 N N . ALA B 1 196 ? 5.68 7.578 -13.008 1 93.5 196 ALA B N 1
ATOM 5185 C CA . ALA B 1 196 ? 6.984 8.195 -12.789 1 93.5 196 ALA B CA 1
ATOM 5186 C C . ALA B 1 196 ? 7.273 9.25 -13.852 1 93.5 196 ALA B C 1
ATOM 5188 O O . ALA B 1 196 ? 7.051 9.023 -15.047 1 93.5 196 ALA B O 1
ATOM 5189 N N . GLY B 1 197 ? 7.684 10.414 -13.375 1 93.81 197 GLY B N 1
ATOM 5190 C CA . GLY B 1 197 ? 7.98 11.5 -14.297 1 93.81 197 GLY B CA 1
ATOM 5191 C C . GLY B 1 197 ? 6.879 12.539 -14.367 1 93.81 197 GLY B C 1
ATOM 5192 O O . GLY B 1 197 ? 7.113 13.672 -14.789 1 93.81 197 GLY B O 1
ATOM 5193 N N . ASP B 1 198 ? 5.645 12.156 -14.008 1 95.25 198 ASP B N 1
ATOM 5194 C CA . ASP B 1 198 ? 4.555 13.133 -13.953 1 95.25 198 ASP B CA 1
ATOM 5195 C C . ASP B 1 198 ? 4.832 14.203 -12.906 1 95.25 198 ASP B C 1
ATOM 5197 O O . ASP B 1 198 ? 5.602 13.984 -11.969 1 95.25 198 ASP B O 1
ATOM 5201 N N . THR B 1 199 ? 4.188 15.375 -13.07 1 97.25 199 THR B N 1
ATOM 5202 C CA . THR B 1 199 ? 4.312 16.469 -12.117 1 97.25 199 THR B CA 1
ATOM 5203 C C . THR B 1 199 ? 3.01 16.656 -11.344 1 97.25 199 THR B C 1
ATOM 5205 O O . THR B 1 199 ? 1.938 16.781 -11.938 1 97.25 199 THR B O 1
ATOM 5208 N N . LEU B 1 200 ? 3.145 16.578 -10.117 1 98.38 200 LEU B N 1
ATOM 5209 C CA . LEU B 1 200 ? 2.076 16.859 -9.164 1 98.38 200 LEU B CA 1
ATOM 5210 C C . LEU B 1 200 ? 2.33 18.172 -8.438 1 98.38 200 LEU B C 1
ATOM 5212 O O . LEU B 1 200 ? 3.424 18.406 -7.91 1 98.38 200 LEU B O 1
ATOM 5216 N N . VAL B 1 201 ? 1.328 19.109 -8.484 1 98.38 201 VAL B N 1
ATOM 5217 C CA . VAL B 1 201 ? 1.473 20.359 -7.746 1 98.38 201 VAL B CA 1
ATOM 5218 C C . VAL B 1 201 ? 0.709 20.266 -6.426 1 98.38 201 VAL B C 1
ATOM 5220 O O . VAL B 1 201 ? -0.289 19.562 -6.328 1 98.38 201 VAL B O 1
ATOM 5223 N N . THR B 1 202 ? 1.207 20.906 -5.422 1 98.38 202 THR B N 1
ATOM 5224 C CA . THR B 1 202 ? 0.597 20.969 -4.098 1 98.38 202 THR B CA 1
ATOM 5225 C C . THR B 1 202 ? 0.972 22.281 -3.398 1 98.38 202 THR B C 1
ATOM 5227 O O . THR B 1 202 ? 1.614 23.141 -3.994 1 98.38 202 THR B O 1
ATOM 5230 N N . GLU B 1 203 ? 0.461 22.516 -2.254 1 97.5 203 GLU B N 1
ATOM 5231 C CA . GLU B 1 203 ? 0.847 23.641 -1.41 1 97.5 203 GLU B CA 1
ATOM 5232 C C . GLU B 1 203 ? 2.336 23.594 -1.077 1 97.5 203 GLU B C 1
ATOM 5234 O O . GLU B 1 203 ? 2.904 22.516 -0.892 1 97.5 203 GLU B O 1
ATOM 5239 N N . GLN B 1 204 ? 2.943 24.766 -0.955 1 96.12 204 GLN B N 1
ATOM 5240 C CA . GLN B 1 204 ? 4.367 24.844 -0.652 1 96.12 204 GLN B CA 1
ATOM 5241 C C . GLN B 1 204 ? 4.711 24.062 0.611 1 96.12 204 GLN B C 1
ATOM 5243 O O . GLN B 1 204 ? 5.773 23.453 0.697 1 96.12 204 GLN B O 1
ATOM 5248 N N . LEU B 1 205 ? 3.895 24.25 1.637 1 96.69 205 LEU B N 1
ATOM 5249 C CA . LEU B 1 205 ? 3.908 23.375 2.814 1 96.69 205 LEU B CA 1
ATOM 5250 C C . LEU B 1 205 ? 2.783 22.359 2.75 1 96.69 205 LEU B C 1
ATOM 5252 O O . LEU B 1 205 ? 1.606 22.719 2.709 1 96.69 205 LEU B O 1
ATOM 5256 N N . SER B 1 206 ? 3.189 21.109 2.646 1 96.75 206 SER B N 1
ATOM 5257 C CA . SER B 1 206 ? 2.191 20.062 2.406 1 96.75 206 SER B CA 1
ATOM 5258 C C . SER B 1 206 ? 2.432 18.844 3.295 1 96.75 206 SER B C 1
ATOM 5260 O O . SER B 1 206 ? 3.318 18.859 4.152 1 96.75 206 SER B O 1
ATOM 5262 N N . TYR B 1 207 ? 1.553 17.922 3.207 1 96.75 207 TYR B N 1
ATOM 5263 C CA . TYR B 1 207 ? 1.579 16.688 4.004 1 96.75 207 TYR B CA 1
ATOM 5264 C C . TYR B 1 207 ? 2.832 15.875 3.711 1 96.75 207 TYR B C 1
ATOM 5266 O O . TYR B 1 207 ? 3.049 15.445 2.574 1 96.75 207 TYR B O 1
ATOM 5274 N N . PRO B 1 208 ? 3.67 15.586 4.727 1 94.88 208 PRO B N 1
ATOM 5275 C CA . PRO B 1 208 ? 4.918 14.852 4.504 1 94.88 208 PRO B CA 1
ATOM 5276 C C . PRO B 1 208 ? 4.688 13.477 3.869 1 94.88 208 PRO B C 1
ATOM 5278 O O . PRO B 1 208 ? 5.52 13.008 3.088 1 94.88 208 PRO B O 1
ATOM 5281 N N . GLY B 1 209 ? 3.566 12.805 4.203 1 95.44 209 GLY B N 1
ATOM 5282 C CA . GLY B 1 209 ? 3.252 11.516 3.609 1 95.44 209 GLY B CA 1
ATOM 5283 C C . GLY B 1 209 ? 3.1 11.578 2.102 1 95.44 209 GLY B C 1
ATOM 5284 O O . GLY B 1 209 ? 3.488 10.648 1.395 1 95.44 209 GLY B O 1
ATOM 5285 N N . LEU B 1 210 ? 2.557 12.68 1.574 1 97.31 210 LEU B N 1
ATOM 5286 C CA . LEU B 1 210 ? 2.461 12.898 0.135 1 97.31 210 LEU B CA 1
ATOM 5287 C C . LEU B 1 210 ? 3.848 13.031 -0.488 1 97.31 210 LEU B C 1
ATOM 5289 O O . LEU B 1 210 ? 4.137 12.398 -1.506 1 97.31 210 LEU B O 1
ATOM 5293 N N . ILE B 1 211 ? 4.652 13.852 0.099 1 94.94 211 ILE B N 1
ATOM 5294 C CA . ILE B 1 211 ? 5.977 14.156 -0.432 1 94.94 211 ILE B CA 1
ATOM 5295 C C . ILE B 1 211 ? 6.805 12.875 -0.519 1 94.94 211 ILE B C 1
ATOM 5297 O O . ILE B 1 211 ? 7.379 12.57 -1.566 1 94.94 211 ILE B O 1
ATOM 5301 N N . SER B 1 212 ? 6.762 12.117 0.512 1 93.44 212 SER B N 1
ATOM 5302 C CA . SER B 1 212 ? 7.555 10.891 0.569 1 93.44 212 SER B CA 1
ATOM 5303 C C . SER B 1 212 ? 7.02 9.844 -0.4 1 93.44 212 SER B C 1
ATOM 5305 O O . SER B 1 212 ? 7.797 9.164 -1.074 1 93.44 212 SER B O 1
ATOM 5307 N N . ALA B 1 213 ? 5.719 9.672 -0.474 1 95.44 213 ALA B N 1
ATOM 5308 C CA . ALA B 1 213 ? 5.117 8.711 -1.396 1 95.44 213 ALA B CA 1
ATOM 5309 C C . ALA B 1 213 ? 5.422 9.078 -2.846 1 95.44 213 ALA B C 1
ATOM 5311 O O . ALA B 1 213 ? 5.738 8.203 -3.658 1 95.44 213 ALA B O 1
ATOM 5312 N N . ALA B 1 214 ? 5.34 10.359 -3.184 1 95.75 214 ALA B N 1
ATOM 5313 C CA . ALA B 1 214 ? 5.637 10.828 -4.535 1 95.75 214 ALA B CA 1
ATOM 5314 C C . ALA B 1 214 ? 7.086 10.531 -4.91 1 95.75 214 ALA B C 1
ATOM 5316 O O . ALA B 1 214 ? 7.367 10.07 -6.02 1 95.75 214 ALA B O 1
ATOM 5317 N N . GLN B 1 215 ? 7.938 10.781 -3.953 1 91.31 215 GLN B N 1
ATOM 5318 C CA . GLN B 1 215 ? 9.352 10.516 -4.184 1 91.31 215 GLN B CA 1
ATOM 5319 C C . GLN B 1 215 ? 9.594 9.031 -4.473 1 91.31 215 GLN B C 1
ATOM 5321 O O . GLN B 1 215 ? 10.312 8.688 -5.41 1 91.31 215 GLN B O 1
ATOM 5326 N N . LEU B 1 216 ? 9.016 8.227 -3.715 1 89.06 216 LEU B N 1
ATOM 5327 C CA . LEU B 1 216 ? 9.172 6.781 -3.883 1 89.06 216 LEU B CA 1
ATOM 5328 C C . LEU B 1 216 ? 8.664 6.34 -5.25 1 89.06 216 LEU B C 1
ATOM 5330 O O . LEU B 1 216 ? 9.227 5.422 -5.859 1 89.06 216 LEU B O 1
ATOM 5334 N N . LEU B 1 217 ? 7.656 6.977 -5.77 1 94.12 217 LEU B N 1
ATOM 5335 C CA . LEU B 1 217 ? 7.012 6.582 -7.02 1 94.12 217 LEU B CA 1
ATOM 5336 C C . LEU B 1 217 ? 7.652 7.293 -8.211 1 94.12 217 LEU B C 1
ATOM 5338 O O . LEU B 1 217 ? 7.258 7.078 -9.352 1 94.12 217 LEU B O 1
ATOM 5342 N N . GLY B 1 218 ? 8.594 8.219 -7.914 1 93.19 218 GLY B N 1
ATOM 5343 C CA . GLY B 1 218 ? 9.266 8.953 -8.977 1 93.19 218 GLY B CA 1
ATOM 5344 C C . GLY B 1 218 ? 8.43 10.086 -9.539 1 93.19 218 GLY B C 1
ATOM 5345 O O . GLY B 1 218 ? 8.656 10.539 -10.664 1 93.19 218 GLY B O 1
ATOM 5346 N N . ILE B 1 219 ? 7.418 10.516 -8.812 1 96 219 ILE B N 1
ATOM 5347 C CA . ILE B 1 219 ? 6.559 11.633 -9.203 1 96 219 ILE B CA 1
ATOM 5348 C C . ILE B 1 219 ? 7.215 12.953 -8.797 1 96 219 ILE B C 1
ATOM 5350 O O . ILE B 1 219 ? 7.734 13.078 -7.688 1 96 219 ILE B O 1
ATOM 5354 N N . LYS B 1 220 ? 7.254 13.93 -9.656 1 96.31 220 LYS B N 1
ATOM 5355 C CA . LYS B 1 220 ? 7.785 15.258 -9.352 1 96.31 220 LYS B CA 1
ATOM 5356 C C . LYS B 1 220 ? 6.766 16.094 -8.594 1 96.31 220 LYS B C 1
ATOM 5358 O O . LYS B 1 220 ? 5.609 16.203 -9.016 1 96.31 220 LYS B O 1
ATOM 5363 N N . VAL B 1 221 ? 7.211 16.688 -7.5 1 96.94 221 VAL B N 1
ATOM 5364 C CA . VAL B 1 221 ? 6.316 17.5 -6.688 1 96.94 221 VAL B CA 1
ATOM 5365 C C . VAL B 1 221 ? 6.73 18.969 -6.781 1 96.94 221 VAL B C 1
ATOM 5367 O O . VAL B 1 221 ? 7.898 19.297 -6.57 1 96.94 221 VAL B O 1
ATOM 5370 N N . LEU B 1 222 ? 5.805 19.797 -7.164 1 96.75 222 LEU B N 1
ATOM 5371 C CA . LEU B 1 222 ? 6.02 21.25 -7.215 1 96.75 222 LEU B CA 1
ATOM 5372 C C . LEU B 1 222 ? 5.152 21.953 -6.184 1 96.75 222 LEU B C 1
ATOM 5374 O O . LEU B 1 222 ? 3.926 21.859 -6.227 1 96.75 222 LEU B O 1
ATOM 5378 N N . GLY B 1 223 ? 5.797 22.688 -5.285 1 97.12 223 GLY B N 1
ATOM 5379 C CA . GLY B 1 223 ? 5.094 23.469 -4.277 1 97.12 223 GLY B CA 1
ATOM 5380 C C . GLY B 1 223 ? 4.684 24.844 -4.762 1 97.12 223 GLY B C 1
ATOM 5381 O O . GLY B 1 223 ? 5.48 25.547 -5.379 1 97.12 223 GLY B O 1
ATOM 5382 N N . LEU B 1 224 ? 3.455 25.188 -4.504 1 97.12 224 LEU B N 1
ATOM 5383 C CA . LEU B 1 224 ? 2.918 26.469 -4.945 1 97.12 224 LEU B CA 1
ATOM 5384 C C . LEU B 1 224 ? 2.732 27.422 -3.762 1 97.12 224 LEU B C 1
ATOM 5386 O O . LEU B 1 224 ? 2.482 26.969 -2.639 1 97.12 224 LEU B O 1
ATOM 5390 N N . GLU B 1 225 ? 2.734 28.656 -4.047 1 96.19 225 GLU B N 1
ATOM 5391 C CA . GLU B 1 225 ? 2.617 29.688 -3.021 1 96.19 225 GLU B CA 1
ATOM 5392 C C . GLU B 1 225 ? 1.256 29.625 -2.334 1 96.19 225 GLU B C 1
ATOM 5394 O O . GLU B 1 225 ? 0.258 29.25 -2.953 1 96.19 225 GLU B O 1
ATOM 5399 N N . MET B 1 226 ? 1.301 30 -1.059 1 96.5 226 MET B N 1
ATOM 5400 C CA . MET B 1 226 ? 0.121 29.953 -0.2 1 96.5 226 MET B CA 1
ATOM 5401 C C . MET B 1 226 ? -0.106 31.297 0.489 1 96.5 226 MET B C 1
ATOM 5403 O O . MET B 1 226 ? 0.795 32.125 0.535 1 96.5 226 MET B O 1
ATOM 5407 N N . ASP B 1 227 ? -1.308 31.547 0.941 1 96.81 227 ASP B N 1
ATOM 5408 C CA . ASP B 1 227 ? -1.619 32.625 1.868 1 96.81 227 ASP B CA 1
ATOM 5409 C C . ASP B 1 227 ? -2.488 32.125 3.021 1 96.81 227 ASP B C 1
ATOM 5411 O O . ASP B 1 227 ? -2.443 30.953 3.377 1 96.81 227 ASP B O 1
ATOM 5415 N N . GLU B 1 228 ? -3.211 32.969 3.705 1 95.69 228 GLU B N 1
ATOM 5416 C CA . GLU B 1 228 ? -3.959 32.625 4.914 1 95.69 228 GLU B CA 1
ATOM 5417 C C . GLU B 1 228 ? -5.113 31.688 4.602 1 95.69 228 GLU B C 1
ATOM 5419 O O . GLU B 1 228 ? -5.652 31.031 5.5 1 95.69 228 GLU B O 1
ATOM 5424 N N . GLU B 1 229 ? -5.422 31.578 3.305 1 96.88 229 GLU B N 1
ATOM 5425 C CA . GLU B 1 229 ? -6.508 30.688 2.906 1 96.88 229 GLU B CA 1
ATOM 5426 C C . GLU B 1 229 ? -5.969 29.422 2.242 1 96.88 229 GLU B C 1
ATOM 5428 O O . GLU B 1 229 ? -6.742 28.594 1.779 1 96.88 229 GLU B O 1
ATOM 5433 N N . GLY B 1 230 ? -4.684 29.281 2.188 1 97.19 230 GLY B N 1
ATOM 5434 C CA . GLY B 1 230 ? -4.102 28.094 1.557 1 97.19 230 GLY B CA 1
ATOM 5435 C C . GLY B 1 230 ? -3.561 28.375 0.167 1 97.19 230 GLY B C 1
ATOM 5436 O O . GLY B 1 230 ? -2.926 29.406 -0.064 1 97.19 230 GLY B O 1
ATOM 5437 N N . LEU B 1 231 ? -3.719 27.5 -0.729 1 98.06 231 LEU B N 1
ATOM 5438 C CA . LEU B 1 231 ? -3.17 27.516 -2.08 1 98.06 231 LEU B CA 1
ATOM 5439 C C . LEU B 1 231 ? -3.623 28.75 -2.846 1 98.06 231 LEU B C 1
ATOM 5441 O O . LEU B 1 231 ? -4.809 29.094 -2.832 1 98.06 231 LEU B O 1
ATOM 5445 N N . LEU B 1 232 ? -2.693 29.438 -3.527 1 98.44 232 LEU B N 1
ATOM 5446 C CA . LEU B 1 232 ? -3.018 30.609 -4.316 1 98.44 232 LEU B CA 1
ATOM 5447 C C . LEU B 1 232 ? -3.445 30.234 -5.727 1 98.44 232 LEU B C 1
ATOM 5449 O O . LEU B 1 232 ? -2.697 29.562 -6.445 1 98.44 232 LEU B O 1
ATOM 5453 N N . PRO B 1 233 ? -4.625 30.75 -6.168 1 98.38 233 PRO B N 1
ATOM 5454 C CA . PRO B 1 233 ? -5.074 30.438 -7.527 1 98.38 233 PRO B CA 1
ATOM 5455 C C . PRO B 1 233 ? -4.102 30.938 -8.594 1 98.38 233 PRO B C 1
ATOM 5457 O O . PRO B 1 233 ? -3.838 30.234 -9.57 1 98.38 233 PRO B O 1
ATOM 5460 N N . ASP B 1 234 ? -3.525 32.094 -8.406 1 98.12 234 ASP B N 1
ATOM 5461 C CA . ASP B 1 234 ? -2.6 32.688 -9.383 1 98.12 234 ASP B CA 1
ATOM 5462 C C . ASP B 1 234 ? -1.362 31.797 -9.547 1 98.12 234 ASP B C 1
ATOM 5464 O O . ASP B 1 234 ? -0.858 31.625 -10.656 1 98.12 234 ASP B O 1
ATOM 5468 N N . ALA B 1 235 ? -0.889 31.297 -8.477 1 97.62 235 ALA B N 1
ATOM 5469 C CA . ALA B 1 235 ? 0.266 30.406 -8.523 1 97.62 235 ALA B CA 1
ATOM 5470 C C . ALA B 1 235 ? -0.061 29.125 -9.289 1 97.62 235 ALA B C 1
ATOM 5472 O O . ALA B 1 235 ? 0.767 28.625 -10.055 1 97.62 235 ALA B O 1
ATOM 5473 N N . LEU B 1 236 ? -1.237 28.609 -9.055 1 98.12 236 LEU B N 1
ATOM 5474 C CA . LEU B 1 236 ? -1.688 27.406 -9.766 1 98.12 236 LEU B CA 1
ATOM 5475 C C . LEU B 1 236 ? -1.788 27.672 -11.266 1 98.12 236 LEU B C 1
ATOM 5477 O O . LEU B 1 236 ? -1.301 26.891 -12.07 1 98.12 236 LEU B O 1
ATOM 5481 N N . GLU B 1 237 ? -2.365 28.797 -11.586 1 96.81 237 GLU B N 1
ATOM 5482 C CA . GLU B 1 237 ? -2.514 29.188 -12.984 1 96.81 237 GLU B CA 1
ATOM 5483 C C . GLU B 1 237 ? -1.156 29.312 -13.672 1 96.81 237 GLU B C 1
ATOM 5485 O O . GLU B 1 237 ? -0.963 28.797 -14.773 1 96.81 237 GLU B O 1
ATOM 5490 N N . GLU B 1 238 ? -0.286 29.969 -13.008 1 96.25 238 GLU B N 1
ATOM 5491 C CA . GLU B 1 238 ? 1.054 30.156 -13.555 1 96.25 238 GLU B CA 1
ATOM 5492 C C . GLU B 1 238 ? 1.769 28.828 -13.75 1 96.25 238 GLU B C 1
ATOM 5494 O O . GLU B 1 238 ? 2.416 28.609 -14.773 1 96.25 238 GLU B O 1
ATOM 5499 N N . ALA B 1 239 ? 1.688 27.969 -12.781 1 95.75 239 ALA B N 1
ATOM 5500 C CA . ALA B 1 239 ? 2.309 26.641 -12.883 1 95.75 239 ALA B CA 1
ATOM 5501 C C . ALA B 1 239 ? 1.765 25.875 -14.078 1 95.75 239 ALA B C 1
ATOM 5503 O O . ALA B 1 239 ? 2.52 25.203 -14.789 1 95.75 239 ALA B O 1
ATOM 5504 N N . CYS B 1 240 ? 0.471 25.953 -14.312 1 93.75 240 CYS B N 1
ATOM 5505 C CA . CYS B 1 240 ? -0.174 25.219 -15.398 1 93.75 240 CYS B CA 1
ATOM 5506 C C . CYS B 1 240 ? 0.262 25.766 -16.75 1 93.75 240 CYS B C 1
ATOM 5508 O O . CYS B 1 240 ? 0.304 25.031 -17.75 1 93.75 240 CYS B O 1
ATOM 5510 N N . ARG B 1 241 ? 0.605 27.016 -16.75 1 89.88 241 ARG B N 1
ATOM 5511 C CA . ARG B 1 241 ? 1.015 27.656 -18 1 89.88 241 ARG B CA 1
ATOM 5512 C C . ARG B 1 241 ? 2.455 27.312 -18.344 1 89.88 241 ARG B C 1
ATOM 5514 O O . ARG B 1 241 ? 2.807 27.219 -19.531 1 89.88 241 ARG B O 1
ATOM 5521 N N . THR B 1 242 ? 3.213 27.016 -17.344 1 91.12 242 THR B N 1
ATOM 5522 C CA . THR B 1 242 ? 4.652 26.922 -17.562 1 91.12 242 THR B CA 1
ATOM 5523 C C . THR B 1 242 ? 5.117 25.469 -17.453 1 91.12 242 THR B C 1
ATOM 5525 O O . THR B 1 242 ? 6.246 25.156 -17.844 1 91.12 242 THR B O 1
ATOM 5528 N N . ASN B 1 243 ? 4.273 24.641 -16.906 1 91.06 243 ASN B N 1
ATOM 5529 C CA . ASN B 1 243 ? 4.637 23.25 -16.703 1 91.06 243 ASN B CA 1
ATOM 5530 C C . ASN B 1 243 ? 3.539 22.312 -17.188 1 91.06 243 ASN B C 1
ATOM 5532 O O . ASN B 1 243 ? 2.379 22.703 -17.312 1 91.06 243 ASN B O 1
ATOM 5536 N N . ARG B 1 244 ? 3.938 21.109 -17.5 1 91.88 244 ARG B N 1
ATOM 5537 C CA . ARG B 1 244 ? 2.969 20.047 -17.75 1 91.88 244 ARG B CA 1
ATOM 5538 C C . ARG B 1 244 ? 2.533 19.391 -16.438 1 91.88 244 ARG B C 1
ATOM 5540 O O . ARG B 1 244 ? 3.174 18.453 -15.961 1 91.88 244 ARG B O 1
ATOM 5547 N N . ILE B 1 245 ? 1.449 19.859 -15.969 1 95.69 245 ILE B N 1
ATOM 5548 C CA . ILE B 1 245 ? 0.966 19.391 -14.672 1 95.69 245 ILE B CA 1
ATOM 5549 C C . ILE B 1 245 ? -0.1 18.328 -14.875 1 95.69 245 ILE B C 1
ATOM 5551 O O . ILE B 1 245 ? -1.019 18.5 -15.68 1 95.69 245 ILE B O 1
ATOM 5555 N N . THR B 1 246 ? 0.025 17.234 -14.062 1 96.25 246 THR B N 1
ATOM 5556 C CA . THR B 1 246 ? -0.923 16.141 -14.188 1 96.25 246 THR B CA 1
ATOM 5557 C C . THR B 1 246 ? -2.012 16.234 -13.125 1 96.25 246 THR B C 1
ATOM 5559 O O . THR B 1 246 ? -3.182 15.969 -13.398 1 96.25 246 THR B O 1
ATOM 5562 N N . ALA B 1 247 ? -1.612 16.594 -11.938 1 98.31 247 ALA B N 1
ATOM 5563 C CA . ALA B 1 247 ? -2.562 16.531 -10.836 1 98.31 247 ALA B CA 1
ATOM 5564 C C . ALA B 1 247 ? -2.252 17.594 -9.781 1 98.31 247 ALA B C 1
ATOM 5566 O O . ALA B 1 247 ? -1.135 18.109 -9.727 1 98.31 247 ALA B O 1
ATOM 5567 N N . LEU B 1 248 ? -3.279 17.984 -9.039 1 98.75 248 LEU B N 1
ATOM 5568 C CA . LEU B 1 248 ? -3.191 18.812 -7.84 1 98.75 248 LEU B CA 1
ATOM 5569 C C . LEU B 1 248 ? -3.547 18 -6.594 1 98.75 248 LEU B C 1
ATOM 5571 O O . LEU B 1 248 ? -4.578 17.328 -6.559 1 98.75 248 LEU B O 1
ATOM 5575 N N . TYR B 1 249 ? -2.662 17.984 -5.652 1 98.81 249 TYR B N 1
ATOM 5576 C CA . TYR B 1 249 ? -2.996 17.562 -4.293 1 98.81 249 TYR B CA 1
ATOM 5577 C C . TYR B 1 249 ? -3.193 18.781 -3.385 1 98.81 249 TYR B C 1
ATOM 5579 O O . TYR B 1 249 ? -2.357 19.688 -3.354 1 98.81 249 TYR B O 1
ATOM 5587 N N . CYS B 1 250 ? -4.305 18.781 -2.59 1 97.38 250 CYS B N 1
ATOM 5588 C CA . CYS B 1 250 ? -4.484 19.922 -1.703 1 97.38 250 CYS B CA 1
ATOM 5589 C C . CYS B 1 250 ? -5.277 19.531 -0.462 1 97.38 250 CYS B C 1
ATOM 5591 O O . CYS B 1 250 ? -6.012 18.547 -0.477 1 97.38 250 CYS B O 1
ATOM 5593 N N . THR B 1 251 ? -5.082 20.203 0.609 1 98.12 251 THR B N 1
ATOM 5594 C CA . THR B 1 251 ? -5.805 20.125 1.873 1 98.12 251 THR B CA 1
ATOM 5595 C C . THR B 1 251 ? -6.527 21.438 2.156 1 98.12 251 THR B C 1
ATOM 5597 O O . THR B 1 251 ? -6.082 22.234 2.99 1 98.12 251 THR B O 1
ATOM 5600 N N . PRO B 1 252 ? -7.703 21.641 1.604 1 98.19 252 PRO B N 1
ATOM 5601 C CA . PRO B 1 252 ? -8.336 22.953 1.625 1 98.19 252 PRO B CA 1
ATOM 5602 C C . PRO B 1 252 ? -8.969 23.281 2.977 1 98.19 252 PRO B C 1
ATOM 5604 O O . PRO B 1 252 ? -9.32 24.438 3.232 1 98.19 252 PRO B O 1
ATOM 5607 N N . THR B 1 253 ? -9.227 22.281 3.781 1 98.12 253 THR B N 1
ATOM 5608 C CA . THR B 1 253 ? -9.844 22.5 5.086 1 98.12 253 THR B CA 1
ATOM 5609 C C . THR B 1 253 ? -8.914 22.016 6.203 1 98.12 253 THR B C 1
ATOM 5611 O O . THR B 1 253 ? -8.562 20.844 6.258 1 98.12 253 THR B O 1
ATOM 5614 N N . ILE B 1 254 ? -8.594 23.016 7.102 1 97.56 254 ILE B N 1
ATOM 5615 C CA . ILE B 1 254 ? -7.641 22.75 8.18 1 97.56 254 ILE B CA 1
ATOM 5616 C C . ILE B 1 254 ? -6.332 22.234 7.598 1 97.56 254 ILE B C 1
ATOM 5618 O O . ILE B 1 254 ? -5.914 21.109 7.906 1 97.56 254 ILE B O 1
ATOM 5622 N N . GLN B 1 255 ? -5.77 23.094 6.797 1 97.94 255 GLN B N 1
ATOM 5623 C CA . GLN B 1 255 ? -4.551 22.75 6.062 1 97.94 255 GLN B CA 1
ATOM 5624 C C . GLN B 1 255 ? -3.418 22.391 7.02 1 97.94 255 GLN B C 1
ATOM 5626 O O . GLN B 1 255 ? -3.227 23.047 8.039 1 97.94 255 GLN B O 1
ATOM 5631 N N . ASN B 1 256 ? -2.809 21.359 6.805 1 96.56 256 ASN B N 1
ATOM 5632 C CA . ASN B 1 256 ? -1.63 20.891 7.535 1 96.56 256 ASN B CA 1
ATOM 5633 C C . ASN B 1 256 ? -0.341 21.297 6.82 1 96.56 256 ASN B C 1
ATOM 5635 O O . ASN B 1 256 ? -0.049 20.781 5.734 1 96.56 256 ASN B O 1
ATOM 5639 N N . PRO B 1 257 ? 0.398 22.234 7.402 1 96.75 257 PRO B N 1
ATOM 5640 C CA . PRO B 1 257 ? 0.437 22.531 8.836 1 96.75 257 PRO B CA 1
ATOM 5641 C C . PRO B 1 257 ? -0.161 23.891 9.172 1 96.75 257 PRO B C 1
ATOM 5643 O O . PRO B 1 257 ? -0.24 24.266 10.352 1 96.75 257 PRO B O 1
ATOM 5646 N N . THR B 1 258 ? -0.654 24.656 8.281 1 97.38 258 THR B N 1
ATOM 5647 C CA . THR B 1 258 ? -0.858 26.094 8.461 1 97.38 258 THR B CA 1
ATOM 5648 C C . THR B 1 258 ? -2.225 26.375 9.086 1 97.38 258 THR B C 1
ATOM 5650 O O . THR B 1 258 ? -2.525 27.516 9.453 1 97.38 258 THR B O 1
ATOM 5653 N N . THR B 1 259 ? -3.092 25.406 9.133 1 97.69 259 THR B N 1
ATOM 5654 C CA . THR B 1 259 ? -4.41 25.469 9.75 1 97.69 259 THR B CA 1
ATOM 5655 C C . THR B 1 259 ? -5.387 26.234 8.859 1 97.69 259 THR B C 1
ATOM 5657 O O . THR B 1 259 ? -6.535 26.469 9.242 1 97.69 259 THR B O 1
ATOM 5660 N N . ALA B 1 260 ? -5.023 26.625 7.66 1 97.5 260 ALA B N 1
ATOM 5661 C CA . ALA B 1 260 ? -5.824 27.438 6.754 1 97.5 260 ALA B CA 1
ATOM 5662 C C . ALA B 1 260 ? -7.102 26.719 6.344 1 97.5 260 ALA B C 1
ATOM 5664 O O . ALA B 1 260 ? -7.102 25.484 6.184 1 97.5 260 ALA B O 1
ATOM 5665 N N . VAL B 1 261 ? -8.164 27.453 6.215 1 98.12 261 VAL B N 1
ATOM 5666 C CA . VAL B 1 261 ? -9.422 26.984 5.625 1 98.12 261 VAL B CA 1
ATOM 5667 C C . VAL B 1 261 ? -9.727 27.797 4.371 1 98.12 261 VAL B C 1
ATOM 5669 O O . VAL B 1 261 ? -9.906 29.016 4.445 1 98.12 261 VAL B O 1
ATOM 5672 N N . MET B 1 262 ? -9.75 27.156 3.277 1 98.38 262 MET B N 1
ATOM 5673 C CA . MET B 1 262 ? -10 27.797 1.989 1 98.38 262 MET B CA 1
ATOM 5674 C C . MET B 1 262 ? -11.445 28.25 1.882 1 98.38 262 MET B C 1
ATOM 5676 O O . MET B 1 262 ? -12.367 27.5 2.182 1 98.38 262 MET B O 1
ATOM 5680 N N . SER B 1 263 ? -11.672 29.5 1.441 1 97.81 263 SER B N 1
ATOM 5681 C CA . SER B 1 263 ? -13.016 30.047 1.291 1 97.81 263 SER B CA 1
ATOM 5682 C C . SER B 1 263 ? -13.742 29.406 0.104 1 97.81 263 SER B C 1
ATOM 5684 O O . SER B 1 263 ? -13.102 28.812 -0.77 1 97.81 263 SER B O 1
ATOM 5686 N N . GLY B 1 264 ? -15.086 29.516 0.131 1 97.25 264 GLY B N 1
ATOM 5687 C CA . GLY B 1 264 ? -15.883 29.047 -0.988 1 97.25 264 GLY B CA 1
ATOM 5688 C C . GLY B 1 264 ? -15.5 29.688 -2.311 1 97.25 264 GLY B C 1
ATOM 5689 O O . GLY B 1 264 ? -15.43 29 -3.336 1 97.25 264 GLY B O 1
ATOM 5690 N N . ALA B 1 265 ? -15.297 30.984 -2.283 1 97.94 265 ALA B N 1
ATOM 5691 C CA . ALA B 1 265 ? -14.922 31.703 -3.492 1 97.94 265 ALA B CA 1
ATOM 5692 C C . ALA B 1 265 ? -13.609 31.172 -4.062 1 97.94 265 ALA B C 1
ATOM 5694 O O . ALA B 1 265 ? -13.484 30.969 -5.27 1 97.94 265 ALA B O 1
ATOM 5695 N N . ARG B 1 266 ? -12.656 31 -3.227 1 98.19 266 ARG B N 1
ATOM 5696 C CA . ARG B 1 266 ? -11.359 30.484 -3.652 1 98.19 266 ARG B CA 1
ATOM 5697 C C . ARG B 1 266 ? -11.484 29.062 -4.195 1 98.19 266 ARG B C 1
ATOM 5699 O O . ARG B 1 266 ? -10.812 28.703 -5.164 1 98.19 266 ARG B O 1
ATOM 5706 N N . ARG B 1 267 ? -12.242 28.25 -3.588 1 98.38 267 ARG B N 1
ATOM 5707 C CA . ARG B 1 267 ? -12.492 26.891 -4.059 1 98.38 267 ARG B CA 1
ATOM 5708 C C . ARG B 1 267 ? -13.039 26.891 -5.48 1 98.38 267 ARG B C 1
ATOM 5710 O O . ARG B 1 267 ? -12.633 26.078 -6.316 1 98.38 267 ARG B O 1
ATOM 5717 N N . LYS B 1 268 ? -13.969 27.766 -5.762 1 98.25 268 LYS B N 1
ATOM 5718 C CA . LYS B 1 268 ? -14.539 27.891 -7.102 1 98.25 268 LYS B CA 1
ATOM 5719 C C . LYS B 1 268 ? -13.469 28.297 -8.117 1 98.25 268 LYS B C 1
ATOM 5721 O O . LYS B 1 268 ? -13.445 27.766 -9.234 1 98.25 268 LYS B O 1
ATOM 5726 N N . GLU B 1 269 ? -12.656 29.203 -7.699 1 98.38 269 GLU B N 1
ATOM 5727 C CA . GLU B 1 269 ? -11.586 29.656 -8.578 1 98.38 269 GLU B CA 1
ATOM 5728 C C . GLU B 1 269 ? -10.602 28.516 -8.883 1 98.38 269 GLU B C 1
ATOM 5730 O O . GLU B 1 269 ? -10.227 28.312 -10.039 1 98.38 269 GLU B O 1
ATOM 5735 N N . ILE B 1 270 ? -10.188 27.797 -7.895 1 98.56 270 ILE B N 1
ATOM 5736 C CA . ILE B 1 270 ? -9.258 26.688 -8.047 1 98.56 270 ILE B CA 1
ATOM 5737 C C . ILE B 1 270 ? -9.891 25.609 -8.938 1 98.56 270 ILE B C 1
ATOM 5739 O O . ILE B 1 270 ? -9.234 25.078 -9.836 1 98.56 270 ILE B O 1
ATOM 5743 N N . ALA B 1 271 ? -11.156 25.297 -8.68 1 98.06 271 ALA B N 1
ATOM 5744 C CA . ALA B 1 271 ? -11.867 24.312 -9.484 1 98.06 271 ALA B CA 1
ATOM 5745 C C . ALA B 1 271 ? -11.883 24.703 -10.961 1 98.06 271 ALA B C 1
ATOM 5747 O O . ALA B 1 271 ? -11.664 23.875 -11.836 1 98.06 271 ALA B O 1
ATOM 5748 N N . LYS B 1 272 ? -12.133 25.984 -11.172 1 96.81 272 LYS B N 1
ATOM 5749 C CA . LYS B 1 272 ? -12.172 26.5 -12.531 1 96.81 272 LYS B CA 1
ATOM 5750 C C . LYS B 1 272 ? -10.828 26.297 -13.234 1 96.81 272 LYS B C 1
ATOM 5752 O O . LYS B 1 272 ? -10.773 25.812 -14.359 1 96.81 272 LYS B O 1
ATOM 5757 N N . ILE B 1 273 ? -9.758 26.625 -12.57 1 96.62 273 ILE B N 1
ATOM 5758 C CA . ILE B 1 273 ? -8.414 26.5 -13.133 1 96.62 273 ILE B CA 1
ATOM 5759 C C . ILE B 1 273 ? -8.125 25.031 -13.43 1 96.62 273 ILE B C 1
ATOM 5761 O O . ILE B 1 273 ? -7.625 24.688 -14.5 1 96.62 273 ILE B O 1
ATOM 5765 N N . CYS B 1 274 ? -8.461 24.141 -12.5 1 96.56 274 CYS B N 1
ATOM 5766 C CA . CYS B 1 274 ? -8.188 22.719 -12.664 1 96.56 274 CYS B CA 1
ATOM 5767 C C . CYS B 1 274 ? -8.969 22.156 -13.844 1 96.56 274 CYS B C 1
ATOM 5769 O O . CYS B 1 274 ? -8.445 21.328 -14.602 1 96.56 274 CYS B O 1
ATOM 5771 N N . ARG B 1 275 ? -10.195 22.609 -13.961 1 92.81 275 ARG B N 1
ATOM 5772 C CA . ARG B 1 275 ? -11.016 22.156 -15.078 1 92.81 275 ARG B CA 1
ATOM 5773 C C . ARG B 1 275 ? -10.422 22.609 -16.406 1 92.81 275 ARG B C 1
ATOM 5775 O O . ARG B 1 275 ? -10.297 21.812 -17.344 1 92.81 275 ARG B O 1
ATOM 5782 N N . GLU B 1 276 ? -10.023 23.844 -16.453 1 90.38 276 GLU B N 1
ATOM 5783 C CA . GLU B 1 276 ? -9.5 24.438 -17.688 1 90.38 276 GLU B CA 1
ATOM 5784 C C . GLU B 1 276 ? -8.211 23.75 -18.125 1 90.38 276 GLU B C 1
ATOM 5786 O O . GLU B 1 276 ? -7.961 23.609 -19.328 1 90.38 276 GLU B O 1
ATOM 5791 N N . HIS B 1 277 ? -7.465 23.344 -17.188 1 91.88 277 HIS B N 1
ATOM 5792 C CA . HIS B 1 277 ? -6.164 22.781 -17.531 1 91.88 277 HIS B CA 1
ATOM 5793 C C . HIS B 1 277 ? -6.18 21.266 -17.438 1 91.88 277 HIS B C 1
ATOM 5795 O O . HIS B 1 277 ? -5.145 20.625 -17.609 1 91.88 277 HIS B O 1
ATOM 5801 N N . GLY B 1 278 ? -7.32 20.688 -17.094 1 91.75 278 GLY B N 1
ATOM 5802 C CA . GLY B 1 278 ? -7.492 19.25 -17.109 1 91.75 278 GLY B CA 1
ATOM 5803 C C . GLY B 1 278 ? -6.734 18.547 -16 1 91.75 278 GLY B C 1
ATOM 5804 O O . GLY B 1 278 ? -6.18 17.469 -16.219 1 91.75 278 GLY B O 1
ATOM 5805 N N . LEU B 1 279 ? -6.637 19.094 -14.82 1 95.81 279 LEU B N 1
ATOM 5806 C CA . LEU B 1 279 ? -5.91 18.5 -13.703 1 95.81 279 LEU B CA 1
ATOM 5807 C C . LEU B 1 279 ? -6.797 17.531 -12.938 1 95.81 279 LEU B C 1
ATOM 5809 O O . LEU B 1 279 ? -7.977 17.797 -12.711 1 95.81 279 LEU B O 1
ATOM 5813 N N . ILE B 1 280 ? -6.246 16.359 -12.609 1 97.25 280 ILE B N 1
ATOM 5814 C CA . ILE B 1 280 ? -6.852 15.539 -11.562 1 97.25 280 ILE B CA 1
ATOM 5815 C C . ILE B 1 280 ? -6.684 16.219 -10.211 1 97.25 280 ILE B C 1
ATOM 5817 O O . ILE B 1 280 ? -5.613 16.75 -9.898 1 97.25 280 ILE B O 1
ATOM 5821 N N . VAL B 1 281 ? -7.73 16.297 -9.453 1 98.44 281 VAL B N 1
ATOM 5822 C CA . VAL B 1 281 ? -7.652 16.938 -8.148 1 98.44 281 VAL B CA 1
ATOM 5823 C C . VAL B 1 281 ? -7.762 15.891 -7.047 1 98.44 281 VAL B C 1
ATOM 5825 O O . VAL B 1 281 ? -8.758 15.172 -6.965 1 98.44 281 VAL B O 1
ATOM 5828 N N . ILE B 1 282 ? -6.75 15.773 -6.234 1 98.81 282 ILE B N 1
ATOM 5829 C CA . ILE B 1 282 ? -6.715 14.906 -5.059 1 98.81 282 ILE B CA 1
ATOM 5830 C C . ILE B 1 282 ? -6.879 15.742 -3.793 1 98.81 282 ILE B C 1
ATOM 5832 O O . ILE B 1 282 ? -5.98 16.5 -3.428 1 98.81 282 ILE B O 1
ATOM 5836 N N . GLU B 1 283 ? -7.984 15.633 -3.188 1 98.81 283 GLU B N 1
ATOM 5837 C CA . GLU B 1 283 ? -8.32 16.438 -2.01 1 98.81 283 GLU B CA 1
ATOM 5838 C C . GLU B 1 283 ? -8.227 15.594 -0.737 1 98.81 283 GLU B C 1
ATOM 5840 O O . GLU B 1 283 ? -8.836 14.523 -0.647 1 98.81 283 GLU B O 1
ATOM 5845 N N . ASP B 1 284 ? -7.457 16.031 0.235 1 97.94 284 ASP B N 1
ATOM 5846 C CA . ASP B 1 284 ? -7.27 15.375 1.521 1 97.94 284 ASP B CA 1
ATOM 5847 C C . ASP B 1 284 ? -8.234 15.922 2.568 1 97.94 284 ASP B C 1
ATOM 5849 O O . ASP B 1 284 ? -8.125 17.078 2.977 1 97.94 284 ASP B O 1
ATOM 5853 N N . GLU B 1 285 ? -9.062 15.086 3.064 1 95.06 285 GLU B N 1
ATOM 5854 C CA . GLU B 1 285 ? -10.125 15.461 3.996 1 95.06 285 GLU B CA 1
ATOM 5855 C C . GLU B 1 285 ? -9.812 14.969 5.406 1 95.06 285 GLU B C 1
ATOM 5857 O O . GLU B 1 285 ? -10.672 15.023 6.289 1 95.06 285 GLU B O 1
ATOM 5862 N N . THR B 1 286 ? -8.688 14.555 5.676 1 93.88 286 THR B N 1
ATOM 5863 C CA . THR B 1 286 ? -8.32 13.844 6.898 1 93.88 286 THR B CA 1
ATOM 5864 C C . THR B 1 286 ? -8.625 14.695 8.125 1 93.88 286 THR B C 1
ATOM 5866 O O . THR B 1 286 ? -9.242 14.219 9.086 1 93.88 286 THR B O 1
ATOM 5869 N N . HIS B 1 287 ? -8.266 15.992 8.141 1 95.75 287 HIS B N 1
ATOM 5870 C CA . HIS B 1 287 ? -8.523 16.859 9.281 1 95.75 287 HIS B CA 1
ATOM 5871 C C . HIS B 1 287 ? -9.875 17.562 9.148 1 95.75 287 HIS B C 1
ATOM 5873 O O . HIS B 1 287 ? -10.422 18.047 10.141 1 95.75 287 HIS B O 1
ATOM 5879 N N . ALA B 1 288 ? -10.336 17.656 7.91 1 96.75 288 ALA B N 1
ATOM 5880 C CA . ALA B 1 288 ? -11.547 18.422 7.625 1 96.75 288 ALA B CA 1
ATOM 5881 C C . ALA B 1 288 ? -12.734 17.906 8.422 1 96.75 288 ALA B C 1
ATOM 5883 O O . ALA B 1 288 ? -13.609 18.672 8.82 1 96.75 288 ALA B O 1
ATOM 5884 N N . VAL B 1 289 ? -12.727 16.641 8.672 1 95.31 289 VAL B N 1
ATOM 5885 C CA . VAL B 1 289 ? -13.852 15.977 9.328 1 95.31 289 VAL B CA 1
ATOM 5886 C C . VAL B 1 289 ? -14.031 16.531 10.742 1 95.31 289 VAL B C 1
ATOM 5888 O O . VAL B 1 289 ? -15.125 16.5 11.297 1 95.31 289 VAL B O 1
ATOM 5891 N N . LEU B 1 290 ? -13.023 17.141 11.305 1 96.94 290 LEU B N 1
ATOM 5892 C CA . LEU B 1 290 ? -13.062 17.688 12.656 1 96.94 290 LEU B CA 1
ATOM 5893 C C . LEU B 1 290 ? -13.875 18.984 12.688 1 96.94 290 LEU B C 1
ATOM 5895 O O . LEU B 1 290 ? -14.219 19.469 13.766 1 96.94 290 LEU B O 1
ATOM 5899 N N . MET B 1 291 ? -14.117 19.531 11.523 1 95.88 291 MET B N 1
ATOM 5900 C CA . MET B 1 291 ? -14.953 20.734 11.406 1 95.88 291 MET B CA 1
ATOM 5901 C C . MET B 1 291 ? -16.391 20.359 11.055 1 95.88 291 MET B C 1
ATOM 5903 O O . MET B 1 291 ? -16.672 19.906 9.938 1 95.88 291 MET B O 1
ATOM 5907 N N . ALA B 1 292 ? -17.266 20.531 11.953 1 91.94 292 ALA B N 1
ATOM 5908 C CA . ALA B 1 292 ? -18.641 20.109 11.773 1 91.94 292 ALA B CA 1
ATOM 5909 C C . ALA B 1 292 ? -19.266 20.766 10.547 1 91.94 292 ALA B C 1
ATOM 5911 O O . ALA B 1 292 ? -19.859 20.094 9.711 1 91.94 292 ALA B O 1
ATOM 5912 N N . GLU B 1 293 ? -19.094 22.078 10.508 1 92.44 293 GLU B N 1
ATOM 5913 C CA . GLU B 1 293 ? -19.578 22.828 9.359 1 92.44 293 GLU B CA 1
ATOM 5914 C C . GLU B 1 293 ? -18.438 23.203 8.422 1 92.44 293 GLU B C 1
ATOM 5916 O O . GLU B 1 293 ? -18.125 24.391 8.266 1 92.44 293 GLU B O 1
ATOM 5921 N N . ARG B 1 294 ? -17.969 22.203 7.766 1 93.38 294 ARG B N 1
ATOM 5922 C CA . ARG B 1 294 ? -16.844 22.453 6.859 1 93.38 294 ARG B CA 1
ATOM 5923 C C . ARG B 1 294 ? -17.344 22.797 5.461 1 93.38 294 ARG B C 1
ATOM 5925 O O . ARG B 1 294 ? -18.422 22.344 5.059 1 93.38 294 ARG B O 1
ATOM 5932 N N . PRO B 1 295 ? -16.547 23.641 4.711 1 95.75 295 PRO B N 1
ATOM 5933 C CA . PRO B 1 295 ? -16.938 24 3.35 1 95.75 295 PRO B CA 1
ATOM 5934 C C . PRO B 1 295 ? -17.078 22.797 2.426 1 95.75 295 PRO B C 1
ATOM 5936 O O . PRO B 1 295 ? -16.453 21.766 2.672 1 95.75 295 PRO B O 1
ATOM 5939 N N . THR B 1 296 ? -17.859 23 1.421 1 95.94 296 THR B N 1
ATOM 5940 C CA . THR B 1 296 ? -18.016 21.984 0.394 1 95.94 296 THR B CA 1
ATOM 5941 C C . THR B 1 296 ? -16.672 21.641 -0.228 1 95.94 296 THR B C 1
ATOM 5943 O O . THR B 1 296 ? -15.883 22.516 -0.559 1 95.94 296 THR B O 1
ATOM 5946 N N . PRO B 1 297 ? -16.406 20.328 -0.37 1 97.12 297 PRO B N 1
ATOM 5947 C CA . PRO B 1 297 ? -15.102 19.953 -0.931 1 97.12 297 PRO B CA 1
ATOM 5948 C C . PRO B 1 297 ? -14.961 20.344 -2.402 1 97.12 297 PRO B C 1
ATOM 5950 O O . PRO B 1 297 ? -15.969 20.484 -3.105 1 97.12 297 PRO B O 1
ATOM 5953 N N . LEU B 1 298 ? -13.75 20.531 -2.859 1 97.12 298 LEU B N 1
ATOM 5954 C CA . LEU B 1 298 ? -13.43 20.828 -4.25 1 97.12 298 LEU B CA 1
ATOM 5955 C C . LEU B 1 298 ? -14.008 19.766 -5.184 1 97.12 298 LEU B C 1
ATOM 5957 O O . LEU B 1 298 ? -14.445 20.078 -6.289 1 97.12 298 LEU B O 1
ATOM 5961 N N . CYS B 1 299 ? -14 18.531 -4.738 1 95.94 299 CYS B N 1
ATOM 5962 C CA . CYS B 1 299 ? -14.43 17.438 -5.586 1 95.94 299 CYS B CA 1
ATOM 5963 C C . CYS B 1 299 ? -15.906 17.547 -5.934 1 95.94 299 CYS B C 1
ATOM 5965 O O . CYS B 1 299 ? -16.359 17 -6.941 1 95.94 299 CYS B O 1
ATOM 5967 N N . HIS B 1 300 ? -16.641 18.219 -5.066 1 97.19 300 HIS B N 1
ATOM 5968 C CA . HIS B 1 300 ? -18.047 18.5 -5.379 1 97.19 300 HIS B CA 1
ATOM 5969 C C . HIS B 1 300 ? -18.156 19.422 -6.586 1 97.19 300 HIS B C 1
ATOM 5971 O O . HIS B 1 300 ? -19.078 19.281 -7.391 1 97.19 300 HIS B O 1
ATOM 5977 N N . LEU B 1 301 ? -17.266 20.375 -6.707 1 97.31 301 LEU B N 1
ATOM 5978 C CA . LEU B 1 301 ? -17.234 21.344 -7.809 1 97.31 301 LEU B CA 1
ATOM 5979 C C . LEU B 1 301 ? -16.656 20.719 -9.062 1 97.31 301 LEU B C 1
ATOM 5981 O O . LEU B 1 301 ? -16.844 21.234 -10.172 1 97.31 301 LEU B O 1
ATOM 5985 N N . LEU B 1 302 ? -15.914 19.609 -8.891 1 96.56 302 LEU B N 1
ATOM 5986 C CA . LEU B 1 302 ? -15.258 18.906 -9.992 1 96.56 302 LEU B CA 1
ATOM 5987 C C . LEU B 1 302 ? -15.609 17.422 -9.977 1 96.56 302 LEU B C 1
ATOM 5989 O O . LEU B 1 302 ? -14.734 16.562 -9.852 1 96.56 302 LEU B O 1
ATOM 5993 N N . PRO B 1 303 ? -16.859 17.062 -10.164 1 94.81 303 PRO B N 1
ATOM 5994 C CA . PRO B 1 303 ? -17.266 15.656 -10.039 1 94.81 303 PRO B CA 1
ATOM 5995 C C . PRO B 1 303 ? -16.625 14.75 -11.078 1 94.81 303 PRO B C 1
ATOM 5997 O O . PRO B 1 303 ? -16.531 13.531 -10.875 1 94.81 303 PRO B O 1
ATOM 6000 N N . GLU B 1 304 ? -16.125 15.32 -12.117 1 91.56 304 GLU B N 1
ATOM 6001 C CA . GLU B 1 304 ? -15.562 14.531 -13.211 1 91.56 304 GLU B CA 1
ATOM 6002 C C . GLU B 1 304 ? -14.086 14.219 -12.977 1 91.56 304 GLU B C 1
ATOM 6004 O O . GLU B 1 304 ? -13.516 13.344 -13.641 1 91.56 304 GLU B O 1
ATOM 6009 N N . ARG B 1 305 ? -13.422 14.945 -12.039 1 95 305 ARG B N 1
ATOM 6010 C CA . ARG B 1 305 ? -11.984 14.734 -11.93 1 95 305 ARG B CA 1
ATOM 6011 C C . ARG B 1 305 ? -11.516 14.891 -10.484 1 95 305 ARG B C 1
ATOM 6013 O O . ARG B 1 305 ? -10.32 14.773 -10.195 1 95 305 ARG B O 1
ATOM 6020 N N . GLY B 1 306 ? -12.438 15.102 -9.609 1 97.69 306 GLY B N 1
ATOM 6021 C CA . GLY B 1 306 ? -12.102 15.266 -8.203 1 97.69 306 GLY B CA 1
ATOM 6022 C C . GLY B 1 306 ? -12.102 13.953 -7.434 1 97.69 306 GLY B C 1
ATOM 6023 O O . GLY B 1 306 ? -13.039 13.164 -7.543 1 97.69 306 GLY B O 1
ATOM 6024 N N . ILE B 1 307 ? -11.039 13.695 -6.707 1 98.69 307 ILE B N 1
ATOM 6025 C CA . ILE B 1 307 ? -10.883 12.547 -5.816 1 98.69 307 ILE B CA 1
ATOM 6026 C C . ILE B 1 307 ? -10.773 13.023 -4.371 1 98.69 307 ILE B C 1
ATOM 6028 O O . ILE B 1 307 ? -10.047 13.977 -4.078 1 98.69 307 ILE B O 1
ATOM 6032 N N . LEU B 1 308 ? -11.562 12.422 -3.5 1 98.75 308 LEU B N 1
ATOM 6033 C CA . LEU B 1 308 ? -11.555 12.781 -2.086 1 98.75 308 LEU B CA 1
ATOM 6034 C C . LEU B 1 308 ? -11.031 11.633 -1.236 1 98.75 308 LEU B C 1
ATOM 6036 O O . LEU B 1 308 ? -11.469 10.492 -1.39 1 98.75 308 LEU B O 1
ATOM 6040 N N . ILE B 1 309 ? -10.039 11.922 -0.392 1 98.69 309 ILE B N 1
ATOM 6041 C CA . ILE B 1 309 ? -9.484 10.938 0.526 1 98.69 309 ILE B CA 1
ATOM 6042 C C . ILE B 1 309 ? -9.836 11.312 1.964 1 98.69 309 ILE B C 1
ATOM 6044 O O . ILE B 1 309 ? -9.57 12.438 2.4 1 98.69 309 ILE B O 1
ATOM 6048 N N . GLY B 1 310 ? -10.406 10.398 2.676 1 97.62 310 GLY B N 1
ATOM 6049 C CA . GLY B 1 310 ? -10.719 10.586 4.082 1 97.62 310 GLY B CA 1
ATOM 6050 C C . GLY B 1 310 ? -10.453 9.359 4.926 1 97.62 310 GLY B C 1
ATOM 6051 O O . GLY B 1 310 ? -10.469 8.234 4.418 1 97.62 310 GLY B O 1
ATOM 6052 N N . GLY B 1 311 ? -10.203 9.555 6.164 1 95.81 311 GLY B N 1
ATOM 6053 C CA . GLY B 1 311 ? -9.938 8.461 7.082 1 95.81 311 GLY B CA 1
ATOM 6054 C C . GLY B 1 311 ? -10.547 8.672 8.453 1 95.81 311 GLY B C 1
ATOM 6055 O O . GLY B 1 311 ? -11.188 9.695 8.703 1 95.81 311 GLY B O 1
ATOM 6056 N N . MET B 1 312 ? -10.359 7.723 9.273 1 96.44 312 MET B N 1
ATOM 6057 C CA . MET B 1 312 ? -10.969 7.746 10.602 1 96.44 312 MET B CA 1
ATOM 6058 C C . MET B 1 312 ? -9.906 7.93 11.68 1 96.44 312 MET B C 1
ATOM 6060 O O . MET B 1 312 ? -10.227 8 12.867 1 96.44 312 MET B O 1
ATOM 6064 N N . SER B 1 313 ? -8.672 8.078 11.312 1 94.62 313 SER B N 1
ATOM 6065 C CA . SER B 1 313 ? -7.543 8.023 12.234 1 94.62 313 SER B CA 1
ATOM 6066 C C . SER B 1 313 ? -7.535 9.227 13.164 1 94.62 313 SER B C 1
ATOM 6068 O O . SER B 1 313 ? -7.039 9.148 14.289 1 94.62 313 SER B O 1
ATOM 6070 N N . LYS B 1 314 ? -8.016 10.383 12.734 1 94 314 LYS B N 1
ATOM 6071 C CA . LYS B 1 314 ? -7.957 11.602 13.539 1 94 314 LYS B CA 1
ATOM 6072 C C . LYS B 1 314 ? -9.258 11.812 14.312 1 94 314 LYS B C 1
ATOM 6074 O O . LYS B 1 314 ? -9.297 12.594 15.266 1 94 314 LYS B O 1
ATOM 6079 N N . ALA B 1 315 ? -10.289 11.094 13.953 1 93.94 315 ALA B N 1
ATOM 6080 C CA . ALA B 1 315 ? -11.617 11.328 14.516 1 93.94 315 ALA B CA 1
ATOM 6081 C C . ALA B 1 315 ? -12.039 10.172 15.422 1 93.94 315 ALA B C 1
ATOM 6083 O O . ALA B 1 315 ? -12.836 10.359 16.344 1 93.94 315 ALA B O 1
ATOM 6084 N N . VAL B 1 316 ? -11.594 8.984 15.102 1 94.44 316 VAL B N 1
ATOM 6085 C CA . VAL B 1 316 ? -12.094 7.785 15.758 1 94.44 316 VAL B CA 1
ATOM 6086 C C . VAL B 1 316 ? -10.945 7.051 16.438 1 94.44 316 VAL B C 1
ATOM 6088 O O . VAL B 1 316 ? -10.828 7.062 17.656 1 94.44 316 VAL B O 1
ATOM 6091 N N . ALA B 1 317 ? -10.086 6.488 15.625 1 93.38 317 ALA B N 1
ATOM 6092 C CA . ALA B 1 317 ? -8.93 5.777 16.172 1 93.38 317 ALA B CA 1
ATOM 6093 C C . ALA B 1 317 ? -7.902 5.5 15.078 1 93.38 317 ALA B C 1
ATOM 6095 O O . ALA B 1 317 ? -8.234 4.961 14.016 1 93.38 317 ALA B O 1
ATOM 6096 N N . ALA B 1 318 ? -6.672 5.805 15.406 1 91.31 318 ALA B N 1
ATOM 6097 C CA . ALA B 1 318 ? -5.586 5.617 14.453 1 91.31 318 ALA B CA 1
ATOM 6098 C C . ALA B 1 318 ? -5.352 4.133 14.172 1 91.31 318 ALA B C 1
ATOM 6100 O O . ALA B 1 318 ? -5.066 3.748 13.039 1 91.31 318 ALA B O 1
ATOM 6101 N N . GLY B 1 319 ? -5.535 3.32 15.133 1 94.06 319 GLY B N 1
ATOM 6102 C CA . GLY B 1 319 ? -5.188 1.91 15.047 1 94.06 319 GLY B CA 1
ATOM 6103 C C . GLY B 1 319 ? -6.172 1.105 14.219 1 94.06 319 GLY B C 1
ATOM 6104 O O . GLY B 1 319 ? -5.875 -0.018 13.812 1 94.06 319 GLY B O 1
ATOM 6105 N N . LEU B 1 320 ? -7.344 1.62 13.945 1 95.19 320 LEU B N 1
ATOM 6106 C CA . LEU B 1 320 ? -8.305 0.919 13.102 1 95.19 320 LEU B CA 1
ATOM 6107 C C . LEU B 1 320 ? -7.793 0.812 11.672 1 95.19 320 LEU B C 1
ATOM 6109 O O . LEU B 1 320 ? -8.164 -0.114 10.945 1 95.19 320 LEU B O 1
ATOM 6113 N N . ARG B 1 321 ? -7.012 1.768 11.266 1 97.06 321 ARG B N 1
ATOM 6114 C CA . ARG B 1 321 ? -6.426 1.827 9.93 1 97.06 321 ARG B CA 1
ATOM 6115 C C . ARG B 1 321 ? -7.504 1.751 8.852 1 97.06 321 ARG B C 1
ATOM 6117 O O . ARG B 1 321 ? -7.367 1.009 7.879 1 97.06 321 ARG B O 1
ATOM 6124 N N . VAL B 1 322 ? -8.547 2.5 9 1 98.25 322 VAL B N 1
ATOM 6125 C CA . VAL B 1 322 ? -9.633 2.537 8.031 1 98.25 322 VAL B CA 1
ATOM 6126 C C . VAL B 1 322 ? -9.656 3.896 7.332 1 98.25 322 VAL B C 1
ATOM 6128 O O . VAL B 1 322 ? -9.531 4.938 7.98 1 98.25 322 VAL B O 1
ATOM 6131 N N . GLY B 1 323 ? -9.773 3.881 6.051 1 98.38 323 GLY B N 1
ATOM 6132 C CA . GLY B 1 323 ? -9.969 5.059 5.223 1 98.38 323 GLY B CA 1
ATOM 6133 C C . GLY B 1 323 ? -10.836 4.793 4.004 1 98.38 323 GLY B C 1
ATOM 6134 O O . GLY B 1 323 ? -11.211 3.648 3.742 1 98.38 323 GLY B O 1
ATOM 6135 N N . TYR B 1 324 ? -11.172 5.824 3.291 1 98.81 324 TYR B N 1
ATOM 6136 C CA . TYR B 1 324 ? -12.031 5.762 2.109 1 98.81 324 TYR B CA 1
ATOM 6137 C C . TYR B 1 324 ? -11.539 6.723 1.03 1 98.81 324 TYR B C 1
ATOM 6139 O O . TYR B 1 324 ? -11.062 7.816 1.335 1 98.81 324 TYR B O 1
ATOM 6147 N N . VAL B 1 325 ? -11.672 6.277 -0.184 1 98.81 325 VAL B N 1
ATOM 6148 C CA . VAL B 1 325 ? -11.438 7.117 -1.354 1 98.81 325 VAL B CA 1
ATOM 6149 C C . VAL B 1 325 ? -12.727 7.27 -2.15 1 98.81 325 VAL B C 1
ATOM 6151 O O . VAL B 1 325 ? -13.391 6.281 -2.467 1 98.81 325 VAL B O 1
ATOM 6154 N N . HIS B 1 326 ? -13.156 8.469 -2.361 1 98.75 326 HIS B N 1
ATOM 6155 C CA . HIS B 1 326 ? -14.234 8.781 -3.297 1 98.75 326 HIS B CA 1
ATOM 6156 C C . HIS B 1 326 ? -13.672 9.25 -4.637 1 98.75 326 HIS B C 1
ATOM 6158 O O . HIS B 1 326 ? -12.836 10.148 -4.688 1 98.75 326 HIS B O 1
ATOM 6164 N N . ALA B 1 327 ? -14.086 8.656 -5.645 1 98 327 ALA B N 1
ATOM 6165 C CA . ALA B 1 327 ? -13.586 9 -6.977 1 98 327 ALA B CA 1
ATOM 6166 C C . ALA B 1 327 ? -14.719 9 -8 1 98 327 ALA B C 1
ATOM 6168 O O . ALA B 1 327 ? -15.75 8.352 -7.797 1 98 327 ALA B O 1
ATOM 6169 N N . PRO B 1 328 ? -14.531 9.781 -9.141 1 95.69 328 PRO B N 1
ATOM 6170 C CA . PRO B 1 328 ? -15.469 9.625 -10.25 1 95.69 328 PRO B CA 1
ATOM 6171 C C . PRO B 1 328 ? -15.625 8.172 -10.695 1 95.69 328 PRO B C 1
ATOM 6173 O O . PRO B 1 328 ? -14.648 7.414 -10.68 1 95.69 328 PRO B O 1
ATOM 6176 N N . ALA B 1 329 ? -16.797 7.836 -11.133 1 92.25 329 ALA B N 1
ATOM 6177 C CA . ALA B 1 329 ? -17.109 6.461 -11.508 1 92.25 329 ALA B CA 1
ATOM 6178 C C . ALA B 1 329 ? -16.141 5.934 -12.555 1 92.25 329 ALA B C 1
ATOM 6180 O O . ALA B 1 329 ? -15.742 4.77 -12.516 1 92.25 329 ALA B O 1
ATOM 6181 N N . SER B 1 330 ? -15.703 6.777 -13.43 1 90.38 330 SER B N 1
ATOM 6182 C CA . SER B 1 330 ? -14.844 6.383 -14.539 1 90.38 330 SER B CA 1
ATOM 6183 C C . SER B 1 330 ? -13.453 6 -14.047 1 90.38 330 SER B C 1
ATOM 6185 O O . SER B 1 330 ? -12.695 5.348 -14.766 1 90.38 330 SER B O 1
ATOM 6187 N N . MET B 1 331 ? -13.109 6.391 -12.828 1 93.69 331 MET B N 1
ATOM 6188 C CA . MET B 1 331 ? -11.758 6.176 -12.32 1 93.69 331 MET B CA 1
ATOM 6189 C C . MET B 1 331 ? -11.719 4.996 -11.352 1 93.69 331 MET B C 1
ATOM 6191 O O . MET B 1 331 ? -10.648 4.516 -10.992 1 93.69 331 MET B O 1
ATOM 6195 N N . VAL B 1 332 ? -12.867 4.477 -10.922 1 94.88 332 VAL B N 1
ATOM 6196 C CA . VAL B 1 332 ? -12.977 3.506 -9.836 1 94.88 332 VAL B CA 1
ATOM 6197 C C . VAL B 1 332 ? -12.273 2.209 -10.234 1 94.88 332 VAL B C 1
ATOM 6199 O O . VAL B 1 332 ? -11.547 1.619 -9.43 1 94.88 332 VAL B O 1
ATOM 6202 N N . SER B 1 333 ? -12.43 1.745 -11.445 1 90.88 333 SER B N 1
ATOM 6203 C CA . SER B 1 333 ? -11.859 0.473 -11.875 1 90.88 333 SER B CA 1
ATOM 6204 C C . SER B 1 333 ? -10.336 0.502 -11.82 1 90.88 333 SER B C 1
ATOM 6206 O O . SER B 1 333 ? -9.703 -0.47 -11.398 1 90.88 333 SER B O 1
ATOM 6208 N N . ARG B 1 334 ? -9.75 1.574 -12.242 1 91.69 334 ARG B N 1
ATOM 6209 C CA . ARG B 1 334 ? -8.297 1.712 -12.211 1 91.69 334 ARG B CA 1
ATOM 6210 C C . ARG B 1 334 ? -7.789 1.764 -10.773 1 91.69 334 ARG B C 1
ATOM 6212 O O . ARG B 1 334 ? -6.738 1.197 -10.461 1 91.69 334 ARG B O 1
ATOM 6219 N N . MET B 1 335 ? -8.516 2.451 -9.969 1 95.94 335 MET B N 1
ATOM 6220 C CA . MET B 1 335 ? -8.125 2.527 -8.562 1 95.94 335 MET B CA 1
ATOM 6221 C C . MET B 1 335 ? -8.289 1.174 -7.879 1 95.94 335 MET B C 1
ATOM 6223 O O . MET B 1 335 ? -7.484 0.809 -7.02 1 95.94 335 MET B O 1
ATOM 6227 N N . ALA B 1 336 ? -9.328 0.473 -8.258 1 95.69 336 ALA B N 1
ATOM 6228 C CA . ALA B 1 336 ? -9.523 -0.878 -7.734 1 95.69 336 ALA B CA 1
ATOM 6229 C C . ALA B 1 336 ? -8.352 -1.782 -8.109 1 95.69 336 ALA B C 1
ATOM 6231 O O . ALA B 1 336 ? -7.883 -2.57 -7.285 1 95.69 336 ALA B O 1
ATOM 6232 N N . ALA B 1 337 ? -7.879 -1.656 -9.297 1 93 337 ALA B N 1
ATOM 6233 C CA . ALA B 1 337 ? -6.719 -2.428 -9.742 1 93 337 ALA B CA 1
ATOM 6234 C C . ALA B 1 337 ? -5.48 -2.07 -8.922 1 93 337 ALA B C 1
ATOM 6236 O O . ALA B 1 337 ? -4.734 -2.955 -8.5 1 93 337 ALA B O 1
ATOM 6237 N N . ALA B 1 338 ? -5.281 -0.791 -8.711 1 96.38 338 ALA B N 1
ATOM 6238 C CA . ALA B 1 338 ? -4.152 -0.349 -7.895 1 96.38 338 ALA B CA 1
ATOM 6239 C C . ALA B 1 338 ? -4.266 -0.883 -6.469 1 96.38 338 ALA B C 1
ATOM 6241 O O . ALA B 1 338 ? -3.262 -1.283 -5.867 1 96.38 338 ALA B O 1
ATOM 6242 N N . LEU B 1 339 ? -5.457 -0.847 -5.969 1 97.62 339 LEU B N 1
ATOM 6243 C CA . LEU B 1 339 ? -5.707 -1.378 -4.633 1 97.62 339 LEU B CA 1
ATOM 6244 C C . LEU B 1 339 ? -5.383 -2.867 -4.57 1 97.62 339 LEU B C 1
ATOM 6246 O O . LEU B 1 339 ? -4.668 -3.314 -3.672 1 97.62 339 LEU B O 1
ATOM 6250 N N . ARG B 1 340 ? -5.824 -3.6 -5.516 1 95.62 340 ARG B N 1
ATOM 6251 C CA . ARG B 1 340 ? -5.543 -5.031 -5.594 1 95.62 340 ARG B CA 1
ATOM 6252 C C . ARG B 1 340 ? -4.043 -5.289 -5.672 1 95.62 340 ARG B C 1
ATOM 6254 O O . ARG B 1 340 ? -3.523 -6.176 -4.988 1 95.62 340 ARG B O 1
ATOM 6261 N N . ASN B 1 341 ? -3.412 -4.492 -6.418 1 94.88 341 ASN B N 1
ATOM 6262 C CA . ASN B 1 341 ? -1.977 -4.664 -6.609 1 94.88 341 ASN B CA 1
ATOM 6263 C C . ASN B 1 341 ? -1.189 -4.242 -5.375 1 94.88 341 ASN B C 1
ATOM 6265 O O . ASN B 1 341 ? -0.023 -4.609 -5.219 1 94.88 341 ASN B O 1
ATOM 6269 N N . SER B 1 342 ? -1.821 -3.477 -4.551 1 97.38 342 SER B N 1
ATOM 6270 C CA . SER B 1 342 ? -1.135 -3.006 -3.352 1 97.38 342 SER B CA 1
ATOM 6271 C C . SER B 1 342 ? -1.258 -4.012 -2.215 1 97.38 342 SER B C 1
ATOM 6273 O O . SER B 1 342 ? -0.272 -4.32 -1.54 1 97.38 342 SER B O 1
ATOM 6275 N N . CYS B 1 343 ? -2.49 -4.527 -2.074 1 96.5 343 CYS B N 1
ATOM 6276 C CA . CYS B 1 343 ? -2.656 -5.395 -0.913 1 96.5 343 CYS B CA 1
ATOM 6277 C C . CYS B 1 343 ? -3.809 -6.367 -1.123 1 96.5 343 CYS B C 1
ATOM 6279 O O . CYS B 1 343 ? -4.312 -6.957 -0.164 1 96.5 343 CYS B O 1
ATOM 6281 N N . TRP B 1 344 ? -4.285 -6.539 -2.314 1 93.75 344 TRP B N 1
ATOM 6282 C CA . TRP B 1 344 ? -5.406 -7.395 -2.697 1 93.75 344 TRP B CA 1
ATOM 6283 C C . TRP B 1 344 ? -6.73 -6.785 -2.254 1 93.75 344 TRP B C 1
ATOM 6285 O O . TRP B 1 344 ? -7.641 -6.605 -3.066 1 93.75 344 TRP B O 1
ATOM 6295 N N . MET B 1 345 ? -6.898 -6.5 -1.024 1 95.88 345 MET B N 1
ATOM 6296 C CA . MET B 1 345 ? -8.062 -5.863 -0.416 1 95.88 345 MET B CA 1
ATOM 6297 C C . MET B 1 345 ? -7.703 -5.246 0.931 1 95.88 345 MET B C 1
ATOM 6299 O O . MET B 1 345 ? -6.762 -5.688 1.591 1 95.88 345 MET B O 1
ATOM 6303 N N . ALA B 1 346 ? -8.438 -4.203 1.227 1 97.75 346 ALA B N 1
ATOM 6304 C CA . ALA B 1 346 ? -8.281 -3.666 2.576 1 97.75 346 ALA B CA 1
ATOM 6305 C C . ALA B 1 346 ? -8.781 -4.66 3.621 1 97.75 346 ALA B C 1
ATOM 6307 O O . ALA B 1 346 ? -9.531 -5.586 3.301 1 97.75 346 ALA B O 1
ATOM 6308 N N . THR B 1 347 ? -8.383 -4.516 4.836 1 98.06 347 THR B N 1
ATOM 6309 C CA . THR B 1 347 ? -8.609 -5.496 5.895 1 98.06 347 THR B CA 1
ATOM 6310 C C . THR B 1 347 ? -10.078 -5.543 6.289 1 98.06 347 THR B C 1
ATOM 6312 O O . THR B 1 347 ? -10.602 -4.59 6.875 1 98.06 347 THR B O 1
ATOM 6315 N N . PRO B 1 348 ? -10.742 -6.645 6.102 1 97.75 348 PRO B N 1
ATOM 6316 C CA . PRO B 1 348 ? -12.203 -6.699 6.238 1 97.75 348 PRO B CA 1
ATOM 6317 C C . PRO B 1 348 ? -12.664 -6.531 7.688 1 97.75 348 PRO B C 1
ATOM 6319 O O . PRO B 1 348 ? -13.656 -5.852 7.945 1 97.75 348 PRO B O 1
ATOM 6322 N N . LEU B 1 349 ? -11.984 -7.086 8.633 1 98 349 LEU B N 1
ATOM 6323 C CA . LEU B 1 349 ? -12.453 -7.109 10.008 1 98 349 LEU B CA 1
ATOM 6324 C C . LEU B 1 349 ? -12.594 -5.695 10.562 1 98 349 LEU B C 1
ATOM 6326 O O . LEU B 1 349 ? -13.625 -5.344 11.133 1 98 349 LEU B O 1
ATOM 6330 N N . VAL B 1 350 ? -11.609 -4.867 10.367 1 98.19 350 VAL B N 1
ATOM 6331 C CA . VAL B 1 350 ? -11.648 -3.518 10.922 1 98.19 350 VAL B CA 1
ATOM 6332 C C . VAL B 1 350 ? -12.617 -2.658 10.109 1 98.19 350 VAL B C 1
ATOM 6334 O O . VAL B 1 350 ? -13.266 -1.763 10.648 1 98.19 350 VAL B O 1
ATOM 6337 N N . LEU B 1 351 ? -12.727 -2.947 8.836 1 98.44 351 LEU B N 1
ATOM 6338 C CA . LEU B 1 351 ? -13.734 -2.262 8.023 1 98.44 351 LEU B CA 1
ATOM 6339 C C . LEU B 1 351 ? -15.141 -2.58 8.523 1 98.44 351 LEU B C 1
ATOM 6341 O O . LEU B 1 351 ? -16.016 -1.714 8.516 1 98.44 351 LEU B O 1
ATOM 6345 N N . GLU B 1 352 ? -15.32 -3.836 8.922 1 98.5 352 GLU B N 1
ATOM 6346 C CA . GLU B 1 352 ? -16.609 -4.223 9.484 1 98.5 352 GLU B CA 1
ATOM 6347 C C . GLU B 1 352 ? -16.922 -3.449 10.766 1 98.5 352 GLU B C 1
ATOM 6349 O O . GLU B 1 352 ? -18.016 -2.926 10.938 1 98.5 352 GLU B O 1
ATOM 6354 N N . ILE B 1 353 ? -15.945 -3.352 11.625 1 98.31 353 ILE B N 1
ATOM 6355 C CA . ILE B 1 353 ? -16.094 -2.613 12.875 1 98.31 353 ILE B CA 1
ATOM 6356 C C . ILE B 1 353 ? -16.422 -1.151 12.578 1 98.31 353 ILE B C 1
ATOM 6358 O O . ILE B 1 353 ? -17.375 -0.598 13.117 1 98.31 353 ILE B O 1
ATOM 6362 N N . ALA B 1 354 ? -15.672 -0.542 11.711 1 98.38 354 ALA B N 1
ATOM 6363 C CA . ALA B 1 354 ? -15.875 0.857 11.344 1 98.38 354 ALA B CA 1
ATOM 6364 C C . ALA B 1 354 ? -17.266 1.072 10.742 1 98.38 354 ALA B C 1
ATOM 6366 O O . ALA B 1 354 ? -17.922 2.074 11.031 1 98.38 354 ALA B O 1
ATOM 6367 N N . SER B 1 355 ? -17.656 0.121 9.883 1 98.44 355 SER B N 1
ATOM 6368 C CA . SER B 1 355 ? -18.953 0.236 9.25 1 98.44 355 SER B CA 1
ATOM 6369 C C . SER B 1 355 ? -20.078 0.217 10.281 1 98.44 355 SER B C 1
ATOM 6371 O O . SER B 1 355 ? -21.016 1.011 10.195 1 98.44 355 SER B O 1
ATOM 6373 N N . ARG B 1 356 ? -19.984 -0.634 11.219 1 98 356 ARG B N 1
ATOM 6374 C CA . ARG B 1 356 ? -20.969 -0.69 12.305 1 98 356 ARG B CA 1
ATOM 6375 C C . ARG B 1 356 ? -20.969 0.606 13.102 1 98 356 ARG B C 1
ATOM 6377 O O . ARG B 1 356 ? -22.031 1.116 13.469 1 98 356 ARG B O 1
ATOM 6384 N N . TRP B 1 357 ? -19.797 1.109 13.375 1 98.44 357 TRP B N 1
ATOM 6385 C CA . TRP B 1 357 ? -19.672 2.334 14.156 1 98.44 357 TRP B CA 1
ATOM 6386 C C . TRP B 1 357 ? -20.266 3.521 13.414 1 98.44 357 TRP B C 1
ATOM 6388 O O . TRP B 1 357 ? -20.812 4.441 14.031 1 98.44 357 TRP B O 1
ATOM 6398 N N . VAL B 1 358 ? -20.156 3.529 12.094 1 98.38 358 VAL B N 1
ATOM 6399 C CA . VAL B 1 358 ? -20.781 4.578 11.297 1 98.38 358 VAL B CA 1
ATOM 6400 C C . VAL B 1 358 ? -22.297 4.43 11.328 1 98.38 358 VAL B C 1
ATOM 6402 O O . VAL B 1 358 ? -23.016 5.41 11.523 1 98.38 358 VAL B O 1
ATOM 6405 N N . GLU B 1 359 ? -22.75 3.268 11.188 1 97.62 359 GLU B N 1
ATOM 6406 C CA . GLU B 1 359 ? -24.188 2.977 11.086 1 97.62 359 GLU B CA 1
ATOM 6407 C C . GLU B 1 359 ? -24.891 3.232 12.406 1 97.62 359 GLU B C 1
ATOM 6409 O O . GLU B 1 359 ? -26 3.777 12.422 1 97.62 359 GLU B O 1
ATOM 6414 N N . ASP B 1 360 ? -24.234 2.883 13.516 1 97.38 360 ASP B N 1
ATOM 6415 C CA . ASP B 1 360 ? -24.969 2.936 14.781 1 97.38 360 ASP B CA 1
ATOM 6416 C C . ASP B 1 360 ? -24.688 4.246 15.516 1 97.38 360 ASP B C 1
ATOM 6418 O O . ASP B 1 360 ? -25.156 4.449 16.641 1 97.38 360 ASP B O 1
ATOM 6422 N N . GLY B 1 361 ? -23.828 5.086 14.953 1 97.38 361 GLY B N 1
ATOM 6423 C CA . GLY B 1 361 ? -23.609 6.406 15.523 1 97.38 361 GLY B CA 1
ATOM 6424 C C . GLY B 1 361 ? -22.391 6.48 16.406 1 97.38 361 GLY B C 1
ATOM 6425 O O . GLY B 1 361 ? -22 7.562 16.859 1 97.38 361 GLY B O 1
ATOM 6426 N N . THR B 1 362 ? -21.719 5.395 16.672 1 97.62 362 THR B N 1
ATOM 6427 C CA . THR B 1 362 ? -20.516 5.359 17.484 1 97.62 362 THR B CA 1
ATOM 6428 C C . THR B 1 362 ? -19.438 6.27 16.906 1 97.62 362 THR B C 1
ATOM 6430 O O . THR B 1 362 ? -18.828 7.043 17.641 1 97.62 362 THR B O 1
ATOM 6433 N N . ALA B 1 363 ? -19.25 6.203 15.625 1 97.81 363 ALA B N 1
ATOM 6434 C CA . ALA B 1 363 ? -18.234 7.027 14.969 1 97.81 363 ALA B CA 1
ATOM 6435 C C . ALA B 1 363 ? -18.531 8.516 15.156 1 97.81 363 ALA B C 1
ATOM 6437 O O . ALA B 1 363 ? -17.625 9.305 15.445 1 97.81 363 ALA B O 1
ATOM 6438 N N . SER B 1 364 ? -19.766 8.867 15.023 1 97 364 SER B N 1
ATOM 6439 C CA . SER B 1 364 ? -20.172 10.258 15.211 1 97 364 SER B CA 1
ATOM 6440 C C . SER B 1 364 ? -19.938 10.711 16.656 1 97 364 SER B C 1
ATOM 6442 O O . SER B 1 364 ? -19.516 11.852 16.891 1 97 364 SER B O 1
ATOM 6444 N N . ALA B 1 365 ? -20.219 9.883 17.578 1 97.5 365 ALA B N 1
ATOM 6445 C CA . ALA B 1 365 ? -20.016 10.211 18.984 1 97.5 365 ALA B CA 1
ATOM 6446 C C . ALA B 1 365 ? -18.531 10.414 19.297 1 97.5 365 ALA B C 1
ATOM 6448 O O . ALA B 1 365 ? -18.172 11.336 20.016 1 97.5 365 ALA B O 1
ATOM 6449 N N . LEU B 1 366 ? -17.734 9.57 18.766 1 97.38 366 LEU B N 1
ATOM 6450 C CA . LEU B 1 366 ? -16.297 9.695 18.969 1 97.38 366 LEU B CA 1
ATOM 6451 C C . LEU B 1 366 ? -15.773 10.961 18.312 1 97.38 366 LEU B C 1
ATOM 6453 O O . LEU B 1 366 ? -14.891 11.633 18.859 1 97.38 366 LEU B O 1
ATOM 6457 N N . LEU B 1 367 ? -16.266 11.281 17.141 1 97.38 367 LEU B N 1
ATOM 6458 C CA . LEU B 1 367 ? -15.906 12.516 16.453 1 97.38 367 LEU B CA 1
ATOM 6459 C C . LEU B 1 367 ? -16.266 13.734 17.297 1 97.38 367 LEU B C 1
ATOM 6461 O O . LEU B 1 367 ? -15.461 14.664 17.422 1 97.38 367 LEU B O 1
ATOM 6465 N N . GLU B 1 368 ? -17.438 13.734 17.844 1 97.06 368 GLU B N 1
ATOM 6466 C CA . GLU B 1 368 ? -17.859 14.844 18.703 1 97.06 368 GLU B CA 1
ATOM 6467 C C . GLU B 1 368 ? -16.984 14.961 19.938 1 97.06 368 GLU B C 1
ATOM 6469 O O . GLU B 1 368 ? -16.672 16.062 20.391 1 97.06 368 GLU B O 1
ATOM 6474 N N . TYR B 1 369 ? -16.625 13.852 20.469 1 96.5 369 TYR B N 1
ATOM 6475 C CA . TYR B 1 369 ? -15.695 13.852 21.594 1 96.5 369 TYR B CA 1
ATOM 6476 C C . TYR B 1 369 ? -14.383 14.523 21.203 1 96.5 369 TYR B C 1
ATOM 6478 O O . TYR B 1 369 ? -13.844 15.328 21.969 1 96.5 369 TYR B O 1
ATOM 6486 N N . GLN B 1 370 ? -13.828 14.188 20.031 1 96.44 370 GLN B N 1
ATOM 6487 C CA . GLN B 1 370 ? -12.594 14.797 19.562 1 96.44 370 GLN B CA 1
ATOM 6488 C C . GLN B 1 370 ? -12.742 16.312 19.453 1 96.44 370 GLN B C 1
ATOM 6490 O O . GLN B 1 370 ? -11.867 17.062 19.906 1 96.44 370 GLN B O 1
ATOM 6495 N N . ARG B 1 371 ? -13.852 16.781 18.875 1 96.69 371 ARG B N 1
ATOM 6496 C CA . ARG B 1 371 ? -14.094 18.219 18.719 1 96.69 371 ARG B CA 1
ATOM 6497 C C . ARG B 1 371 ? -14.094 18.922 20.078 1 96.69 371 ARG B C 1
ATOM 6499 O O . ARG B 1 371 ? -13.445 19.953 20.234 1 96.69 371 ARG B O 1
ATOM 6506 N N . GLY B 1 372 ? -14.797 18.344 20.984 1 96.38 372 GLY B N 1
ATOM 6507 C CA . GLY B 1 372 ? -14.859 18.906 22.328 1 96.38 372 GLY B CA 1
ATOM 6508 C C . GLY B 1 372 ? -13.516 18.938 23.031 1 96.38 372 GLY B C 1
ATOM 6509 O O . GLY B 1 372 ? -13.148 19.953 23.641 1 96.38 372 GLY B O 1
ATOM 6510 N N . GLU B 1 373 ? -12.797 17.859 22.922 1 95.5 373 GLU B N 1
ATOM 6511 C CA . GLU B 1 373 ? -11.508 17.75 23.609 1 95.5 373 GLU B CA 1
ATOM 6512 C C . GLU B 1 373 ? -10.469 18.672 22.969 1 95.5 373 GLU B C 1
ATOM 6514 O O . GLU B 1 373 ? -9.648 19.266 23.688 1 95.5 373 GLU B O 1
ATOM 6519 N N . ILE B 1 374 ? -10.453 18.781 21.688 1 96.62 374 ILE B N 1
ATOM 6520 C CA . ILE B 1 374 ? -9.547 19.703 21 1 96.62 374 ILE B CA 1
ATOM 6521 C C . ILE B 1 374 ? -9.805 21.125 21.453 1 96.62 374 ILE B C 1
ATOM 6523 O O . ILE B 1 374 ? -8.875 21.859 21.828 1 96.62 374 ILE B O 1
ATOM 6527 N N . ALA B 1 375 ? -11.055 21.5 21.5 1 96.44 375 ALA B N 1
ATOM 6528 C CA . ALA B 1 375 ? -11.43 22.844 21.938 1 96.44 375 ALA B CA 1
ATOM 6529 C C . ALA B 1 375 ? -10.992 23.078 23.375 1 96.44 375 ALA B C 1
ATOM 6531 O O . ALA B 1 375 ? -10.461 24.141 23.703 1 96.44 375 ALA B O 1
ATOM 6532 N N . ARG B 1 376 ? -11.227 22.156 24.188 1 95.69 376 ARG B N 1
ATOM 6533 C CA . ARG B 1 376 ? -10.859 22.266 25.594 1 95.69 376 ARG B CA 1
ATOM 6534 C C . ARG B 1 376 ? -9.352 22.422 25.766 1 95.69 376 ARG B C 1
ATOM 6536 O O . ARG B 1 376 ? -8.891 23.281 26.516 1 95.69 376 ARG B O 1
ATOM 6543 N N . ARG B 1 377 ? -8.633 21.609 25.094 1 96.31 377 ARG B N 1
ATOM 6544 C CA . ARG B 1 377 ? -7.176 21.625 25.203 1 96.31 377 ARG B CA 1
ATOM 6545 C C . ARG B 1 377 ? -6.598 22.906 24.609 1 96.31 377 ARG B C 1
ATOM 6547 O O . ARG B 1 377 ? -5.613 23.453 25.109 1 96.31 377 ARG B O 1
ATOM 6554 N N . GLN B 1 378 ? -7.168 23.406 23.531 1 96.75 378 GLN B N 1
ATOM 6555 C CA . GLN B 1 378 ? -6.762 24.703 23 1 96.75 378 GLN B CA 1
ATOM 6556 C C . GLN B 1 378 ? -6.977 25.812 24.016 1 96.75 378 GLN B C 1
ATOM 6558 O O . GLN B 1 378 ? -6.117 26.672 24.188 1 96.75 378 GLN B O 1
ATOM 6563 N N . ALA B 1 379 ? -8.078 25.781 24.672 1 96.31 379 ALA B N 1
ATOM 6564 C CA . ALA B 1 379 ? -8.406 26.797 25.672 1 96.31 379 ALA B CA 1
ATOM 6565 C C . ALA B 1 379 ? -7.402 26.781 26.828 1 96.31 379 ALA B C 1
ATOM 6567 O O . ALA B 1 379 ? -7.133 27.828 27.422 1 96.31 379 ALA B O 1
ATOM 6568 N N . LEU B 1 380 ? -6.859 25.641 27.078 1 95.75 380 LEU B N 1
ATOM 6569 C CA . LEU B 1 380 ? -5.895 25.5 28.156 1 95.75 380 LEU B CA 1
ATOM 6570 C C . LEU B 1 380 ? -4.582 26.203 27.812 1 95.75 380 LEU B C 1
ATOM 6572 O O . LEU B 1 380 ? -3.842 26.609 28.719 1 95.75 380 LEU B O 1
ATOM 6576 N N . VAL B 1 381 ? -4.305 26.344 26.516 1 97.31 381 VAL B N 1
ATOM 6577 C CA . VAL B 1 381 ? -2.928 26.719 26.219 1 97.31 381 VAL B CA 1
ATOM 6578 C C . VAL B 1 381 ? -2.904 28.047 25.469 1 97.31 381 VAL B C 1
ATOM 6580 O O . VAL B 1 381 ? -1.854 28.688 25.359 1 97.31 381 VAL B O 1
ATOM 6583 N N . VAL B 1 382 ? -4.012 28.562 24.969 1 97.06 382 VAL B N 1
ATOM 6584 C CA . VAL B 1 382 ? -4.078 29.719 24.094 1 97.06 382 VAL B CA 1
ATOM 6585 C C . VAL B 1 382 ? -3.498 30.938 24.797 1 97.06 382 VAL B C 1
ATOM 6587 O O . VAL B 1 382 ? -2.801 31.75 24.188 1 97.06 382 VAL B O 1
ATOM 6590 N N . ASP B 1 383 ? -3.709 31.078 26.078 1 97.06 383 ASP B N 1
ATOM 6591 C CA . ASP B 1 383 ? -3.246 32.25 26.828 1 97.06 383 ASP B CA 1
ATOM 6592 C C . ASP B 1 383 ? -1.724 32.219 26.969 1 97.06 383 ASP B C 1
ATOM 6594 O O . ASP B 1 383 ? -1.107 33.281 27.109 1 97.06 383 ASP B O 1
ATOM 6598 N N . LEU B 1 384 ? -1.166 31.078 26.953 1 97.19 384 LEU B N 1
ATOM 6599 C CA . LEU B 1 384 ? 0.284 30.953 27.062 1 97.19 384 LEU B CA 1
ATOM 6600 C C . LEU B 1 384 ? 0.967 31.516 25.812 1 97.19 384 LEU B C 1
ATOM 6602 O O . LEU B 1 384 ? 2.156 31.844 25.844 1 97.19 384 LEU B O 1
ATOM 6606 N N . LEU B 1 385 ? 0.24 31.688 24.734 1 97.19 385 LEU B N 1
ATOM 6607 C CA . LEU B 1 385 ? 0.801 32.156 23.453 1 97.19 385 LEU B CA 1
ATOM 6608 C C . LEU B 1 385 ? 0.531 33.625 23.25 1 97.19 385 LEU B C 1
ATOM 6610 O O . LEU B 1 385 ? 0.759 34.156 22.156 1 97.19 385 LEU B O 1
ATOM 6614 N N . GLN B 1 386 ? 0.065 34.219 24.281 1 95.88 386 GLN B N 1
ATOM 6615 C CA . GLN B 1 386 ? -0.209 35.656 24.172 1 95.88 386 GLN B CA 1
ATOM 6616 C C . GLN B 1 386 ? 1.041 36.438 23.766 1 95.88 386 GLN B C 1
ATOM 6618 O O . GLN B 1 386 ? 2.133 36.188 24.281 1 95.88 386 GLN B O 1
ATOM 6623 N N . GLY B 1 387 ? 0.843 37.344 22.828 1 95.19 387 GLY B N 1
ATOM 6624 C CA . GLY B 1 387 ? 1.952 38.156 22.359 1 95.19 387 GLY B CA 1
ATOM 6625 C C . GLY B 1 387 ? 2.715 37.531 21.203 1 95.19 387 GLY B C 1
ATOM 6626 O O . GLY B 1 387 ? 3.574 38.156 20.594 1 95.19 387 GLY B O 1
ATOM 6627 N N . LEU B 1 388 ? 2.457 36.312 20.969 1 96.75 388 LEU B N 1
ATOM 6628 C CA . LEU B 1 388 ? 3.096 35.625 19.859 1 96.75 388 LEU B CA 1
ATOM 6629 C C . LEU B 1 388 ? 2.17 35.562 18.656 1 96.75 388 LEU B C 1
ATOM 6631 O O . LEU B 1 388 ? 0.948 35.656 18.797 1 96.75 388 LEU B O 1
ATOM 6635 N N . THR B 1 389 ? 2.779 35.531 17.484 1 97.31 389 THR B N 1
ATOM 6636 C CA . THR B 1 389 ? 2.01 35.375 16.25 1 97.31 389 THR B CA 1
ATOM 6637 C C . THR B 1 389 ? 1.781 33.906 15.914 1 97.31 389 THR B C 1
ATOM 6639 O O . THR B 1 389 ? 2.736 33.156 15.805 1 97.31 389 THR B O 1
ATOM 6642 N N . TYR B 1 390 ? 0.565 33.5 15.781 1 97.56 390 TYR B N 1
ATOM 6643 C CA . TYR B 1 390 ? 0.235 32.125 15.445 1 97.56 390 TYR B CA 1
ATOM 6644 C C . TYR B 1 390 ? -1.094 32.062 14.703 1 97.56 390 TYR B C 1
ATOM 6646 O O . TYR B 1 390 ? -1.825 33.062 14.625 1 97.56 390 TYR B O 1
ATOM 6654 N N . ARG B 1 391 ? -1.301 30.953 14.078 1 97.06 391 ARG B N 1
ATOM 6655 C CA . ARG B 1 391 ? -2.58 30.594 13.469 1 97.06 391 ARG B CA 1
ATOM 6656 C C . ARG B 1 391 ? -3.094 29.266 14.008 1 97.06 391 ARG B C 1
ATOM 6658 O O . ARG B 1 391 ? -2.312 28.344 14.25 1 97.06 391 ARG B O 1
ATOM 6665 N N . SER B 1 392 ? -4.375 29.25 14.227 1 95.75 392 SER B N 1
ATOM 6666 C CA . SER B 1 392 ? -5.094 28.016 14.508 1 95.75 392 SER B CA 1
ATOM 6667 C C . SER B 1 392 ? -6.574 28.156 14.172 1 95.75 392 SER B C 1
ATOM 6669 O O . SER B 1 392 ? -6.992 29.141 13.562 1 95.75 392 SER B O 1
ATOM 6671 N N . HIS B 1 393 ? -7.238 27.094 14.242 1 92.94 393 HIS B N 1
ATOM 6672 C CA . HIS B 1 393 ? -8.695 27 14.172 1 92.94 393 HIS B CA 1
ATOM 6673 C C . HIS B 1 393 ? -9.266 26.25 15.367 1 92.94 393 HIS B C 1
ATOM 6675 O O . HIS B 1 393 ? -8.609 25.344 15.906 1 92.94 393 HIS B O 1
ATOM 6681 N N . LEU B 1 394 ? -10.398 26.625 15.758 1 91 394 LEU B N 1
ATOM 6682 C CA . LEU B 1 394 ? -11 26.031 16.953 1 91 394 LEU B CA 1
ATOM 6683 C C . LEU B 1 394 ? -11.07 24.516 16.844 1 91 394 LEU B C 1
ATOM 6685 O O . LEU B 1 394 ? -11.008 23.812 17.844 1 91 394 LEU B O 1
ATOM 6689 N N . CYS B 1 395 ? -11.195 24.047 15.641 1 93.06 395 CYS B N 1
ATOM 6690 C CA . CYS B 1 395 ? -11.352 22.609 15.422 1 93.06 395 CYS B CA 1
ATOM 6691 C C . CYS B 1 395 ? -10.016 21.984 15.047 1 93.06 395 CYS B C 1
ATOM 6693 O O . CYS B 1 395 ? -9.938 20.766 14.836 1 93.06 395 CYS B O 1
ATOM 6695 N N . CYS B 1 396 ? -8.992 22.719 14.922 1 96.38 396 CYS B N 1
ATOM 6696 C CA . CYS B 1 396 ? -7.684 22.219 14.5 1 96.38 396 CYS B CA 1
ATOM 6697 C C . CYS B 1 396 ? -6.898 21.672 15.68 1 96.38 396 CYS B C 1
ATOM 6699 O O . CYS B 1 396 ? -6.801 22.312 16.719 1 96.38 396 CYS B O 1
ATOM 6701 N N . PRO B 1 397 ? -6.266 20.547 15.555 1 96.88 397 PRO B N 1
ATOM 6702 C CA . PRO B 1 397 ? -5.578 19.922 16.688 1 96.88 397 PRO B CA 1
ATOM 6703 C C . PRO B 1 397 ? -4.164 20.469 16.891 1 96.88 397 PRO B C 1
ATOM 6705 O O . PRO B 1 397 ? -3.367 19.859 17.625 1 96.88 397 PRO B O 1
ATOM 6708 N N . HIS B 1 398 ? -3.799 21.578 16.219 1 97.56 398 HIS B N 1
ATOM 6709 C CA . HIS B 1 398 ? -2.461 22.125 16.406 1 97.56 398 HIS B CA 1
ATOM 6710 C C . HIS B 1 398 ? -2.445 23.625 16.188 1 97.56 398 HIS B C 1
ATOM 6712 O O . HIS B 1 398 ? -3.438 24.203 15.727 1 97.56 398 HIS B O 1
ATOM 6718 N N . PHE B 1 399 ? -1.374 24.266 16.625 1 98.19 399 PHE B N 1
ATOM 6719 C CA . PHE B 1 399 ? -1.048 25.656 16.359 1 98.19 399 PHE B CA 1
ATOM 6720 C C . PHE B 1 399 ? 0.143 25.766 15.406 1 98.19 399 PHE B C 1
ATOM 6722 O O . PHE B 1 399 ? 1.072 24.953 15.477 1 98.19 399 PHE B O 1
ATOM 6729 N N . TRP B 1 400 ? 0.002 26.641 14.508 1 98.38 400 TRP B N 1
ATOM 6730 C CA . TRP B 1 400 ? 1.111 27.062 13.656 1 98.38 400 TRP B CA 1
ATOM 6731 C C . TRP B 1 400 ? 1.711 28.375 14.148 1 98.38 400 TRP B C 1
ATOM 6733 O O . TRP B 1 400 ? 1.122 29.438 13.953 1 98.38 400 TRP B O 1
ATOM 6743 N N . VAL B 1 401 ? 2.916 28.312 14.758 1 98.38 401 VAL B N 1
ATOM 6744 C CA . VAL B 1 401 ? 3.459 29.453 15.508 1 98.38 401 VAL B CA 1
ATOM 6745 C C . VAL B 1 401 ? 4.68 30 14.781 1 98.38 401 VAL B C 1
ATOM 6747 O O . VAL B 1 401 ? 5.602 29.266 14.438 1 98.38 401 VAL B O 1
ATOM 6750 N N . GLU B 1 402 ? 4.688 31.281 14.562 1 97.81 402 GLU B N 1
ATOM 6751 C CA . GLU B 1 402 ? 5.836 31.953 13.953 1 97.81 402 GLU B CA 1
ATOM 6752 C C . GLU B 1 402 ? 6.977 32.125 14.953 1 97.81 402 GLU B C 1
ATOM 6754 O O . GLU B 1 402 ? 6.738 32.406 16.125 1 97.81 402 GLU B O 1
ATOM 6759 N N . VAL B 1 403 ? 8.117 31.891 14.477 1 97.44 403 VAL B N 1
ATOM 6760 C CA . VAL B 1 403 ? 9.312 32.125 15.289 1 97.44 403 VAL B CA 1
ATOM 6761 C C . VAL B 1 403 ? 9.82 33.531 15.07 1 97.44 403 VAL B C 1
ATOM 6763 O O . VAL B 1 403 ? 10.219 33.906 13.961 1 97.44 403 VAL B O 1
ATOM 6766 N N . PRO B 1 404 ? 9.859 34.281 16.109 1 95.31 404 PRO B N 1
ATOM 6767 C CA . PRO B 1 404 ? 10.312 35.688 15.93 1 95.31 404 PRO B CA 1
ATOM 6768 C C . PRO B 1 404 ? 11.812 35.781 15.68 1 95.31 404 PRO B C 1
ATOM 6770 O O . PRO B 1 404 ? 12.594 35 16.219 1 95.31 404 PRO B O 1
ATOM 6773 N N . ALA B 1 405 ? 12.141 36.719 14.844 1 91.88 405 ALA B N 1
ATOM 6774 C CA . ALA B 1 405 ? 13.555 37.031 14.656 1 91.88 405 ALA B CA 1
ATOM 6775 C C . ALA B 1 405 ? 14.227 37.375 15.984 1 91.88 405 ALA B C 1
ATOM 6777 O O . ALA B 1 405 ? 13.594 37.938 16.875 1 91.88 405 ALA B O 1
ATOM 6778 N N . PRO B 1 406 ? 15.352 37.031 16.141 1 93 406 PRO B N 1
ATOM 6779 C CA . PRO B 1 406 ? 16.312 36.5 15.172 1 93 406 PRO B CA 1
ATOM 6780 C C . PRO B 1 406 ? 16.406 34.969 15.234 1 93 406 PRO B C 1
ATOM 6782 O O . PRO B 1 406 ? 17.281 34.375 14.617 1 93 406 PRO B O 1
ATOM 6785 N N . TRP B 1 407 ? 15.531 34.406 16 1 92.69 407 TRP B N 1
ATOM 6786 C CA . TRP B 1 407 ? 15.672 32.969 16.219 1 92.69 407 TRP B CA 1
ATOM 6787 C C . TRP B 1 407 ? 15.281 32.188 14.969 1 92.69 407 TRP B C 1
ATOM 6789 O O . TRP B 1 407 ? 14.523 32.688 14.133 1 92.69 407 TRP B O 1
ATOM 6799 N N . ARG B 1 408 ? 15.859 30.969 14.953 1 93.81 408 ARG B N 1
ATOM 6800 C CA . ARG B 1 408 ? 15.508 30.031 13.898 1 93.81 408 ARG B CA 1
ATOM 6801 C C . ARG B 1 408 ? 14.656 28.891 14.438 1 93.81 408 ARG B C 1
ATOM 6803 O O . ARG B 1 408 ? 14.828 28.484 15.586 1 93.81 408 ARG B O 1
ATOM 6810 N N . ALA B 1 409 ? 13.781 28.422 13.547 1 95.56 409 ALA B N 1
ATOM 6811 C CA . ALA B 1 409 ? 12.867 27.359 13.945 1 95.56 409 ALA B CA 1
ATOM 6812 C C . ALA B 1 409 ? 13.641 26.156 14.484 1 95.56 409 ALA B C 1
ATOM 6814 O O . ALA B 1 409 ? 13.227 25.531 15.469 1 95.56 409 ALA B O 1
ATOM 6815 N N . ILE B 1 410 ? 14.742 25.844 13.852 1 92.12 410 ILE B N 1
ATOM 6816 C CA . ILE B 1 410 ? 15.523 24.672 14.234 1 92.12 410 ILE B CA 1
ATOM 6817 C C . ILE B 1 410 ? 16.094 24.859 15.633 1 92.12 410 ILE B C 1
ATOM 6819 O O . ILE B 1 410 ? 16.219 23.906 16.406 1 92.12 410 ILE B O 1
ATOM 6823 N N . GLU B 1 411 ? 16.438 26.047 16.031 1 94 411 GLU B N 1
ATOM 6824 C CA . GLU B 1 411 ? 16.953 26.344 17.359 1 94 411 GLU B CA 1
ATOM 6825 C C . GLU B 1 411 ? 15.883 26.156 18.422 1 94 411 GLU B C 1
ATOM 6827 O O . GLU B 1 411 ? 16.156 25.625 19.516 1 94 411 GLU B O 1
ATOM 6832 N N . ILE B 1 412 ? 14.742 26.609 18.062 1 96.06 412 ILE B N 1
ATOM 6833 C CA . ILE B 1 412 ? 13.617 26.453 18.984 1 96.06 412 ILE B CA 1
ATOM 6834 C C . ILE B 1 412 ? 13.305 24.969 19.172 1 96.06 412 ILE B C 1
ATOM 6836 O O . ILE B 1 412 ? 13.07 24.516 20.281 1 96.06 412 ILE B O 1
ATOM 6840 N N . GLU B 1 413 ? 13.273 24.203 18.062 1 95.12 413 GLU B N 1
ATOM 6841 C CA . GLU B 1 413 ? 13.016 22.766 18.125 1 95.12 413 GLU B CA 1
ATOM 6842 C C . GLU B 1 413 ? 14.031 22.062 19.016 1 95.12 413 GLU B C 1
ATOM 6844 O O . GLU B 1 413 ? 13.664 21.203 19.812 1 95.12 413 GLU B O 1
ATOM 6849 N N . GLN B 1 414 ? 15.273 22.422 18.891 1 92.56 414 GLN B N 1
ATOM 6850 C CA . GLN B 1 414 ? 16.328 21.828 19.703 1 92.56 414 GLN B CA 1
ATOM 6851 C C . GLN B 1 414 ? 16.141 22.188 21.172 1 92.56 414 GLN B C 1
ATOM 6853 O O . GLN B 1 414 ? 16.359 21.359 22.062 1 92.56 414 GLN B O 1
ATOM 6858 N N . GLY B 1 415 ? 15.852 23.438 21.406 1 93.62 415 GLY B N 1
ATOM 6859 C CA . GLY B 1 415 ? 15.547 23.844 22.781 1 93.62 415 GLY B CA 1
ATOM 6860 C C . GLY B 1 415 ? 14.414 23.062 23.406 1 93.62 415 GLY B C 1
ATOM 6861 O O . GLY B 1 415 ? 14.508 22.641 24.562 1 93.62 415 GLY B O 1
ATOM 6862 N N . MET B 1 416 ? 13.352 22.891 22.641 1 95.25 416 MET B N 1
ATOM 6863 C CA . MET B 1 416 ? 12.219 22.094 23.094 1 95.25 416 MET B CA 1
ATOM 6864 C C . MET B 1 416 ? 12.648 20.672 23.422 1 95.25 416 MET B C 1
ATOM 6866 O O . MET B 1 416 ? 12.281 20.125 24.453 1 95.25 416 MET B O 1
ATOM 6870 N N . ARG B 1 417 ? 13.414 20.094 22.516 1 92.06 417 ARG B N 1
ATOM 6871 C CA . ARG B 1 417 ? 13.898 18.719 22.703 1 92.06 417 ARG B CA 1
ATOM 6872 C C . ARG B 1 417 ? 14.742 18.609 23.969 1 92.06 417 ARG B C 1
ATOM 6874 O O . ARG B 1 417 ? 14.648 17.625 24.688 1 92.06 417 ARG B O 1
ATOM 6881 N N . GLY B 1 418 ? 15.594 19.562 24.172 1 90 418 GLY B N 1
ATOM 6882 C CA . GLY B 1 418 ? 16.406 19.594 25.375 1 90 418 GLY B CA 1
ATOM 6883 C C . GLY B 1 418 ? 15.57 19.562 26.641 1 90 418 GLY B C 1
ATOM 6884 O O . GLY B 1 418 ? 16.047 19.125 27.703 1 90 418 GLY B O 1
ATOM 6885 N N . GLN B 1 419 ? 14.367 20.047 26.516 1 91.94 419 GLN B N 1
ATOM 6886 C CA . GLN B 1 419 ? 13.445 20.062 27.656 1 91.94 419 GLN B CA 1
ATOM 6887 C C . GLN B 1 419 ? 12.453 18.906 27.578 1 91.94 419 GLN B C 1
ATOM 6889 O O . GLN B 1 419 ? 11.398 18.953 28.219 1 91.94 419 GLN B O 1
ATOM 6894 N N . GLN B 1 420 ? 12.648 18 26.656 1 90.62 420 GLN B N 1
ATOM 6895 C CA . GLN B 1 420 ? 11.914 16.75 26.531 1 90.62 420 GLN B CA 1
ATOM 6896 C C . GLN B 1 420 ? 10.539 16.969 25.906 1 90.62 420 GLN B C 1
ATOM 6898 O O . GLN B 1 420 ? 9.578 16.297 26.266 1 90.62 420 GLN B O 1
ATOM 6903 N N . HIS B 1 421 ? 10.453 17.984 25.094 1 93.19 421 HIS B N 1
ATOM 6904 C CA . HIS B 1 421 ? 9.273 18.219 24.266 1 93.19 421 HIS B CA 1
ATOM 6905 C C . HIS B 1 421 ? 9.609 18.172 22.781 1 93.19 421 HIS B C 1
ATOM 6907 O O . HIS B 1 421 ? 10.633 18.719 22.359 1 93.19 421 HIS B O 1
ATOM 6913 N N . LEU B 1 422 ? 8.773 17.484 22.016 1 93.38 422 LEU B N 1
ATOM 6914 C CA . LEU B 1 422 ? 9.008 17.391 20.578 1 93.38 422 LEU B CA 1
ATOM 6915 C C . LEU B 1 422 ? 7.992 18.25 19.812 1 93.38 422 LEU B C 1
ATOM 6917 O O . LEU B 1 422 ? 6.809 18.266 20.156 1 93.38 422 LEU B O 1
ATOM 6921 N N . VAL B 1 423 ? 8.445 19 18.859 1 95.12 423 VAL B N 1
ATOM 6922 C CA . VAL B 1 423 ? 7.625 19.797 17.953 1 95.12 423 VAL B CA 1
ATOM 6923 C C . VAL B 1 423 ? 8.125 19.641 16.516 1 95.12 423 VAL B C 1
ATOM 6925 O O . VAL B 1 423 ? 9.164 19.031 16.281 1 95.12 423 VAL B O 1
ATOM 6928 N N . THR B 1 424 ? 7.34 20.125 15.555 1 95.38 424 THR B N 1
ATOM 6929 C CA . THR B 1 424 ? 7.723 19.969 14.156 1 95.38 424 THR B CA 1
ATOM 6930 C C . THR B 1 424 ? 7.895 21.344 13.492 1 95.38 424 THR B C 1
ATOM 6932 O O . THR B 1 424 ? 7.062 22.234 13.672 1 95.38 424 THR B O 1
ATOM 6935 N N . THR B 1 425 ? 8.992 21.5 12.758 1 95.56 425 THR B N 1
ATOM 6936 C CA . THR B 1 425 ? 9.266 22.75 12.062 1 95.56 425 THR B CA 1
ATOM 6937 C C . THR B 1 425 ? 8.727 22.703 10.633 1 95.56 425 THR B C 1
ATOM 6939 O O . THR B 1 425 ? 8.32 21.641 10.148 1 95.56 425 THR B O 1
ATOM 6942 N N . ALA B 1 426 ? 8.742 23.828 9.992 1 95.5 426 ALA B N 1
ATOM 6943 C CA . ALA B 1 426 ? 8.234 23.984 8.625 1 95.5 426 ALA B CA 1
ATOM 6944 C C . ALA B 1 426 ? 8.984 23.062 7.66 1 95.5 426 ALA B C 1
ATOM 6946 O O . ALA B 1 426 ? 8.422 22.609 6.66 1 95.5 426 ALA B O 1
ATOM 6947 N N . GLU B 1 427 ? 10.156 22.734 7.93 1 91.25 427 GLU B N 1
ATOM 6948 C CA . GLU B 1 427 ? 11.008 21.938 7.051 1 91.25 427 GLU B CA 1
ATOM 6949 C C . GLU B 1 427 ? 10.406 20.562 6.781 1 91.25 427 GLU B C 1
ATOM 6951 O O . GLU B 1 427 ? 10.531 20.031 5.68 1 91.25 427 GLU B O 1
ATOM 6956 N N . ALA B 1 428 ? 9.758 20.031 7.719 1 92.38 428 ALA B N 1
ATOM 6957 C CA . ALA B 1 428 ? 9.18 18.703 7.602 1 92.38 428 ALA B CA 1
ATOM 6958 C C . ALA B 1 428 ? 8.055 18.672 6.57 1 92.38 428 ALA B C 1
ATOM 6960 O O . ALA B 1 428 ? 7.707 17.609 6.047 1 92.38 428 ALA B O 1
ATOM 6961 N N . PHE B 1 429 ? 7.508 19.844 6.246 1 95.88 429 PHE B N 1
ATOM 6962 C CA . PHE B 1 429 ? 6.336 19.938 5.387 1 95.88 429 PHE B CA 1
ATOM 6963 C C . PHE B 1 429 ? 6.711 20.516 4.023 1 95.88 429 PHE B C 1
ATOM 6965 O O . PHE B 1 429 ? 5.848 20.688 3.16 1 95.88 429 PHE B O 1
ATOM 6972 N N . SER B 1 430 ? 7.973 20.766 3.844 1 94.5 430 SER B N 1
ATOM 6973 C CA . SER B 1 430 ? 8.414 21.516 2.67 1 94.5 430 SER B CA 1
ATOM 6974 C C . SER B 1 430 ? 8.484 20.609 1.44 1 94.5 430 SER B C 1
ATOM 6976 O O . SER B 1 430 ? 8.938 19.469 1.529 1 94.5 430 SER B O 1
ATOM 6978 N N . THR B 1 431 ? 8.125 21.109 0.303 1 91.44 431 THR B N 1
ATOM 6979 C CA . THR B 1 431 ? 8.234 20.406 -0.966 1 91.44 431 THR B CA 1
ATOM 6980 C C . THR B 1 431 ? 9.57 20.703 -1.636 1 91.44 431 THR B C 1
ATOM 6982 O O . THR B 1 431 ? 9.852 20.188 -2.725 1 91.44 431 THR B O 1
ATOM 6985 N N . GLY B 1 432 ? 10.508 21.266 -0.938 1 77.62 432 GLY B N 1
ATOM 6986 C CA . GLY B 1 432 ? 11.875 21.438 -1.406 1 77.62 432 GLY B CA 1
ATOM 6987 C C . GLY B 1 432 ? 12.172 22.828 -1.896 1 77.62 432 GLY B C 1
ATOM 6988 O O . GLY B 1 432 ? 13.305 23.297 -1.794 1 77.62 432 GLY B O 1
ATOM 6989 N N . ARG B 1 433 ? 11.289 23.562 -2.617 1 66.94 433 ARG B N 1
ATOM 6990 C CA . ARG B 1 433 ? 11.672 24.812 -3.279 1 66.94 433 ARG B CA 1
ATOM 6991 C C . ARG B 1 433 ? 11.227 26.016 -2.461 1 66.94 433 ARG B C 1
ATOM 6993 O O . ARG B 1 433 ? 10.188 25.984 -1.798 1 66.94 433 ARG B O 1
ATOM 7000 N N . GLY B 1 434 ? 12.188 26.875 -2.348 1 69.75 434 GLY B N 1
ATOM 7001 C CA . GLY B 1 434 ? 11.828 28.203 -1.868 1 69.75 434 GLY B CA 1
ATOM 7002 C C . GLY B 1 434 ? 12.211 28.438 -0.419 1 69.75 434 GLY B C 1
ATOM 7003 O O . GLY B 1 434 ? 12.758 27.547 0.235 1 69.75 434 GLY B O 1
ATOM 7004 N N . THR B 1 435 ? 11.977 29.609 -0.022 1 83.5 435 THR B N 1
ATOM 7005 C CA . THR B 1 435 ? 12.227 30.031 1.354 1 83.5 435 THR B CA 1
ATOM 7006 C C . THR B 1 435 ? 11.141 29.5 2.285 1 83.5 435 THR B C 1
ATOM 7008 O O . THR B 1 435 ? 9.953 29.594 1.977 1 83.5 435 THR B O 1
ATOM 7011 N N . LEU B 1 436 ? 11.562 28.922 3.312 1 89.69 436 LEU B N 1
ATOM 7012 C CA . LEU B 1 436 ? 10.625 28.375 4.285 1 89.69 436 LEU B CA 1
ATOM 7013 C C . LEU B 1 436 ? 10.375 29.375 5.414 1 89.69 436 LEU B C 1
ATOM 7015 O O . LEU B 1 436 ? 11.297 30.062 5.859 1 89.69 436 LEU B O 1
ATOM 7019 N N . PRO B 1 437 ? 9.164 29.484 5.793 1 92.81 437 PRO B N 1
ATOM 7020 C CA . PRO B 1 437 ? 8.914 30.312 6.973 1 92.81 437 PRO B CA 1
ATOM 7021 C C . PRO B 1 437 ? 9.539 29.75 8.242 1 92.81 437 PRO B C 1
ATOM 7023 O O . PRO B 1 437 ? 9.688 28.531 8.367 1 92.81 437 PRO B O 1
ATOM 7026 N N . GLN B 1 438 ? 9.953 30.656 9.07 1 95.44 438 GLN B N 1
ATOM 7027 C CA . GLN B 1 438 ? 10.336 30.25 10.422 1 95.44 438 GLN B CA 1
ATOM 7028 C C . GLN B 1 438 ? 9.109 30.031 11.297 1 95.44 438 GLN B C 1
ATOM 7030 O O . GLN B 1 438 ? 8.578 30.984 11.875 1 95.44 438 GLN B O 1
ATOM 7035 N N . ALA B 1 439 ? 8.695 28.781 11.367 1 97.38 439 ALA B N 1
ATOM 7036 C CA . ALA B 1 439 ? 7.469 28.469 12.094 1 97.38 439 ALA B CA 1
ATOM 7037 C C . ALA B 1 439 ? 7.531 27.062 12.68 1 97.38 439 ALA B C 1
ATOM 7039 O O . ALA B 1 439 ? 8.352 26.234 12.25 1 97.38 439 ALA B O 1
ATOM 7040 N N . ILE B 1 440 ? 6.688 26.828 13.648 1 96.94 440 ILE B N 1
ATOM 7041 C CA . ILE B 1 440 ? 6.605 25.547 14.359 1 96.94 440 ILE B CA 1
ATOM 7042 C C . ILE B 1 440 ? 5.148 25.109 14.453 1 96.94 440 ILE B C 1
ATOM 7044 O O . ILE B 1 440 ? 4.266 25.906 14.766 1 96.94 440 ILE B O 1
ATOM 7048 N N . ARG B 1 441 ? 4.953 23.859 14.117 1 97.62 441 ARG B N 1
ATOM 7049 C CA . ARG B 1 441 ? 3.666 23.25 14.422 1 97.62 441 ARG B CA 1
ATOM 7050 C C . ARG B 1 441 ? 3.703 22.547 15.781 1 97.62 441 ARG B C 1
ATOM 7052 O O . ARG B 1 441 ? 4.574 21.719 16.031 1 97.62 441 ARG B O 1
ATOM 7059 N N . ILE B 1 442 ? 2.822 22.859 16.641 1 97.12 442 ILE B N 1
ATOM 7060 C CA . ILE B 1 442 ? 2.729 22.219 17.953 1 97.12 442 ILE B CA 1
ATOM 7061 C C . ILE B 1 442 ? 1.305 21.719 18.188 1 97.12 442 ILE B C 1
ATOM 7063 O O . ILE B 1 442 ? 0.342 22.469 18.047 1 97.12 442 ILE B O 1
ATOM 7067 N N . SER B 1 443 ? 1.154 20.453 18.5 1 96.56 443 SER B N 1
ATOM 7068 C CA . SER B 1 443 ? -0.138 19.781 18.594 1 96.56 443 SER B CA 1
ATOM 7069 C C . SER B 1 443 ? -0.68 19.812 20.016 1 96.56 443 SER B C 1
ATOM 7071 O O . SER B 1 443 ? 0.088 19.781 20.984 1 96.56 443 SER B O 1
ATOM 7073 N N . VAL B 1 444 ? -1.956 19.859 20.188 1 96.31 444 VAL B N 1
ATOM 7074 C CA . VAL B 1 444 ? -2.617 19.75 21.484 1 96.31 444 VAL B CA 1
ATOM 7075 C C . VAL B 1 444 ? -3.189 18.344 21.656 1 96.31 444 VAL B C 1
ATOM 7077 O O . VAL B 1 444 ? -3.762 18.016 22.703 1 96.31 444 VAL B O 1
ATOM 7080 N N . SER B 1 445 ? -2.986 17.531 20.594 1 92 445 SER B N 1
ATOM 7081 C CA . SER B 1 445 ? -3.729 16.266 20.578 1 92 445 SER B CA 1
ATOM 7082 C C . SER B 1 445 ? -2.908 15.133 21.188 1 92 445 SER B C 1
ATOM 7084 O O . SER B 1 445 ? -3.459 14.109 21.594 1 92 445 SER B O 1
ATOM 7086 N N . ASN B 1 446 ? -1.679 15.219 21.172 1 81.25 446 ASN B N 1
ATOM 7087 C CA . ASN B 1 446 ? -0.85 14.156 21.734 1 81.25 446 ASN B CA 1
ATOM 7088 C C . ASN B 1 446 ? -0.195 14.586 23.047 1 81.25 446 ASN B C 1
ATOM 7090 O O . ASN B 1 446 ? 0.895 15.156 23.031 1 81.25 446 ASN B O 1
ATOM 7094 N N . SER B 1 447 ? -0.787 14.375 24.203 1 77.12 447 SER B N 1
ATOM 7095 C CA . SER B 1 447 ? -0.225 14.656 25.531 1 77.12 447 SER B CA 1
ATOM 7096 C C . SER B 1 447 ? -0.64 13.594 26.531 1 77.12 447 SER B C 1
ATOM 7098 O O . SER B 1 447 ? -1.602 13.789 27.281 1 77.12 447 SER B O 1
ATOM 7100 N N . PRO B 1 448 ? 0.103 12.516 26.484 1 71.31 448 PRO B N 1
ATOM 7101 C CA . PRO B 1 448 ? -0.266 11.406 27.375 1 71.31 448 PRO B CA 1
ATOM 7102 C C . PRO B 1 448 ? -0.318 11.812 28.844 1 71.31 448 PRO B C 1
ATOM 7104 O O . PRO B 1 448 ? -1.043 11.203 29.625 1 71.31 448 PRO B O 1
ATOM 7107 N N . GLY B 1 449 ? 0.371 12.828 29.25 1 73.19 449 GLY B N 1
ATOM 7108 C CA . GLY B 1 449 ? 0.403 13.266 30.625 1 73.19 449 GLY B CA 1
ATOM 7109 C C . GLY B 1 449 ? -0.745 14.188 31 1 73.19 449 GLY B C 1
ATOM 7110 O O . GLY B 1 449 ? -0.801 14.703 32.125 1 73.19 449 GLY B O 1
ATOM 7111 N N . GLY B 1 450 ? -1.632 14.398 30.094 1 81.94 450 GLY B N 1
ATOM 7112 C CA . GLY B 1 450 ? -2.818 15.188 30.391 1 81.94 450 GLY B CA 1
ATOM 7113 C C . GLY B 1 450 ? -2.607 16.672 30.203 1 81.94 450 GLY B C 1
ATOM 7114 O O . GLY B 1 450 ? -1.71 17.094 29.453 1 81.94 450 GLY B O 1
ATOM 7115 N N . GLY B 1 451 ? -3.471 17.391 30.844 1 88.62 451 GLY B N 1
ATOM 7116 C CA . GLY B 1 451 ? -3.521 18.844 30.672 1 88.62 451 GLY B CA 1
ATOM 7117 C C . GLY B 1 451 ? -2.281 19.547 31.188 1 88.62 451 GLY B C 1
ATOM 7118 O O . GLY B 1 451 ? -1.808 20.5 30.578 1 88.62 451 GLY B O 1
ATOM 7119 N N . ASN B 1 452 ? -1.728 19.047 32.25 1 91 452 ASN B N 1
ATOM 7120 C CA . ASN B 1 452 ? -0.547 19.672 32.812 1 91 452 ASN B CA 1
ATOM 7121 C C . ASN B 1 452 ? 0.664 19.562 31.906 1 91 452 ASN B C 1
ATOM 7123 O O . ASN B 1 452 ? 1.398 20.531 31.703 1 91 452 ASN B O 1
ATOM 7127 N N . THR B 1 453 ? 0.807 18.406 31.406 1 92 453 THR B N 1
ATOM 7128 C CA . THR B 1 453 ? 1.918 18.172 30.484 1 92 453 THR B CA 1
ATOM 7129 C C . THR B 1 453 ? 1.761 19.016 29.219 1 92 453 THR B C 1
ATOM 7131 O O . THR B 1 453 ? 2.744 19.547 28.688 1 92 453 THR B O 1
ATOM 7134 N N . LEU B 1 454 ? 0.553 19.125 28.828 1 94.94 454 LEU B N 1
ATOM 7135 C CA . LEU B 1 454 ? 0.244 19.953 27.672 1 94.94 454 LEU B CA 1
ATOM 7136 C C . LEU B 1 454 ? 0.602 21.422 27.938 1 94.94 454 LEU B C 1
ATOM 7138 O O . LEU B 1 454 ? 1.297 22.047 27.125 1 94.94 454 LEU B O 1
ATOM 7142 N N . SER B 1 455 ? 0.171 21.906 29.047 1 96.06 455 SER B N 1
ATOM 7143 C CA . SER B 1 455 ? 0.445 23.281 29.422 1 96.06 455 SER B CA 1
ATOM 7144 C C . SER B 1 455 ? 1.941 23.531 29.578 1 96.06 455 SER B C 1
ATOM 7146 O O . SER B 1 455 ? 2.451 24.578 29.188 1 96.06 455 SER B O 1
ATOM 7148 N N . ASP B 1 456 ? 2.578 22.531 30.141 1 95.06 456 ASP B N 1
ATOM 7149 C CA . ASP B 1 456 ? 4.023 22.641 30.312 1 95.06 456 ASP B CA 1
ATOM 7150 C C . ASP B 1 456 ? 4.738 22.781 28.984 1 95.06 456 ASP B C 1
ATOM 7152 O O . ASP B 1 456 ? 5.633 23.625 28.828 1 95.06 456 ASP B O 1
ATOM 7156 N N . GLY B 1 457 ? 4.398 21.969 28.016 1 96.19 457 GLY B N 1
ATOM 7157 C CA . GLY B 1 457 ? 5 22.047 26.703 1 96.19 457 GLY B CA 1
ATOM 7158 C C . GLY B 1 457 ? 4.805 23.391 26.031 1 96.19 457 GLY B C 1
ATOM 7159 O O . GLY B 1 457 ? 5.746 23.953 25.469 1 96.19 457 GLY B O 1
ATOM 7160 N N . PHE B 1 458 ? 3.658 23.953 26.125 1 97.69 458 PHE B N 1
ATOM 7161 C CA . PHE B 1 458 ? 3.355 25.25 25.5 1 97.69 458 PHE B CA 1
ATOM 7162 C C . PHE B 1 458 ? 4.043 26.375 26.25 1 97.69 458 PHE B C 1
ATOM 7164 O O . PHE B 1 458 ? 4.461 27.375 25.641 1 97.69 458 PHE B O 1
ATOM 7171 N N . ALA B 1 459 ? 4.133 26.25 27.578 1 97.12 459 ALA B N 1
ATOM 7172 C CA . ALA B 1 459 ? 4.848 27.25 28.359 1 97.12 459 ALA B CA 1
ATOM 7173 C C . ALA B 1 459 ? 6.324 27.297 27.969 1 97.12 459 ALA B C 1
ATOM 7175 O O . ALA B 1 459 ? 6.902 28.375 27.844 1 97.12 459 ALA B O 1
ATOM 7176 N N . VAL B 1 460 ? 6.855 26.125 27.828 1 96.5 460 VAL B N 1
ATOM 7177 C CA . VAL B 1 460 ? 8.25 26.031 27.422 1 96.5 460 VAL B CA 1
ATOM 7178 C C . VAL B 1 460 ? 8.43 26.672 26.047 1 96.5 460 VAL B C 1
ATOM 7180 O O . VAL B 1 460 ? 9.375 27.438 25.828 1 96.5 460 VAL B O 1
ATOM 7183 N N . LEU B 1 461 ? 7.547 26.406 25.109 1 97.62 461 LEU B N 1
ATOM 7184 C CA . LEU B 1 461 ? 7.617 27 23.781 1 97.62 461 LEU B CA 1
ATOM 7185 C C . LEU B 1 461 ? 7.559 28.531 23.859 1 97.62 461 LEU B C 1
ATOM 7187 O O . LEU B 1 461 ? 8.375 29.219 23.234 1 97.62 461 LEU B O 1
ATOM 7191 N N . ALA B 1 462 ? 6.613 29 24.625 1 97.44 462 ALA B N 1
ATOM 7192 C CA . ALA B 1 462 ? 6.438 30.453 24.766 1 97.44 462 ALA B CA 1
ATOM 7193 C C . ALA B 1 462 ? 7.699 31.109 25.312 1 97.44 462 ALA B C 1
ATOM 7195 O O . ALA B 1 462 ? 8.125 32.156 24.828 1 97.44 462 ALA B O 1
ATOM 7196 N N . ALA B 1 463 ? 8.25 30.484 26.281 1 96.25 463 ALA B N 1
ATOM 7197 C CA . ALA B 1 463 ? 9.461 31.016 26.906 1 96.25 463 ALA B CA 1
ATOM 7198 C C . ALA B 1 463 ? 10.617 31.047 25.906 1 96.25 463 ALA B C 1
ATOM 7200 O O . ALA B 1 463 ? 11.352 32.031 25.828 1 96.25 463 ALA B O 1
ATOM 7201 N N . LEU B 1 464 ? 10.766 29.953 25.188 1 96.5 464 LEU B N 1
ATOM 7202 C CA . LEU B 1 464 ? 11.836 29.875 24.203 1 96.5 464 LEU B CA 1
ATOM 7203 C C . LEU B 1 464 ? 11.664 30.922 23.109 1 96.5 464 LEU B C 1
ATOM 7205 O O . LEU B 1 464 ? 12.648 31.5 22.625 1 96.5 464 LEU B O 1
ATOM 7209 N N . LEU B 1 465 ? 10.461 31.203 22.719 1 96.81 465 LEU B N 1
ATOM 7210 C CA . LEU B 1 465 ? 10.18 32.156 21.656 1 96.81 465 LEU B CA 1
ATOM 7211 C C . LEU B 1 465 ? 10.406 33.594 22.125 1 96.81 465 LEU B C 1
ATOM 7213 O O . LEU B 1 465 ? 10.805 34.438 21.344 1 96.81 465 LEU B O 1
ATOM 7217 N N . ARG B 1 466 ? 10.195 33.844 23.422 1 94.12 466 ARG B N 1
ATOM 7218 C CA . ARG B 1 466 ? 10.328 35.188 23.969 1 94.12 466 ARG B CA 1
ATOM 7219 C C . ARG B 1 466 ? 11.766 35.469 24.391 1 94.12 466 ARG B C 1
ATOM 7221 O O . ARG B 1 466 ? 12.273 36.562 24.156 1 94.12 466 ARG B O 1
ATOM 7228 N N . GLU B 1 467 ? 12.383 34.406 25 1 90.56 467 GLU B N 1
ATOM 7229 C CA . GLU B 1 467 ? 13.672 34.656 25.625 1 90.56 467 GLU B CA 1
ATOM 7230 C C . GLU B 1 467 ? 14.812 34.094 24.766 1 90.56 467 GLU B C 1
ATOM 7232 O O . GLU B 1 467 ? 15.969 34.469 24.953 1 90.56 467 GLU B O 1
ATOM 7237 N N . GLY B 1 468 ? 14.562 33.25 23.875 1 87.56 468 GLY B N 1
ATOM 7238 C CA . GLY B 1 468 ? 15.586 32.625 23.031 1 87.56 468 GLY B CA 1
ATOM 7239 C C . GLY B 1 468 ? 16.094 31.312 23.578 1 87.56 468 GLY B C 1
ATOM 7240 O O . GLY B 1 468 ? 15.977 31.031 24.781 1 87.56 468 GLY B O 1
ATOM 7241 N N . PRO B 1 469 ? 16.562 30.359 22.75 1 79.88 469 PRO B N 1
ATOM 7242 C CA . PRO B 1 469 ? 17.031 29.031 23.156 1 79.88 469 PRO B CA 1
ATOM 7243 C C . PRO B 1 469 ? 18.312 29.078 23.984 1 79.88 469 PRO B C 1
ATOM 7245 O O . PRO B 1 469 ? 18.625 28.125 24.703 1 79.88 469 PRO B O 1
ATOM 7248 N N . GLN B 1 470 ? 19.344 29.844 23.859 1 64.19 470 GLN B N 1
ATOM 7249 C CA . GLN B 1 470 ? 20.625 29.875 24.531 1 64.19 470 GLN B CA 1
ATOM 7250 C C . GLN B 1 470 ? 20.453 30.031 26.047 1 64.19 470 GLN B C 1
ATOM 7252 O O . GLN B 1 470 ? 21.203 29.438 26.828 1 64.19 470 GLN B O 1
ATOM 7257 N N . GLU B 1 471 ? 19.703 30.953 26.422 1 53.94 471 GLU B N 1
ATOM 7258 C CA . GLU B 1 471 ? 19.672 31.312 27.844 1 53.94 471 GLU B CA 1
ATOM 7259 C C . GLU B 1 471 ? 19.141 30.156 28.688 1 53.94 471 GLU B C 1
ATOM 7261 O O . GLU B 1 471 ? 19.547 30 29.844 1 53.94 471 GLU B O 1
ATOM 7266 N N . MET B 1 472 ? 18.344 29.375 28.219 1 50.84 472 MET B N 1
ATOM 7267 C CA . MET B 1 472 ? 17.75 28.328 29.047 1 50.84 472 MET B CA 1
ATOM 7268 C C . MET B 1 472 ? 18.703 27.141 29.188 1 50.84 472 MET B C 1
ATOM 7270 O O . MET B 1 472 ? 18.5 26.281 30.062 1 50.84 472 MET B O 1
ATOM 7274 N N . LEU B 1 473 ? 19.5 26.922 28.281 1 48.03 473 LEU B N 1
ATOM 7275 C CA . LEU B 1 473 ? 20.516 25.891 28.516 1 48.03 473 LEU B CA 1
ATOM 7276 C C . LEU B 1 473 ? 21.469 26.312 29.625 1 48.03 473 LEU B C 1
ATOM 7278 O O . LEU B 1 473 ? 22.016 25.453 30.328 1 48.03 473 LEU B O 1
ATOM 7282 N N . THR B 1 474 ? 21.688 27.562 29.828 1 43.69 474 THR B N 1
ATOM 7283 C CA . THR B 1 474 ? 22.562 28.031 30.891 1 43.69 474 THR B CA 1
ATOM 7284 C C . THR B 1 474 ? 21.828 28.016 32.219 1 43.69 474 THR B C 1
ATOM 7286 O O . THR B 1 474 ? 22.453 28.062 33.281 1 43.69 474 THR B O 1
ATOM 7289 N N . MET B 1 475 ? 20.625 28.203 32.281 1 39.5 475 MET B N 1
ATOM 7290 C CA . MET B 1 475 ? 20 28.234 33.625 1 39.5 475 MET B CA 1
ATOM 7291 C C . MET B 1 475 ? 19.969 26.844 34.25 1 39.5 475 MET B C 1
ATOM 7293 O O . MET B 1 475 ? 19.781 26.703 35.438 1 39.5 475 MET B O 1
ATOM 7297 N N . ARG B 1 476 ? 19.688 25.797 33.531 1 40.53 476 ARG B N 1
ATOM 7298 C CA . ARG B 1 476 ? 19.766 24.516 34.188 1 40.53 476 ARG B CA 1
ATOM 7299 C C . ARG B 1 476 ? 21.203 24 34.25 1 40.53 476 ARG B C 1
ATOM 7301 O O . ARG B 1 476 ? 21.453 22.875 34.688 1 40.53 476 ARG B O 1
ATOM 7308 N N . ALA B 1 477 ? 22.141 24.812 33.781 1 36.56 477 ALA B N 1
ATOM 7309 C CA . ALA B 1 477 ? 23.453 24.391 34.312 1 36.56 477 ALA B CA 1
ATOM 7310 C C . ALA B 1 477 ? 23.719 25.016 35.688 1 36.56 477 ALA B C 1
ATOM 7312 O O . ALA B 1 477 ? 23.375 26.172 35.906 1 36.56 477 ALA B O 1
#